Protein 6IO1 (pdb70)

Structure (mmCIF, N/CA/C/O backbone):
data_6IO1
#
_entry.id   6IO1
#
_cell.length_a   118.258
_cell.length_b   118.258
_cell.length_c   170.514
_cell.angle_alpha   90.00
_cell.angle_beta   90.00
_cell.angle_gamma   120.00
#
_symmetry.space_group_name_H-M   'H 3'
#
loop_
_entity.id
_entity.type
_entity.pdbx_description
1 polymer 'Aminotransferase, class III'
2 non-polymer "4'-DEOXY-4'-AMINOPYRIDOXAL-5'-PHOSPHATE"
3 water water
#
loop_
_atom_site.group_PDB
_atom_site.id
_atom_site.type_symbol
_atom_site.label_atom_id
_atom_site.label_alt_id
_atom_site.label_comp_id
_atom_site.label_asym_id
_atom_site.label_entity_id
_atom_site.label_seq_id
_atom_site.pdbx_PDB_ins_code
_atom_site.Cartn_x
_atom_site.Cartn_y
_atom_site.Cartn_z
_atom_site.occupancy
_atom_site.B_iso_or_equiv
_atom_site.auth_seq_id
_atom_site.auth_comp_id
_atom_site.auth_asym_id
_atom_site.auth_atom_id
_atom_site.pdbx_PDB_model_num
ATOM 1 N N . VAL A 1 3 ? -3.509 9.622 -31.828 1.00 30.08 3 VAL A N 1
ATOM 2 C CA . VAL A 1 3 ? -4.454 10.730 -31.782 1.00 26.97 3 VAL A CA 1
ATOM 3 C C . VAL A 1 3 ? -5.511 10.566 -32.870 1.00 31.23 3 VAL A C 1
ATOM 4 O O . VAL A 1 3 ? -5.215 10.667 -34.061 1.00 30.18 3 VAL A O 1
ATOM 8 N N . GLU A 1 4 ? -6.746 10.310 -32.446 1.00 31.83 4 GLU A N 1
ATOM 9 C CA . GLU A 1 4 ? -7.842 10.090 -33.380 1.00 33.20 4 GLU A CA 1
ATOM 10 C C . GLU A 1 4 ? -8.188 11.371 -34.129 1.00 32.54 4 GLU A C 1
ATOM 11 O O . GLU A 1 4 ? -8.167 12.468 -33.563 1.00 32.54 4 GLU A O 1
ATOM 17 N N . THR A 1 5 ? -8.497 11.226 -35.416 1.00 32.70 5 THR A N 1
ATOM 18 C CA . THR A 1 5 ? -8.912 12.335 -36.264 1.00 30.88 5 THR A CA 1
ATOM 19 C C . THR A 1 5 ? -10.247 12.013 -36.918 1.00 27.83 5 THR A C 1
ATOM 20 O O . THR A 1 5 ? -10.466 10.895 -37.395 1.00 30.20 5 THR A O 1
ATOM 24 N N . TRP A 1 6 ? -11.142 12.993 -36.904 1.00 26.24 6 TRP A N 1
ATOM 25 C CA . TRP A 1 6 ? -12.497 12.855 -37.410 1.00 24.15 6 TRP A CA 1
ATOM 26 C C . TRP A 1 6 ? -12.700 13.739 -38.632 1.00 25.34 6 TRP A C 1
ATOM 27 O O . TRP A 1 6 ? -12.041 14.771 -38.790 1.00 26.02 6 TRP A O 1
ATOM 38 N N . ASN A 1 7 ? -13.621 13.325 -39.499 1.00 22.99 7 ASN A N 1
ATOM 39 C CA . ASN A 1 7 ? -14.027 14.127 -40.652 1.00 23.58 7 ASN A CA 1
ATOM 40 C C . ASN A 1 7 ? -15.394 14.697 -40.294 1.00 20.45 7 ASN A C 1
ATOM 41 O O . ASN A 1 7 ? -16.431 14.060 -40.488 1.00 19.70 7 ASN A O 1
ATOM 46 N N . ALA A 1 8 ? -15.377 15.921 -39.758 1.00 20.43 8 ALA A N 1
ATOM 47 C CA . ALA A 1 8 ? -16.586 16.531 -39.215 1.00 20.16 8 ALA A CA 1
ATOM 48 C C . ALA A 1 8 ? -17.650 16.719 -40.287 1.00 19.36 8 ALA A C 1
ATOM 49 O O . ALA A 1 8 ? -18.830 16.442 -40.051 1.00 15.44 8 ALA A O 1
ATOM 51 N N . ALA A 1 9 ? -17.256 17.212 -41.463 1.00 22.49 9 ALA A N 1
ATOM 52 C CA . ALA A 1 9 ? -18.223 17.429 -42.534 1.00 19.41 9 ALA A CA 1
ATOM 53 C C . ALA A 1 9 ? -18.876 16.119 -42.955 1.00 17.75 9 ALA A C 1
ATOM 54 O O . ALA A 1 9 ? -20.094 16.061 -43.170 1.00 16.99 9 ALA A O 1
ATOM 56 N N . GLU A 1 10 ? -18.078 15.056 -43.078 1.00 17.29 10 GLU A N 1
ATOM 57 C CA . GLU A 1 10 ? -18.621 13.748 -43.431 1.00 18.06 10 GLU A CA 1
ATOM 58 C C . GLU A 1 10 ? -19.616 13.259 -42.385 1.00 17.01 10 GLU A C 1
ATOM 59 O O . GLU A 1 10 ? -20.698 12.764 -42.729 1.00 15.20 10 GLU A O 1
ATOM 65 N N . LEU A 1 11 ? -19.270 13.397 -41.103 1.00 16.57 11 LEU A N 1
ATOM 66 C CA . LEU A 1 11 ? -20.168 12.960 -40.039 1.00 15.44 11 LEU A CA 1
ATOM 67 C C . LEU A 1 11 ? -21.461 13.766 -40.039 1.00 14.84 11 LEU A C 1
ATOM 68 O O . LEU A 1 11 ? -22.550 13.207 -39.863 1.00 17.19 11 LEU A O 1
ATOM 73 N N . VAL A 1 12 ? -21.361 15.082 -40.241 1.00 12.70 12 VAL A N 1
ATOM 74 C CA . VAL A 1 12 ? -22.549 15.933 -40.279 1.00 14.86 12 VAL A CA 1
ATOM 75 C C . VAL A 1 12 ? -23.453 15.530 -41.437 1.00 15.55 12 VAL A C 1
ATOM 76 O O . VAL A 1 12 ? -24.677 15.418 -41.286 1.00 14.64 12 VAL A O 1
ATOM 80 N N . ALA A 1 13 ? -22.861 15.308 -42.614 1.00 15.64 13 ALA A N 1
ATOM 81 C CA . ALA A 1 13 ? -23.649 14.924 -43.779 1.00 17.96 13 ALA A CA 1
ATOM 82 C C . ALA A 1 13 ? -24.346 13.588 -43.554 1.00 16.21 13 ALA A C 1
ATOM 83 O O . ALA A 1 13 ? -25.543 13.444 -43.830 1.00 17.01 13 ALA A O 1
ATOM 85 N N . LYS A 1 14 ? -23.611 12.597 -43.039 1.00 15.11 14 LYS A N 1
ATOM 86 C CA . LYS A 1 14 ? -24.210 11.289 -42.795 1.00 14.30 14 LYS A CA 1
ATOM 87 C C . LYS A 1 14 ? -25.317 11.371 -41.749 1.00 13.78 14 LYS A C 1
ATOM 88 O O . LYS A 1 14 ? -26.360 10.717 -41.885 1.00 14.00 14 LYS A O 1
ATOM 94 N N . ASP A 1 15 ? -25.111 12.172 -40.700 1.00 16.07 15 ASP A N 1
ATOM 95 C CA . ASP A 1 15 ? -26.126 12.320 -39.662 1.00 14.41 15 ASP A CA 1
ATOM 96 C C . ASP A 1 15 ? -27.394 12.950 -40.220 1.00 15.84 15 ASP A C 1
ATOM 97 O O . ASP A 1 15 ? -28.505 12.477 -39.955 1.00 15.78 15 ASP A O 1
ATOM 102 N N . ILE A 1 16 ? -27.248 14.031 -40.990 1.00 14.26 16 ILE A N 1
ATOM 103 C CA . ILE A 1 16 ? -28.415 14.671 -41.589 1.00 14.80 16 ILE A CA 1
ATOM 104 C C . ILE A 1 16 ? -29.123 13.705 -42.531 1.00 15.29 16 ILE A C 1
ATOM 105 O O . ILE A 1 16 ? -30.359 13.667 -42.593 1.00 15.97 16 ILE A O 1
ATOM 110 N N . ALA A 1 17 ? -28.354 12.898 -43.265 1.00 16.65 17 ALA A N 1
ATOM 111 C CA . ALA A 1 17 ? -28.953 12.015 -44.259 1.00 17.05 17 ALA A CA 1
ATOM 112 C C . ALA A 1 17 ? -29.690 10.840 -43.622 1.00 17.00 17 ALA A C 1
ATOM 113 O O . ALA A 1 17 ? -30.726 10.407 -44.140 1.00 15.85 17 ALA A O 1
ATOM 115 N N . HIS A 1 18 ? -29.180 10.300 -42.510 1.00 15.50 18 HIS A N 1
ATOM 116 C CA . HIS A 1 18 ? -29.655 9.000 -42.045 1.00 15.00 18 HIS A CA 1
ATOM 117 C C . HIS A 1 18 ? -30.089 8.911 -40.586 1.00 16.62 18 HIS A C 1
ATOM 118 O O . HIS A 1 18 ? -30.621 7.865 -40.199 1.00 14.90 18 HIS A O 1
ATOM 125 N N . HIS A 1 19 ? -29.894 9.942 -39.767 1.00 16.13 19 HIS A N 1
ATOM 126 C CA . HIS A 1 19 ? -30.129 9.834 -38.328 1.00 14.65 19 HIS A CA 1
ATOM 127 C C . HIS A 1 19 ? -31.401 10.584 -37.946 1.00 13.72 19 HIS A C 1
ATOM 128 O O . HIS A 1 19 ? -31.457 11.815 -38.039 1.00 15.83 19 HIS A O 1
ATOM 135 N N . LEU A 1 20 ? -32.414 9.835 -37.506 1.00 13.89 20 LEU A N 1
ATOM 136 C CA . LEU A 1 20 ? -33.674 10.399 -37.017 1.00 16.08 20 LEU A CA 1
ATOM 137 C C . LEU A 1 20 ? -33.532 10.626 -35.515 1.00 16.53 20 LEU A C 1
ATOM 138 O O . LEU A 1 20 ? -33.887 9.776 -34.699 1.00 16.02 20 LEU A O 1
ATOM 143 N N . HIS A 1 21 ? -32.993 11.787 -35.153 1.00 15.87 21 HIS A N 1
ATOM 144 C CA . HIS A 1 21 ? -32.670 12.072 -33.761 1.00 15.30 21 HIS A CA 1
ATOM 145 C C . HIS A 1 21 ? -33.923 12.030 -32.887 1.00 15.85 21 HIS A C 1
ATOM 146 O O . HIS A 1 21 ? -34.994 12.483 -33.310 1.00 17.15 21 HIS A O 1
ATOM 153 N N . PRO A 1 22 ? -33.829 11.495 -31.673 1.00 16.12 22 PRO A N 1
ATOM 154 C CA . PRO A 1 22 ? -34.902 11.683 -30.696 1.00 16.28 22 PRO A CA 1
ATOM 155 C C . PRO A 1 22 ? -34.762 13.019 -29.983 1.00 16.28 22 PRO A C 1
ATOM 156 O O . PRO A 1 22 ? -33.661 13.548 -29.815 1.00 15.50 22 PRO A O 1
ATOM 160 N N . LEU A 1 23 ? -35.907 13.556 -29.554 1.00 16.43 23 LEU A N 1
ATOM 161 C CA . LEU A 1 23 ? -35.957 14.796 -28.774 1.00 16.63 23 LEU A CA 1
ATOM 162 C C . LEU A 1 23 ? -35.194 15.922 -29.467 1.00 17.11 23 LEU A C 1
ATOM 163 O O . LEU A 1 23 ? -34.429 16.662 -28.845 1.00 15.90 23 LEU A O 1
ATOM 168 N N . THR A 1 24 ? -35.402 16.049 -30.774 1.00 17.87 24 THR A N 1
ATOM 169 C CA . THR A 1 24 ? -34.682 17.017 -31.586 1.00 16.58 24 THR A CA 1
ATOM 170 C C . THR A 1 24 ? -35.640 17.645 -32.586 1.00 16.03 24 THR A C 1
ATOM 171 O O . THR A 1 24 ? -36.579 16.999 -33.058 1.00 15.93 24 THR A O 1
ATOM 175 N N . ASN A 1 25 ? -35.398 18.915 -32.901 1.00 16.44 25 ASN A N 1
ATOM 176 C CA . A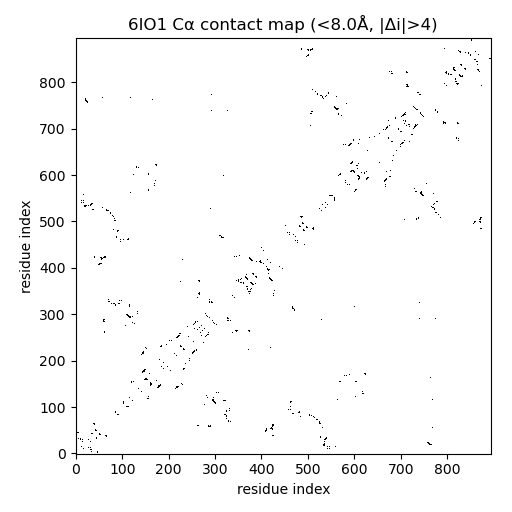SN A 1 25 ? -36.119 19.586 -33.977 1.00 18.93 25 ASN A CA 1
ATOM 177 C C . ASN A 1 25 ? -35.485 19.121 -35.280 1.00 17.34 25 ASN A C 1
ATOM 178 O O . ASN A 1 25 ? -34.428 19.613 -35.683 1.00 19.81 25 ASN A O 1
ATOM 183 N N . LEU A 1 26 ? -36.130 18.155 -35.939 1.00 19.25 26 LEU A N 1
ATOM 184 C CA . LEU A 1 26 ? -35.569 17.581 -37.158 1.00 18.36 26 LEU A CA 1
ATOM 185 C C . LEU A 1 26 ? -35.455 18.633 -38.253 1.00 18.43 26 LEU A C 1
ATOM 186 O O . LEU A 1 26 ? -34.492 18.633 -39.033 1.00 19.27 26 LEU A O 1
ATOM 191 N N . TYR A 1 27 ? -36.427 19.547 -38.313 1.00 17.04 27 TYR A N 1
ATOM 192 C CA . TYR A 1 27 ? -36.377 20.646 -39.270 1.00 19.88 27 TYR A CA 1
ATOM 193 C C . TYR A 1 27 ? -35.127 21.489 -39.051 1.00 20.62 27 TYR A C 1
ATOM 194 O O . TYR A 1 27 ? -34.414 21.826 -40.003 1.00 22.46 27 TYR A O 1
ATOM 203 N N . GLN A 1 28 ? -34.846 21.837 -37.793 1.00 20.58 28 GLN A N 1
ATOM 204 C CA . GLN A 1 28 ? -33.625 22.571 -37.481 1.00 19.87 28 GLN A CA 1
ATOM 205 C C . GLN A 1 28 ? -32.385 21.727 -37.745 1.00 19.74 28 GLN A C 1
ATOM 206 O O . GLN A 1 28 ? -31.364 22.246 -38.208 1.00 20.45 28 GLN A O 1
ATOM 212 N N . LEU A 1 29 ? -32.445 20.429 -37.431 1.00 19.70 29 LEU A N 1
ATOM 213 C CA . LEU A 1 29 ? -31.279 19.568 -37.606 1.00 19.81 29 LEU A CA 1
ATOM 214 C C . LEU A 1 29 ? -30.844 19.504 -39.063 1.00 18.91 29 LEU A C 1
ATOM 215 O O . LEU A 1 29 ? -29.645 19.540 -39.362 1.00 20.05 29 LEU A O 1
ATOM 220 N N . ARG A 1 30 ? -31.802 19.401 -39.987 1.00 21.40 30 ARG A N 1
ATOM 221 C CA . ARG A 1 30 ? -31.440 19.316 -41.400 1.00 20.47 30 ARG A CA 1
ATOM 222 C C . ARG A 1 30 ? -30.730 20.582 -41.871 1.00 20.82 30 ARG A C 1
ATOM 223 O O . ARG A 1 30 ? -29.828 20.519 -42.714 1.00 22.96 30 ARG A O 1
ATOM 231 N N . ARG A 1 31 ? -31.126 21.741 -41.341 1.00 20.40 31 ARG A N 1
ATOM 232 C CA . ARG A 1 31 ? -30.516 23.002 -41.754 1.00 19.86 31 ARG A CA 1
ATOM 233 C C . ARG A 1 31 ? -29.176 23.261 -41.069 1.00 24.50 31 ARG A C 1
ATOM 234 O O . ARG A 1 31 ? -28.248 23.777 -41.701 1.00 24.23 31 ARG A O 1
ATOM 242 N N . GLU A 1 32 ? -29.052 22.922 -39.784 1.00 22.35 32 GLU A N 1
ATOM 243 C CA . GLU A 1 32 ? -27.866 23.267 -39.011 1.00 20.58 32 GLU A CA 1
ATOM 244 C C . GLU A 1 32 ? -26.943 22.093 -38.718 1.00 18.83 32 GLU A C 1
ATOM 245 O O . GLU A 1 32 ? -25.756 22.317 -38.462 1.00 19.83 32 GLU A O 1
ATOM 251 N N . GLY A 1 33 ? -27.445 20.863 -38.743 1.00 19.52 33 GLY A N 1
ATOM 252 C CA . GLY A 1 33 ? -26.624 19.711 -38.460 1.00 17.40 33 GLY A CA 1
ATOM 253 C C . GLY A 1 33 ? -26.500 19.439 -36.976 1.00 17.34 33 GLY A C 1
ATOM 254 O O . GLY A 1 33 ? -26.945 20.226 -36.134 1.00 19.15 33 GLY A O 1
ATOM 255 N N . PRO A 1 34 ? -25.894 18.311 -36.628 1.00 17.86 34 PRO A N 1
ATOM 256 C CA . PRO A 1 34 ? -25.764 17.927 -35.223 1.00 16.83 34 PRO A CA 1
ATOM 257 C C . PRO A 1 34 ? -24.467 18.438 -34.603 1.00 15.67 34 PRO A C 1
ATOM 258 O O . PRO A 1 34 ? -23.577 18.954 -35.282 1.00 15.90 34 PRO A O 1
ATOM 262 N N . LEU A 1 35 ? -24.384 18.285 -33.284 1.00 17.15 35 LEU A N 1
ATOM 263 C CA . LEU A 1 35 ? -23.141 18.471 -32.546 1.00 14.80 35 LEU A CA 1
ATOM 264 C C . LEU A 1 35 ? -22.577 17.082 -32.271 1.00 13.41 35 LEU A C 1
ATOM 265 O O . LEU A 1 35 ? -23.129 16.330 -31.461 1.00 15.36 35 LEU A O 1
ATOM 270 N N . VAL A 1 36 ? -21.482 16.744 -32.942 1.00 11.53 36 VAL A N 1
ATOM 271 C CA . VAL A 1 36 ? -20.926 15.397 -32.916 1.00 12.49 36 VAL A CA 1
ATOM 272 C C . VAL A 1 36 ? -19.835 15.357 -31.856 1.00 14.06 36 VAL A C 1
ATOM 273 O O . VAL A 1 36 ? -18.778 15.972 -32.021 1.00 14.99 36 VAL A O 1
ATOM 277 N N . LEU A 1 37 ? -20.079 14.615 -30.779 1.00 14.92 37 LEU A N 1
ATOM 278 C CA . LEU A 1 37 ? -19.119 14.456 -29.695 1.00 15.09 37 LEU A CA 1
ATOM 279 C C . LEU A 1 37 ? -18.367 13.146 -29.884 1.00 13.03 37 LEU A C 1
ATOM 280 O O . LEU A 1 37 ? -18.981 12.101 -30.127 1.00 15.25 37 LEU A O 1
ATOM 285 N N . VAL A 1 38 ? -17.042 13.203 -29.770 1.00 12.45 38 VAL A N 1
ATOM 286 C CA . VAL A 1 38 ? -16.186 12.080 -30.135 1.00 15.03 38 VAL A CA 1
ATOM 287 C C . VAL A 1 38 ? -15.318 11.586 -28.990 1.00 18.01 38 VAL A C 1
ATOM 288 O O . VAL A 1 38 ? -14.758 10.485 -29.096 1.00 17.26 38 VAL A O 1
ATOM 292 N N . ARG A 1 39 ? -15.179 12.342 -27.906 1.00 16.53 39 ARG A N 1
ATOM 293 C CA . ARG A 1 39 ? -14.250 11.957 -26.855 1.00 16.73 39 ARG A CA 1
ATOM 294 C C . ARG A 1 39 ? -14.719 12.535 -25.534 1.00 15.04 39 ARG A C 1
ATOM 295 O O . ARG A 1 39 ? -15.324 13.609 -25.488 1.00 14.62 39 ARG A O 1
ATOM 303 N N . GLY A 1 40 ? -14.421 11.815 -24.460 1.00 17.07 40 GLY A N 1
ATOM 304 C CA . GLY A 1 40 ? -14.781 12.294 -23.151 1.00 16.99 40 GLY A CA 1
ATOM 305 C C . GLY A 1 40 ? -13.797 11.937 -22.066 1.00 17.65 40 GLY A C 1
ATOM 306 O O . GLY A 1 40 ? -13.198 10.861 -22.072 1.00 14.99 40 GLY A O 1
ATOM 307 N N . GLU A 1 41 ? -13.640 12.859 -21.112 1.00 17.91 41 GLU A N 1
ATOM 308 C CA . GLU A 1 41 ? -12.812 12.607 -19.903 1.00 18.99 41 GLU A CA 1
ATOM 309 C C . GLU A 1 41 ? -13.433 13.352 -18.712 1.00 18.91 41 GLU A C 1
ATOM 310 O O . GLU A 1 41 ? -13.549 14.589 -18.806 1.00 18.47 41 GLU A O 1
ATOM 316 N N . GLY A 1 42 ? -13.807 12.647 -17.636 1.00 18.81 42 GLY A N 1
ATOM 317 C CA . GLY A 1 42 ? -14.314 13.349 -16.474 1.00 21.73 42 GLY A CA 1
ATOM 318 C C . GLY A 1 42 ? -15.573 14.088 -16.854 1.00 13.88 42 GLY A C 1
ATOM 319 O O . GLY A 1 42 ? -16.536 13.496 -17.353 1.00 17.22 42 GLY A O 1
ATOM 320 N N . VAL A 1 43 ? -15.574 15.402 -16.629 1.00 14.48 43 VAL A N 1
ATOM 321 C CA . VAL A 1 43 ? -16.726 16.243 -16.936 1.00 15.16 43 VAL A CA 1
ATOM 322 C C . VAL A 1 43 ? -16.603 16.909 -18.303 1.00 14.42 43 VAL A C 1
ATOM 323 O O . VAL A 1 43 ? -17.453 17.726 -18.666 1.00 14.34 43 VAL A O 1
ATOM 327 N N . TRP A 1 44 ? -15.575 16.570 -19.073 1.00 14.99 44 TRP A N 1
ATOM 328 C CA . TRP A 1 44 ? -15.251 17.221 -20.335 1.00 15.64 44 TRP A CA 1
ATOM 329 C C . TRP A 1 44 ? -15.549 16.297 -21.508 1.00 14.26 44 TRP A C 1
ATOM 330 O O . TRP A 1 44 ? -15.373 15.081 -21.412 1.00 15.57 44 TRP A O 1
ATOM 341 N N . VAL A 1 45 ? -15.997 16.887 -22.615 1.00 17.03 45 VAL A N 1
ATOM 342 C CA . VAL A 1 45 ? -16.193 16.181 -23.874 1.00 16.55 45 VAL A CA 1
ATOM 343 C C . VAL A 1 45 ? -15.626 17.051 -24.988 1.00 14.79 45 VAL A C 1
ATOM 344 O O . VAL A 1 45 ? -15.439 18.257 -24.830 1.00 15.49 45 VAL A O 1
ATOM 348 N N . TRP A 1 46 ? -15.299 16.416 -26.105 1.00 13.96 46 TRP A N 1
ATOM 349 C CA . TRP A 1 46 ? -14.759 17.118 -27.262 1.00 16.11 46 TRP A CA 1
ATOM 350 C C . TRP A 1 46 ? -15.569 16.760 -28.499 1.00 13.69 46 TRP A C 1
ATOM 351 O O . TRP A 1 46 ? -15.973 15.607 -28.670 1.00 15.38 46 TRP A O 1
ATOM 362 N N . ASP A 1 47 ? -15.810 17.749 -29.359 1.00 15.80 47 ASP A N 1
ATOM 363 C CA . ASP A 1 47 ? -16.549 17.489 -30.583 1.00 15.74 47 ASP A CA 1
ATOM 364 C C . ASP A 1 47 ? -15.595 17.062 -31.701 1.00 16.01 47 ASP A C 1
ATOM 365 O O . ASP A 1 47 ? -14.379 16.971 -31.517 1.00 16.16 47 ASP A O 1
ATOM 370 N N . ALA A 1 48 ? -16.161 16.793 -32.880 1.00 14.53 48 ALA A N 1
ATOM 371 C CA . ALA A 1 48 ? -15.370 16.295 -34.000 1.00 18.03 48 ALA A CA 1
ATOM 372 C C . ALA A 1 48 ? -14.326 17.297 -34.475 1.00 18.87 48 ALA A C 1
ATOM 373 O O . ALA A 1 48 ? -13.337 16.893 -35.097 1.00 20.45 48 ALA A O 1
ATOM 375 N N . GLU A 1 49 ? -14.516 18.585 -34.202 1.00 19.65 49 GLU A N 1
ATOM 376 C CA . GLU A 1 49 ? -13.572 19.611 -34.624 1.00 22.00 49 GLU A CA 1
ATOM 377 C C . GLU A 1 49 ? -12.549 19.960 -33.551 1.00 22.84 49 GLU A C 1
ATOM 378 O O . GLU A 1 49 ? -11.735 20.865 -33.764 1.00 24.69 49 GLU A O 1
ATOM 384 N N . GLY A 1 50 ? -12.564 19.271 -32.412 1.00 21.07 50 GLY A N 1
ATOM 385 C CA . GLY A 1 50 ? -11.604 19.513 -31.358 1.00 22.09 50 GLY A CA 1
ATOM 386 C C . GLY A 1 50 ? -12.026 20.519 -30.308 1.00 20.11 50 GLY A C 1
ATOM 387 O O . GLY A 1 50 ? -11.252 20.775 -29.377 1.00 19.63 50 GLY A O 1
ATOM 388 N N . LYS A 1 51 ? -13.220 21.097 -30.425 1.00 18.79 51 LYS A N 1
ATOM 389 C CA . LYS A 1 51 ? -13.701 22.039 -29.423 1.00 19.16 51 LYS A CA 1
ATOM 390 C C . LYS A 1 51 ? -14.061 21.302 -28.137 1.00 16.18 51 LYS A C 1
ATOM 391 O O . LYS A 1 51 ? -14.584 20.184 -28.172 1.00 16.19 51 LYS A O 1
ATOM 397 N N . ARG A 1 52 ? -13.771 21.933 -26.997 1.00 17.36 52 ARG A N 1
ATOM 398 C CA . ARG A 1 52 ? -13.993 21.339 -25.687 1.00 17.38 52 ARG A CA 1
ATOM 399 C C . ARG A 1 52 ? -15.279 21.880 -25.073 1.00 17.61 52 ARG A C 1
ATOM 400 O O . ARG A 1 52 ? -15.604 23.064 -25.219 1.00 17.77 52 ARG A O 1
ATOM 408 N N . TYR A 1 53 ? -16.007 20.998 -24.392 1.00 18.54 53 TYR A N 1
ATOM 409 C CA . TYR A 1 53 ? -17.246 21.345 -23.721 1.00 17.38 53 TYR A CA 1
ATOM 410 C C . TYR A 1 53 ? -17.243 20.731 -22.337 1.00 16.08 53 TYR A C 1
ATOM 411 O O . TYR A 1 53 ? -16.665 19.663 -22.114 1.00 17.79 53 TYR A O 1
ATOM 420 N N . LEU A 1 54 ? -17.890 21.416 -21.411 1.00 18.08 54 LEU A N 1
ATOM 421 C CA . LEU A 1 54 ? -18.174 20.851 -20.103 1.00 18.31 54 LEU A CA 1
ATOM 422 C C . LEU A 1 54 ? -19.524 20.151 -20.191 1.00 14.45 54 LEU A C 1
ATOM 423 O O . LEU A 1 54 ? -20.526 20.775 -20.557 1.00 15.46 54 LEU A O 1
ATOM 428 N N . ASP A 1 55 ? -19.556 18.861 -19.850 1.00 15.36 55 ASP A N 1
ATOM 429 C CA . ASP A 1 55 ? -20.786 18.076 -19.939 1.00 15.58 55 ASP A CA 1
ATOM 430 C C . ASP A 1 55 ? -21.659 18.404 -18.729 1.00 15.84 55 ASP A C 1
ATOM 431 O O . ASP A 1 55 ? -21.773 17.642 -17.765 1.00 15.66 55 ASP A O 1
ATOM 436 N N . GLY A 1 56 ? -22.303 19.570 -18.797 1.00 16.46 56 GLY A N 1
ATOM 437 C CA . GLY A 1 56 ? -23.112 20.072 -17.700 1.00 14.51 56 GLY A CA 1
ATOM 438 C C . GLY A 1 56 ? -24.378 19.287 -17.436 1.00 14.14 56 GLY A C 1
ATOM 439 O O . GLY A 1 56 ? -25.023 19.517 -16.407 1.00 18.27 56 GLY A O 1
ATOM 440 N N . PHE A 1 57 ? -24.752 18.379 -18.335 1.00 13.65 57 PHE A N 1
ATOM 441 C CA . PHE A 1 57 ? -25.928 17.541 -18.156 1.00 14.31 57 PHE A CA 1
ATOM 442 C C . PHE A 1 57 ? -25.572 16.079 -17.931 1.00 13.22 57 PHE A C 1
ATOM 443 O O . PHE A 1 57 ? -26.479 15.247 -17.812 1.00 15.43 57 PHE A O 1
ATOM 451 N N . ALA A 1 58 ? -24.278 15.754 -17.852 1.00 14.40 58 ALA A N 1
ATOM 452 C CA . ALA A 1 58 ? -23.795 14.383 -17.674 1.00 14.35 58 ALA A CA 1
ATOM 453 C C . ALA A 1 58 ? -24.462 13.440 -18.668 1.00 13.59 58 ALA A C 1
ATOM 454 O O . ALA A 1 58 ? -24.965 12.374 -18.314 1.00 13.83 58 ALA A O 1
ATOM 456 N N . GLY A 1 59 ? -24.473 13.852 -19.932 1.00 17.17 59 GLY A N 1
ATOM 457 C CA . GLY A 1 59 ? -25.216 13.119 -20.933 1.00 14.76 59 GLY A CA 1
ATOM 458 C C . GLY A 1 59 ? -26.701 13.361 -20.768 1.00 13.82 59 GLY A C 1
ATOM 459 O O . GLY A 1 59 ? -27.233 14.361 -21.258 1.00 14.65 59 GLY A O 1
ATOM 460 N N . LEU A 1 60 ? -27.381 12.445 -20.075 1.00 15.98 60 LEU A N 1
ATOM 461 C CA . LEU A 1 60 ? -28.804 12.569 -19.760 1.00 14.44 60 LEU A CA 1
ATOM 462 C C . LEU A 1 60 ? -29.000 12.225 -18.279 1.00 14.16 60 LEU A C 1
ATOM 463 O O . LEU A 1 60 ? -29.610 11.212 -17.934 1.00 14.50 60 LEU A O 1
ATOM 468 N N . TRP A 1 61 ? -28.466 13.083 -17.407 1.00 14.23 61 TRP A N 1
ATOM 469 C CA . TRP A 1 61 ? -28.474 12.901 -15.953 1.00 15.35 61 TRP A CA 1
ATOM 470 C C . TRP A 1 61 ? -27.785 11.612 -15.512 1.00 16.13 61 TRP A C 1
ATOM 471 O O . TRP A 1 61 ? -28.013 11.151 -14.389 1.00 15.68 61 TRP A O 1
ATOM 482 N N . ASN A 1 62 ? -26.938 10.993 -16.339 1.00 15.08 62 ASN A N 1
ATOM 483 C CA . ASN A 1 62 ? -26.545 9.618 -16.049 1.00 15.00 62 ASN A CA 1
ATOM 484 C C . ASN A 1 62 ? -25.051 9.345 -15.946 1.00 13.70 62 ASN A C 1
ATOM 485 O O . ASN A 1 62 ? -24.692 8.333 -15.338 1.00 15.47 62 ASN A O 1
ATOM 490 N N . VAL A 1 63 ? -24.170 10.195 -16.468 1.00 13.01 63 VAL A N 1
ATOM 491 C CA . VAL A 1 63 ? -22.741 9.900 -16.380 1.00 13.38 63 VAL A CA 1
ATOM 492 C C . VAL A 1 63 ? -22.230 10.372 -15.024 1.00 12.54 63 VAL A C 1
ATOM 493 O O . VAL A 1 63 ? -21.509 11.372 -14.927 1.00 13.65 63 VAL A O 1
ATOM 497 N N . ASN A 1 64 ? -22.614 9.653 -13.967 1.00 14.55 64 ASN A N 1
ATOM 498 C CA . ASN A 1 64 ? -22.389 10.132 -12.606 1.00 15.56 64 ASN A CA 1
ATOM 499 C C . ASN A 1 64 ? -20.910 10.137 -12.228 1.00 13.74 64 ASN A C 1
ATOM 500 O O . ASN A 1 64 ? -20.430 11.101 -11.623 1.00 17.70 64 ASN A O 1
ATOM 505 N N . ILE A 1 65 ? -20.168 9.074 -12.562 1.00 14.18 65 ILE A N 1
ATOM 506 C CA . ILE A 1 65 ? -18.758 9.006 -12.179 1.00 15.40 65 ILE A CA 1
ATOM 507 C C . ILE A 1 65 ? -17.836 9.624 -13.221 1.00 14.64 65 ILE A C 1
ATOM 508 O O . ILE A 1 65 ? -16.609 9.576 -13.054 1.00 14.91 65 ILE A O 1
ATOM 513 N N . GLY A 1 66 ? -18.381 10.205 -14.286 1.00 14.32 66 GLY A N 1
ATOM 514 C CA . GLY A 1 66 ? -17.581 10.883 -15.284 1.00 14.57 66 GLY A CA 1
ATOM 515 C C . GLY A 1 66 ? -17.160 9.985 -16.434 1.00 13.19 66 GLY A C 1
ATOM 516 O O . GLY A 1 66 ? -17.289 8.759 -16.404 1.00 13.86 66 GLY A O 1
ATOM 517 N N . HIS A 1 67 ? -16.639 10.630 -17.474 1.00 14.13 67 HIS A N 1
ATOM 518 C CA . HIS A 1 67 ? -16.211 9.938 -18.678 1.00 16.82 67 HIS A CA 1
ATOM 519 C C . HIS A 1 67 ? -14.805 9.366 -18.514 1.00 16.92 67 HIS A C 1
ATOM 520 O O . HIS A 1 67 ? -14.030 9.777 -17.647 1.00 18.54 67 HIS A O 1
ATOM 527 N N . GLY A 1 68 ? -14.485 8.398 -19.371 1.00 17.04 68 GLY A N 1
ATOM 528 C CA . GLY A 1 68 ? -13.124 7.915 -19.492 1.00 17.68 68 GLY A CA 1
ATOM 529 C C . GLY A 1 68 ? -12.647 6.978 -18.409 1.00 19.59 68 GLY A C 1
ATOM 530 O O . GLY A 1 68 ? -11.436 6.862 -18.203 1.00 21.34 68 GLY A O 1
ATOM 531 N N . ARG A 1 69 ? -13.551 6.298 -17.709 1.00 18.72 69 ARG A N 1
ATOM 532 C CA . ARG A 1 69 ? -13.152 5.376 -16.651 1.00 19.18 69 ARG A CA 1
ATOM 533 C C . ARG A 1 69 ? -12.756 4.044 -17.278 1.00 18.61 69 ARG A C 1
ATOM 534 O O . ARG A 1 69 ? -13.617 3.270 -17.708 1.00 15.72 69 ARG A O 1
ATOM 542 N N . ARG A 1 70 ? -11.452 3.781 -17.308 1.00 17.56 70 ARG A N 1
ATOM 543 C CA . ARG A 1 70 ? -10.932 2.531 -17.915 1.00 19.56 70 ARG A CA 1
ATOM 544 C C . ARG A 1 70 ? -11.512 1.337 -17.151 1.00 18.44 70 ARG A C 1
ATOM 545 O O . ARG A 1 70 ? -11.829 0.321 -17.799 1.00 16.07 70 ARG A O 1
ATOM 553 N N . GLU A 1 71 ? -11.683 1.479 -15.833 1.00 16.70 71 GLU A N 1
ATOM 554 C CA . GLU A 1 71 ? -12.116 0.349 -15.019 1.00 16.40 71 GLU A CA 1
ATOM 555 C C . GLU A 1 71 ? -13.390 -0.275 -15.580 1.00 14.63 71 GLU A C 1
ATOM 556 O O . GLU A 1 71 ? -13.493 -1.503 -15.703 1.00 15.08 71 GLU A O 1
ATOM 562 N N . LEU A 1 72 ? -14.360 0.561 -15.956 1.00 15.14 72 LEU A N 1
ATOM 563 C CA . LEU A 1 72 ? -15.610 0.050 -16.510 1.00 14.93 72 LEU A CA 1
ATOM 564 C C . LEU A 1 72 ? -15.389 -0.586 -17.877 1.00 14.47 72 LEU A C 1
ATOM 565 O O . LEU A 1 72 ? -16.005 -1.611 -18.201 1.00 14.92 72 LEU A O 1
ATOM 570 N N . ALA A 1 73 ? -14.517 0.011 -18.695 1.00 16.45 73 ALA A N 1
ATOM 571 C CA . ALA A 1 73 ? -14.203 -0.574 -19.994 1.00 15.47 73 ALA A CA 1
ATOM 572 C C . ALA A 1 73 ? -13.586 -1.957 -19.840 1.00 16.01 73 ALA A C 1
ATOM 573 O O . ALA A 1 73 ? -13.950 -2.892 -20.562 1.00 15.86 73 ALA A O 1
ATOM 575 N N . GLU A 1 74 ? -12.660 -2.109 -18.889 1.00 15.55 74 GLU A N 1
ATOM 576 C CA . GLU A 1 74 ? -12.036 -3.407 -18.662 1.00 17.18 74 GLU A CA 1
ATOM 577 C C . GLU A 1 74 ? -13.045 -4.411 -18.115 1.00 15.99 74 GLU A C 1
ATOM 578 O O . GLU A 1 74 ? -13.002 -5.595 -18.464 1.00 18.09 74 GLU A O 1
ATOM 584 N N . ALA A 1 75 ? -13.960 -3.960 -17.249 1.00 17.34 75 ALA A N 1
ATOM 585 C CA . ALA A 1 75 ? -14.998 -4.858 -16.747 1.00 17.95 75 ALA A CA 1
ATOM 586 C C . ALA A 1 75 ? -15.870 -5.380 -17.886 1.00 15.44 75 ALA A C 1
ATOM 587 O O . ALA A 1 75 ? -16.139 -6.587 -17.981 1.00 14.68 75 ALA A O 1
ATOM 589 N N . ALA A 1 76 ? -16.312 -4.479 -18.768 1.00 15.02 76 ALA A N 1
ATOM 590 C CA . ALA A 1 76 ? -17.123 -4.896 -19.908 1.00 15.54 76 ALA A CA 1
ATOM 591 C C . ALA A 1 76 ? -16.348 -5.841 -20.813 1.00 16.24 76 ALA A C 1
ATOM 592 O O . ALA A 1 76 ? -16.893 -6.845 -21.285 1.00 16.79 76 ALA A O 1
ATOM 594 N N . ARG A 1 77 ? -15.077 -5.526 -21.075 1.00 14.06 77 ARG A N 1
ATOM 595 C CA . ARG A 1 77 ? -14.252 -6.371 -21.931 1.00 15.72 77 ARG A CA 1
ATOM 596 C C . ARG A 1 77 ? -14.111 -7.770 -21.342 1.00 16.32 77 ARG A C 1
ATOM 597 O O . ARG A 1 77 ? -14.271 -8.775 -22.047 1.00 16.64 77 ARG A O 1
ATOM 605 N N . GLU A 1 78 ? -13.812 -7.850 -20.041 1.00 17.23 78 GLU A N 1
ATOM 606 C CA . GLU A 1 78 ? -13.664 -9.140 -19.376 1.00 19.51 78 GLU A CA 1
ATOM 607 C C . GLU A 1 78 ? -14.943 -9.956 -19.484 1.00 16.70 78 GLU A C 1
ATOM 608 O O . GLU A 1 78 ? -14.912 -11.137 -19.856 1.00 20.23 78 GLU A O 1
ATOM 614 N N . GLN A 1 79 ? -16.085 -9.341 -19.163 1.00 16.91 79 GLN A N 1
ATOM 615 C CA . GLN A 1 79 ? -17.333 -10.094 -19.201 1.00 16.35 79 GLN A CA 1
ATOM 616 C C . GLN A 1 79 ? -17.661 -10.546 -20.619 1.00 17.76 79 GLN A C 1
ATOM 617 O O . GLN A 1 79 ? -18.056 -11.697 -20.832 1.00 18.94 79 GLN A O 1
ATOM 623 N N . MET A 1 80 ? -17.477 -9.664 -21.608 1.00 17.77 80 MET A N 1
ATOM 624 C CA . MET A 1 80 ? -17.781 -10.029 -22.989 1.00 17.24 80 MET A CA 1
ATOM 625 C C . MET A 1 80 ? -16.900 -11.174 -23.466 1.00 19.24 80 MET A C 1
ATOM 626 O O . MET A 1 80 ? -17.364 -12.063 -24.189 1.00 21.35 80 MET A O 1
ATOM 631 N N . GLU A 1 81 ? -15.623 -11.169 -23.077 1.00 19.34 81 GLU A N 1
ATOM 632 C CA . GLU A 1 81 ? -14.752 -12.279 -23.446 1.00 21.50 81 GLU A CA 1
ATOM 633 C C . GLU A 1 81 ? -15.198 -13.566 -22.768 1.00 24.00 81 GLU A C 1
ATOM 634 O O . GLU A 1 81 ? -15.179 -14.638 -23.383 1.00 27.04 81 GLU A O 1
ATOM 640 N N . ARG A 1 82 ? -15.601 -13.480 -21.499 1.00 22.63 82 ARG A N 1
ATOM 641 C CA . ARG A 1 82 ? -16.084 -14.669 -20.808 1.00 21.67 82 ARG A CA 1
ATOM 642 C C . ARG A 1 82 ? -17.413 -15.138 -21.393 1.00 19.57 82 ARG A C 1
ATOM 643 O O . ARG A 1 82 ? -17.535 -16.287 -21.832 1.00 18.51 82 ARG A O 1
ATOM 651 N N . VAL A 1 83 ? -18.416 -14.255 -21.417 1.00 20.32 83 VAL A N 1
ATOM 652 C CA . VAL A 1 83 ? -19.671 -14.470 -22.138 1.00 18.45 83 VAL A CA 1
ATOM 653 C C . VAL A 1 83 ? -20.467 -13.169 -22.129 1.00 19.07 83 VAL A C 1
ATOM 654 O O . VAL A 1 83 ? -20.607 -12.520 -21.086 1.00 19.40 83 VAL A O 1
ATOM 658 N N . ALA A 1 84 ? -21.003 -12.779 -23.285 1.00 18.05 84 ALA A N 1
ATOM 659 C CA . ALA A 1 84 ? -21.643 -11.474 -23.400 1.00 16.54 84 ALA A CA 1
ATOM 660 C C . ALA A 1 84 ? -23.121 -11.476 -23.021 1.00 15.83 84 ALA A C 1
ATOM 661 O O . ALA A 1 84 ? -23.585 -10.526 -22.381 1.00 16.68 84 ALA A O 1
ATOM 663 N N . PHE A 1 85 ? -23.884 -12.503 -23.393 1.00 14.66 85 PHE A N 1
ATOM 664 C CA . PHE A 1 85 ? -25.320 -12.505 -23.133 1.00 15.35 85 PHE A CA 1
ATOM 665 C C . PHE A 1 85 ? -25.763 -13.839 -22.556 1.00 16.45 85 PHE A C 1
ATOM 666 O O . PHE A 1 85 ? -25.585 -14.887 -23.186 1.00 16.28 85 PHE A O 1
ATOM 674 N N . VAL A 1 86 ? -26.344 -13.788 -21.357 1.00 16.42 86 VAL A N 1
ATOM 675 C CA . VAL A 1 86 ? -27.078 -14.900 -20.778 1.00 14.90 86 VAL A CA 1
ATOM 676 C C . VAL A 1 86 ? -28.456 -14.346 -20.404 1.00 14.74 86 VAL A C 1
ATOM 677 O O . VAL A 1 86 ? -28.527 -13.357 -19.665 1.00 18.16 86 VAL A O 1
ATOM 681 N N . PRO A 1 87 ? -29.546 -14.919 -20.882 1.00 15.01 87 PRO A N 1
ATOM 682 C CA . PRO A 1 87 ? -30.862 -14.375 -20.534 1.00 14.36 87 PRO A CA 1
ATOM 683 C C . PRO A 1 87 ? -31.221 -14.683 -19.091 1.00 14.89 87 PRO A C 1
ATOM 684 O O . PRO A 1 87 ? -30.711 -15.622 -18.474 1.00 17.11 87 PRO A O 1
ATOM 688 N N . THR A 1 88 ? -32.109 -13.857 -18.547 1.00 17.61 88 THR A N 1
ATOM 689 C CA . THR A 1 88 ? -32.722 -14.126 -17.257 1.00 17.55 88 THR A CA 1
ATOM 690 C C . THR A 1 88 ? -34.077 -14.798 -17.407 1.00 17.09 88 THR A C 1
ATOM 691 O O . THR A 1 88 ? -34.735 -15.083 -16.401 1.00 17.12 88 THR A O 1
ATOM 695 N N . PHE A 1 89 ? -34.499 -15.055 -18.642 1.00 15.03 89 PHE A N 1
ATOM 696 C CA . PHE A 1 89 ? -35.722 -15.786 -18.920 1.00 16.49 89 PHE A CA 1
ATOM 697 C C . PHE A 1 89 ? -35.563 -17.253 -18.531 1.00 15.74 89 PHE A C 1
ATOM 698 O O . PHE A 1 89 ? -34.451 -17.775 -18.410 1.00 17.24 89 PHE A O 1
ATOM 706 N N . PHE A 1 90 ? -36.704 -17.917 -18.336 1.00 17.52 90 PHE A N 1
ATOM 707 C CA . PHE A 1 90 ? -36.767 -19.372 -18.175 1.00 18.76 90 PHE A CA 1
ATOM 708 C C . PHE A 1 90 ? -35.882 -19.869 -17.035 1.00 18.45 90 PHE A C 1
ATOM 709 O O . PHE A 1 90 ? -35.324 -20.966 -17.101 1.00 18.92 90 PHE A O 1
ATOM 717 N N . GLY A 1 91 ? -35.741 -19.068 -15.982 1.00 18.18 91 GLY A N 1
ATOM 718 C CA . GLY A 1 91 ? -34.932 -19.477 -14.853 1.00 17.66 91 GLY A CA 1
ATOM 719 C C . GLY A 1 91 ? -33.439 -19.437 -15.077 1.00 18.15 91 GLY A C 1
ATOM 720 O O . GLY A 1 91 ? -32.695 -20.010 -14.279 1.00 18.36 91 GLY A O 1
ATOM 721 N N . LEU A 1 92 ? -32.974 -18.799 -16.145 1.00 16.71 92 LEU A N 1
ATOM 722 C CA . LEU A 1 92 ? -31.549 -18.660 -16.399 1.00 15.53 92 LEU A CA 1
ATOM 723 C C . LEU A 1 92 ? -31.023 -17.382 -15.750 1.00 13.66 92 LEU A C 1
ATOM 724 O O . LEU A 1 92 ? -31.777 -16.449 -15.468 1.00 15.41 92 LEU A O 1
ATOM 729 N N . ALA A 1 93 ? -29.716 -17.356 -15.501 1.00 13.74 93 ALA A N 1
ATOM 730 C CA . ALA A 1 93 ? -29.074 -16.171 -14.943 1.00 14.36 93 ALA A CA 1
ATOM 731 C C . ALA A 1 93 ? -27.565 -16.304 -15.083 1.00 12.27 93 ALA A C 1
ATOM 732 O O . ALA A 1 93 ? -27.033 -17.406 -15.245 1.00 15.77 93 ALA A O 1
ATOM 734 N N . SER A 1 94 ? -26.888 -15.164 -15.022 1.00 13.08 94 SER A N 1
ATOM 735 C CA . SER A 1 94 ? -25.438 -15.077 -15.009 1.00 15.66 94 SER A CA 1
ATOM 736 C C . SER A 1 94 ? -24.947 -14.592 -13.649 1.00 14.54 94 SER A C 1
ATOM 737 O O . SER A 1 94 ? -25.699 -13.964 -12.895 1.00 14.51 94 SER A O 1
ATOM 740 N N . PRO A 1 95 ? -23.693 -14.872 -13.298 1.00 14.39 95 PRO A N 1
ATOM 741 C CA . PRO A 1 95 ? -23.166 -14.454 -11.985 1.00 15.50 95 PRO A CA 1
ATOM 742 C C . PRO A 1 95 ? -23.235 -12.950 -11.765 1.00 15.58 95 PRO A C 1
ATOM 743 O O . PRO A 1 95 ? -23.610 -12.517 -10.663 1.00 15.06 95 PRO A O 1
ATOM 747 N N . PRO A 1 96 ? -22.869 -12.107 -12.749 1.00 15.17 96 PRO A N 1
ATOM 748 C CA . PRO A 1 96 ? -22.944 -10.658 -12.481 1.00 14.92 96 PRO A CA 1
ATOM 749 C C . PRO A 1 96 ? -24.351 -10.182 -12.169 1.00 13.96 96 PRO A C 1
ATOM 750 O O . PRO A 1 96 ? -24.529 -9.318 -11.303 1.00 14.68 96 PRO A O 1
ATOM 754 N N . THR A 1 97 ? -25.359 -10.736 -12.845 1.00 15.12 97 THR A N 1
ATOM 755 C CA . THR A 1 97 ? -26.742 -10.351 -12.578 1.00 13.47 97 THR A CA 1
ATOM 756 C C . THR A 1 97 ? -27.139 -10.688 -11.144 1.00 14.89 97 THR A C 1
ATOM 757 O O . THR A 1 97 ? -27.727 -9.862 -10.434 1.00 14.92 97 THR A O 1
ATOM 761 N N . ILE A 1 98 ? -26.809 -11.903 -10.700 1.00 15.29 98 ILE A N 1
ATOM 762 C CA . ILE A 1 98 ? -27.154 -12.338 -9.348 1.00 15.48 98 ILE A CA 1
ATOM 763 C C . ILE A 1 98 ? -26.442 -11.476 -8.312 1.00 14.50 98 ILE A C 1
ATOM 764 O O . ILE A 1 98 ? -27.040 -11.036 -7.317 1.00 15.50 98 ILE A O 1
ATOM 769 N N . GLU A 1 99 ? -25.145 -11.233 -8.525 1.00 13.55 99 GLU A N 1
ATOM 770 C CA . GLU A 1 99 ? -24.385 -10.419 -7.583 1.00 15.86 99 GLU A CA 1
ATOM 771 C C . GLU A 1 99 ? -24.927 -8.997 -7.520 1.00 15.06 99 GLU A C 1
ATOM 772 O O . GLU A 1 99 ? -25.004 -8.404 -6.438 1.00 16.16 99 GLU A O 1
ATOM 778 N N . LEU A 1 100 ? -25.311 -8.433 -8.669 1.00 14.68 100 LEU A N 1
ATOM 779 C CA . LEU A 1 100 ? -25.896 -7.098 -8.671 1.00 15.95 100 LEU A CA 1
ATOM 780 C C . LEU A 1 100 ? -27.219 -7.077 -7.921 1.00 14.00 100 LEU A C 1
ATOM 781 O O . LEU A 1 100 ? -27.512 -6.120 -7.198 1.00 15.82 100 LEU A O 1
ATOM 786 N N . ALA A 1 101 ? -28.038 -8.119 -8.087 1.00 13.28 101 ALA A N 1
ATOM 787 C CA . ALA A 1 101 ? -29.306 -8.174 -7.365 1.00 14.50 101 ALA A CA 1
ATOM 788 C C . ALA A 1 101 ? -29.077 -8.191 -5.857 1.00 15.03 101 ALA A C 1
ATOM 789 O O . ALA A 1 101 ? -29.724 -7.446 -5.109 1.00 14.61 101 ALA A O 1
ATOM 791 N N . ALA A 1 102 ? -28.137 -9.021 -5.395 1.00 15.83 102 ALA A N 1
ATOM 792 C CA . ALA A 1 102 ? -27.844 -9.070 -3.963 1.00 15.90 102 ALA A CA 1
ATOM 793 C C . ALA A 1 102 ? -27.291 -7.738 -3.461 1.00 16.96 102 ALA A C 1
ATOM 794 O O . ALA A 1 102 ? -27.684 -7.245 -2.391 1.00 19.42 102 ALA A O 1
ATOM 796 N N . ARG A 1 103 ? -26.379 -7.136 -4.228 1.00 16.74 103 ARG A N 1
ATOM 797 C CA . ARG A 1 103 ? -25.784 -5.870 -3.820 1.00 17.40 103 ARG A CA 1
ATOM 798 C C . ARG A 1 103 ? -26.832 -4.769 -3.734 1.00 15.51 103 ARG A C 1
ATOM 799 O O . ARG A 1 103 ? -26.809 -3.954 -2.806 1.00 15.60 103 ARG A O 1
ATOM 807 N N . LEU A 1 104 ? -27.750 -4.718 -4.702 1.00 13.77 104 LEU A N 1
ATOM 808 C CA . LEU A 1 104 ? -28.830 -3.740 -4.651 1.00 14.65 104 LEU A CA 1
ATOM 809 C C . LEU A 1 104 ? -29.770 -4.006 -3.484 1.00 15.09 104 LEU A C 1
ATOM 810 O O . LEU A 1 104 ? -30.304 -3.059 -2.895 1.00 16.63 104 LEU A O 1
ATOM 815 N N . ALA A 1 105 ? -29.997 -5.279 -3.146 1.00 14.89 105 ALA A N 1
ATOM 816 C CA . ALA A 1 105 ? -30.775 -5.586 -1.950 1.00 15.72 105 ALA A CA 1
ATOM 817 C C . ALA A 1 105 ? -30.112 -4.998 -0.715 1.00 15.32 105 ALA A C 1
ATOM 818 O O . ALA A 1 105 ? -30.791 -4.505 0.194 1.00 15.76 105 ALA A O 1
ATOM 820 N N . GLU A 1 106 ? -28.781 -5.042 -0.666 1.00 16.30 106 GLU A N 1
ATOM 821 C CA . GLU A 1 106 ? -28.069 -4.408 0.442 1.00 16.96 106 GLU A CA 1
ATOM 822 C C . GLU A 1 106 ? -28.202 -2.887 0.391 1.00 17.86 106 GLU A C 1
ATOM 823 O O . GLU A 1 106 ? -28.488 -2.243 1.407 1.00 18.02 106 GLU A O 1
ATOM 829 N N . LEU A 1 107 ? -27.997 -2.296 -0.789 1.00 15.11 107 LEU A N 1
ATOM 830 C CA . LEU A 1 107 ? -27.926 -0.841 -0.903 1.00 15.85 107 LEU A CA 1
ATOM 831 C C . LEU A 1 107 ? -29.287 -0.181 -0.704 1.00 18.30 107 LEU A C 1
ATOM 832 O O . LEU A 1 107 ? -29.376 0.887 -0.087 1.00 20.58 107 LEU A O 1
ATOM 837 N N . PHE A 1 108 ? -30.351 -0.782 -1.222 1.00 17.97 108 PHE A N 1
ATOM 838 C CA . PHE A 1 108 ? -31.677 -0.200 -1.057 1.00 18.97 108 PHE A CA 1
ATOM 839 C C . PHE A 1 108 ? -32.191 -0.493 0.348 1.00 17.01 108 PHE A C 1
ATOM 840 O O . PHE A 1 108 ? -32.250 -1.663 0.742 1.00 17.09 108 PHE A O 1
ATOM 848 N N . PRO A 1 109 ? -32.559 0.523 1.127 1.00 19.81 109 PRO A N 1
ATOM 849 C CA . PRO A 1 109 ? -32.943 0.291 2.525 1.00 19.24 109 PRO A CA 1
ATOM 850 C C . PRO A 1 109 ? -34.204 -0.548 2.657 1.00 17.80 109 PRO A C 1
ATOM 851 O O . PRO A 1 109 ? -35.094 -0.522 1.804 1.00 17.28 109 PRO A O 1
ATOM 855 N N . GLY A 1 110 ? -34.267 -1.299 3.753 1.00 17.90 110 GLY A N 1
ATOM 856 C CA . GLY A 1 110 ? -35.439 -2.061 4.105 1.00 17.20 110 GLY A CA 1
ATOM 857 C C . GLY A 1 110 ? -35.651 -3.281 3.235 1.00 17.30 110 GLY A C 1
ATOM 858 O O . GLY A 1 110 ? -34.726 -3.792 2.597 1.00 18.23 110 GLY A O 1
ATOM 859 N N . PRO A 1 111 ? -36.895 -3.763 3.180 1.00 16.20 111 PRO A N 1
ATOM 860 C CA . PRO A 1 111 ? -37.166 -5.025 2.481 1.00 17.81 111 PRO A CA 1
ATOM 861 C C . PRO A 1 111 ? -37.250 -4.879 0.970 1.00 16.62 111 PRO A C 1
ATOM 862 O O . PRO A 1 111 ? -37.804 -5.752 0.296 1.00 18.22 111 PRO A O 1
ATOM 866 N N . LEU A 1 112 ? -36.692 -3.799 0.420 1.00 17.57 112 LEU A N 1
ATOM 867 C CA . LEU A 1 112 ? -36.571 -3.659 -1.030 1.00 16.19 112 LEU A CA 1
ATOM 868 C C . LEU A 1 112 ? -35.440 -4.582 -1.464 1.00 13.79 112 LEU A C 1
ATOM 869 O O . LEU A 1 112 ? -34.295 -4.174 -1.677 1.00 15.26 112 LEU A O 1
ATOM 874 N N . ASP A 1 113 ? -35.779 -5.862 -1.592 1.00 16.24 113 ASP A N 1
ATOM 875 C CA . ASP A 1 113 ? -34.778 -6.897 -1.765 1.00 16.02 113 ASP A CA 1
ATOM 876 C C . ASP A 1 113 ? -34.957 -7.752 -3.010 1.00 16.43 113 ASP A C 1
ATOM 877 O O . ASP A 1 113 ? -34.151 -8.667 -3.215 1.00 17.12 113 ASP A O 1
ATOM 882 N N . HIS A 1 114 ? -35.965 -7.511 -3.850 1.00 16.36 114 HIS A N 1
ATOM 883 C CA . HIS A 1 114 ? -36.147 -8.363 -5.018 1.00 15.44 114 HIS A CA 1
ATOM 884 C C . HIS A 1 114 ? -36.129 -7.515 -6.281 1.00 13.61 114 HIS A C 1
ATOM 885 O O . HIS A 1 114 ? -36.832 -6.511 -6.363 1.00 13.82 114 HIS A O 1
ATOM 892 N N . PHE A 1 115 ? -35.329 -7.912 -7.267 1.00 16.36 115 PHE A N 1
ATOM 893 C CA . PHE A 1 115 ? -35.063 -7.038 -8.401 1.00 14.42 115 PHE A CA 1
ATOM 894 C C . PHE A 1 115 ? -35.251 -7.758 -9.727 1.00 13.53 115 PHE A C 1
ATOM 895 O O . PHE A 1 115 ? -34.891 -8.930 -9.872 1.00 15.04 115 PHE A O 1
ATOM 903 N N . GLN A 1 116 ? -35.822 -7.036 -10.690 1.00 13.96 116 GLN A N 1
ATOM 904 C CA . GLN A 1 116 ? -35.865 -7.454 -12.086 1.00 13.73 116 GLN A CA 1
ATOM 905 C C . GLN A 1 116 ? -35.269 -6.343 -12.934 1.00 13.01 116 GLN A C 1
ATOM 906 O O . GLN A 1 116 ? -35.692 -5.189 -12.833 1.00 14.10 116 GLN A O 1
ATOM 912 N N . PHE A 1 117 ? -34.302 -6.690 -13.772 1.00 12.96 117 PHE A N 1
ATOM 913 C CA . PHE A 1 117 ? -33.563 -5.686 -14.518 1.00 13.02 117 PHE A CA 1
ATOM 914 C C . PHE A 1 117 ? -34.191 -5.411 -15.882 1.00 13.54 117 PHE A C 1
ATOM 915 O O . PHE A 1 117 ? -34.984 -6.195 -16.407 1.00 14.40 117 PHE A O 1
ATOM 923 N N . THR A 1 118 ? -33.833 -4.254 -16.434 1.00 13.89 118 THR A N 1
ATOM 924 C CA . THR A 1 118 ? -34.321 -3.737 -17.706 1.00 15.62 118 THR A CA 1
ATOM 925 C C . THR A 1 118 ? -33.152 -3.028 -18.382 1.00 13.34 118 THR A C 1
ATOM 926 O O . THR A 1 118 ? -32.009 -3.095 -17.918 1.00 14.11 118 THR A O 1
ATOM 930 N N . SER A 1 119 ? -33.435 -2.334 -19.483 1.00 15.47 119 SER A N 1
ATOM 931 C CA . SER A 1 119 ? -32.414 -1.577 -20.195 1.00 16.32 119 SER A CA 1
ATOM 932 C C . SER A 1 119 ? -32.608 -0.068 -20.124 1.00 15.24 119 SER A C 1
ATOM 933 O O . SER A 1 119 ? -31.799 0.668 -20.698 1.00 17.45 119 SER A O 1
ATOM 936 N N . GLY A 1 120 ? -33.640 0.417 -19.441 1.00 15.04 120 GLY A N 1
ATOM 937 C CA . GLY A 1 120 ? -33.855 1.853 -19.392 1.00 14.83 120 GLY A CA 1
ATOM 938 C C . GLY A 1 120 ? -34.912 2.230 -18.379 1.00 14.59 120 GLY A C 1
ATOM 939 O O . GLY A 1 120 ? -35.602 1.378 -17.813 1.00 15.61 120 GLY A O 1
ATOM 940 N N . GLY A 1 121 ? -35.023 3.543 -18.162 1.00 15.00 121 GLY A N 1
ATOM 941 C CA . GLY A 1 121 ? -35.984 4.055 -17.197 1.00 15.60 121 GLY A CA 1
ATOM 942 C C . GLY A 1 121 ? -37.425 3.800 -17.593 1.00 16.49 121 GLY A C 1
ATOM 943 O O . GLY A 1 121 ? -38.256 3.452 -16.751 1.00 19.51 121 GLY A O 1
ATOM 944 N N . ALA A 1 122 ? -37.751 4.002 -18.873 1.00 17.45 122 ALA A N 1
ATOM 945 C CA . ALA A 1 122 ? -39.117 3.766 -19.331 1.00 18.79 122 ALA A CA 1
ATOM 946 C C . ALA A 1 122 ? -39.506 2.303 -19.164 1.00 15.00 122 ALA A C 1
ATOM 947 O O . ALA A 1 122 ? -40.619 1.994 -18.716 1.00 15.37 122 ALA A O 1
ATOM 949 N N . GLU A 1 123 ? -38.596 1.388 -19.511 1.00 14.14 123 GLU A N 1
ATOM 950 C CA . GLU A 1 123 ? -38.848 -0.031 -19.291 1.00 16.40 123 GLU A CA 1
ATOM 951 C C . GLU A 1 123 ? -39.074 -0.318 -17.813 1.00 15.40 123 GLU A C 1
ATOM 952 O O . GLU A 1 123 ? -39.970 -1.089 -17.450 1.00 14.55 123 GLU A O 1
ATOM 958 N N . SER A 1 124 ? -38.280 0.314 -16.944 1.00 16.27 124 SER A N 1
ATOM 959 C CA . SER A 1 124 ? -38.405 0.088 -15.508 1.00 14.74 124 SER A CA 1
ATOM 960 C C . SER A 1 124 ? -39.756 0.564 -14.988 1.00 13.66 124 SER A C 1
ATOM 961 O O . SER A 1 124 ? -40.417 -0.134 -14.212 1.00 14.55 124 SER A O 1
ATOM 964 N N . ASN A 1 125 ? -40.174 1.767 -15.385 1.00 14.67 125 ASN A N 1
ATOM 965 C CA . ASN A 1 125 ? -41.451 2.289 -14.908 1.00 14.98 125 ASN A CA 1
ATOM 966 C C . ASN A 1 125 ? -42.622 1.474 -15.444 1.00 17.05 125 ASN A C 1
ATOM 967 O O . ASN A 1 125 ? -43.598 1.231 -14.721 1.00 15.60 125 ASN A O 1
ATOM 972 N N . GLU A 1 126 ? -42.490 1.008 -16.691 1.00 16.52 126 GLU A N 1
ATOM 973 C CA . GLU A 1 126 ? -43.528 0.149 -17.322 1.00 18.31 126 GLU A CA 1
ATOM 974 C C . GLU A 1 126 ? -43.624 -1.154 -16.519 1.00 14.95 126 GLU A C 1
ATOM 975 O O . GLU A 1 126 ? -44.756 -1.601 -16.249 1.00 15.07 126 GLU A O 1
ATOM 981 N N . THR A 1 127 ? -42.472 -1.710 -16.124 1.00 15.35 127 THR A N 1
ATOM 982 C CA . THR A 1 127 ? -42.421 -2.932 -15.330 1.00 14.59 127 THR A CA 1
ATOM 983 C C . THR A 1 127 ? -43.036 -2.720 -13.954 1.00 15.11 127 THR A C 1
ATOM 984 O O . THR A 1 127 ? -43.777 -3.575 -13.463 1.00 15.74 127 THR A O 1
ATOM 988 N N . ALA A 1 128 ? -42.735 -1.587 -13.315 1.00 15.77 128 ALA A N 1
ATOM 989 C CA . ALA A 1 128 ? -43.280 -1.313 -11.988 1.00 15.32 128 ALA A CA 1
ATOM 990 C C . ALA A 1 128 ? -44.797 -1.168 -12.025 1.00 15.63 128 ALA A C 1
ATOM 991 O O . ALA A 1 128 ? -45.500 -1.683 -11.146 1.00 16.79 128 ALA A O 1
ATOM 993 N N . ILE A 1 129 ? -45.318 -0.456 -13.027 1.00 14.65 129 ILE A N 1
ATOM 994 C CA . ILE A 1 129 ? -46.766 -0.288 -13.144 1.00 15.51 129 ILE A CA 1
ATOM 995 C C . ILE A 1 129 ? -47.437 -1.643 -13.348 1.00 14.42 129 ILE A C 1
ATOM 996 O O . ILE A 1 129 ? -48.441 -1.974 -12.694 1.00 16.22 129 ILE A O 1
ATOM 1001 N N . LYS A 1 130 ? -46.876 -2.455 -14.249 1.00 14.55 130 LYS A N 1
ATOM 1002 C CA . LYS A 1 130 ? -47.433 -3.779 -14.496 1.00 14.88 130 LYS A CA 1
ATOM 1003 C C . LYS A 1 130 ? -47.348 -4.654 -13.253 1.00 15.97 130 LYS A C 1
ATOM 1004 O O . LYS A 1 130 ? -48.263 -5.434 -12.976 1.00 16.21 130 LYS A O 1
ATOM 1010 N N . ILE A 1 131 ? -46.257 -4.540 -12.491 1.00 15.76 131 ILE A N 1
ATOM 1011 C CA . ILE A 1 131 ? -46.106 -5.331 -11.273 1.00 15.89 131 ILE A CA 1
ATOM 1012 C C . ILE A 1 131 ? -47.146 -4.930 -10.237 1.00 15.63 131 ILE A C 1
ATOM 1013 O O . ILE A 1 131 ? -47.716 -5.786 -9.557 1.00 16.03 131 ILE A O 1
ATOM 1018 N N . ALA A 1 132 ? -47.402 -3.630 -10.086 1.00 16.33 132 ALA A N 1
ATOM 1019 C CA . ALA A 1 132 ? -48.418 -3.192 -9.130 1.00 16.18 132 ALA A CA 1
ATOM 1020 C C . ALA A 1 132 ? -49.794 -3.731 -9.512 1.00 16.30 132 ALA A C 1
ATOM 1021 O O . ALA A 1 132 ? -50.524 -4.285 -8.671 1.00 18.57 132 ALA A O 1
ATOM 1023 N N . ARG A 1 133 ? -50.156 -3.593 -10.791 1.00 16.71 133 ARG A N 1
ATOM 1024 C CA . ARG A 1 133 ? -51.458 -4.084 -11.235 1.00 17.59 133 ARG A CA 1
ATOM 1025 C C . ARG A 1 133 ? -51.558 -5.601 -11.092 1.00 17.48 133 ARG A C 1
ATOM 1026 O O . ARG A 1 133 ? -52.583 -6.124 -10.642 1.00 19.66 133 ARG A O 1
ATOM 1034 N N . TYR A 1 134 ? -50.495 -6.320 -11.460 1.00 16.81 134 TYR A N 1
ATOM 1035 C CA . TYR A 1 134 ? -50.468 -7.774 -11.333 1.00 16.54 134 TYR A CA 1
ATOM 1036 C C . TYR A 1 134 ? -50.528 -8.210 -9.873 1.00 18.66 134 TYR A C 1
ATOM 1037 O O . TYR A 1 134 ? -51.132 -9.238 -9.549 1.00 18.73 134 TYR A O 1
ATOM 1046 N N . TYR A 1 135 ? -49.885 -7.452 -8.984 1.00 17.66 135 TYR A N 1
ATOM 1047 C CA . TYR A 1 135 ? -49.929 -7.749 -7.557 1.00 17.75 135 TYR A CA 1
ATOM 1048 C C . TYR A 1 135 ? -51.351 -7.656 -7.034 1.00 18.69 135 TYR A C 1
ATOM 1049 O O . TYR A 1 135 ? -51.828 -8.555 -6.330 1.00 19.19 135 TYR A O 1
ATOM 1058 N N . TRP A 1 136 ? -52.048 -6.567 -7.365 1.00 17.22 136 TRP A N 1
ATOM 1059 C CA . TRP A 1 136 ? -53.441 -6.463 -6.938 1.00 18.12 136 TRP A CA 1
ATOM 1060 C C . TRP A 1 136 ? -54.312 -7.528 -7.598 1.00 20.26 136 TRP A C 1
ATOM 1061 O O . TRP A 1 136 ? -55.262 -8.022 -6.980 1.00 22.15 136 TRP A O 1
ATOM 1072 N N . TRP A 1 137 ? -54.006 -7.891 -8.848 1.00 19.26 137 TRP A N 1
ATOM 1073 C CA . TRP A 1 137 ? -54.741 -8.960 -9.520 1.00 19.25 137 TRP A CA 1
ATOM 1074 C C . TRP A 1 137 ? -54.583 -10.286 -8.783 1.00 18.76 137 TRP A C 1
ATOM 1075 O O . TRP A 1 137 ? -55.556 -11.030 -8.609 1.00 21.43 137 TRP A O 1
ATOM 1086 N N . LEU A 1 138 ? -5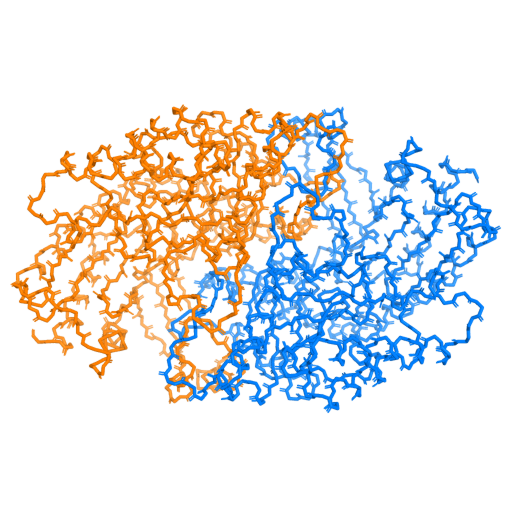3.359 -10.602 -8.351 1.00 18.13 138 LEU A N 1
ATOM 1087 C CA . LEU A 1 138 ? -53.123 -11.826 -7.592 1.00 19.27 138 LEU A CA 1
ATOM 1088 C C . LEU A 1 138 ? -53.831 -11.793 -6.245 1.00 18.91 138 LEU A C 1
ATOM 1089 O O . LEU A 1 138 ? -54.166 -12.847 -5.693 1.00 22.23 138 LEU A O 1
ATOM 1094 N N . LYS A 1 139 ? -54.062 -10.600 -5.700 1.00 19.25 139 LYS A N 1
ATOM 1095 C CA . LYS A 1 139 ? -54.749 -10.451 -4.425 1.00 20.61 139 LYS A CA 1
ATOM 1096 C C . LYS A 1 139 ? -56.263 -10.525 -4.561 1.00 22.02 139 LYS A C 1
ATOM 1097 O O . LYS A 1 139 ? -56.967 -10.366 -3.557 1.00 22.65 139 LYS A O 1
ATOM 1103 N N . GLY A 1 140 ? -56.778 -10.759 -5.765 1.00 21.55 140 GLY A N 1
ATOM 1104 C CA . GLY A 1 140 ? -58.211 -10.817 -5.971 1.00 22.42 140 GLY A CA 1
ATOM 1105 C C . GLY A 1 140 ? -58.888 -9.474 -6.117 1.00 23.11 140 GLY A C 1
ATOM 1106 O O . GLY A 1 140 ? -60.086 -9.360 -5.836 1.00 23.48 140 GLY A O 1
ATOM 1107 N N . GLN A 1 141 ? -58.157 -8.449 -6.549 1.00 21.43 141 GLN A N 1
ATOM 1108 C CA . GLN A 1 141 ? -58.701 -7.105 -6.746 1.00 23.57 141 GLN A CA 1
ATOM 1109 C C . GLN A 1 141 ? -58.388 -6.646 -8.167 1.00 24.32 141 GLN A C 1
ATOM 1110 O O . GLN A 1 141 ? -57.561 -5.750 -8.380 1.00 24.26 141 GLN A O 1
ATOM 1116 N N . PRO A 1 142 ? -59.035 -7.250 -9.171 1.00 23.92 142 PRO A N 1
ATOM 1117 C CA . PRO A 1 142 ? -58.698 -6.923 -10.567 1.00 25.38 142 PRO A CA 1
ATOM 1118 C C . PRO A 1 142 ? -59.045 -5.503 -10.988 1.00 24.59 142 PRO A C 1
ATOM 1119 O O . PRO A 1 142 ? -58.506 -5.035 -11.998 1.00 24.93 142 PRO A O 1
ATOM 1123 N N . GLU A 1 143 ? -59.920 -4.805 -10.269 1.00 24.51 143 GLU A N 1
ATOM 1124 C CA . GLU A 1 143 ? -60.286 -3.442 -10.635 1.00 26.11 143 GLU A CA 1
ATOM 1125 C C . GLU A 1 143 ? -59.337 -2.397 -10.060 1.00 21.20 143 GLU A C 1
ATOM 1126 O O . GLU A 1 143 ? -59.501 -1.207 -10.346 1.00 21.71 143 GLU A O 1
ATOM 1132 N N . ARG A 1 144 ? -58.359 -2.812 -9.253 1.00 24.24 144 ARG A N 1
ATOM 1133 C CA . ARG A 1 144 ? -57.379 -1.904 -8.654 1.00 21.82 144 ARG A CA 1
ATOM 1134 C C . ARG A 1 144 ? -56.213 -1.736 -9.626 1.00 20.45 144 ARG A C 1
ATOM 1135 O O . ARG A 1 144 ? -55.170 -2.384 -9.517 1.00 18.83 144 ARG A O 1
ATOM 1143 N N . VAL A 1 145 ? -56.400 -0.847 -10.604 1.00 21.26 145 VAL A N 1
ATOM 1144 C CA . VAL A 1 145 ? -55.419 -0.693 -11.676 1.00 20.61 145 VAL A CA 1
ATOM 1145 C C . VAL A 1 145 ? -55.017 0.762 -11.897 1.00 18.31 145 VAL A C 1
ATOM 1146 O O . VAL A 1 145 ? -54.027 1.037 -12.585 1.00 19.64 145 VAL A O 1
ATOM 1150 N N . LYS A 1 146 ? -55.771 1.703 -11.332 1.00 18.41 146 LYS A N 1
ATOM 1151 C CA . LYS A 1 146 ? -55.497 3.114 -11.581 1.00 17.96 146 LYS A CA 1
ATOM 1152 C C . LYS A 1 146 ? -54.149 3.521 -10.996 1.00 17.32 146 LYS A C 1
ATOM 1153 O O . LYS A 1 146 ? -53.767 3.079 -9.914 1.00 17.95 146 LYS A O 1
ATOM 1159 N N . ILE A 1 147 ? -53.432 4.387 -11.704 1.00 17.09 147 ILE A N 1
ATOM 1160 C CA . ILE A 1 147 ? -52.108 4.830 -11.284 1.00 18.05 147 ILE A CA 1
ATOM 1161 C C . ILE A 1 147 ? -52.148 6.329 -11.039 1.00 19.05 147 ILE A C 1
ATOM 1162 O O . ILE A 1 147 ? -52.545 7.099 -11.921 1.00 18.87 147 ILE A O 1
ATOM 1167 N N . LEU A 1 148 ? -51.735 6.737 -9.843 1.00 18.60 148 LEU A N 1
ATOM 1168 C CA . LEU A 1 148 ? -51.657 8.146 -9.498 1.00 18.98 148 LEU A CA 1
ATOM 1169 C C . LEU A 1 148 ? -50.297 8.684 -9.912 1.00 18.15 148 LEU A C 1
ATOM 1170 O O . LEU A 1 148 ? -49.259 8.105 -9.577 1.00 17.15 148 LEU A O 1
ATOM 1175 N N . SER A 1 149 ? -50.310 9.794 -10.634 1.00 17.64 149 SER A N 1
ATOM 1176 C CA . SER A 1 149 ? -49.091 10.454 -11.062 1.00 20.46 149 SER A CA 1
ATOM 1177 C C . SER A 1 149 ? -49.304 11.947 -10.931 1.00 21.66 149 SER A C 1
ATOM 1178 O O . SER A 1 149 ? -50.370 12.410 -10.516 1.00 24.92 149 SER A O 1
ATOM 1181 N N . ARG A 1 150 ? -48.288 12.714 -11.292 1.00 22.26 150 ARG A N 1
ATOM 1182 C CA . ARG A 1 150 ? -48.371 14.148 -11.115 1.00 24.11 150 ARG A CA 1
ATOM 1183 C C . ARG A 1 150 ? -48.135 14.896 -12.415 1.00 26.68 150 ARG A C 1
ATOM 1184 O O . ARG A 1 150 ? -47.484 14.418 -13.350 1.00 28.12 150 ARG A O 1
ATOM 1192 N N . ARG A 1 151 ? -48.726 16.077 -12.434 1.00 28.22 151 ARG A N 1
ATOM 1193 C CA . ARG A 1 151 ? -48.491 17.089 -13.440 1.00 32.18 151 ARG A CA 1
ATOM 1194 C C . ARG A 1 151 ? -47.024 17.474 -13.402 1.00 34.84 151 ARG A C 1
ATOM 1195 O O . ARG A 1 151 ? -46.468 17.700 -12.329 1.00 31.75 151 ARG A O 1
ATOM 1203 N N . MET A 1 152 ? -46.398 17.508 -14.576 1.00 34.40 152 MET A N 1
ATOM 1204 C CA . MET A 1 152 ? -44.975 17.729 -14.806 1.00 35.82 152 MET A CA 1
ATOM 1205 C C . MET A 1 152 ? -44.129 16.494 -14.501 1.00 33.86 152 MET A C 1
ATOM 1206 O O . MET A 1 152 ? -42.908 16.597 -14.575 1.00 34.27 152 MET A O 1
ATOM 1211 N N . ALA A 1 153 ? -44.714 15.357 -14.129 1.00 34.10 153 ALA A N 1
ATOM 1212 C CA . ALA A 1 153 ? -43.924 14.149 -13.920 1.00 31.35 153 ALA A CA 1
ATOM 1213 C C . ALA A 1 153 ? -43.484 13.563 -15.256 1.00 34.92 153 ALA A C 1
ATOM 1214 O O . ALA A 1 153 ? -44.173 13.690 -16.269 1.00 36.32 153 ALA A O 1
ATOM 1216 N N . TYR A 1 154 ? -42.302 12.948 -15.260 1.00 32.96 154 TYR A N 1
ATOM 1217 C CA . TYR A 1 154 ? -41.757 12.302 -16.452 1.00 35.37 154 TYR A CA 1
ATOM 1218 C C . TYR A 1 154 ? -41.267 10.908 -16.083 1.00 34.58 154 TYR A C 1
ATOM 1219 O O . TYR A 1 154 ? -40.315 10.766 -15.309 1.00 33.48 154 TYR A O 1
ATOM 1228 N N . HIS A 1 155 ? -41.916 9.882 -16.636 1.00 34.11 155 HIS A N 1
ATOM 1229 C CA . HIS A 1 155 ? -41.591 8.496 -16.321 1.00 33.46 155 HIS A CA 1
ATOM 1230 C C . HIS A 1 155 ? -41.260 7.654 -17.551 1.00 34.63 155 HIS A C 1
ATOM 1231 O O . HIS A 1 155 ? -41.175 6.425 -17.438 1.00 31.40 155 HIS A O 1
ATOM 1238 N N . GLY A 1 156 ? -41.055 8.270 -18.707 1.00 38.50 156 GLY A N 1
ATOM 1239 C CA . GLY A 1 156 ? -40.797 7.557 -19.942 1.00 38.96 156 GLY A CA 1
ATOM 1240 C C . GLY A 1 156 ? -41.832 7.869 -21.011 1.00 41.33 156 GLY A C 1
ATOM 1241 O O . GLY A 1 156 ? -42.897 8.423 -20.748 1.00 41.81 156 GLY A O 1
ATOM 1242 N N . ILE A 1 157 ? -41.493 7.478 -22.244 1.00 38.84 157 ILE A N 1
ATOM 1243 C CA . ILE A 1 157 ? -42.334 7.743 -23.409 1.00 37.52 157 ILE A CA 1
ATOM 1244 C C . ILE A 1 157 ? -42.821 6.451 -24.067 1.00 36.33 157 ILE A C 1
ATOM 1245 O O . ILE A 1 157 ? -43.220 6.459 -25.227 1.00 32.82 157 ILE A O 1
ATOM 1250 N N . ALA A 1 158 ? -42.794 5.340 -23.341 1.00 38.25 158 ALA A N 1
ATOM 1251 C CA . ALA A 1 158 ? -43.326 4.084 -23.857 1.00 35.89 158 ALA A CA 1
ATOM 1252 C C . ALA A 1 158 ? -44.556 3.695 -23.048 1.00 37.91 158 ALA A C 1
ATOM 1253 O O . ALA A 1 158 ? -45.688 3.932 -23.470 1.00 42.10 158 ALA A O 1
ATOM 1255 N N . ALA A 1 161 ? -45.952 4.177 -19.029 1.00 35.43 161 ALA A N 1
ATOM 1256 C CA . ALA A 1 161 ? -45.076 5.207 -18.482 1.00 34.40 161 ALA A CA 1
ATOM 1257 C C . ALA A 1 161 ? -45.362 6.561 -19.143 1.00 38.57 161 ALA A C 1
ATOM 1258 O O . ALA A 1 161 ? -45.285 7.602 -18.490 1.00 37.97 161 ALA A O 1
ATOM 1260 N N . LEU A 1 162 ? -45.652 6.541 -20.449 1.00 39.52 162 LEU A N 1
ATOM 1261 C CA . LEU A 1 162 ? -46.026 7.768 -21.151 1.00 39.56 162 LEU A CA 1
ATOM 1262 C C . LEU A 1 162 ? -47.269 8.392 -20.533 1.00 39.59 162 LEU A C 1
ATOM 1263 O O . LEU A 1 162 ? -47.352 9.617 -20.383 1.00 40.30 162 LEU A O 1
ATOM 1268 N N . SER A 1 163 ? -48.251 7.563 -20.172 1.00 39.32 163 SER A N 1
ATOM 1269 C CA . SER A 1 163 ? -49.435 8.075 -19.491 1.00 38.53 163 SER A CA 1
ATOM 1270 C C . SER A 1 163 ? -49.087 8.602 -18.106 1.00 38.00 163 SER A C 1
ATOM 1271 O O . SER A 1 163 ? -49.627 9.628 -17.674 1.00 36.20 163 SER A O 1
ATOM 1274 N N . ALA A 1 164 ? -48.201 7.906 -17.388 1.00 37.38 164 ALA A N 1
ATOM 1275 C CA . ALA A 1 164 ? -47.781 8.376 -16.072 1.00 35.06 164 ALA A CA 1
ATOM 1276 C C . ALA A 1 164 ? -47.103 9.734 -16.172 1.00 34.33 164 ALA A C 1
ATOM 1277 O O . ALA A 1 164 ? -47.250 10.580 -15.282 1.00 28.59 164 ALA A O 1
ATOM 1279 N N . THR A 1 165 ? -46.345 9.951 -17.243 1.00 36.66 165 THR A N 1
ATOM 1280 C CA . THR A 1 165 ? -45.698 11.235 -17.464 1.00 35.29 165 THR A CA 1
ATOM 1281 C C . THR A 1 165 ? -46.738 12.348 -17.524 1.00 36.34 165 THR A C 1
ATOM 1282 O O . THR A 1 165 ? -47.783 12.211 -18.166 1.00 40.08 165 THR A O 1
ATOM 1286 N N . GLY A 1 166 ? -46.458 13.430 -16.785 1.00 35.83 166 GLY A N 1
ATOM 1287 C CA . GLY A 1 166 ? -47.370 14.585 -16.651 1.00 36.73 166 GLY A CA 1
ATOM 1288 C C . GLY A 1 166 ? -47.097 15.738 -17.606 1.00 39.57 166 GLY A C 1
ATOM 1289 O O . GLY A 1 166 ? -47.851 16.728 -17.537 1.00 37.85 166 GLY A O 1
ATOM 1290 N N . VAL A 1 167 ? -46.071 15.645 -18.458 1.00 41.50 167 VAL A N 1
ATOM 1291 C CA . VAL A 1 167 ? -45.798 16.766 -19.411 1.00 40.60 167 VAL A CA 1
ATOM 1292 C C . VAL A 1 167 ? -46.649 16.513 -20.659 1.00 41.74 167 VAL A C 1
ATOM 1293 O O . VAL A 1 167 ? -46.397 15.500 -21.341 1.00 40.05 167 VAL A O 1
ATOM 1297 N N . PRO A 1 168 ? -47.639 17.371 -20.995 1.00 42.96 168 PRO A N 1
ATOM 1298 C CA . PRO A 1 168 ? -48.521 17.103 -22.148 1.00 39.87 168 PRO A CA 1
ATOM 1299 C C . PRO A 1 168 ? -47.834 17.204 -23.498 1.00 41.21 168 PRO A C 1
ATOM 1300 O O . PRO A 1 168 ? -48.342 16.628 -24.469 1.00 41.95 168 PRO A O 1
ATOM 1304 N N . ALA A 1 169 ? -46.706 17.912 -23.594 1.00 42.64 169 ALA A N 1
ATOM 1305 C CA . ALA A 1 169 ? -46.025 18.052 -24.877 1.00 39.66 169 ALA A CA 1
ATOM 1306 C C . ALA A 1 169 ? -45.592 16.701 -25.433 1.00 38.02 169 ALA A C 1
ATOM 1307 O O . ALA A 1 169 ? -45.436 16.552 -26.649 1.00 39.44 169 ALA A O 1
ATOM 1309 N N . TYR A 1 170 ? -45.358 15.721 -24.561 1.00 35.82 170 TYR A N 1
ATOM 1310 C CA . TYR A 1 170 ? -44.976 14.389 -25.017 1.00 35.79 170 TYR A CA 1
ATOM 1311 C C . TYR A 1 170 ? -46.149 13.636 -25.644 1.00 36.85 170 TYR A C 1
ATOM 1312 O O . TYR A 1 170 ? -45.937 12.719 -26.445 1.00 35.25 170 TYR A O 1
ATOM 1321 N N . TRP A 1 171 ? -47.381 13.976 -25.264 1.00 37.93 171 TRP A N 1
ATOM 1322 C CA . TRP A 1 171 ? -48.550 13.251 -25.755 1.00 37.33 171 TRP A CA 1
ATOM 1323 C C . TRP A 1 171 ? -48.931 13.622 -27.185 1.00 37.51 171 TRP A C 1
ATOM 1324 O O . TRP A 1 171 ? -49.287 12.742 -27.978 1.00 37.00 171 TRP A O 1
ATOM 1326 N N . GLU A 1 172 ? -48.798 14.896 -27.547 1.00 37.11 172 GLU A N 1
ATOM 1327 C CA . GLU A 1 172 ? -49.416 15.419 -28.762 1.00 37.72 172 GLU A CA 1
ATOM 1328 C C . GLU A 1 172 ? -48.971 14.669 -30.015 1.00 33.98 172 GLU A C 1
ATOM 1329 O O . GLU A 1 172 ? -47.776 14.482 -30.267 1.00 33.42 172 GLU A O 1
ATOM 1335 N N . GLY A 1 173 ? -49.957 14.225 -30.790 1.00 31.72 173 GLY A N 1
ATOM 1336 C CA . GLY A 1 173 ? -49.734 13.601 -32.071 1.00 29.41 173 GLY A CA 1
ATOM 1337 C C . GLY A 1 173 ? -49.400 12.127 -32.035 1.00 29.26 173 GLY A C 1
ATOM 1338 O O . GLY A 1 173 ? -49.257 11.524 -33.104 1.00 28.15 173 GLY A O 1
ATOM 1339 N N . PHE A 1 174 ? -49.268 11.519 -30.857 1.00 29.36 174 PHE A N 1
ATOM 1340 C CA . PHE A 1 174 ? -48.898 10.113 -30.758 1.00 28.39 174 PHE A CA 1
ATOM 1341 C C . PHE A 1 174 ? -50.093 9.195 -30.528 1.00 28.29 174 PHE A C 1
ATOM 1342 O O . PHE A 1 174 ? -49.905 7.997 -30.288 1.00 27.16 174 PHE A O 1
ATOM 1350 N N . GLY A 1 175 ? -51.312 9.723 -30.596 1.00 30.58 175 GLY A N 1
ATOM 1351 C CA . GLY A 1 175 ? -52.503 8.912 -30.505 1.00 30.48 175 GLY A CA 1
ATOM 1352 C C . GLY A 1 175 ? -52.985 8.695 -29.084 1.00 34.57 175 GLY A C 1
ATOM 1353 O O . GLY A 1 175 ? -52.616 9.420 -28.155 1.00 36.99 175 GLY A O 1
ATOM 1354 N N . PRO A 1 176 ? -53.831 7.683 -28.894 1.00 32.51 176 PRO A N 1
ATOM 1355 C CA . PRO A 1 176 ? -54.396 7.427 -27.566 1.00 37.80 176 PRO A CA 1
ATOM 1356 C C . PRO A 1 176 ? -53.361 6.860 -26.609 1.00 41.00 176 PRO A C 1
ATOM 1357 O O . PRO A 1 176 ? -52.367 6.252 -27.013 1.00 40.72 176 PRO A O 1
ATOM 1361 N N . ARG A 1 177 ? -53.601 7.079 -25.325 1.00 41.91 177 ARG A N 1
ATOM 1362 C CA . ARG A 1 177 ? -52.702 6.619 -24.284 1.00 42.13 177 ARG A CA 1
ATOM 1363 C C . ARG A 1 177 ? -53.372 5.564 -23.415 1.00 40.28 177 ARG A C 1
ATOM 1364 O O . ARG A 1 177 ? -54.604 5.493 -23.339 1.00 39.80 177 ARG A O 1
ATOM 1372 N N . PRO A 1 178 ? -52.588 4.719 -22.749 1.00 41.44 178 PRO A N 1
ATOM 1373 C CA . PRO A 1 178 ? -53.162 3.727 -21.835 1.00 37.57 178 PRO A CA 1
ATOM 1374 C C . PRO A 1 178 ? -53.959 4.396 -20.732 1.00 34.42 178 PRO A C 1
ATOM 1375 O O . PRO A 1 178 ? -53.503 5.381 -20.131 1.00 36.12 178 PRO A O 1
ATOM 1379 N N . PRO A 1 179 ? -55.144 3.887 -20.428 1.00 33.56 179 PRO A N 1
ATOM 1380 C CA . PRO A 1 179 ? -55.994 4.506 -19.410 1.00 34.50 179 PRO A CA 1
ATOM 1381 C C . PRO A 1 179 ? -55.562 4.076 -18.013 1.00 29.55 179 PRO A C 1
ATOM 1382 O O . PRO A 1 179 ? -54.613 3.315 -17.829 1.00 30.93 179 PRO A O 1
ATOM 1386 N N . GLY A 1 180 ? -56.282 4.585 -17.019 1.00 30.15 180 GLY A N 1
ATOM 1387 C CA . GLY A 1 180 ? -56.008 4.252 -15.640 1.00 27.13 180 GLY A CA 1
ATOM 1388 C C . GLY A 1 180 ? -55.034 5.167 -14.938 1.00 23.93 180 GLY A C 1
ATOM 1389 O O . GLY A 1 180 ? -54.518 4.797 -13.879 1.00 28.78 180 GLY A O 1
ATOM 1390 N N . PHE A 1 181 ? -54.735 6.331 -15.499 1.00 23.54 181 PHE A N 1
ATOM 1391 C CA . PHE A 1 181 ? -53.780 7.252 -14.901 1.00 23.35 181 PHE A CA 1
ATOM 1392 C C . PHE A 1 181 ? -54.487 8.523 -14.452 1.00 24.07 181 PHE A C 1
ATOM 1393 O O . PHE A 1 181 ? -55.263 9.112 -15.212 1.00 23.34 181 PHE A O 1
ATOM 1401 N N . ILE A 1 182 ? -54.229 8.896 -13.193 1.00 23.78 182 ILE A N 1
ATOM 1402 C CA . ILE A 1 182 ? -54.797 10.114 -12.542 1.00 22.89 182 ILE A CA 1
ATOM 1403 C C . ILE A 1 182 ? -53.630 11.072 -12.284 1.00 23.17 182 ILE A C 1
ATOM 1404 O O . ILE A 1 182 ? -52.621 10.629 -11.704 1.00 23.17 182 ILE A O 1
ATOM 1409 N N . HIS A 1 183 ? -53.781 12.337 -12.682 1.00 26.00 183 HIS A N 1
ATOM 1410 C CA . HIS A 1 183 ? -52.704 13.310 -12.560 1.00 26.68 183 HIS A CA 1
ATOM 1411 C C . HIS A 1 183 ? -53.014 14.303 -11.447 1.00 28.42 183 HIS A C 1
ATOM 1412 O O . HIS A 1 183 ? -54.056 14.967 -11.470 1.00 32.79 183 HIS A O 1
ATOM 1419 N N . LEU A 1 184 ? -52.105 14.393 -10.482 1.00 26.31 184 LEU A N 1
ATOM 1420 C CA . LEU A 1 184 ? -52.182 15.335 -9.376 1.00 26.73 184 LEU A CA 1
ATOM 1421 C C . LEU A 1 184 ? -51.339 16.569 -9.678 1.00 25.41 184 LEU A C 1
ATOM 1422 O O . LEU A 1 184 ? -50.560 16.603 -10.631 1.00 26.50 184 LEU A O 1
ATOM 1427 N N . THR A 1 185 ? -51.499 17.591 -8.842 1.00 24.25 185 THR A N 1
ATOM 1428 C CA . THR A 1 185 ? -50.676 18.786 -8.966 1.00 25.44 185 THR A CA 1
ATOM 1429 C C . THR A 1 185 ? -49.256 18.499 -8.490 1.00 23.15 185 THR A C 1
ATOM 1430 O O . THR A 1 185 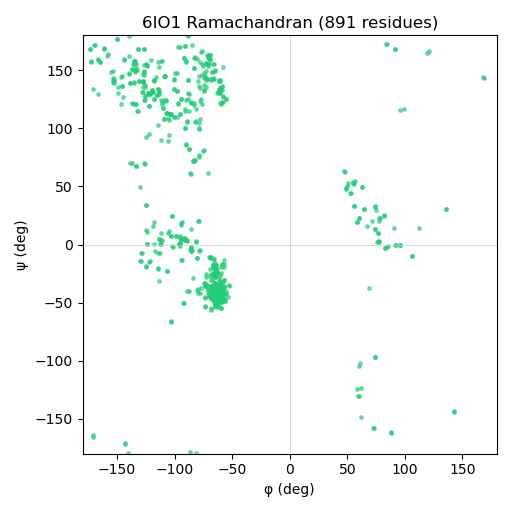? -49.043 17.747 -7.534 1.00 24.71 185 THR A O 1
ATOM 1434 N N . ALA A 1 186 ? -48.283 19.106 -9.174 1.00 25.75 186 ALA A N 1
ATOM 1435 C CA . ALA A 1 186 ? -46.856 18.968 -8.803 1.00 24.05 186 ALA A CA 1
ATOM 1436 C C . ALA A 1 186 ? -46.551 19.904 -7.627 1.00 23.57 186 ALA A C 1
ATOM 1437 O O . ALA A 1 186 ? -47.045 21.047 -7.642 1.00 24.32 186 ALA A O 1
ATOM 1439 N N . PRO A 1 187 ? -45.734 19.492 -6.631 1.00 22.11 187 PRO A N 1
ATOM 1440 C CA . PRO A 1 187 ? -45.382 20.369 -5.499 1.00 23.07 187 PRO A CA 1
ATOM 1441 C C . PRO A 1 187 ? -44.440 21.488 -5.933 1.00 23.05 187 PRO A C 1
ATOM 1442 O O . PRO A 1 187 ? -43.306 21.617 -5.460 1.00 21.62 187 PRO A O 1
ATOM 1446 N N . TYR A 1 188 ? -44.935 22.320 -6.843 1.00 24.39 188 TYR A N 1
ATOM 1447 C CA . TYR A 1 188 ? -44.187 23.377 -7.519 1.00 23.82 188 TYR A CA 1
ATOM 1448 C C . TYR A 1 188 ? -44.631 24.707 -6.910 1.00 25.66 188 TYR A C 1
ATOM 1449 O O . TYR A 1 188 ? -45.569 25.345 -7.390 1.00 26.30 188 TYR A O 1
ATOM 1458 N N . LYS A 1 189 ? -43.938 25.121 -5.844 1.00 23.80 189 LYS A N 1
ATOM 1459 C CA . LYS A 1 189 ? -44.372 26.276 -5.063 1.00 25.95 189 LYS A CA 1
ATOM 1460 C C . LYS A 1 189 ? -44.296 27.577 -5.851 1.00 26.62 189 LYS A C 1
ATOM 1461 O O . LYS A 1 189 ? -45.127 28.470 -5.645 1.00 26.44 189 LYS A O 1
ATOM 1467 N N . TYR A 1 190 ? -43.304 27.711 -6.736 1.00 27.17 190 TYR A N 1
ATOM 1468 C CA . TYR A 1 190 ? -43.081 28.975 -7.433 1.00 25.36 190 TYR A CA 1
ATOM 1469 C C . TYR A 1 190 ? -44.321 29.424 -8.198 1.00 25.66 190 TYR A C 1
ATOM 1470 O O . TYR A 1 190 ? -44.611 30.624 -8.274 1.00 25.34 190 TYR A O 1
ATOM 1479 N N . ARG A 1 191 ? -45.067 28.478 -8.770 1.00 23.92 191 ARG A N 1
ATOM 1480 C CA . ARG A 1 191 ? -46.257 28.809 -9.540 1.00 25.31 191 ARG A CA 1
ATOM 1481 C C . ARG A 1 191 ? -47.559 28.314 -8.925 1.00 26.80 191 ARG A C 1
ATOM 1482 O O . ARG A 1 191 ? -48.621 28.832 -9.281 1.00 29.42 191 ARG A O 1
ATOM 1490 N N . PHE A 1 192 ? -47.512 27.328 -8.027 1.00 28.68 192 PHE A N 1
ATOM 1491 C CA . PHE A 1 192 ? -48.720 26.775 -7.429 1.00 29.21 192 PHE A CA 1
ATOM 1492 C C . PHE A 1 192 ? -48.843 27.032 -5.933 1.00 29.47 192 PHE A C 1
ATOM 1493 O O . PHE A 1 192 ? -49.890 26.718 -5.356 1.00 29.21 192 PHE A O 1
ATOM 1501 N N . GLY A 1 193 ? -47.817 27.587 -5.293 1.00 30.74 193 GLY A N 1
ATOM 1502 C CA . GLY A 1 193 ? -47.876 27.847 -3.867 1.00 30.35 193 GLY A CA 1
ATOM 1503 C C . GLY A 1 193 ? -47.607 29.291 -3.496 1.00 30.33 193 GLY A C 1
ATOM 1504 O O . GLY A 1 193 ? -47.013 29.567 -2.449 1.00 32.41 193 GLY A O 1
ATOM 1505 N N . GLU A 1 194 ? -48.032 30.219 -4.352 1.00 31.55 194 GLU A N 1
ATOM 1506 C CA . GLU A 1 194 ? -47.771 31.636 -4.125 1.00 33.16 194 GLU A CA 1
ATOM 1507 C C . GLU A 1 194 ? -48.418 32.109 -2.828 1.00 32.71 194 GLU A C 1
ATOM 1508 O O . GLU A 1 194 ? -49.586 31.816 -2.558 1.00 31.02 194 GLU A O 1
ATOM 1514 N N . GLY A 1 195 ? -47.652 32.850 -2.030 1.00 33.20 195 GLY A N 1
ATOM 1515 C CA . GLY A 1 195 ? -48.167 33.400 -0.786 1.00 34.40 195 GLY A CA 1
ATOM 1516 C C . GLY A 1 195 ? -48.548 32.364 0.247 1.00 33.21 195 GLY A C 1
ATOM 1517 O O . GLY A 1 195 ? -49.467 32.595 1.040 1.00 34.00 195 GLY A O 1
ATOM 1518 N N . LEU A 1 196 ? -47.868 31.221 0.257 1.00 30.53 196 LEU A N 1
ATOM 1519 C CA . LEU A 1 196 ? -48.147 30.147 1.197 1.00 30.13 196 LEU A CA 1
ATOM 1520 C C . LEU A 1 196 ? -46.866 29.749 1.914 1.00 33.21 196 LEU A C 1
ATOM 1521 O O . LEU A 1 196 ? -45.769 29.861 1.363 1.00 32.64 196 LEU A O 1
ATOM 1526 N N . THR A 1 197 ? -47.011 29.304 3.158 1.00 33.36 197 THR A N 1
ATOM 1527 C CA . THR A 1 197 ? -45.898 28.649 3.819 1.00 33.02 197 THR A CA 1
ATOM 1528 C C . THR A 1 197 ? -45.754 27.225 3.284 1.00 31.71 197 THR A C 1
ATOM 1529 O O . THR A 1 197 ? -46.640 26.695 2.608 1.00 30.37 197 THR A O 1
ATOM 1533 N N . ASP A 1 198 ? -44.610 26.604 3.583 1.00 32.32 198 ASP A N 1
ATOM 1534 C CA . ASP A 1 198 ? -44.408 25.216 3.181 1.00 31.37 198 ASP A CA 1
ATOM 1535 C C . ASP A 1 198 ? -45.470 24.315 3.796 1.00 29.70 198 ASP A C 1
ATOM 1536 O O . ASP A 1 198 ? -45.994 23.407 3.134 1.00 26.64 198 ASP A O 1
ATOM 1541 N N . GLU A 1 199 ? -45.815 24.571 5.058 1.00 30.30 199 GLU A N 1
ATOM 1542 C CA . GLU A 1 199 ? -46.828 23.776 5.743 1.00 31.69 199 GLU A CA 1
ATOM 1543 C C . GLU A 1 199 ? -48.182 23.877 5.052 1.00 26.44 199 GLU A C 1
ATOM 1544 O O . GLU A 1 199 ? -48.831 22.860 4.786 1.00 25.62 199 GLU A O 1
ATOM 1550 N N . GLU A 1 200 ? -48.616 25.098 4.738 1.00 26.31 200 GLU A N 1
ATOM 1551 C CA . GLU A 1 200 ? -49.913 25.288 4.094 1.00 25.76 200 GLU A CA 1
ATOM 1552 C C . GLU A 1 200 ? -49.941 24.678 2.695 1.00 25.05 200 GLU A C 1
ATOM 1553 O O . GLU A 1 200 ? -50.946 24.077 2.290 1.00 23.43 200 GLU A O 1
ATOM 1559 N N . PHE A 1 201 ? -48.851 24.831 1.940 1.00 25.31 201 PHE A N 1
ATOM 1560 C CA . PHE A 1 201 ? -48.772 24.235 0.610 1.00 24.60 201 PHE A CA 1
ATOM 1561 C C . PHE A 1 201 ? -48.872 22.715 0.685 1.00 24.44 201 PHE A C 1
ATOM 1562 O O . PHE A 1 201 ? -49.602 22.088 -0.097 1.00 23.61 201 PHE A O 1
ATOM 1570 N N . VAL A 1 202 ? -48.150 22.106 1.630 1.00 22.75 202 VAL A N 1
ATOM 1571 C CA . VAL A 1 202 ? -48.227 20.659 1.810 1.00 20.68 202 VAL A CA 1
ATOM 1572 C C . VAL A 1 202 ? -49.637 20.247 2.214 1.00 21.74 202 VAL A C 1
ATOM 1573 O O . VAL A 1 202 ? -50.148 19.213 1.770 1.00 20.74 202 VAL A O 1
ATOM 1577 N N . ALA A 1 203 ? -50.287 21.046 3.066 1.00 21.38 203 ALA A N 1
ATOM 1578 C CA . ALA A 1 203 ? -51.652 20.733 3.476 1.00 20.90 203 ALA A CA 1
ATOM 1579 C C . ALA A 1 203 ? -52.602 20.741 2.285 1.00 20.78 203 ALA A C 1
ATOM 1580 O O . ALA A 1 203 ? -53.453 19.853 2.153 1.00 19.84 203 ALA A O 1
ATOM 1582 N N . ARG A 1 204 ? -52.470 21.736 1.406 1.00 21.34 204 ARG A N 1
ATOM 1583 C CA . ARG A 1 204 ? -53.322 21.788 0.220 1.00 22.74 204 ARG A CA 1
ATOM 1584 C C . ARG A 1 204 ? -53.062 20.603 -0.703 1.00 20.29 204 ARG A C 1
ATOM 1585 O O . ARG A 1 204 ? -54.002 20.024 -1.263 1.00 20.72 204 ARG A O 1
ATOM 1593 N N . LEU A 1 205 ? -51.791 20.232 -0.886 1.00 21.21 205 LEU A N 1
ATOM 1594 C CA . LEU A 1 205 ? -51.484 19.080 -1.732 1.00 20.46 205 LEU A CA 1
ATOM 1595 C C . LEU A 1 205 ? -52.058 17.793 -1.144 1.00 20.72 205 LEU A C 1
ATOM 1596 O O . LEU A 1 205 ? -52.597 16.949 -1.874 1.00 19.13 205 LEU A O 1
ATOM 1601 N N . VAL A 1 206 ? -51.954 17.630 0.177 1.00 21.26 206 VAL A N 1
ATOM 1602 C CA . VAL A 1 206 ? -52.522 16.459 0.841 1.00 20.75 206 VAL A CA 1
ATOM 1603 C C . VAL A 1 206 ? -54.035 16.436 0.674 1.00 21.60 206 VAL A C 1
ATOM 1604 O O . VAL A 1 206 ? -54.637 15.377 0.457 1.00 20.41 206 VAL A O 1
ATOM 1608 N N . GLN A 1 207 ? -54.676 17.602 0.796 1.00 22.62 207 GLN A N 1
ATOM 1609 C CA . GLN A 1 207 ? -56.119 17.674 0.597 1.00 23.56 207 GLN A CA 1
ATOM 1610 C C . GLN A 1 207 ? -56.495 17.277 -0.825 1.00 24.49 207 GLN A C 1
ATOM 1611 O O . GLN A 1 207 ? -57.492 16.576 -1.037 1.00 25.34 207 GLN A O 1
ATOM 1617 N N . GLU A 1 208 ? -55.720 17.730 -1.814 1.00 22.37 208 GLU A N 1
ATOM 1618 C CA . GLU A 1 208 ? -55.981 17.323 -3.192 1.00 24.54 208 GLU A CA 1
ATOM 1619 C C . GLU A 1 208 ? -55.856 15.813 -3.347 1.00 21.89 208 GLU A C 1
ATOM 1620 O O . GLU A 1 208 ? -56.683 15.180 -4.014 1.00 23.49 208 GLU A O 1
ATOM 1626 N N . LEU A 1 209 ? -54.823 15.220 -2.742 1.00 22.47 209 LEU A N 1
ATOM 1627 C CA . LEU A 1 209 ? -54.656 13.771 -2.827 1.00 20.76 209 LEU A CA 1
ATOM 1628 C C . LEU A 1 209 ? -55.842 13.047 -2.200 1.00 20.82 209 LEU A C 1
ATOM 1629 O O . LEU A 1 209 ? -56.361 12.077 -2.768 1.00 19.44 209 LEU A O 1
ATOM 1634 N N . GLU A 1 210 ? -56.284 13.507 -1.027 1.00 21.20 210 GLU A N 1
ATOM 1635 C CA . GLU A 1 210 ? -57.420 12.882 -0.355 1.00 22.21 210 GLU A CA 1
ATOM 1636 C C . GLU A 1 210 ? -58.688 12.997 -1.191 1.00 23.09 210 GLU A C 1
ATOM 1637 O O . GLU A 1 210 ? -59.438 12.023 -1.333 1.00 23.70 210 GLU A O 1
ATOM 1643 N N . GLU A 1 211 ? -58.945 14.182 -1.749 1.00 23.34 211 GLU A N 1
ATOM 1644 C CA . GLU A 1 211 ? -60.145 14.379 -2.553 1.00 23.90 211 GLU A CA 1
ATOM 1645 C C . GLU A 1 211 ? -60.105 13.533 -3.819 1.00 24.02 211 GLU A C 1
ATOM 1646 O O . GLU A 1 211 ? -61.130 12.989 -4.238 1.00 24.85 211 GLU A O 1
ATOM 1652 N N . THR A 1 212 ? -58.925 13.406 -4.437 1.00 25.77 212 THR A N 1
ATOM 1653 C CA . THR A 1 212 ? -58.781 12.550 -5.612 1.00 24.09 212 THR A CA 1
ATOM 1654 C C . THR A 1 212 ? -59.038 11.090 -5.273 1.00 23.18 212 THR A C 1
ATOM 1655 O O . THR A 1 212 ? -59.731 10.384 -6.015 1.00 24.67 212 THR A O 1
ATOM 1659 N N . ILE A 1 213 ? -58.482 10.616 -4.156 1.00 22.43 213 ILE A N 1
ATOM 1660 C CA . ILE A 1 213 ? -58.702 9.231 -3.753 1.00 21.73 213 ILE A CA 1
ATOM 1661 C C . ILE A 1 213 ? -60.179 8.988 -3.478 1.00 24.88 213 ILE A C 1
ATOM 1662 O O . ILE A 1 213 ? -60.744 7.964 -3.884 1.00 26.78 213 ILE A O 1
ATOM 1667 N N . GLU A 1 214 ? -60.830 9.931 -2.793 1.00 24.18 214 GLU A N 1
ATOM 1668 C CA . GLU A 1 214 ? -62.260 9.813 -2.527 1.00 28.39 214 GLU A CA 1
ATOM 1669 C C . GLU A 1 214 ? -63.063 9.786 -3.822 1.00 27.88 214 GLU A C 1
ATOM 1670 O O . GLU A 1 214 ? -63.996 8.987 -3.968 1.00 28.52 214 GLU A O 1
ATOM 1676 N N . ARG A 1 215 ? -62.716 10.659 -4.768 1.00 28.52 215 ARG A N 1
ATOM 1677 C CA . ARG A 1 215 ? -63.419 10.727 -6.045 1.00 27.35 215 ARG A CA 1
ATOM 1678 C C . ARG A 1 215 ? -63.271 9.427 -6.829 1.00 27.06 215 ARG A C 1
ATOM 1679 O O . ARG A 1 215 ? -64.263 8.836 -7.272 1.00 28.29 215 ARG A O 1
ATOM 1687 N N . GLU A 1 216 ? -62.031 8.968 -7.008 1.00 25.38 216 GLU A N 1
ATOM 1688 C CA . GLU A 1 216 ? -61.781 7.758 -7.785 1.00 24.06 216 GLU A CA 1
ATOM 1689 C C . GLU A 1 216 ? -62.199 6.502 -7.031 1.00 25.82 216 GLU A C 1
ATOM 1690 O O . GLU A 1 216 ? -62.680 5.539 -7.638 1.00 26.36 216 GLU A O 1
ATOM 1696 N N . GLY A 1 217 ? -62.022 6.489 -5.713 1.00 27.04 217 GLY A N 1
ATOM 1697 C CA . GLY A 1 217 ? -62.232 5.278 -4.947 1.00 27.72 217 GLY A CA 1
ATOM 1698 C C . GLY A 1 217 ? -60.918 4.582 -4.660 1.00 27.37 217 GLY A C 1
ATOM 1699 O O . GLY A 1 217 ? -60.226 4.148 -5.586 1.00 26.77 217 GLY A O 1
ATOM 1700 N N . SER A 1 218 ? -60.557 4.484 -3.376 1.00 27.23 218 SER A N 1
ATOM 1701 C CA . SER A 1 218 ? -59.251 3.949 -3.002 1.00 25.97 218 SER A CA 1
ATOM 1702 C C . SER A 1 218 ? -59.055 2.516 -3.482 1.00 24.42 218 SER A C 1
ATOM 1703 O O . SER A 1 218 ? -57.929 2.121 -3.808 1.00 23.24 218 SER A O 1
ATOM 1706 N N . GLU A 1 219 ? -60.128 1.727 -3.534 1.00 24.51 219 GLU A N 1
ATOM 1707 C CA . GLU A 1 219 ? -60.031 0.333 -3.948 1.00 24.79 219 GLU A CA 1
ATOM 1708 C C . GLU A 1 219 ? -59.727 0.172 -5.431 1.00 23.75 219 GLU A C 1
ATOM 1709 O O . GLU A 1 219 ? -59.430 -0.946 -5.864 1.00 24.26 219 GLU A O 1
ATOM 1715 N N . THR A 1 220 ? -59.798 1.245 -6.216 1.00 23.73 220 THR A N 1
ATOM 1716 C CA . THR A 1 220 ? -59.496 1.188 -7.639 1.00 23.28 220 THR A CA 1
ATOM 1717 C C . THR A 1 220 ? -58.106 1.710 -7.972 1.00 20.88 220 THR A C 1
ATOM 1718 O O . THR A 1 220 ? -57.711 1.673 -9.141 1.00 21.10 220 THR A O 1
ATOM 1722 N N . ILE A 1 221 ? -57.354 2.180 -6.982 1.00 18.88 221 ILE A N 1
ATOM 1723 C CA . ILE A 1 221 ? -56.052 2.798 -7.202 1.00 18.17 221 ILE A CA 1
ATOM 1724 C C . ILE A 1 221 ? -54.977 1.799 -6.791 1.00 19.47 221 ILE A C 1
ATOM 1725 O O . ILE A 1 221 ? -54.828 1.477 -5.608 1.00 17.44 221 ILE A O 1
ATOM 1730 N N . ALA A 1 222 ? -54.226 1.308 -7.778 1.00 18.97 222 ALA A N 1
ATOM 1731 C CA . ALA A 1 222 ? -53.163 0.347 -7.518 1.00 17.39 222 ALA A CA 1
ATOM 1732 C C . ALA A 1 222 ? -51.956 1.000 -6.856 1.00 17.59 222 ALA A C 1
ATOM 1733 O O . ALA A 1 222 ? -51.412 0.459 -5.887 1.00 18.10 222 ALA A O 1
ATOM 1735 N N . ALA A 1 223 ? -51.519 2.157 -7.352 1.00 16.26 223 ALA A N 1
ATOM 1736 C CA . ALA A 1 223 ? -50.271 2.724 -6.858 1.00 16.68 223 ALA A CA 1
ATOM 1737 C C . ALA A 1 223 ? -50.177 4.208 -7.189 1.00 15.62 223 ALA A C 1
ATOM 1738 O O . ALA A 1 223 ? -50.971 4.757 -7.958 1.00 17.14 223 ALA A O 1
ATOM 1740 N N . PHE A 1 224 ? -49.182 4.845 -6.572 1.00 15.02 224 PHE A N 1
ATOM 1741 C CA . PHE A 1 224 ? -48.766 6.213 -6.848 1.00 16.15 224 PHE A CA 1
ATOM 1742 C C . PHE A 1 224 ? -47.318 6.150 -7.311 1.00 16.26 224 PHE A C 1
ATOM 1743 O O . PHE A 1 224 ? -46.491 5.496 -6.668 1.00 17.17 224 PHE A O 1
ATOM 1751 N N . ILE A 1 225 ? -47.009 6.818 -8.419 1.00 15.62 225 ILE A N 1
ATOM 1752 C CA . ILE A 1 225 ? -45.658 6.836 -8.965 1.00 15.90 225 ILE A CA 1
ATOM 1753 C C . ILE A 1 225 ? -45.168 8.277 -9.001 1.00 15.02 225 ILE A C 1
ATOM 1754 O O . ILE A 1 225 ? -45.902 9.181 -9.419 1.00 18.01 225 ILE A O 1
ATOM 1759 N N . GLY A 1 226 ? -43.946 8.494 -8.523 1.00 16.04 226 GLY A N 1
ATOM 1760 C CA . GLY A 1 226 ? -43.373 9.825 -8.522 1.00 14.86 226 GLY A CA 1
ATOM 1761 C C . GLY A 1 226 ? -41.883 9.789 -8.280 1.00 14.90 226 GLY A C 1
ATOM 1762 O O . GLY A 1 226 ? -41.344 8.833 -7.713 1.00 16.35 226 GLY A O 1
ATOM 1763 N N . GLU A 1 227 ? -41.220 10.853 -8.719 1.00 16.11 227 GLU A N 1
ATOM 1764 C CA . GLU A 1 227 ? -39.805 11.079 -8.459 1.00 16.99 227 GLU A CA 1
ATOM 1765 C C . GLU A 1 227 ? -39.638 11.822 -7.137 1.00 17.47 227 GLU A C 1
ATOM 1766 O O . GLU A 1 227 ? -40.452 12.693 -6.812 1.00 18.14 227 GLU A O 1
ATOM 1772 N N . PRO A 1 228 ? -38.615 11.494 -6.341 1.00 16.79 228 PRO A N 1
ATOM 1773 C CA . PRO A 1 228 ? -38.386 12.274 -5.110 1.00 18.11 228 PRO A CA 1
ATOM 1774 C C . PRO A 1 228 ? -38.203 13.749 -5.408 1.00 18.71 228 PRO A C 1
ATOM 1775 O O . PRO A 1 228 ? -38.810 14.604 -4.750 1.00 19.49 228 PRO A O 1
ATOM 1779 N N . VAL A 1 229 ? -37.374 14.066 -6.397 1.00 19.32 229 VAL A N 1
ATOM 1780 C CA . VAL A 1 229 ? -37.309 15.390 -6.997 1.00 21.24 229 VAL A CA 1
ATOM 1781 C C . VAL A 1 229 ? -37.593 15.203 -8.479 1.00 22.39 229 VAL A C 1
ATOM 1782 O O . VAL A 1 229 ? -36.853 14.492 -9.171 1.00 21.02 229 VAL A O 1
ATOM 1786 N N . GLN A 1 230 ? -38.665 15.825 -8.962 1.00 22.53 230 GLN A N 1
ATOM 1787 C CA . GLN A 1 230 ? -39.010 15.714 -10.373 1.00 25.05 230 GLN A CA 1
ATOM 1788 C C . GLN A 1 230 ? -37.891 16.311 -11.215 1.00 25.84 230 GLN A C 1
ATOM 1789 O O . GLN A 1 230 ? -37.418 17.414 -10.937 1.00 23.66 230 GLN A O 1
ATOM 1795 N N . GLY A 1 231 ? -37.453 15.576 -12.235 1.00 23.18 231 GLY A N 1
ATOM 1796 C CA . GLY A 1 231 ? -36.279 15.994 -12.980 1.00 24.74 231 GLY A CA 1
ATOM 1797 C C . GLY A 1 231 ? -36.518 16.620 -14.340 1.00 27.34 231 GLY A C 1
ATOM 1798 O O . GLY A 1 231 ? -36.250 17.810 -14.526 1.00 29.54 231 GLY A O 1
ATOM 1799 N N . ALA A 1 232 ? -37.017 15.838 -15.301 1.00 28.97 232 ALA A N 1
ATOM 1800 C CA . ALA A 1 232 ? -37.245 16.381 -16.638 1.00 34.41 232 ALA A CA 1
ATOM 1801 C C . ALA A 1 232 ? -38.376 17.400 -16.647 1.00 36.67 232 ALA A C 1
ATOM 1802 O O . ALA A 1 232 ? -38.368 18.327 -17.466 1.00 39.26 232 ALA A O 1
ATOM 1804 N N . GLY A 1 233 ? -39.356 17.245 -15.756 1.00 33.00 233 GLY A N 1
ATOM 1805 C CA . GLY A 1 233 ? -40.474 18.170 -15.704 1.00 35.49 233 GLY A CA 1
ATOM 1806 C C . GLY A 1 233 ? -40.094 19.590 -15.341 1.00 33.55 233 GLY A C 1
ATOM 1807 O O . GLY A 1 233 ? -40.884 20.510 -15.578 1.00 33.37 233 GLY A O 1
ATOM 1808 N N . GLY A 1 234 ? -38.907 19.794 -14.773 1.00 31.64 234 GLY A N 1
ATOM 1809 C CA . GLY A 1 234 ? -38.467 21.133 -14.431 1.00 28.28 234 GLY A CA 1
ATOM 1810 C C . GLY A 1 234 ? -37.818 21.284 -13.068 1.00 27.26 234 GLY A C 1
ATOM 1811 O O . GLY A 1 234 ? -37.909 22.355 -12.460 1.00 27.99 234 GLY A O 1
ATOM 1812 N N . VAL A 1 235 ? -37.151 20.228 -12.591 1.00 26.49 235 VAL A N 1
ATOM 1813 C CA . VAL A 1 235 ? -36.416 20.231 -11.326 1.00 24.60 235 VAL A CA 1
ATOM 1814 C C . VAL A 1 235 ? -37.272 20.833 -10.217 1.00 22.45 235 VAL A C 1
ATOM 1815 O O . VAL A 1 235 ? -36.956 21.896 -9.672 1.00 21.65 235 VAL A O 1
ATOM 1819 N N . VAL A 1 236 ? -38.384 20.176 -9.906 1.00 24.15 236 VAL A N 1
ATOM 1820 C CA . VAL A 1 236 ? -39.299 20.641 -8.871 1.00 24.68 236 VAL A CA 1
ATOM 1821 C C . VAL A 1 236 ? -38.858 20.040 -7.541 1.00 21.40 236 VAL A C 1
ATOM 1822 O O . VAL A 1 236 ? -39.047 18.846 -7.295 1.00 22.42 236 VAL A O 1
ATOM 1826 N N . VAL A 1 237 ? -38.271 20.869 -6.683 1.00 22.63 237 VAL A N 1
ATOM 1827 C CA . VAL A 1 237 ? -37.856 20.434 -5.353 1.00 22.16 237 VAL A CA 1
ATOM 1828 C C . VAL A 1 237 ? -39.074 20.503 -4.441 1.00 23.73 237 VAL A C 1
ATOM 1829 O O . VAL A 1 237 ? -39.659 21.584 -4.270 1.00 24.93 237 VAL A O 1
ATOM 1833 N N . PRO A 1 238 ? -39.493 19.393 -3.842 1.00 21.36 238 PRO A N 1
ATOM 1834 C CA . PRO A 1 238 ? -40.719 19.400 -3.044 1.00 22.57 238 PRO A CA 1
ATOM 1835 C C . PRO A 1 238 ? -40.524 20.168 -1.751 1.00 25.73 238 PRO A C 1
ATOM 1836 O O . PRO A 1 238 ? -39.397 20.278 -1.245 1.00 26.20 238 PRO A O 1
ATOM 1840 N N . PRO A 1 239 ? -41.596 20.714 -1.186 1.00 25.59 239 PRO A N 1
ATOM 1841 C CA . PRO A 1 239 ? -41.478 21.418 0.092 1.00 29.13 239 PRO A CA 1
ATOM 1842 C C . PRO A 1 239 ? -41.215 20.448 1.229 1.00 27.89 239 PRO A C 1
ATOM 1843 O O . PRO A 1 239 ? -41.431 19.239 1.120 1.00 24.41 239 PRO A O 1
ATOM 1847 N N . ASP A 1 240 ? -40.709 21.000 2.327 1.00 31.32 240 ASP A N 1
ATOM 1848 C CA . ASP A 1 240 ? -40.432 20.198 3.508 1.00 32.34 240 ASP A CA 1
ATOM 1849 C C . ASP A 1 240 ? -41.707 19.546 4.024 1.00 27.49 240 ASP A C 1
ATOM 1850 O O . ASP A 1 240 ? -42.746 20.200 4.158 1.00 27.13 240 ASP A O 1
ATOM 1855 N N . GLY A 1 241 ? -41.624 18.250 4.311 1.00 25.74 241 GLY A N 1
ATOM 1856 C CA . GLY A 1 241 ? -42.751 17.515 4.837 1.00 23.03 241 GLY A CA 1
ATOM 1857 C C . GLY A 1 241 ? -43.719 16.980 3.805 1.00 20.25 241 GLY A C 1
ATOM 1858 O O . GLY A 1 241 ? -44.694 16.323 4.186 1.00 18.31 241 GLY A O 1
ATOM 1859 N N . TYR A 1 242 ? -43.493 17.247 2.516 1.00 21.04 242 TYR A N 1
ATOM 1860 C CA . TYR A 1 242 ? -44.419 16.785 1.485 1.00 17.64 242 TYR A CA 1
ATOM 1861 C C . TYR A 1 242 ? -44.452 15.262 1.418 1.00 15.93 242 TYR A C 1
ATOM 1862 O O . TYR A 1 242 ? -45.523 14.643 1.506 1.00 15.99 242 TYR A O 1
ATOM 1871 N N . TRP A 1 243 ? -43.281 14.644 1.273 1.00 16.45 243 TRP A N 1
ATOM 1872 C CA . TRP A 1 243 ? -43.218 13.196 1.085 1.00 16.11 243 TRP A CA 1
ATOM 1873 C C . TRP A 1 243 ? -43.736 12.409 2.282 1.00 15.69 243 TRP A C 1
ATOM 1874 O O . TRP A 1 243 ? -44.479 11.435 2.069 1.00 14.43 243 TRP A O 1
ATOM 1885 N N . PRO A 1 244 ? -43.386 12.732 3.536 1.00 17.48 244 PRO A N 1
ATOM 1886 C CA . PRO A 1 244 ? -43.963 11.959 4.650 1.00 16.76 244 PRO A CA 1
ATOM 1887 C C . PRO A 1 244 ? -45.481 12.009 4.696 1.00 15.14 244 PRO A C 1
ATOM 1888 O O . PRO A 1 244 ? -46.123 10.969 4.887 1.00 15.11 244 PRO A O 1
ATOM 1892 N N . ALA A 1 245 ? -46.076 13.186 4.492 1.00 17.82 245 ALA A N 1
ATOM 1893 C CA . ALA A 1 245 ? -47.532 13.303 4.523 1.00 17.61 245 ALA A CA 1
ATOM 1894 C C . ALA A 1 245 ? -48.177 12.520 3.382 1.00 17.57 245 ALA A C 1
ATOM 1895 O O . ALA A 1 245 ? -49.162 11.792 3.585 1.00 17.61 245 ALA A O 1
ATOM 1897 N N . ILE A 1 246 ? -47.645 12.674 2.165 1.00 16.67 246 ILE A N 1
ATOM 1898 C CA . ILE A 1 246 ? -48.208 11.967 1.015 1.00 16.47 246 ILE A CA 1
ATOM 1899 C C . ILE A 1 246 ? -48.123 10.458 1.228 1.00 14.23 246 ILE A C 1
ATOM 1900 O O . ILE A 1 246 ? -49.092 9.719 0.994 1.00 16.72 246 ILE A O 1
ATOM 1905 N N . ALA A 1 247 ? -46.957 9.979 1.674 1.00 13.40 247 ALA A N 1
ATOM 1906 C CA . ALA A 1 247 ? -46.785 8.553 1.930 1.00 14.28 247 ALA A CA 1
ATOM 1907 C C . ALA A 1 247 ? -47.728 8.071 3.024 1.00 15.54 247 ALA A C 1
ATOM 1908 O O . ALA A 1 247 ? -48.234 6.944 2.963 1.00 16.26 247 ALA A O 1
ATOM 1910 N N . ALA A 1 248 ? -47.965 8.903 4.042 1.00 16.33 248 ALA A N 1
ATOM 1911 C CA . ALA A 1 248 ? -48.898 8.526 5.098 1.00 16.92 248 ALA A CA 1
ATOM 1912 C C . ALA A 1 248 ? -50.305 8.343 4.547 1.00 16.80 248 ALA A C 1
ATOM 1913 O O . ALA A 1 248 ? -51.000 7.387 4.910 1.00 16.93 248 ALA A O 1
ATOM 1915 N N . VAL A 1 249 ? -50.743 9.247 3.668 1.00 17.20 249 VAL A N 1
ATOM 1916 C CA . VAL A 1 249 ? -52.065 9.095 3.053 1.00 17.59 249 VAL A CA 1
ATOM 1917 C C . VAL A 1 249 ? -52.130 7.797 2.250 1.00 15.19 249 VAL A C 1
ATOM 1918 O O . VAL A 1 249 ? -53.084 7.004 2.366 1.00 17.91 249 VAL A O 1
ATOM 1922 N N . LEU A 1 250 ? -51.096 7.550 1.440 1.00 15.37 250 LEU A N 1
ATOM 1923 C CA . LEU A 1 250 ? -51.071 6.347 0.612 1.00 16.88 250 LEU A CA 1
ATOM 1924 C C . LEU A 1 250 ? -51.152 5.091 1.470 1.00 17.13 250 LEU A C 1
ATOM 1925 O O . LEU A 1 250 ? -51.908 4.162 1.164 1.00 16.57 250 LEU A O 1
ATOM 1930 N N . ARG A 1 251 ? -50.373 5.046 2.555 1.00 17.47 251 ARG A N 1
ATOM 1931 C CA . ARG A 1 251 ? -50.437 3.911 3.469 1.00 18.00 251 ARG A CA 1
ATOM 1932 C C . ARG A 1 251 ? -51.801 3.807 4.136 1.00 18.63 251 ARG A C 1
ATOM 1933 O O . ARG A 1 251 ? -52.273 2.699 4.413 1.00 19.70 251 ARG A O 1
ATOM 1941 N N . LYS A 1 252 ? -52.438 4.948 4.415 1.00 19.19 252 LYS A N 1
ATOM 1942 C CA . LYS A 1 252 ? -53.773 4.926 5.000 1.00 18.14 252 LYS A CA 1
ATOM 1943 C C . LYS A 1 252 ? -54.750 4.190 4.098 1.00 20.60 252 LYS A C 1
ATOM 1944 O O . LYS A 1 252 ? -55.608 3.441 4.581 1.00 21.56 252 LYS A O 1
ATOM 1950 N N . TYR A 1 253 ? -54.632 4.374 2.785 1.00 20.91 253 TYR A N 1
ATOM 1951 C CA . TYR A 1 253 ? -55.532 3.670 1.875 1.00 18.98 253 TYR A CA 1
ATOM 1952 C C . TYR A 1 253 ? -54.950 2.377 1.316 1.00 20.23 253 TYR A C 1
ATOM 1953 O O . TYR A 1 253 ? -55.621 1.708 0.523 1.00 23.41 253 TYR A O 1
ATOM 1962 N N . GLY A 1 254 ? -53.737 1.998 1.712 1.00 20.08 254 GLY A N 1
ATOM 1963 C CA . GLY A 1 254 ? -53.136 0.785 1.199 1.00 20.92 254 GLY A CA 1
ATOM 196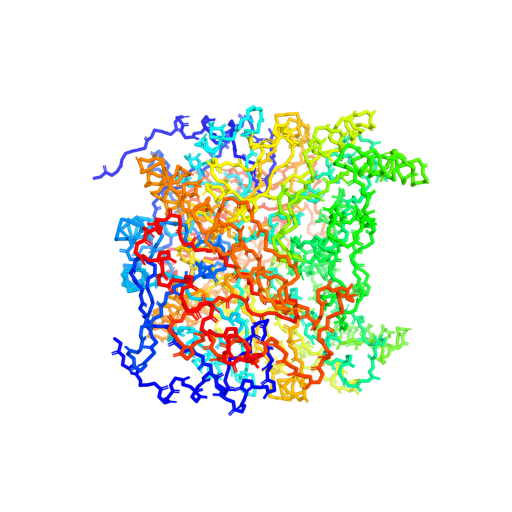4 C C . GLY A 1 254 ? -52.583 0.902 -0.201 1.00 19.09 254 GLY A C 1
ATOM 1965 O O . GLY A 1 254 ? -52.218 -0.118 -0.797 1.00 19.74 254 GLY A O 1
ATOM 1966 N N . ILE A 1 255 ? -52.515 2.117 -0.743 1.00 20.31 255 ILE A N 1
ATOM 1967 C CA . ILE A 1 255 ? -52.031 2.323 -2.101 1.00 18.39 255 ILE A CA 1
ATOM 1968 C C . ILE A 1 255 ? -50.519 2.153 -2.132 1.00 18.65 255 ILE A C 1
ATOM 1969 O O . ILE A 1 255 ? -49.797 2.711 -1.295 1.00 17.74 255 ILE A O 1
ATOM 1974 N N . LEU A 1 256 ? -50.033 1.377 -3.098 1.00 16.32 256 LEU A N 1
ATOM 1975 C CA . LEU A 1 256 ? -48.601 1.154 -3.233 1.00 15.77 256 LEU A CA 1
ATOM 1976 C C . LEU A 1 256 ? -47.896 2.438 -3.653 1.00 15.05 256 LEU A C 1
ATOM 1977 O O . LEU A 1 256 ? -48.458 3.284 -4.352 1.00 16.28 256 LEU A O 1
ATOM 1982 N N . LEU A 1 257 ? -46.655 2.586 -3.205 1.00 14.53 257 LEU A N 1
ATOM 1983 C CA . LEU A 1 257 ? -45.825 3.728 -3.565 1.00 15.27 257 LEU A CA 1
ATOM 1984 C C . LEU A 1 257 ? -44.701 3.263 -4.480 1.00 15.16 257 LEU A C 1
ATOM 1985 O O . LEU A 1 257 ? -43.862 2.451 -4.077 1.00 15.45 257 LEU A O 1
ATOM 1990 N N . ILE A 1 258 ? -44.689 3.778 -5.704 1.00 15.90 258 ILE A N 1
ATOM 1991 C CA . ILE A 1 258 ? -43.615 3.532 -6.658 1.00 14.69 258 ILE A CA 1
ATOM 1992 C C . ILE A 1 258 ? -42.753 4.785 -6.696 1.00 14.26 258 ILE A C 1
ATOM 1993 O O . ILE A 1 258 ? -43.198 5.841 -7.159 1.00 15.92 258 ILE A O 1
ATOM 1998 N N . LEU A 1 259 ? -41.521 4.683 -6.209 1.00 12.70 259 LEU A N 1
ATOM 1999 C CA . LEU A 1 259 ? -40.595 5.808 -6.206 1.00 13.35 259 LEU A CA 1
ATOM 2000 C C . LEU A 1 259 ? -39.679 5.699 -7.417 1.00 14.06 259 LEU A C 1
ATOM 2001 O O . LEU A 1 259 ? -38.972 4.698 -7.581 1.00 13.98 259 LEU A O 1
ATOM 2006 N N . ASP A 1 260 ? -39.694 6.730 -8.258 1.00 15.13 260 ASP A N 1
ATOM 2007 C CA . ASP A 1 260 ? -38.907 6.757 -9.489 1.00 14.06 260 ASP A CA 1
ATOM 2008 C C . ASP A 1 260 ? -37.561 7.392 -9.164 1.00 13.63 260 ASP A C 1
ATOM 2009 O O . ASP A 1 260 ? -37.439 8.616 -9.087 1.00 15.40 260 ASP A O 1
ATOM 2014 N N . GLU A 1 261 ? -36.540 6.553 -8.989 1.00 14.72 261 GLU A N 1
ATOM 2015 C CA . GLU A 1 261 ? -35.190 7.007 -8.690 1.00 15.39 261 GLU A CA 1
ATOM 2016 C C . GLU A 1 261 ? -34.278 6.952 -9.910 1.00 13.89 261 GLU A C 1
ATOM 2017 O O . GLU A 1 261 ? -33.057 6.847 -9.759 1.00 15.13 261 GLU A O 1
ATOM 2023 N N . VAL A 1 262 ? -34.851 7.002 -11.116 1.00 14.95 262 VAL A N 1
ATOM 2024 C CA . VAL A 1 262 ? -34.051 6.891 -12.334 1.00 13.68 262 VAL A CA 1
ATOM 2025 C C . VAL A 1 262 ? -33.025 8.016 -12.408 1.00 13.49 262 VAL A C 1
ATOM 2026 O O . VAL A 1 262 ? -31.862 7.793 -12.768 1.00 13.88 262 VAL A O 1
ATOM 2030 N N . ILE A 1 263 ? -33.429 9.233 -12.059 1.00 12.95 263 ILE A N 1
ATOM 2031 C CA . ILE A 1 263 ? -32.515 10.372 -12.065 1.00 14.07 263 ILE A CA 1
ATOM 2032 C C . ILE A 1 263 ? -31.864 10.570 -10.702 1.00 15.75 263 ILE A C 1
ATOM 2033 O O . ILE A 1 263 ? -30.641 10.700 -10.598 1.00 13.38 263 ILE A O 1
ATOM 2038 N N . THR A 1 264 ? -32.673 10.596 -9.641 1.00 16.19 264 THR A N 1
ATOM 2039 C CA . THR A 1 264 ? -32.151 10.872 -8.306 1.00 16.58 264 THR A CA 1
ATOM 2040 C C . THR A 1 264 ? -31.230 9.765 -7.810 1.00 15.53 264 THR A C 1
ATOM 2041 O O . THR A 1 264 ? -30.360 10.018 -6.968 1.00 18.48 264 THR A O 1
ATOM 2045 N N . GLY A 1 265 ? -31.403 8.545 -8.310 1.00 15.95 265 GLY A N 1
ATOM 2046 C CA . GLY A 1 265 ? -30.690 7.415 -7.758 1.00 15.43 265 GLY A CA 1
ATOM 2047 C C . GLY A 1 265 ? -29.191 7.486 -7.976 1.00 16.43 265 GLY A C 1
ATOM 2048 O O . GLY A 1 265 ? -28.685 8.136 -8.891 1.00 17.27 265 GLY A O 1
ATOM 2049 N N . PHE A 1 266 ? -28.480 6.790 -7.088 1.00 18.11 266 PHE A N 1
ATOM 2050 C CA . PHE A 1 266 ? -27.030 6.620 -7.163 1.00 16.60 266 PHE A CA 1
ATOM 2051 C C . PHE A 1 266 ? -26.288 7.952 -7.037 1.00 16.70 266 PHE A C 1
ATOM 2052 O O . PHE A 1 266 ? -25.410 8.285 -7.836 1.00 14.11 266 PHE A O 1
ATOM 2060 N N . GLY A 1 267 ? -26.657 8.719 -6.009 1.00 15.90 267 GLY A N 1
ATOM 2061 C CA . GLY A 1 267 ? -25.836 9.798 -5.498 1.00 15.90 267 GLY A CA 1
ATOM 2062 C C . GLY A 1 267 ? -26.112 11.205 -5.991 1.00 15.29 267 GLY A C 1
ATOM 2063 O O . GLY A 1 267 ? -25.430 12.131 -5.539 1.00 15.19 267 GLY A O 1
ATOM 2064 N N . ARG A 1 268 ? -27.084 11.414 -6.882 1.00 16.42 268 ARG A N 1
ATOM 2065 C CA . ARG A 1 268 ? -27.230 12.740 -7.483 1.00 16.59 268 ARG A CA 1
ATOM 2066 C C . ARG A 1 268 ? -27.696 13.789 -6.474 1.00 15.05 268 ARG A C 1
ATOM 2067 O O . ARG A 1 268 ? -27.266 14.946 -6.540 1.00 17.64 268 ARG A O 1
ATOM 2075 N N . THR A 1 269 ? -28.561 13.416 -5.532 1.00 14.96 269 THR A N 1
ATOM 2076 C CA . THR A 1 269 ? -29.173 14.390 -4.632 1.00 16.93 269 THR A CA 1
ATOM 2077 C C . THR A 1 269 ? -28.332 14.703 -3.399 1.00 19.13 269 THR A C 1
ATOM 2078 O O . THR A 1 269 ? -28.736 15.548 -2.594 1.00 20.46 269 THR A O 1
ATOM 2082 N N . GLY A 1 270 ? -27.183 14.058 -3.229 1.00 17.04 270 GLY A N 1
ATOM 2083 C CA . GLY A 1 270 ? -26.369 14.210 -2.039 1.00 18.21 270 GLY A CA 1
ATOM 2084 C C . GLY A 1 270 ? -26.418 13.016 -1.116 1.00 18.31 270 GLY A C 1
ATOM 2085 O O . GLY A 1 270 ? -25.629 12.949 -0.165 1.00 20.13 270 GLY A O 1
ATOM 2086 N N . THR A 1 271 ? -27.327 12.079 -1.367 1.00 17.99 271 THR A N 1
ATOM 2087 C CA . THR A 1 271 ? -27.351 10.771 -0.735 1.00 18.22 271 THR A CA 1
ATOM 2088 C C . THR A 1 271 ? -27.396 9.737 -1.848 1.00 17.61 271 THR A C 1
ATOM 2089 O O . THR A 1 271 ? -27.623 10.070 -3.014 1.00 19.19 271 THR A O 1
ATOM 2093 N N . LEU A 1 272 ? -27.176 8.471 -1.489 1.00 17.35 272 LEU A N 1
ATOM 2094 C CA . LEU A 1 272 ? -27.177 7.423 -2.504 1.00 18.77 272 LEU A CA 1
ATOM 2095 C C . LEU A 1 272 ? -28.513 7.368 -3.237 1.00 19.09 272 LEU A C 1
ATOM 2096 O O . LEU A 1 272 ? -28.549 7.231 -4.465 1.00 18.96 272 LEU A O 1
ATOM 2101 N N . PHE A 1 273 ? -29.620 7.479 -2.507 1.00 17.07 273 PHE A N 1
ATOM 2102 C CA . PHE A 1 273 ? -30.948 7.510 -3.100 1.00 18.92 273 PHE A CA 1
ATOM 2103 C C . PHE A 1 273 ? -31.755 8.650 -2.486 1.00 20.05 273 PHE A C 1
ATOM 2104 O O . PHE A 1 273 ? -31.548 9.022 -1.328 1.00 20.82 273 PHE A O 1
ATOM 2112 N N . GLY A 1 274 ? -32.678 9.208 -3.280 1.00 18.61 274 GLY A N 1
ATOM 2113 C CA . GLY A 1 274 ? -33.508 10.306 -2.800 1.00 18.83 274 GLY A CA 1
ATOM 2114 C C . GLY A 1 274 ? -34.442 9.910 -1.672 1.00 20.01 274 GLY A C 1
ATOM 2115 O O . GLY A 1 274 ? -34.847 10.756 -0.859 1.00 21.10 274 GLY A O 1
ATOM 2116 N N . MET A 1 275 ? -34.766 8.617 -1.592 1.00 18.38 275 MET A N 1
ATOM 2117 C CA . MET A 1 275 ? -35.691 8.152 -0.526 1.00 22.17 275 MET A CA 1
ATOM 2118 C C . MET A 1 275 ? -35.050 8.498 0.821 1.00 24.68 275 MET A C 1
ATOM 2119 O O . MET A 1 275 ? -35.780 8.940 1.728 1.00 24.03 275 MET A O 1
ATOM 2124 N N . GLN A 1 276 ? -33.726 8.345 0.916 1.00 22.11 276 GLN A N 1
ATOM 2125 C CA . GLN A 1 276 ? -32.990 8.693 2.159 1.00 22.56 276 GLN A CA 1
ATOM 2126 C C . GLN A 1 276 ? -33.155 10.196 2.420 1.00 24.65 276 GLN A C 1
ATOM 2127 O O . GLN A 1 276 ? -33.379 10.562 3.590 1.00 26.14 276 GLN A O 1
ATOM 2133 N N . GLN A 1 277 ? -33.099 11.012 1.369 1.00 24.39 277 GLN A N 1
ATOM 2134 C CA . GLN A 1 277 ? -33.220 12.485 1.510 1.00 25.55 277 GLN A CA 1
ATOM 2135 C C . GLN A 1 277 ? -34.592 12.859 2.087 1.00 25.03 277 GLN A C 1
ATOM 2136 O O . GLN A 1 277 ? -34.641 13.778 2.927 1.00 27.11 277 GLN A O 1
ATOM 2142 N N . TYR A 1 278 ? -35.650 12.144 1.691 1.00 23.08 278 TYR A N 1
ATOM 2143 C CA . TYR A 1 278 ? -37.001 12.543 2.067 1.00 23.97 278 TYR A CA 1
ATOM 2144 C C . TYR A 1 278 ? -37.676 11.586 3.043 1.00 23.17 278 TYR A C 1
ATOM 2145 O O . TYR A 1 278 ? -38.878 11.727 3.297 1.00 23.40 278 TYR A O 1
ATOM 2154 N N . GLY A 1 279 ? -36.933 10.634 3.607 1.00 24.75 279 GLY A N 1
ATOM 2155 C CA . GLY A 1 279 ? -37.460 9.744 4.622 1.00 25.12 279 GLY A CA 1
ATOM 2156 C C . GLY A 1 279 ? -38.712 9.021 4.181 1.00 24.55 279 GLY A C 1
ATOM 2157 O O . GLY A 1 279 ? -39.731 9.045 4.874 1.00 22.91 279 GLY A O 1
ATOM 2158 N N . VAL A 1 280 ? -38.642 8.362 3.034 1.00 24.27 280 VAL A N 1
ATOM 2159 C CA . VAL A 1 280 ? -39.760 7.607 2.500 1.00 20.74 280 VAL A CA 1
ATOM 2160 C C . VAL A 1 280 ? -39.269 6.198 2.213 1.00 19.67 280 VAL A C 1
ATOM 2161 O O . VAL A 1 280 ? -38.103 5.979 1.866 1.00 20.46 280 VAL A O 1
ATOM 2165 N N . GLN A 1 281 ? -40.161 5.233 2.397 1.00 18.83 281 GLN A N 1
ATOM 2166 C CA . GLN A 1 281 ? -39.846 3.827 2.168 1.00 18.39 281 GLN A CA 1
ATOM 2167 C C . GLN A 1 281 ? -40.851 3.238 1.176 1.00 20.86 281 GLN A C 1
ATOM 2168 O O . GLN A 1 281 ? -41.943 2.794 1.574 1.00 16.66 281 GLN A O 1
ATOM 2174 N N . PRO A 1 282 ? -40.544 3.240 -0.120 1.00 19.98 282 PRO A N 1
ATOM 2175 C CA . PRO A 1 282 ? -41.512 2.797 -1.130 1.00 18.06 282 PRO A CA 1
ATOM 2176 C C . PRO A 1 282 ? -41.679 1.288 -1.198 1.00 16.55 282 PRO A C 1
ATOM 2177 O O . PRO A 1 282 ? -40.792 0.510 -0.836 1.00 18.17 282 PRO A O 1
ATOM 2181 N N . ASP A 1 283 ? -42.851 0.881 -1.688 1.00 16.42 283 ASP A N 1
ATOM 2182 C CA . ASP A 1 283 ? -43.084 -0.530 -1.978 1.00 16.04 283 ASP A CA 1
ATOM 2183 C C . ASP A 1 283 ? -42.338 -0.973 -3.231 1.00 13.96 283 ASP A C 1
ATOM 2184 O O . ASP A 1 283 ? -41.893 -2.124 -3.312 1.00 15.14 283 ASP A O 1
ATOM 2189 N N . ILE A 1 284 ? -42.200 -0.084 -4.215 1.00 16.49 284 ILE A N 1
ATOM 2190 C CA . ILE A 1 284 ? -41.499 -0.372 -5.462 1.00 12.93 284 ILE A CA 1
ATOM 2191 C C . ILE A 1 284 ? -40.603 0.815 -5.789 1.00 10.86 284 ILE A C 1
ATOM 2192 O O . ILE A 1 284 ? -40.994 1.972 -5.602 1.00 13.77 284 ILE A O 1
ATOM 2197 N N . VAL A 1 285 ? -39.397 0.528 -6.272 1.00 10.83 285 VAL A N 1
ATOM 2198 C CA . VAL A 1 285 ? -38.445 1.549 -6.691 1.00 11.93 285 VAL A CA 1
ATOM 2199 C C . VAL A 1 285 ? -37.983 1.225 -8.105 1.00 12.70 285 VAL A C 1
ATOM 2200 O O . VAL A 1 285 ? -37.794 0.056 -8.455 1.00 13.72 285 VAL A O 1
ATOM 2204 N N . THR A 1 286 ? -37.840 2.256 -8.932 1.00 13.74 286 THR A N 1
ATOM 2205 C CA . THR A 1 286 ? -37.336 2.102 -10.289 1.00 12.98 286 THR A CA 1
ATOM 2206 C C . THR A 1 286 ? -36.038 2.880 -10.434 1.00 13.17 286 THR A C 1
ATOM 2207 O O . THR A 1 286 ? -35.897 3.978 -9.886 1.00 15.63 286 THR A O 1
ATOM 2211 N N . PHE A 1 287 ? -35.091 2.311 -11.175 1.00 12.61 287 PHE A N 1
ATOM 2212 C CA . PHE A 1 287 ? -33.787 2.934 -11.331 1.00 12.37 287 PHE A CA 1
ATOM 2213 C C . PHE A 1 287 ? -33.272 2.688 -12.739 1.00 13.65 287 PHE A C 1
ATOM 2214 O O . PHE A 1 287 ? -33.710 1.768 -13.430 1.00 14.25 287 PHE A O 1
ATOM 2222 N N . ALA A 1 288 ? -32.334 3.528 -13.150 1.00 14.45 288 ALA A N 1
ATOM 2223 C CA . ALA A 1 288 ? -31.679 3.442 -14.452 1.00 15.62 288 ALA A CA 1
ATOM 2224 C C . ALA A 1 288 ? -30.519 4.428 -14.432 1.00 16.17 288 ALA A C 1
ATOM 2225 O O . ALA A 1 288 ? -30.115 4.909 -13.365 1.00 19.76 288 ALA A O 1
ATOM 2227 N N . LYS A 1 289 ? -29.973 4.719 -15.612 1.00 17.08 289 LYS A N 1
ATOM 2228 C CA . LYS A 1 289 ? -28.974 5.768 -15.768 1.00 15.93 289 LYS A CA 1
ATOM 2229 C C . LYS A 1 289 ? -27.719 5.519 -14.933 1.00 14.04 289 LYS A C 1
ATOM 2230 O O . LYS A 1 289 ? -26.902 4.636 -15.239 1.00 17.44 289 LYS A O 1
ATOM 2236 N N . GLY A 1 290 ? -27.604 6.265 -13.831 1.00 15.89 290 GLY A N 1
ATOM 2237 C CA . GLY A 1 290 ? -26.379 6.308 -13.053 1.00 13.95 290 GLY A CA 1
ATOM 2238 C C . GLY A 1 290 ? -25.904 4.961 -12.558 1.00 12.39 290 GLY A C 1
ATOM 2239 O O . GLY A 1 290 ? -24.732 4.831 -12.188 1.00 15.66 290 GLY A O 1
ATOM 2240 N N . ILE A 1 291 ? -26.792 3.961 -12.518 1.00 12.56 291 ILE A N 1
ATOM 2241 C CA . ILE A 1 291 ? -26.396 2.629 -12.067 1.00 12.15 291 ILE A CA 1
ATOM 2242 C C . ILE A 1 291 ? -25.179 2.142 -12.838 1.00 14.65 291 ILE A C 1
ATOM 2243 O O . ILE A 1 291 ? -24.323 1.441 -12.283 1.00 12.58 291 ILE A O 1
ATOM 2248 N N . THR A 1 292 ? -25.071 2.501 -14.118 1.00 14.47 292 THR A N 1
ATOM 2249 C CA . THR A 1 292 ? -23.878 2.174 -14.886 1.00 12.86 292 THR A CA 1
ATOM 2250 C C . THR A 1 292 ? -23.088 3.410 -15.275 1.00 11.66 292 THR A C 1
ATOM 2251 O O . THR A 1 292 ? -22.101 3.293 -16.011 1.00 13.71 292 THR A O 1
ATOM 2255 N N . SER A 1 293 ? -23.500 4.586 -14.804 1.00 13.01 293 SER A N 1
ATOM 2256 C CA . SER A 1 293 ? -22.955 5.866 -15.240 1.00 12.88 293 SER A CA 1
ATOM 2257 C C . SER A 1 293 ? -23.151 6.070 -16.737 1.00 14.80 293 SER A C 1
ATOM 2258 O O . SER A 1 293 ? -22.416 6.836 -17.368 1.00 14.87 293 SER A O 1
ATOM 2261 N N . GLY A 1 294 ? -24.135 5.381 -17.312 1.00 15.85 294 GLY A N 1
ATOM 2262 C CA . GLY A 1 294 ? -24.419 5.448 -18.728 1.00 14.73 294 GLY A CA 1
ATOM 2263 C C . GLY A 1 294 ? -23.475 4.659 -19.604 1.00 15.37 294 GLY A C 1
ATOM 2264 O O . GLY A 1 294 ? -23.624 4.693 -20.833 1.00 15.55 294 GLY A O 1
ATOM 2265 N N . TYR A 1 295 ? -22.510 3.948 -19.017 1.00 12.38 295 TYR A N 1
ATOM 2266 C CA . TYR A 1 295 ? -21.531 3.215 -19.816 1.00 14.88 295 TYR A CA 1
ATOM 2267 C C . TYR A 1 295 ? -22.178 2.070 -20.587 1.00 15.09 295 TYR A C 1
ATOM 2268 O O . TYR A 1 295 ? -21.758 1.756 -21.706 1.00 16.92 295 TYR A O 1
ATOM 2277 N N . VAL A 1 296 ? -23.179 1.420 -20.000 1.00 14.28 296 VAL A N 1
ATOM 2278 C CA . VAL A 1 296 ? -23.951 0.378 -20.678 1.00 14.72 296 VAL A CA 1
ATOM 2279 C C . VAL A 1 296 ? -25.415 0.582 -20.301 1.00 15.85 296 VAL A C 1
ATOM 2280 O O . VAL A 1 296 ? -25.709 0.896 -19.139 1.00 16.88 296 VAL A O 1
ATOM 2284 N N . PRO A 1 297 ? -26.358 0.437 -21.234 1.00 15.41 297 PRO A N 1
ATOM 2285 C CA . PRO A 1 297 ? -27.779 0.593 -20.881 1.00 14.65 297 PRO A CA 1
ATOM 2286 C C . PRO A 1 297 ? -28.203 -0.415 -19.825 1.00 13.35 297 PRO A C 1
ATOM 2287 O O . PRO A 1 297 ? -28.090 -1.629 -20.016 1.00 14.74 297 PRO A O 1
ATOM 2291 N N . LEU A 1 298 ? -28.692 0.099 -18.699 1.00 13.75 298 LEU A N 1
ATOM 2292 C CA . LEU A 1 298 ? -29.166 -0.749 -17.616 1.00 13.15 298 LEU A CA 1
ATOM 2293 C C . LEU A 1 298 ? -30.225 -0.008 -16.815 1.00 12.33 298 LEU A C 1
ATOM 2294 O O . LEU A 1 298 ? -30.128 1.204 -16.607 1.00 13.87 298 LEU A O 1
ATOM 2299 N N . GLY A 1 299 ? -31.234 -0.753 -16.371 1.00 13.33 299 GLY A N 1
ATOM 2300 C CA . GLY A 1 299 ? -32.295 -0.240 -15.532 1.00 12.63 299 GLY A CA 1
ATOM 2301 C C . GLY A 1 299 ? -32.791 -1.374 -14.664 1.00 10.76 299 GLY A C 1
ATOM 2302 O O . GLY A 1 299 ? -32.337 -2.511 -14.786 1.00 12.71 299 GLY A O 1
ATOM 2303 N N . GLY A 1 300 ? -33.724 -1.065 -13.776 1.00 12.82 300 GLY A N 1
ATOM 2304 C CA . GLY A 1 300 ? -34.270 -2.126 -12.951 1.00 13.33 300 GLY A CA 1
ATOM 2305 C C . GLY A 1 300 ? -35.427 -1.666 -12.097 1.00 11.74 300 GLY A C 1
ATOM 2306 O O . GLY A 1 300 ? -35.691 -0.468 -11.941 1.00 12.82 300 GLY A O 1
ATOM 2307 N N . VAL A 1 301 ? -36.101 -2.661 -11.525 1.00 14.54 301 VAL A N 1
ATOM 2308 C CA . VAL A 1 301 ? -37.193 -2.475 -10.581 1.00 15.21 301 VAL A CA 1
ATOM 2309 C C . VAL A 1 301 ? -36.886 -3.300 -9.341 1.00 13.85 301 VAL A C 1
ATOM 2310 O O . VAL A 1 301 ? -36.542 -4.484 -9.446 1.00 16.38 301 VAL A O 1
ATOM 2314 N N . GLY A 1 302 ? -37.011 -2.675 -8.175 1.00 13.44 302 GLY A N 1
ATOM 2315 C CA . GLY A 1 302 ? -36.882 -3.351 -6.898 1.00 12.49 302 GLY A CA 1
ATOM 2316 C C . GLY A 1 302 ? -38.216 -3.334 -6.171 1.00 12.07 302 GLY A C 1
ATOM 2317 O O . GLY A 1 302 ? -38.888 -2.304 -6.108 1.00 14.02 302 GLY A O 1
ATOM 2318 N N . VAL A 1 303 ? -38.585 -4.489 -5.637 1.00 13.67 303 VAL A N 1
ATOM 2319 C CA . VAL A 1 303 ? -39.841 -4.672 -4.933 1.00 14.01 303 VAL A CA 1
ATOM 2320 C C . VAL A 1 303 ? -39.560 -5.211 -3.539 1.00 15.70 303 VAL A C 1
ATOM 2321 O O . VAL A 1 303 ? -38.531 -5.856 -3.270 1.00 16.63 303 VAL A O 1
ATOM 2325 N N . SER A 1 304 ? -40.513 -4.921 -2.654 1.00 15.77 304 SER A N 1
ATOM 2326 C CA . SER A 1 304 ? -40.504 -5.331 -1.264 1.00 17.59 304 SER A CA 1
ATOM 2327 C C . SER A 1 304 ? -40.717 -6.832 -1.144 1.00 19.10 304 SER A C 1
ATOM 2328 O O . SER A 1 304 ? -41.174 -7.502 -2.074 1.00 17.35 304 SER A O 1
ATOM 2331 N N . ASP A 1 305 ? -40.381 -7.357 0.034 1.00 19.53 305 ASP A N 1
ATOM 2332 C CA . ASP A 1 305 ? -40.520 -8.788 0.270 1.00 19.48 305 ASP A CA 1
ATOM 2333 C C . ASP A 1 305 ? -41.974 -9.236 0.182 1.00 20.64 305 ASP A C 1
ATOM 2334 O O . ASP A 1 305 ? -42.256 -10.353 -0.263 1.00 20.25 305 ASP A O 1
ATOM 2339 N N . GLU A 1 306 ? -42.911 -8.391 0.616 1.00 21.06 306 GLU A N 1
ATOM 2340 C CA . GLU A 1 306 ? -44.323 -8.762 0.555 1.00 18.78 306 GLU A CA 1
ATOM 2341 C C . GLU A 1 306 ? -44.795 -8.901 -0.889 1.00 18.63 306 GLU A C 1
ATOM 2342 O O . GLU A 1 306 ? -45.452 -9.886 -1.249 1.00 18.71 306 GLU A O 1
ATOM 2348 N N . ILE A 1 307 ? -44.463 -7.919 -1.731 1.00 18.11 307 ILE A N 1
ATOM 2349 C CA . ILE A 1 307 ? -44.852 -7.967 -3.138 1.00 17.86 307 ILE A CA 1
ATOM 2350 C C . ILE A 1 307 ? -44.217 -9.168 -3.826 1.00 16.91 307 ILE A C 1
ATOM 2351 O O . ILE A 1 307 ? -44.872 -9.885 -4.596 1.00 18.18 307 ILE A O 1
ATOM 2356 N N . ALA A 1 308 ? -42.928 -9.400 -3.569 1.00 18.36 308 ALA A N 1
ATOM 2357 C CA . ALA A 1 308 ? -42.241 -10.534 -4.177 1.00 16.93 308 ALA A CA 1
ATOM 2358 C C . ALA A 1 308 ? -42.839 -11.858 -3.723 1.00 19.25 308 ALA A C 1
ATOM 2359 O O . ALA A 1 308 ? -42.973 -12.790 -4.522 1.00 19.78 308 ALA A O 1
ATOM 2361 N N . GLU A 1 309 ? -43.180 -11.970 -2.437 1.00 17.20 309 GLU A N 1
ATOM 2362 C CA . GLU A 1 309 ? -43.808 -13.189 -1.938 1.00 22.16 309 GLU A CA 1
ATOM 2363 C C . GLU A 1 309 ? -45.158 -13.415 -2.602 1.00 20.10 309 GLU A C 1
ATOM 2364 O O . GLU A 1 309 ? -45.501 -14.548 -2.967 1.00 20.52 309 GLU A O 1
ATOM 2370 N N . THR A 1 310 ? -45.937 -12.344 -2.774 1.00 20.45 310 THR A N 1
ATOM 2371 C CA . THR A 1 310 ? -47.217 -12.461 -3.464 1.00 20.09 310 THR A CA 1
ATOM 2372 C C . THR A 1 310 ? -47.019 -12.946 -4.895 1.00 20.07 310 THR A C 1
ATOM 2373 O O . THR A 1 310 ? -47.727 -13.845 -5.364 1.00 18.86 310 THR A O 1
ATOM 2377 N N . LEU A 1 311 ? -46.051 -12.359 -5.605 1.00 18.48 311 LEU A N 1
ATOM 2378 C CA . LEU A 1 311 ? -45.779 -12.780 -6.977 1.00 18.96 311 LEU A CA 1
ATOM 2379 C C . LEU A 1 311 ? -45.332 -14.237 -7.031 1.00 20.88 311 LEU A C 1
ATOM 2380 O O . LEU A 1 311 ? -45.770 -14.997 -7.902 1.00 21.49 311 LEU A O 1
ATOM 2385 N N . ALA A 1 312 ? -44.461 -14.644 -6.109 1.00 18.81 312 ALA A N 1
ATOM 2386 C CA . ALA A 1 312 ? -43.916 -15.994 -6.078 1.00 19.02 312 ALA A CA 1
ATOM 2387 C C . ALA A 1 312 ? -44.883 -17.016 -5.497 1.00 20.33 312 ALA A C 1
ATOM 2388 O O . ALA A 1 312 ? -44.567 -18.210 -5.494 1.00 21.39 312 ALA A O 1
ATOM 2390 N N . SER A 1 313 ? -46.043 -16.583 -5.002 1.00 21.71 313 SER A N 1
ATOM 2391 C CA . SER A 1 313 ? -47.028 -17.518 -4.476 1.00 24.30 313 SER A CA 1
ATOM 2392 C C . SER A 1 313 ? -47.864 -18.177 -5.565 1.00 25.19 313 SER A C 1
ATOM 2393 O O . SER A 1 313 ? -48.585 -19.136 -5.272 1.00 25.33 313 SER A O 1
ATOM 2396 N N . ALA A 1 314 ? -47.789 -17.694 -6.802 1.00 23.99 314 ALA A N 1
ATOM 2397 C CA . ALA A 1 314 ? -48.573 -18.245 -7.899 1.00 25.74 314 ALA A CA 1
ATOM 2398 C C . ALA A 1 314 ? -47.759 -19.283 -8.661 1.00 25.56 314 ALA A C 1
ATOM 2399 O O . ALA A 1 314 ? -46.654 -18.993 -9.130 1.00 27.25 314 ALA A O 1
ATOM 2401 N N . ASP A 1 315 ? -48.314 -20.490 -8.790 1.00 26.15 315 ASP A N 1
ATOM 2402 C CA . ASP A 1 315 ? -47.664 -21.563 -9.544 1.00 27.76 315 ASP A CA 1
ATOM 2403 C C . ASP A 1 315 ? -47.981 -21.383 -11.029 1.00 26.40 315 ASP A C 1
ATOM 2404 O O . ASP A 1 315 ? -48.752 -22.125 -11.642 1.00 28.83 315 ASP A O 1
ATOM 2409 N N . ARG A 1 316 ? -47.356 -20.360 -11.604 1.00 25.09 316 ARG A N 1
ATOM 2410 C CA . ARG A 1 316 ? -47.530 -20.012 -13.006 1.00 28.28 316 ARG A CA 1
ATOM 2411 C C . ARG A 1 316 ? -46.320 -19.197 -13.434 1.00 24.54 316 ARG A C 1
ATOM 2412 O O . ARG A 1 316 ? -45.579 -18.671 -12.599 1.00 23.81 316 ARG A O 1
ATOM 2420 N N . VAL A 1 317 ? -46.123 -19.100 -14.742 1.00 23.45 317 VAL A N 1
ATOM 2421 C CA . VAL A 1 317 ? -45.020 -18.309 -15.274 1.00 23.25 317 VAL A CA 1
ATOM 2422 C C . VAL A 1 317 ? -45.394 -16.834 -15.239 1.00 23.56 317 VAL A C 1
ATOM 2423 O O . VAL A 1 317 ? -46.518 -16.449 -15.584 1.00 23.62 317 VAL A O 1
ATOM 2427 N N . PHE A 1 318 ? -44.445 -16.002 -14.815 1.00 23.75 318 PHE A N 1
ATOM 2428 C CA . PHE A 1 318 ? -44.633 -14.555 -14.778 1.00 20.22 318 PHE A CA 1
ATOM 2429 C C . PHE A 1 318 ? -44.481 -14.002 -16.192 1.00 20.68 318 PHE A C 1
ATOM 2430 O O . PHE A 1 318 ? -43.370 -13.943 -16.730 1.00 17.89 318 PHE A O 1
ATOM 2438 N N . MET A 1 319 ? -45.598 -13.590 -16.792 1.00 20.07 319 MET A N 1
ATOM 2439 C CA . MET A 1 319 ? -45.643 -13.234 -18.211 1.00 21.93 319 MET A CA 1
ATOM 2440 C C . MET A 1 319 ? -45.235 -11.776 -18.434 1.00 18.29 319 MET A C 1
ATOM 2441 O O . MET A 1 319 ? -45.992 -10.953 -18.949 1.00 22.78 319 MET A O 1
ATOM 2446 N N . HIS A 1 320 ? -44.003 -11.466 -18.044 1.00 17.20 320 HIS A N 1
ATOM 2447 C CA . HIS A 1 320 ? -43.437 -10.153 -18.311 1.00 16.79 320 HIS A CA 1
ATOM 2448 C C . HIS A 1 320 ? -41.925 -10.267 -18.387 1.00 17.93 320 HIS A C 1
ATOM 2449 O O . HIS A 1 320 ? -41.311 -10.992 -17.600 1.00 16.82 320 HIS A O 1
ATOM 2456 N N . GLY A 1 321 ? -41.334 -9.548 -19.337 1.00 17.92 321 GLY A N 1
ATOM 2457 C CA . GLY A 1 321 ? -39.893 -9.493 -19.437 1.00 18.82 321 GLY A CA 1
ATOM 2458 C C . GLY A 1 321 ? -39.380 -8.870 -20.716 1.00 19.37 321 GLY A C 1
ATOM 2459 O O . GLY A 1 321 ? -39.951 -9.065 -21.793 1.00 19.57 321 GLY A O 1
ATOM 2460 N N . PHE A 1 322 ? -38.286 -8.127 -20.604 1.00 17.55 322 PHE A N 1
ATOM 2461 C CA . PHE A 1 322 ? -37.584 -7.576 -21.750 1.00 17.14 322 PHE A CA 1
ATOM 2462 C C . PHE A 1 322 ? -36.386 -8.458 -22.074 1.00 17.67 322 PHE A C 1
ATOM 2463 O O . PHE A 1 322 ? -35.775 -9.051 -21.182 1.00 17.62 322 PHE A O 1
ATOM 2471 N N . THR A 1 323 ? -36.059 -8.539 -23.368 1.00 19.13 323 THR A N 1
ATOM 2472 C CA . THR A 1 323 ? -35.067 -9.506 -23.830 1.00 20.00 323 THR A CA 1
ATOM 2473 C C . THR A 1 323 ? -33.743 -9.354 -23.091 1.00 15.54 323 THR A C 1
ATOM 2474 O O . THR A 1 323 ? -33.126 -10.350 -22.694 1.00 15.18 323 THR A O 1
ATOM 2478 N N . TYR A 1 324 ? -33.295 -8.118 -22.882 1.00 15.98 324 TYR A N 1
ATOM 2479 C CA . TYR A 1 324 ? -31.981 -7.855 -22.315 1.00 15.63 324 TYR A CA 1
ATOM 2480 C C . TYR A 1 324 ? -32.011 -7.666 -20.803 1.00 15.55 324 TYR A C 1
ATOM 2481 O O . TYR A 1 324 ? -31.070 -7.095 -20.240 1.00 16.48 324 TYR A O 1
ATOM 2490 N N . SER A 1 325 ? -33.075 -8.119 -20.144 1.00 15.35 325 SER A N 1
ATOM 2491 C CA . SER A 1 325 ? -33.167 -8.044 -18.691 1.00 16.32 325 SER A CA 1
ATOM 2492 C C . SER A 1 325 ? -32.005 -8.789 -18.047 1.00 14.82 325 SER A C 1
ATOM 2493 O O . SER A 1 325 ? -31.805 -9.981 -18.299 1.00 17.15 325 SER A O 1
ATOM 2496 N N . GLY A 1 326 ? -31.237 -8.086 -17.218 1.00 14.52 326 GLY A N 1
ATOM 2497 C CA . GLY A 1 326 ? -30.126 -8.717 -16.532 1.00 16.83 326 GLY A CA 1
ATOM 2498 C C . GLY A 1 326 ? -28.936 -9.010 -17.415 1.00 16.17 326 GLY A C 1
ATOM 2499 O O . GLY A 1 326 ? -28.244 -10.010 -17.199 1.00 18.40 326 GLY A O 1
ATOM 2500 N N . HIS A 1 327 ? -28.693 -8.171 -18.418 1.00 15.29 327 HIS A N 1
ATOM 2501 C CA . HIS A 1 327 ? -27.591 -8.378 -19.344 1.00 14.71 327 HIS A CA 1
ATOM 2502 C C . HIS A 1 327 ? -26.272 -8.499 -18.580 1.00 13.57 327 HIS A C 1
ATOM 2503 O O . HIS A 1 327 ? -25.937 -7.608 -17.788 1.00 14.04 327 HIS A O 1
ATOM 2510 N N . PRO A 1 328 ? -25.508 -9.579 -18.783 1.00 14.28 328 PRO A N 1
ATOM 2511 C CA . PRO A 1 328 ? -24.293 -9.781 -17.970 1.00 13.52 328 PRO A CA 1
ATOM 2512 C C . PRO A 1 328 ? -23.276 -8.658 -18.079 1.00 14.28 328 PRO A C 1
ATOM 2513 O O . PRO A 1 328 ? -22.673 -8.279 -17.067 1.00 15.48 328 PRO A O 1
ATOM 2517 N N . VAL A 1 329 ? -23.065 -8.111 -19.278 1.00 12.78 329 VAL A N 1
ATOM 2518 C CA . VAL A 1 329 ? -22.097 -7.029 -19.435 1.00 13.74 329 VAL A CA 1
ATOM 2519 C C . VAL A 1 329 ? -22.561 -5.786 -18.688 1.00 12.67 329 VAL A C 1
ATOM 2520 O O . VAL A 1 329 ? -21.776 -5.132 -17.987 1.00 14.29 329 VAL A O 1
ATOM 2524 N N . ALA A 1 330 ? -23.846 -5.445 -18.821 1.00 13.11 330 ALA A N 1
ATOM 2525 C CA . ALA A 1 330 ? -24.388 -4.292 -18.113 1.00 13.29 330 ALA A CA 1
ATOM 2526 C C . ALA A 1 330 ? -24.258 -4.464 -16.607 1.00 12.49 330 ALA A C 1
ATOM 2527 O O . ALA A 1 330 ? -23.874 -3.527 -15.900 1.00 12.84 330 ALA A O 1
ATOM 2529 N N . CYS A 1 331 ? -24.569 -5.658 -16.098 1.00 13.30 331 CYS A N 1
ATOM 2530 C CA . CYS A 1 331 ? -24.491 -5.898 -14.660 1.00 13.06 331 CYS A CA 1
ATOM 2531 C C . CYS A 1 331 ? -23.052 -5.852 -14.154 1.00 12.46 331 CYS A C 1
ATOM 2532 O O . CYS A 1 331 ? -22.792 -5.333 -13.063 1.00 12.47 331 CYS A O 1
ATOM 2535 N N . ALA A 1 332 ? -22.103 -6.403 -14.916 1.00 13.77 332 ALA A N 1
ATOM 2536 C CA . ALA A 1 332 ? -20.701 -6.330 -14.508 1.00 13.87 332 ALA A CA 1
ATOM 2537 C C . ALA A 1 332 ? -20.212 -4.886 -14.471 1.00 13.14 332 ALA A C 1
ATOM 2538 O O . ALA A 1 332 ? -19.536 -4.465 -13.516 1.00 14.32 332 ALA A O 1
ATOM 2540 N N . VAL A 1 333 ? -20.549 -4.108 -15.504 1.00 13.24 333 VAL A N 1
ATOM 2541 C CA . VAL A 1 333 ? -20.181 -2.696 -15.518 1.00 13.50 333 VAL A CA 1
ATOM 2542 C C . VAL A 1 333 ? -20.838 -1.970 -14.353 1.00 13.12 333 VAL A C 1
ATOM 2543 O O . VAL A 1 333 ? -20.238 -1.079 -13.742 1.00 14.90 333 VAL A O 1
ATOM 2547 N N . ALA A 1 334 ? -22.077 -2.342 -14.023 1.00 13.48 334 ALA A N 1
ATOM 2548 C CA . ALA A 1 334 ? -22.760 -1.740 -12.884 1.00 13.75 334 ALA A CA 1
ATOM 2549 C C . ALA A 1 334 ? -22.047 -2.057 -11.578 1.00 13.82 334 ALA A C 1
ATOM 2550 O O . ALA A 1 334 ? -21.943 -1.198 -10.698 1.00 15.24 334 ALA A O 1
ATOM 2552 N N . LEU A 1 335 ? -21.573 -3.293 -11.423 1.00 13.43 335 LEU A N 1
ATOM 2553 C CA . LEU A 1 335 ? -20.843 -3.659 -10.212 1.00 15.67 335 LEU A CA 1
ATOM 2554 C C . LEU A 1 335 ? -19.572 -2.828 -10.072 1.00 17.26 335 LEU A C 1
ATOM 2555 O O . LEU A 1 335 ? -19.274 -2.300 -8.992 1.00 16.88 335 LEU A O 1
ATOM 2560 N N . ARG A 1 336 ? -18.818 -2.680 -11.166 1.00 14.83 336 ARG A N 1
ATOM 2561 C CA . ARG A 1 336 ? -17.606 -1.861 -11.103 1.00 15.78 336 ARG A CA 1
ATOM 2562 C C . ARG A 1 336 ? -17.935 -0.391 -10.839 1.00 15.17 336 ARG A C 1
ATOM 2563 O O . ARG A 1 336 ? -17.243 0.287 -10.060 1.00 17.27 336 ARG A O 1
ATOM 2571 N N . ASN A 1 337 ? -18.985 0.119 -11.487 1.00 14.21 337 ASN A N 1
ATOM 2572 C CA . ASN A 1 337 ? -19.407 1.499 -11.279 1.00 15.16 337 ASN A CA 1
ATOM 2573 C C . ASN A 1 337 ? -19.811 1.737 -9.831 1.00 14.48 337 ASN A C 1
ATOM 2574 O O . ASN A 1 337 ? -19.502 2.787 -9.260 1.00 16.68 337 ASN A O 1
ATOM 2579 N N . LEU A 1 338 ? -20.521 0.780 -9.230 1.00 16.76 338 LEU A N 1
ATOM 2580 C CA . LEU A 1 338 ? -20.878 0.891 -7.822 1.00 16.80 338 LEU A CA 1
ATOM 2581 C C . LEU A 1 338 ? -19.640 0.844 -6.940 1.00 17.17 338 LEU A C 1
ATOM 2582 O O . LEU A 1 338 ? -19.569 1.544 -5.924 1.00 17.66 338 LEU A O 1
ATOM 2587 N N . ASP A 1 339 ? -18.651 0.024 -7.312 1.00 16.09 339 ASP A N 1
ATOM 2588 C CA . ASP A 1 339 ? -17.390 0.015 -6.576 1.00 17.86 339 ASP A CA 1
ATOM 2589 C C . ASP A 1 339 ? -16.789 1.413 -6.532 1.00 17.59 339 ASP A C 1
ATOM 2590 O O . ASP A 1 339 ? -16.422 1.917 -5.462 1.00 19.05 339 ASP A O 1
ATOM 2595 N N . ILE A 1 340 ? -16.719 2.069 -7.692 1.00 16.41 340 ILE A N 1
ATOM 2596 C CA . ILE A 1 340 ? -16.124 3.403 -7.748 1.00 19.32 340 ILE A CA 1
ATOM 2597 C C . ILE A 1 340 ? -16.987 4.416 -7.000 1.00 18.17 340 ILE A C 1
ATOM 2598 O O . ILE A 1 340 ? -16.473 5.253 -6.247 1.00 18.68 340 ILE A O 1
ATOM 2603 N N . LEU A 1 341 ? -18.308 4.357 -7.191 1.00 17.61 341 LEU A N 1
ATOM 2604 C CA . LEU A 1 341 ? -19.208 5.324 -6.568 1.00 17.83 341 LEU A CA 1
ATOM 2605 C C . LEU A 1 341 ? -19.141 5.245 -5.047 1.00 19.13 341 LEU A C 1
ATOM 2606 O O . LEU A 1 341 ? -19.073 6.272 -4.362 1.00 19.44 341 LEU A O 1
ATOM 2611 N N . LEU A 1 342 ? -19.170 4.027 -4.499 1.00 18.57 342 LEU A N 1
ATOM 2612 C CA . LEU A 1 342 ? -19.087 3.862 -3.053 1.00 20.43 342 LEU A CA 1
ATOM 2613 C C . LEU A 1 342 ? -17.706 4.236 -2.530 1.00 20.99 342 LEU A C 1
ATOM 2614 O O . LEU A 1 342 ? -17.591 4.915 -1.503 1.00 22.28 342 LEU A O 1
ATOM 2619 N N . ALA A 1 343 ? -16.646 3.795 -3.216 1.00 19.91 343 ALA A N 1
ATOM 2620 C CA . ALA A 1 343 ? -15.293 4.065 -2.738 1.00 21.28 343 ALA A CA 1
ATOM 2621 C C . ALA A 1 343 ? -15.004 5.561 -2.692 1.00 19.05 343 ALA A C 1
ATOM 2622 O O . ALA A 1 343 ? -14.391 6.053 -1.737 1.00 22.23 343 ALA A O 1
ATOM 2624 N N . GLU A 1 344 ? -15.435 6.300 -3.709 1.00 20.23 344 GLU A N 1
ATOM 2625 C CA . GLU A 1 344 ? -15.204 7.736 -3.770 1.00 20.58 344 GLU A CA 1
ATOM 2626 C C . GLU A 1 344 ? -16.272 8.542 -3.040 1.00 19.34 344 GLU A C 1
ATOM 2627 O O . GLU A 1 344 ? -16.121 9.763 -2.916 1.00 22.39 344 GLU A O 1
ATOM 2633 N N . ARG A 1 345 ? -17.326 7.889 -2.544 1.00 17.70 345 ARG A N 1
ATOM 2634 C CA . ARG A 1 345 ? -18.392 8.544 -1.784 1.00 19.71 345 ARG A CA 1
ATOM 2635 C C . ARG A 1 345 ? -18.910 9.776 -2.524 1.00 18.84 345 ARG A C 1
ATOM 2636 O O . ARG A 1 345 ? -19.004 10.876 -1.976 1.00 16.92 345 ARG A O 1
ATOM 2644 N N . LEU A 1 346 ? -19.231 9.568 -3.802 1.00 18.64 346 LEU A N 1
ATOM 2645 C CA . LEU A 1 346 ? -19.576 10.679 -4.729 1.00 17.93 346 LEU A CA 1
ATOM 2646 C C . LEU A 1 346 ? -20.766 11.488 -4.211 1.00 16.39 346 LEU A C 1
ATOM 2647 O O . LEU A 1 346 ? -20.829 12.693 -4.525 1.00 16.77 346 LEU A O 1
ATOM 2652 N N . TRP A 1 347 ? -21.704 10.851 -3.511 1.00 17.21 347 TRP A N 1
ATOM 2653 C CA . TRP A 1 347 ? -22.856 11.616 -3.041 1.00 17.07 347 TRP A CA 1
ATOM 2654 C C . TRP A 1 347 ? -22.424 12.794 -2.175 1.00 15.69 347 TRP A C 1
ATOM 2655 O O . TRP A 1 347 ? -23.093 13.832 -2.161 1.00 15.78 347 TRP A O 1
ATOM 2666 N N . GLU A 1 348 ? -21.307 12.657 -1.457 1.00 17.41 348 GLU A N 1
ATOM 2667 C CA . GLU A 1 348 ? -20.798 13.767 -0.657 1.00 19.32 348 GLU A CA 1
ATOM 2668 C C . GLU A 1 348 ? -20.378 14.930 -1.548 1.00 16.76 348 GLU A C 1
ATOM 2669 O O . GLU A 1 348 ? -20.731 16.090 -1.291 1.00 15.98 348 GLU A O 1
ATOM 2675 N N . ASN A 1 349 ? -19.613 14.637 -2.603 1.00 17.82 349 ASN A N 1
ATOM 2676 C CA . ASN A 1 349 ? -19.249 15.683 -3.551 1.00 18.01 349 ASN A CA 1
ATOM 2677 C C . ASN A 1 349 ? -20.471 16.218 -4.275 1.00 14.97 349 ASN A C 1
ATOM 2678 O O . ASN A 1 349 ? -20.518 17.402 -4.610 1.00 15.68 349 ASN A O 1
ATOM 2683 N N . ALA A 1 350 ? -21.464 15.366 -4.532 1.00 17.79 350 ALA A N 1
ATOM 2684 C CA . ALA A 1 350 ? -22.699 15.849 -5.134 1.00 15.44 350 ALA A CA 1
ATOM 2685 C C . ALA A 1 350 ? -23.366 16.878 -4.237 1.00 15.30 350 ALA A C 1
ATOM 2686 O O . ALA A 1 350 ? -23.756 17.951 -4.701 1.00 15.12 350 ALA A O 1
ATOM 2688 N N . ALA A 1 351 ? -23.448 16.593 -2.936 1.00 18.02 351 ALA A N 1
ATOM 2689 C CA . ALA A 1 351 ? -24.049 17.539 -2.003 1.00 14.19 351 ALA A CA 1
ATOM 2690 C C . ALA A 1 351 ? -23.254 18.839 -1.949 1.00 12.85 351 ALA A C 1
ATOM 2691 O O . ALA A 1 351 ? -23.822 19.932 -2.057 1.00 15.34 351 ALA A O 1
ATOM 2693 N N . ALA A 1 352 ? -21.930 18.737 -1.808 1.00 14.26 352 ALA A N 1
ATOM 2694 C CA . ALA A 1 352 ? -21.105 19.937 -1.673 1.00 15.65 352 ALA A CA 1
ATOM 2695 C C . ALA A 1 352 ? -21.141 20.785 -2.941 1.00 15.47 352 ALA A C 1
ATOM 2696 O O . ALA A 1 352 ? -21.401 21.996 -2.886 1.00 16.22 352 ALA A O 1
ATOM 2698 N N . SER A 1 353 ? -20.874 20.167 -4.094 1.00 18.44 353 SER A N 1
ATOM 2699 C CA . SER A 1 353 ? -20.866 20.893 -5.357 1.00 15.83 353 SER A CA 1
ATOM 2700 C C . SER A 1 353 ? -22.247 21.429 -5.703 1.00 14.97 353 SER A C 1
ATOM 2701 O O . SER A 1 353 ? -22.366 22.522 -6.259 1.00 15.39 353 SER A O 1
ATOM 2704 N N . GLY A 1 354 ? -23.305 20.671 -5.404 1.00 14.76 354 GLY A N 1
ATOM 2705 C CA . GLY A 1 354 ? -24.645 21.168 -5.642 1.00 14.30 354 GLY A CA 1
ATOM 2706 C C . GLY A 1 354 ? -24.988 22.365 -4.781 1.00 14.76 354 GLY A C 1
ATOM 2707 O O . GLY A 1 354 ? -25.613 23.316 -5.250 1.00 14.56 354 GLY A O 1
ATOM 2708 N N . ALA A 1 355 ? -24.591 22.334 -3.506 1.00 17.76 355 ALA A N 1
ATOM 2709 C CA . ALA A 1 355 ? -24.812 23.491 -2.646 1.00 17.13 355 ALA A CA 1
ATOM 2710 C C . ALA A 1 355 ? -24.049 24.703 -3.161 1.00 15.93 355 ALA A C 1
ATOM 2711 O O . ALA A 1 355 ? -24.590 25.814 -3.206 1.00 18.02 355 ALA A O 1
ATOM 2713 N N . TYR A 1 356 ? -22.793 24.504 -3.572 1.00 17.37 356 TYR A N 1
ATOM 2714 C CA . TYR A 1 356 ? -22.007 25.611 -4.111 1.00 17.63 356 TYR A CA 1
ATOM 2715 C C . TYR A 1 356 ? -22.627 26.158 -5.392 1.00 15.46 356 TYR A C 1
ATOM 2716 O O . TYR A 1 356 ? -22.724 27.380 -5.577 1.00 16.66 356 TYR A O 1
ATOM 2725 N N . LEU A 1 357 ? -23.043 25.265 -6.294 1.00 16.30 357 LEU A N 1
ATOM 2726 C CA . LEU A 1 357 ? -23.658 25.687 -7.545 1.00 16.15 357 LEU A CA 1
ATOM 2727 C C . LEU A 1 357 ? -24.958 26.432 -7.293 1.00 15.61 357 LEU A C 1
ATOM 2728 O O . LEU A 1 357 ? -25.220 27.457 -7.925 1.00 18.24 357 LEU A O 1
ATOM 2733 N N . LEU A 1 358 ? -25.790 25.933 -6.376 1.00 15.92 358 LEU A N 1
ATOM 2734 C CA . LEU A 1 358 ? -27.032 26.624 -6.057 1.00 16.48 358 LEU A CA 1
ATOM 2735 C C . LEU A 1 358 ? -26.753 28.002 -5.476 1.00 17.63 358 LEU A C 1
ATOM 2736 O O . LEU A 1 358 ? -27.384 28.988 -5.870 1.00 17.94 358 LEU A O 1
ATOM 2741 N N . GLN A 1 359 ? -25.785 28.093 -4.560 1.00 19.18 359 GLN A N 1
ATOM 2742 C CA . GLN A 1 359 ? -25.453 29.373 -3.945 1.00 20.82 359 GLN A CA 1
ATOM 2743 C C . GLN A 1 359 ? -24.992 30.383 -4.989 1.00 19.48 359 GLN A C 1
ATOM 2744 O O . GLN A 1 359 ? -25.459 31.528 -5.009 1.00 18.74 359 GLN A O 1
ATOM 2750 N N . GLU A 1 360 ? -24.074 29.976 -5.869 1.00 19.06 360 GLU A N 1
ATOM 2751 C CA . GLU A 1 360 ? -23.557 30.907 -6.869 1.00 19.69 360 GLU A CA 1
ATOM 2752 C C . GLU A 1 360 ? -24.605 31.244 -7.927 1.00 18.96 360 GLU A C 1
ATOM 2753 O O . GLU A 1 360 ? -24.751 32.411 -8.309 1.00 19.57 360 GLU A O 1
ATOM 2759 N N . LEU A 1 361 ? -25.333 30.241 -8.426 1.00 18.63 361 LEU A N 1
ATOM 2760 C CA . LEU A 1 361 ? -26.348 30.482 -9.444 1.00 19.22 361 LEU A CA 1
ATOM 2761 C C . LEU A 1 361 ? -27.509 31.308 -8.907 1.00 20.92 361 LEU A C 1
ATOM 2762 O O . LEU A 1 361 ? -28.204 31.970 -9.686 1.00 20.42 361 LEU A O 1
ATOM 2767 N N . LYS A 1 362 ? -27.753 31.273 -7.593 1.00 21.63 362 LYS A N 1
ATOM 2768 C CA . LYS A 1 362 ? -28.816 32.091 -7.026 1.00 22.02 362 LYS A CA 1
ATOM 2769 C C . LYS A 1 362 ? -28.522 33.577 -7.170 1.00 22.47 362 LYS A C 1
ATOM 2770 O O . LYS A 1 362 ? -29.447 34.392 -7.100 1.00 20.40 362 LYS A O 1
ATOM 2776 N N . ARG A 1 363 ? -27.253 33.945 -7.367 1.00 20.89 363 ARG A N 1
ATOM 2777 C CA . ARG A 1 363 ? -26.912 35.330 -7.664 1.00 21.26 363 ARG A CA 1
ATOM 2778 C C . ARG A 1 363 ? -27.525 35.797 -8.974 1.00 24.07 363 ARG A C 1
ATOM 2779 O O . ARG A 1 363 ? -27.701 37.006 -9.170 1.00 23.28 363 ARG A O 1
ATOM 2787 N N . LEU A 1 364 ? -27.841 34.869 -9.879 1.00 22.66 364 LEU A N 1
ATOM 2788 C CA . LEU A 1 364 ? -28.496 35.234 -11.127 1.00 21.77 364 LEU A CA 1
ATOM 2789 C C . LEU A 1 364 ? -29.888 35.804 -10.891 1.00 23.23 364 LEU A C 1
ATOM 2790 O O . LEU A 1 364 ? -30.460 36.412 -11.801 1.00 23.57 364 LEU A O 1
ATOM 2795 N N . GLU A 1 365 ? -30.427 35.590 -9.688 1.00 24.68 365 GLU A N 1
ATOM 2796 C CA . GLU A 1 365 ? -31.806 36.029 -9.338 1.00 23.73 365 GLU A CA 1
ATOM 2797 C C . GLU A 1 365 ? -31.925 37.556 -9.395 1.00 23.38 365 GLU A C 1
ATOM 2798 O O . GLU A 1 365 ? -33.054 38.043 -9.509 1.00 25.49 365 GLU A O 1
ATOM 2804 N N . GLU A 1 366 ? -30.789 38.254 -9.308 1.00 25.94 366 GLU A N 1
ATOM 2805 C CA . GLU A 1 366 ? -30.734 39.738 -9.400 1.00 29.10 366 GLU A CA 1
ATOM 2806 C C . GLU A 1 366 ? -31.171 40.177 -10.804 1.00 26.65 366 GLU A C 1
ATOM 2807 O O . GLU A 1 366 ? -31.770 41.263 -10.927 1.00 25.42 366 GLU A O 1
ATOM 2813 N N . ARG A 1 367 ? -30.814 39.385 -11.822 1.00 25.07 367 ARG A N 1
ATOM 2814 C CA . ARG A 1 367 ? -31.135 39.691 -13.244 1.00 22.91 367 ARG A CA 1
ATOM 2815 C C . ARG A 1 367 ? -32.655 39.738 -13.431 1.00 22.41 367 ARG A C 1
ATOM 2816 O O . ARG A 1 367 ? -33.352 38.879 -12.858 1.00 24.06 367 ARG A O 1
ATOM 2824 N N . PRO A 1 368 ? -33.187 40.675 -14.248 1.00 21.48 368 PRO A N 1
ATOM 2825 C CA . PRO A 1 368 ? -34.642 40.824 -14.437 1.00 22.18 368 PRO A CA 1
ATOM 2826 C C . PRO A 1 368 ? -35.329 39.646 -15.109 1.00 20.59 368 PRO A C 1
ATOM 2827 O O . PRO A 1 368 ? -36.556 39.542 -15.004 1.00 22.35 368 PRO A O 1
ATOM 2831 N N . TYR A 1 369 ? -34.605 38.775 -15.812 1.00 20.97 369 TYR A N 1
ATOM 2832 C CA . TYR A 1 369 ? -35.225 37.684 -16.552 1.00 21.58 369 TYR A CA 1
ATOM 2833 C C . TYR A 1 369 ? -35.087 36.338 -15.854 1.00 20.73 369 TYR A C 1
ATOM 2834 O O . TYR A 1 369 ? -35.450 35.312 -16.437 1.00 20.86 369 TYR A O 1
ATOM 2843 N N . VAL A 1 370 ? -34.577 36.312 -14.628 1.00 20.58 370 VAL A N 1
ATOM 2844 C CA . VAL A 1 370 ? -34.415 35.075 -13.874 1.00 20.72 370 VAL A CA 1
ATOM 2845 C C . VAL A 1 370 ? -35.504 35.034 -12.810 1.00 22.33 370 VAL A C 1
ATOM 2846 O O . VAL A 1 370 ? -35.454 35.777 -11.823 1.00 23.07 370 VAL A O 1
ATOM 2850 N N . GLY A 1 371 ? -36.494 34.165 -13.013 1.00 23.35 371 GLY A N 1
ATOM 2851 C CA . GLY A 1 371 ? -37.578 34.059 -12.050 1.00 24.41 371 GLY A CA 1
ATOM 2852 C C . GLY A 1 371 ? -37.157 33.356 -10.774 1.00 24.05 371 GLY A C 1
ATOM 2853 O O . GLY A 1 371 ? -37.347 33.877 -9.671 1.00 25.75 371 GLY A O 1
ATOM 2854 N N . GLU A 1 372 ? -36.583 32.162 -10.904 1.00 23.36 372 GLU A N 1
ATOM 2855 C CA . GLU A 1 372 ? -36.182 31.384 -9.742 1.00 23.52 372 GLU A CA 1
ATOM 2856 C C . GLU A 1 372 ? -35.026 30.466 -10.108 1.00 21.57 372 GLU A C 1
ATOM 2857 O O . GLU A 1 372 ? -35.007 29.871 -11.189 1.00 21.02 372 GLU A O 1
ATOM 2863 N N . VAL A 1 373 ? -34.074 30.338 -9.190 1.00 20.64 373 VAL A N 1
ATOM 2864 C CA . VAL A 1 373 ? -33.013 29.344 -9.284 1.00 20.99 373 VAL A CA 1
ATOM 2865 C C . VAL A 1 373 ? -33.263 28.324 -8.184 1.00 22.02 373 VAL A C 1
ATOM 2866 O O . VAL A 1 373 ? -33.305 28.678 -6.999 1.00 24.29 373 VAL A O 1
ATOM 2870 N N . ARG A 1 374 ? -33.432 27.062 -8.569 1.00 18.99 374 ARG A N 1
ATOM 2871 C CA . ARG A 1 374 ? -33.734 26.023 -7.595 1.00 20.86 374 ARG A CA 1
ATOM 2872 C C . ARG A 1 374 ? -32.889 24.795 -7.885 1.00 20.83 374 ARG A C 1
ATOM 2873 O O . ARG A 1 374 ? -32.418 24.598 -9.006 1.00 18.61 374 ARG A O 1
ATOM 2881 N N . GLY A 1 375 ? -32.660 23.994 -6.853 1.00 19.43 375 GLY A N 1
ATOM 2882 C CA . GLY A 1 375 ? -31.884 22.787 -7.038 1.00 19.54 375 GLY A CA 1
ATOM 2883 C C . GLY A 1 375 ? -31.875 21.921 -5.802 1.00 19.58 375 GLY A C 1
ATOM 2884 O O . GLY A 1 375 ? -32.104 22.388 -4.682 1.00 20.08 375 GLY A O 1
ATOM 2885 N N . LYS A 1 376 ? -31.602 20.640 -6.033 1.00 17.12 376 LYS A N 1
ATOM 2886 C CA . LYS A 1 376 ? -31.342 19.671 -4.977 1.00 17.94 376 LYS A CA 1
ATOM 2887 C C . LYS A 1 376 ? -30.147 18.843 -5.415 1.00 18.05 376 LYS A C 1
ATOM 2888 O O . LYS A 1 376 ? -30.178 18.223 -6.485 1.00 18.49 376 LYS A O 1
ATOM 2894 N N . GLY A 1 377 ? -29.090 18.864 -4.609 1.00 15.98 377 GLY A N 1
ATOM 2895 C CA . GLY A 1 377 ? -27.876 18.171 -4.996 1.00 17.20 377 GLY A CA 1
ATOM 2896 C C . GLY A 1 377 ? -27.370 18.743 -6.302 1.00 15.54 377 GLY A C 1
ATOM 2897 O O . GLY A 1 377 ? -27.291 19.962 -6.483 1.00 20.77 377 GLY A O 1
ATOM 2898 N N . LEU A 1 378 ? -27.081 17.860 -7.251 1.00 17.59 378 LEU A N 1
ATOM 2899 C CA . LEU A 1 378 ? -26.580 18.271 -8.553 1.00 17.42 378 LEU A CA 1
ATOM 2900 C C . LEU A 1 378 ? -27.687 18.501 -9.576 1.00 20.75 378 LEU A C 1
ATOM 2901 O O . LEU A 1 378 ? -27.384 18.749 -10.748 1.00 29.99 378 LEU A O 1
ATOM 2906 N N . MET A 1 379 ? -28.953 18.421 -9.172 1.00 17.30 379 MET A N 1
ATOM 2907 C CA . MET A 1 379 ? -30.057 18.750 -10.065 1.00 16.59 379 MET A CA 1
ATOM 2908 C C . MET A 1 379 ? -30.376 20.228 -9.888 1.00 17.01 379 MET A C 1
ATOM 2909 O O . MET A 1 379 ? -30.814 20.640 -8.809 1.00 17.56 379 MET A O 1
ATOM 2914 N N . LEU A 1 380 ? -30.166 21.031 -10.933 1.00 15.95 380 LEU A N 1
ATOM 2915 C CA . LEU A 1 380 ? -30.359 22.468 -10.791 1.00 16.80 380 LEU A CA 1
ATOM 2916 C C . LEU A 1 380 ? -31.092 23.026 -12.001 1.00 17.79 380 LEU A C 1
ATOM 2917 O O . LEU A 1 380 ? -30.977 22.504 -13.112 1.00 17.22 380 LEU A O 1
ATOM 2922 N N . LEU A 1 381 ? -31.842 24.103 -11.769 1.00 17.76 381 LEU A N 1
ATOM 2923 C CA . LEU A 1 381 ? -32.594 24.761 -12.825 1.00 18.37 381 LEU A CA 1
ATOM 2924 C C . LEU A 1 381 ? -32.625 26.264 -12.586 1.00 18.47 381 LEU A C 1
ATOM 2925 O O . LEU A 1 381 ? -32.840 26.730 -11.459 1.00 18.51 381 LEU A O 1
ATOM 2930 N N . VAL A 1 382 ? -32.404 27.005 -13.667 1.00 16.97 382 VAL A N 1
ATOM 2931 C CA . VAL A 1 382 ? -32.584 28.449 -13.733 1.00 18.01 382 VAL A CA 1
ATOM 2932 C C . VAL A 1 382 ? -33.811 28.685 -14.602 1.00 18.29 382 VAL A C 1
ATOM 2933 O O . VAL A 1 382 ? -33.765 28.467 -15.820 1.00 18.67 382 VAL A O 1
ATOM 2937 N N . GLU A 1 383 ? -34.916 29.093 -13.979 1.00 19.44 383 GLU A N 1
ATOM 2938 C CA . GLU A 1 383 ? -36.158 29.363 -14.690 1.00 19.01 383 GLU A CA 1
ATOM 2939 C C . GLU A 1 383 ? -36.137 30.796 -15.204 1.00 19.72 383 GLU A C 1
ATOM 2940 O O . GLU A 1 383 ? -36.002 31.741 -14.419 1.00 20.57 383 GLU A O 1
ATOM 2946 N N . VAL A 1 384 ? -36.274 30.952 -16.516 1.00 21.04 384 VAL A N 1
ATOM 2947 C CA . VAL A 1 384 ? -36.195 32.250 -17.173 1.00 18.39 384 VAL A CA 1
ATOM 2948 C C . VAL A 1 384 ? -37.611 32.734 -17.447 1.00 20.26 384 VAL A C 1
ATOM 2949 O O . VAL A 1 384 ? -38.450 31.972 -17.943 1.00 17.67 384 VAL A O 1
ATOM 2953 N N . VAL A 1 385 ? -37.883 33.999 -17.123 1.00 21.46 385 VAL A N 1
ATOM 2954 C CA . VAL A 1 385 ? -39.203 34.578 -17.326 1.00 22.65 385 VAL A CA 1
ATOM 2955 C C . VAL A 1 385 ? -39.065 35.944 -17.981 1.00 23.09 385 VAL A C 1
ATOM 2956 O O . VAL A 1 385 ? -38.056 36.638 -17.822 1.00 23.48 385 VAL A O 1
ATOM 2960 N N . ARG A 1 386 ? -40.102 36.322 -18.732 1.00 23.69 386 ARG A N 1
ATOM 2961 C CA . ARG A 1 386 ? -40.142 37.635 -19.368 1.00 25.96 386 ARG A CA 1
ATOM 2962 C C . ARG A 1 386 ? -40.302 38.748 -18.339 1.00 26.94 386 ARG A C 1
ATOM 2963 O O . ARG A 1 386 ? -39.727 39.832 -18.492 1.00 27.28 386 ARG A O 1
ATOM 2971 N N . ASP A 1 387 ? -41.076 38.497 -17.286 1.00 30.21 387 ASP A N 1
ATOM 2972 C CA . ASP A 1 387 ? -41.372 39.500 -16.273 1.00 28.87 387 ASP A CA 1
ATOM 2973 C C . ASP A 1 387 ? -41.472 38.795 -14.931 1.00 28.80 387 ASP A C 1
ATOM 2974 O O . ASP A 1 387 ? -42.214 37.820 -14.795 1.00 27.16 387 ASP A O 1
ATOM 2979 N N . LYS A 1 388 ? -40.712 39.283 -13.946 1.00 30.94 388 LYS A N 1
ATOM 2980 C CA . LYS A 1 388 ? -40.708 38.700 -12.575 1.00 28.29 388 LYS A CA 1
ATOM 2981 C C . LYS A 1 388 ? -42.059 38.894 -11.865 1.00 27.67 388 LYS A C 1
ATOM 2982 O O . LYS A 1 388 ? -42.534 37.922 -11.245 1.00 27.02 388 LYS A O 1
ATOM 2988 N N . ALA A 1 389 ? -42.668 40.082 -11.977 1.00 26.18 389 ALA A N 1
ATOM 2989 C CA . ALA A 1 389 ? -43.939 40.389 -11.270 1.00 25.33 389 ALA A CA 1
ATOM 2990 C C . ALA A 1 389 ? -45.086 39.484 -11.743 1.00 27.21 389 ALA A C 1
ATOM 2991 O O . ALA A 1 389 ? -45.798 38.935 -10.880 1.00 28.62 389 ALA A O 1
ATOM 2993 N N . SER A 1 390 ? -45.224 39.309 -13.059 1.00 26.86 390 SER A N 1
ATOM 2994 C CA . SER A 1 390 ? -46.248 38.457 -13.651 1.00 29.69 390 SER A CA 1
ATOM 2995 C C . SER A 1 390 ? -45.817 36.997 -13.685 1.00 29.05 390 SER A C 1
ATOM 2996 O O . SER A 1 390 ? -46.672 36.104 -13.667 1.00 26.43 390 SER A O 1
ATOM 2999 N N . LYS A 1 391 ? -44.507 36.740 -13.771 1.00 29.07 391 LYS A N 1
ATOM 3000 C CA . LYS A 1 391 ? -43.927 35.407 -13.923 1.00 28.33 391 LYS A CA 1
ATOM 3001 C C . LYS A 1 391 ? -44.173 34.840 -15.314 1.00 27.08 391 LYS A C 1
ATOM 3002 O O . LYS A 1 391 ? -44.087 33.627 -15.518 1.00 23.58 391 LYS A O 1
ATOM 3008 N N . GLU A 1 392 ? -44.466 35.703 -16.284 1.00 27.80 392 GLU A N 1
ATOM 3009 C CA . GLU A 1 392 ? -44.792 35.251 -17.629 1.00 29.27 392 GLU A CA 1
ATOM 3010 C C . GLU A 1 392 ? -43.548 34.781 -18.370 1.00 26.36 392 GLU A C 1
ATOM 3011 O O . GLU A 1 392 ? -42.489 35.404 -18.295 1.00 26.70 392 GLU A O 1
ATOM 3017 N N . LYS A 1 393 ? -43.685 33.669 -19.081 1.00 25.23 393 LYS A N 1
ATOM 3018 C CA . LYS A 1 393 ? -42.612 33.070 -19.858 1.00 26.07 393 LYS A CA 1
ATOM 3019 C C . LYS A 1 393 ? -42.454 33.773 -21.204 1.00 22.96 393 LYS A C 1
ATOM 3020 O O . LYS A 1 393 ? -43.359 34.456 -21.690 1.00 23.85 393 LYS A O 1
ATOM 3026 N N . PHE A 1 394 ? -41.276 33.610 -21.801 1.00 24.40 394 PHE A N 1
ATOM 3027 C CA . PHE A 1 394 ? -41.061 34.132 -23.140 1.00 26.69 394 PHE A CA 1
ATOM 3028 C C . PHE A 1 394 ? -41.934 33.368 -24.133 1.00 25.16 394 PHE A C 1
ATOM 3029 O O . PHE A 1 394 ? -42.126 32.156 -23.989 1.00 22.81 394 PHE A O 1
ATOM 3037 N N . PRO A 1 395 ? -42.474 34.040 -25.145 1.00 26.40 395 PRO A N 1
ATOM 3038 C CA . PRO A 1 395 ? -43.392 33.373 -26.076 1.00 27.81 395 PRO A CA 1
ATOM 3039 C C . PRO A 1 395 ? -42.652 32.398 -26.974 1.00 28.41 395 PRO A C 1
ATOM 3040 O O . PRO A 1 395 ? -41.420 32.470 -27.103 1.00 29.03 395 PRO A O 1
ATOM 3044 N N . PRO A 1 396 ? -43.369 31.458 -27.602 1.00 30.16 396 PRO A N 1
ATOM 3045 C CA . PRO A 1 396 ? -42.685 30.473 -28.458 1.00 30.84 396 PRO A CA 1
ATOM 3046 C C . PRO A 1 396 ? -41.921 31.101 -29.611 1.00 33.38 396 PRO A C 1
ATOM 3047 O O . PRO A 1 396 ? -40.858 30.593 -29.990 1.00 31.24 396 PRO A O 1
ATOM 3051 N N . GLU A 1 397 ? -42.436 32.192 -30.186 1.00 32.79 397 GLU A N 1
ATOM 3052 C CA . GLU A 1 397 ? -41.760 32.827 -31.312 1.00 32.51 397 GLU A CA 1
ATOM 3053 C C . GLU A 1 397 ? -40.380 33.346 -30.932 1.00 30.18 397 GLU A C 1
ATOM 3054 O O . GLU A 1 397 ? -39.522 33.494 -31.809 1.00 31.37 397 GLU A O 1
ATOM 3060 N N . PHE A 1 398 ? -40.152 33.635 -29.648 1.00 30.75 398 PHE A N 1
ATOM 3061 C CA . PHE A 1 398 ? -38.838 34.093 -29.214 1.00 28.25 398 PHE A CA 1
ATOM 3062 C C . PHE A 1 398 ? -37.783 33.002 -29.353 1.00 26.88 398 PHE A C 1
ATOM 3063 O O . PHE A 1 398 ? -36.596 33.312 -29.496 1.00 26.89 398 PHE A O 1
ATOM 3071 N N . LYS A 1 399 ? -38.192 31.732 -29.305 1.00 26.63 399 LYS A N 1
ATOM 3072 C CA . LYS A 1 399 ? -37.274 30.596 -29.415 1.00 25.07 399 LYS A CA 1
ATOM 3073 C C . LYS A 1 399 ? -36.179 30.673 -28.352 1.00 22.25 399 LYS A C 1
ATOM 3074 O O . LYS A 1 399 ? -34.984 30.606 -28.650 1.00 21.40 399 LYS A O 1
ATOM 3080 N N . LEU A 1 400 ? -36.602 30.825 -27.093 1.00 23.37 400 LEU A N 1
ATOM 3081 C CA . LEU A 1 400 ? -35.645 30.951 -25.998 1.00 20.92 400 LEU A CA 1
ATOM 3082 C C . LEU A 1 400 ? -34.779 29.704 -25.866 1.00 18.30 400 LEU A C 1
ATOM 3083 O O . LEU A 1 400 ? -33.566 29.802 -25.647 1.00 19.36 400 LEU A O 1
ATOM 3088 N N . GLY A 1 401 ? -35.385 28.526 -25.992 1.00 18.11 401 GLY A N 1
ATOM 3089 C CA . GLY A 1 401 ? -34.672 27.278 -25.862 1.00 18.17 401 GLY A CA 1
ATOM 3090 C C . GLY A 1 401 ? -33.552 27.107 -26.871 1.00 20.53 401 GLY A C 1
ATOM 3091 O O . GLY A 1 401 ? -32.400 26.853 -26.504 1.00 18.75 401 GLY A O 1
ATOM 3092 N N . PRO A 1 402 ? -33.866 27.235 -28.166 1.00 21.82 402 PRO A N 1
ATOM 3093 C CA . PRO A 1 402 ? -32.801 27.133 -29.180 1.00 20.08 402 PRO A CA 1
ATOM 3094 C C . PRO A 1 402 ? -31.725 28.198 -29.043 1.00 18.72 402 PRO A C 1
ATOM 3095 O O . PRO A 1 402 ? -30.537 27.899 -29.225 1.00 17.81 402 PRO A O 1
ATOM 3099 N N . LYS A 1 403 ? -32.108 29.439 -28.732 1.00 19.30 403 LYS A N 1
ATOM 3100 C CA . LYS A 1 403 ? -31.122 30.504 -28.580 1.00 19.79 403 LYS A CA 1
ATOM 3101 C C . LYS A 1 403 ? -30.177 30.213 -27.420 1.00 19.64 403 LYS A C 1
ATOM 3102 O O . LYS A 1 403 ? -28.952 30.344 -27.550 1.00 18.93 403 LYS A O 1
ATOM 3108 N N . LEU A 1 404 ? -30.733 29.812 -26.273 1.00 18.43 404 LEU A N 1
ATOM 3109 C CA . LEU A 1 404 ? -29.901 29.468 -25.125 1.00 17.03 404 LEU A CA 1
ATOM 3110 C C . LEU A 1 404 ? -29.019 28.265 -25.427 1.00 16.98 404 LEU A C 1
ATOM 3111 O O . LEU A 1 404 ? -27.856 28.218 -25.010 1.00 18.28 404 LEU A O 1
ATOM 3116 N N . GLU A 1 405 ? -29.555 27.285 -26.158 1.00 18.07 405 GLU A N 1
ATOM 3117 C CA . GLU A 1 405 ? -28.776 26.109 -26.527 1.00 17.71 405 GLU A CA 1
ATOM 3118 C C . GLU A 1 405 ? -27.567 26.505 -27.363 1.00 18.90 405 GLU A C 1
ATOM 3119 O O . GLU A 1 405 ? -26.430 26.104 -27.074 1.00 17.84 405 GLU A O 1
ATOM 3125 N N . ALA A 1 406 ? -27.796 27.325 -28.392 1.00 17.76 406 ALA A N 1
ATOM 3126 C CA . ALA A 1 406 ? -26.705 27.766 -29.252 1.00 18.99 406 ALA A CA 1
ATOM 3127 C C . ALA A 1 406 ? -25.679 28.582 -28.476 1.00 18.58 406 ALA A C 1
ATOM 3128 O O . ALA A 1 406 ? -24.470 28.389 -28.644 1.00 18.89 406 ALA A O 1
ATOM 3130 N N . ALA A 1 407 ? -26.138 29.490 -27.608 1.00 19.31 407 ALA A N 1
ATOM 3131 C CA . ALA A 1 407 ? -25.205 30.329 -26.860 1.00 19.14 407 ALA A CA 1
ATOM 3132 C C . ALA A 1 407 ? -24.348 29.497 -25.911 1.00 17.72 407 ALA A C 1
ATOM 3133 O O . ALA A 1 407 ? -23.116 29.643 -25.869 1.00 18.40 407 ALA A O 1
ATOM 3135 N N . THR A 1 408 ? -24.982 28.590 -25.159 1.00 19.02 408 THR A N 1
ATOM 3136 C CA . THR A 1 408 ? -24.236 27.750 -24.230 1.00 17.18 408 THR A CA 1
ATOM 3137 C C . THR A 1 408 ? -23.228 26.882 -24.967 1.00 18.08 408 THR A C 1
ATOM 3138 O O . THR A 1 408 ? -22.079 26.748 -24.530 1.00 17.50 408 THR A O 1
ATOM 3142 N N . ARG A 1 409 ? -23.634 26.287 -26.092 1.00 18.48 409 ARG A N 1
ATOM 3143 C CA . ARG A 1 409 ? -22.703 25.451 -26.841 1.00 17.67 409 ARG A CA 1
ATOM 3144 C C . ARG A 1 409 ? -21.554 26.270 -27.421 1.00 18.69 409 ARG A C 1
ATOM 3145 O O . ARG A 1 409 ? -20.416 25.788 -27.483 1.00 21.21 409 ARG A O 1
ATOM 3153 N N . ARG A 1 410 ? -21.826 27.509 -27.852 1.00 18.14 410 ARG A N 1
ATOM 3154 C CA . ARG A 1 410 ? -20.752 28.373 -28.337 1.00 21.13 410 ARG A CA 1
ATOM 3155 C C . ARG A 1 410 ? -19.779 28.725 -27.228 1.00 22.00 410 ARG A C 1
ATOM 3156 O O . ARG A 1 410 ? -18.602 28.998 -27.494 1.00 21.78 410 ARG A O 1
ATOM 3164 N N . ARG A 1 411 ? -20.246 28.741 -25.985 1.00 20.77 411 ARG A N 1
ATOM 3165 C CA . ARG A 1 411 ? -19.362 29.057 -24.877 1.00 21.08 411 ARG A CA 1
ATOM 3166 C C . ARG A 1 411 ? -18.780 27.813 -24.226 1.00 19.20 411 ARG A C 1
ATOM 3167 O O . ARG A 1 411 ? -18.261 27.893 -23.107 1.00 19.74 411 ARG A O 1
ATOM 3175 N N . GLY A 1 412 ? -18.851 26.672 -24.904 1.00 17.58 412 GLY A N 1
ATOM 3176 C CA . GLY A 1 412 ? -18.209 25.476 -24.406 1.00 18.33 412 GLY A CA 1
ATOM 3177 C C . GLY A 1 412 ? -18.931 24.831 -23.251 1.00 16.95 412 GLY A C 1
ATOM 3178 O O . GLY A 1 412 ? -18.291 24.192 -22.409 1.00 18.24 412 GLY A O 1
ATOM 3179 N N . ILE A 1 413 ? -20.250 24.980 -23.182 1.00 16.33 413 ILE A N 1
ATOM 3180 C CA . ILE A 1 413 ? -21.063 24.379 -22.133 1.00 16.81 413 ILE A CA 1
ATOM 3181 C C . ILE A 1 413 ? -22.187 23.596 -22.793 1.00 16.71 413 ILE A C 1
ATOM 3182 O O . ILE A 1 413 ? -22.819 24.084 -23.737 1.00 18.28 413 ILE A O 1
ATOM 3187 N N . ILE A 1 414 ? -22.435 22.387 -22.300 1.00 13.98 414 ILE A N 1
ATOM 3188 C CA . ILE A 1 414 ? -23.547 21.561 -22.753 1.00 14.95 414 ILE A CA 1
ATOM 3189 C C . ILE A 1 414 ? -24.503 21.401 -21.579 1.00 15.45 414 ILE A C 1
ATOM 3190 O O . ILE A 1 414 ? -24.221 20.660 -20.630 1.00 18.12 414 ILE A O 1
ATOM 3195 N N . VAL A 1 415 ? -25.606 22.148 -21.632 1.00 15.72 415 VAL A N 1
ATOM 3196 C CA . VAL A 1 415 ? -26.655 22.110 -20.572 1.00 15.34 415 VAL A CA 1
ATOM 3197 C C . VAL A 1 415 ? -28.017 22.022 -21.265 1.00 17.42 415 VAL A C 1
ATOM 3198 O O . VAL A 1 415 ? -28.098 22.382 -22.457 1.00 19.00 415 VAL A O 1
ATOM 3202 N N . ARG A 1 416 ? -29.040 21.532 -20.562 1.00 15.74 416 ARG A N 1
ATOM 3203 C CA . ARG A 1 416 ? -30.370 21.418 -21.211 1.00 17.14 416 ARG A CA 1
ATOM 3204 C C . ARG A 1 416 ? -31.000 22.812 -21.279 1.00 18.02 416 ARG A C 1
ATOM 3205 O O . ARG A 1 416 ? -31.199 23.427 -20.214 1.00 18.57 416 ARG A O 1
ATOM 3213 N N . CYS A 1 417 ? -31.305 23.273 -22.495 1.00 19.00 417 CYS A N 1
ATOM 3214 C CA . CYS A 1 417 ? -31.949 24.564 -22.698 1.00 18.48 417 CYS A CA 1
ATOM 3215 C C . CYS A 1 417 ? -33.366 24.343 -23.211 1.00 20.42 417 CYS A C 1
ATOM 3216 O O . CYS A 1 417 ? -33.563 23.679 -24.234 1.00 21.21 417 CYS A O 1
ATOM 3219 N N . THR A 1 418 ? -34.341 24.902 -22.506 1.00 19.71 418 THR A N 1
ATOM 3220 C CA . THR A 1 418 ? -35.759 24.709 -22.770 1.00 20.65 418 THR A CA 1
ATOM 3221 C C . THR A 1 418 ? -36.458 26.056 -22.785 1.00 20.21 418 THR A C 1
ATOM 3222 O O . THR A 1 418 ? -35.896 27.065 -22.344 1.00 20.30 418 THR A O 1
ATOM 3226 N N . PRO A 1 419 ? -37.715 26.107 -23.249 1.00 21.57 419 PRO A N 1
ATOM 3227 C CA . PRO A 1 419 ? -38.456 27.379 -23.202 1.00 23.13 419 PRO A CA 1
ATOM 3228 C C . PRO A 1 419 ? -38.598 27.937 -21.801 1.00 21.61 419 PRO A C 1
ATOM 3229 O O . PRO A 1 419 ? -38.912 29.124 -21.647 1.00 20.00 419 PRO A O 1
ATOM 3233 N N . ASP A 1 420 ? -38.385 27.116 -20.776 1.00 23.03 420 ASP A N 1
ATOM 3234 C CA . ASP A 1 420 ? -38.483 27.547 -19.392 1.00 23.36 420 ASP A CA 1
ATOM 3235 C C . ASP A 1 420 ? -37.144 27.966 -18.801 1.00 21.68 420 ASP A C 1
ATOM 3236 O O . ASP A 1 420 ? -37.126 28.573 -17.726 1.00 20.66 420 ASP A O 1
ATOM 3241 N N . GLY A 1 421 ? -36.028 27.664 -19.464 1.00 20.03 421 GLY A N 1
ATOM 3242 C CA . GLY A 1 421 ? -34.741 28.045 -18.913 1.00 18.28 421 GLY A CA 1
ATOM 3243 C C . GLY A 1 421 ? -33.619 27.048 -19.114 1.00 18.98 421 GLY A C 1
ATOM 3244 O O . GLY A 1 421 ? -33.527 26.402 -20.162 1.00 21.80 421 GLY A O 1
ATOM 3245 N N . ILE A 1 422 ? -32.743 26.928 -18.118 1.00 18.23 422 ILE A N 1
ATOM 3246 C CA . ILE A 1 422 ? -31.546 26.097 -18.219 1.00 17.48 422 ILE A CA 1
ATOM 3247 C C . ILE A 1 422 ? -31.559 25.055 -17.106 1.00 18.19 422 ILE A C 1
ATOM 3248 O O . ILE A 1 422 ? -31.797 25.385 -15.940 1.00 18.40 422 ILE A O 1
ATOM 3253 N N . VAL A 1 423 ? -31.339 23.793 -17.488 1.00 16.63 423 VAL A N 1
ATOM 3254 C CA . VAL A 1 423 ? -31.322 22.653 -16.523 1.00 17.45 423 VAL A CA 1
ATOM 3255 C C . VAL A 1 423 ? -29.903 22.076 -16.499 1.00 18.42 423 VAL A C 1
ATOM 3256 O O . VAL A 1 423 ? -29.374 21.768 -17.585 1.00 17.20 423 VAL A O 1
ATOM 3260 N N . MET A 1 424 ? -29.324 21.924 -15.305 1.00 16.54 424 MET A N 1
ATOM 3261 C CA . MET A 1 424 ? -27.936 21.404 -15.184 1.00 16.22 424 MET A CA 1
ATOM 3262 C C . MET A 1 424 ? -27.903 20.141 -14.316 1.00 17.26 424 MET A C 1
ATOM 3263 O O . MET A 1 424 ? -28.458 20.169 -13.200 1.00 17.74 424 MET A O 1
ATOM 3268 N N . ALA A 1 425 ? -27.258 19.086 -14.824 1.00 14.82 425 ALA A N 1
ATOM 3269 C CA . ALA A 1 425 ? -27.067 17.830 -14.096 1.00 14.44 425 ALA A CA 1
ATOM 3270 C C . ALA A 1 425 ? -25.651 17.322 -14.336 1.00 14.19 425 ALA A C 1
ATOM 3271 O O . ALA A 1 425 ? -25.444 16.307 -15.008 1.00 14.59 425 ALA A O 1
ATOM 3273 N N . PRO A 1 426 ? -24.648 18.002 -13.788 1.00 14.74 426 PRO A N 1
ATOM 3274 C CA . PRO A 1 426 ? -23.252 17.642 -14.082 1.00 13.26 426 PRO A CA 1
ATOM 3275 C C . PRO A 1 426 ? -22.863 16.339 -13.406 1.00 13.22 426 PRO A C 1
ATOM 3276 O O . PRO A 1 426 ? -23.560 15.873 -12.492 1.00 15.09 426 PRO A O 1
ATOM 3280 N N . PRO A 1 427 ? -21.771 15.706 -13.846 1.00 14.42 427 PRO A N 1
ATOM 3281 C CA . PRO A 1 427 ? -21.308 14.482 -13.178 1.00 13.31 427 PRO A CA 1
ATOM 3282 C C . PRO A 1 427 ? -21.015 14.726 -11.705 1.00 14.91 427 PRO A C 1
ATOM 3283 O O . PRO A 1 427 ? -20.669 15.835 -11.292 1.00 15.99 427 PRO A O 1
ATOM 3287 N N . LEU A 1 428 ? -21.152 13.662 -10.910 1.00 15.74 428 LEU A N 1
ATOM 3288 C CA . LEU A 1 428 ? -20.988 13.768 -9.464 1.00 14.92 428 LEU A CA 1
ATOM 3289 C C . LEU A 1 428 ? -19.559 14.097 -9.050 1.00 17.07 428 LEU A C 1
ATOM 3290 O O . LEU A 1 428 ? -19.335 14.439 -7.884 1.00 18.76 428 LEU A O 1
ATOM 3295 N N . THR A 1 429 ? -18.597 14.005 -9.965 1.00 16.67 429 THR A N 1
ATOM 3296 C CA . THR A 1 429 ? -17.196 14.268 -9.669 1.00 17.66 429 THR A CA 1
ATOM 3297 C C . THR A 1 429 ? -16.799 15.722 -9.889 1.00 16.30 429 THR A C 1
ATOM 3298 O O . THR A 1 429 ? -15.613 16.046 -9.759 1.00 18.78 429 THR A O 1
ATOM 3302 N N . ILE A 1 430 ? -17.750 16.596 -10.230 1.00 17.12 430 ILE A N 1
ATOM 3303 C CA . ILE A 1 430 ? -17.411 17.957 -10.631 1.00 15.95 430 ILE A CA 1
ATOM 3304 C C . ILE A 1 430 ? -16.694 18.677 -9.498 1.00 17.66 430 ILE A C 1
ATOM 3305 O O . ILE A 1 430 ? -17.129 18.652 -8.339 1.00 18.63 430 ILE A O 1
ATOM 3310 N N . SER A 1 431 ? -15.560 19.290 -9.825 1.00 16.86 431 SER A N 1
ATOM 3311 C CA . SER A 1 431 ? -14.808 20.048 -8.843 1.00 17.78 431 SER A CA 1
ATOM 3312 C C . SER A 1 431 ? -15.353 21.471 -8.740 1.00 17.53 431 SER A C 1
ATOM 3313 O O . SER A 1 431 ? -16.196 21.908 -9.528 1.00 15.42 431 SER A O 1
ATOM 3316 N N . ARG A 1 432 ? -14.853 22.201 -7.741 1.00 18.80 432 ARG A N 1
ATOM 3317 C CA . ARG A 1 432 ? -15.241 23.596 -7.581 1.00 17.99 432 ARG A CA 1
ATOM 3318 C C . ARG A 1 432 ? -14.834 24.421 -8.797 1.00 15.52 432 ARG A C 1
ATOM 3319 O O . ARG A 1 432 ? -15.602 25.272 -9.256 1.00 14.26 432 ARG A O 1
ATOM 3327 N N . ALA A 1 433 ? -13.619 24.211 -9.316 1.00 15.76 433 ALA A N 1
ATOM 3328 C CA . ALA A 1 433 ? -13.179 24.969 -10.487 1.00 18.13 433 ALA A CA 1
ATOM 3329 C C . ALA A 1 433 ? -14.051 24.670 -11.703 1.00 15.44 433 ALA A C 1
ATOM 3330 O O . ALA A 1 433 ? -14.420 25.581 -12.457 1.00 16.31 433 ALA A O 1
ATOM 3332 N N . GLU A 1 434 ? -14.388 23.396 -11.912 1.00 17.26 434 GLU A N 1
ATOM 3333 C CA . GLU A 1 434 ? -15.303 23.043 -12.992 1.00 16.39 434 GLU A CA 1
ATOM 3334 C C . GLU A 1 434 ? -16.688 23.630 -12.740 1.00 15.80 434 GLU A C 1
ATOM 3335 O O . GLU A 1 434 ? -17.385 24.038 -13.681 1.00 16.69 434 GLU A O 1
ATOM 3341 N N . CYS A 1 435 ? -17.098 23.695 -11.470 1.00 15.36 435 CYS A N 1
ATOM 3342 C CA . CYS A 1 435 ? -18.351 24.362 -11.131 1.00 15.05 435 CYS A CA 1
ATOM 3343 C C . CYS A 1 435 ? -18.314 25.830 -11.534 1.00 15.56 435 CYS A C 1
ATOM 3344 O O . CYS A 1 435 ? -19.302 26.363 -12.050 1.00 16.33 435 CYS A O 1
ATOM 3347 N N . ASP A 1 436 ? -17.183 26.499 -11.301 1.00 15.48 436 ASP A N 1
ATOM 3348 C CA . ASP A 1 436 ? -17.043 27.896 -11.702 1.00 15.47 436 ASP A CA 1
ATOM 3349 C C . ASP A 1 436 ? -17.099 28.037 -13.216 1.00 15.64 436 ASP A C 1
ATOM 3350 O O . ASP A 1 436 ? -17.672 29.002 -13.738 1.00 15.80 436 ASP A O 1
ATOM 3355 N N . VAL A 1 437 ? -16.496 27.089 -13.936 1.00 17.13 437 VAL A N 1
ATOM 3356 C CA . VAL A 1 437 ? -16.593 27.095 -15.396 1.00 15.70 437 VAL A CA 1
ATOM 3357 C C . VAL A 1 437 ? -18.056 27.045 -15.820 1.00 15.97 437 VAL A C 1
ATOM 3358 O O . VAL A 1 437 ? -18.510 27.830 -16.664 1.00 16.42 437 VAL A O 1
ATOM 3362 N N . LEU A 1 438 ? -18.821 26.134 -15.211 1.00 16.58 438 LEU A N 1
ATOM 3363 C CA . LEU A 1 438 ? -20.236 25.999 -15.549 1.00 15.68 438 LEU A CA 1
ATOM 3364 C C . LEU A 1 438 ? -21.007 27.275 -15.221 1.00 16.32 438 LEU A C 1
ATOM 3365 O O . LEU A 1 438 ? -21.828 27.739 -16.024 1.00 14.75 438 LEU A O 1
ATOM 3370 N N . ILE A 1 439 ? -20.753 27.851 -14.043 1.00 16.01 439 ILE A N 1
ATOM 3371 C CA . ILE A 1 439 ? -21.455 29.060 -13.617 1.00 16.73 439 ILE A CA 1
ATOM 3372 C C . ILE A 1 439 ? -21.200 30.196 -14.599 1.00 15.62 439 ILE A C 1
ATOM 3373 O O . ILE A 1 439 ? -22.136 30.862 -15.066 1.00 16.12 439 ILE A O 1
ATOM 3378 N N . GLU A 1 440 ? -19.926 30.439 -14.923 1.00 16.98 440 GLU A N 1
ATOM 3379 C CA . GLU A 1 440 ? -19.594 31.560 -15.794 1.00 18.47 440 GLU A CA 1
ATOM 3380 C C . GLU A 1 440 ? -20.126 31.341 -17.204 1.00 17.94 440 GLU A C 1
ATOM 3381 O O . GLU A 1 440 ? -20.607 32.285 -17.843 1.00 20.19 440 GLU A O 1
ATOM 3387 N N . GLY A 1 441 ? -20.085 30.099 -17.693 1.00 16.93 441 GLY A N 1
ATOM 3388 C CA . GLY A 1 441 ? -20.657 29.824 -19.000 1.00 18.26 441 GLY A CA 1
ATOM 3389 C C . GLY A 1 441 ? -22.151 30.083 -19.051 1.00 16.24 441 GLY A C 1
ATOM 3390 O O . GLY A 1 441 ? -22.650 30.715 -19.988 1.00 18.54 441 GLY A O 1
ATOM 3391 N N . VAL A 1 442 ? -22.885 29.608 -18.040 1.00 16.44 442 VAL A N 1
ATOM 3392 C CA . VAL A 1 442 ? -24.333 29.804 -18.020 1.00 16.61 442 VAL A CA 1
ATOM 3393 C C . VAL A 1 442 ? -24.672 31.288 -17.929 1.00 17.24 442 VAL A C 1
ATOM 3394 O O . VAL A 1 442 ? -25.549 31.786 -18.650 1.00 17.96 442 VAL A O 1
ATOM 3398 N N . ALA A 1 443 ? -23.979 32.019 -17.050 1.00 17.48 443 ALA A N 1
ATOM 3399 C CA . ALA A 1 443 ? -24.246 33.447 -16.903 1.00 20.32 443 ALA A CA 1
ATOM 3400 C C . ALA A 1 443 ? -23.967 34.194 -18.202 1.00 17.76 443 ALA A C 1
ATOM 3401 O O . ALA A 1 443 ? -24.767 35.032 -18.637 1.00 20.05 443 ALA A O 1
ATOM 3403 N N . ALA A 1 444 ? -22.831 33.898 -18.839 1.00 18.36 444 ALA A N 1
ATOM 3404 C CA . ALA A 1 444 ? -22.479 34.583 -20.077 1.00 22.17 444 ALA A CA 1
ATOM 3405 C C . ALA A 1 444 ? -23.459 34.260 -21.199 1.00 18.60 444 ALA A C 1
ATOM 3406 O O . ALA A 1 444 ? -23.805 35.140 -21.992 1.00 18.66 444 ALA A O 1
ATOM 3408 N N . ALA A 1 445 ? -23.904 33.004 -21.300 1.00 17.88 445 ALA A N 1
ATOM 3409 C CA . ALA A 1 445 ? -24.884 32.656 -22.329 1.00 19.20 445 ALA A CA 1
ATOM 3410 C C . ALA A 1 445 ? -26.213 33.367 -22.091 1.00 19.36 445 ALA A C 1
ATOM 3411 O O . ALA A 1 445 ? -26.852 33.852 -23.040 1.00 21.10 445 ALA A O 1
ATOM 3413 N N . LEU A 1 446 ? -26.652 33.422 -20.830 1.00 17.29 446 LEU A N 1
ATOM 3414 C CA . LEU A 1 446 ? -27.865 34.163 -20.505 1.00 18.98 446 LEU A CA 1
ATOM 3415 C C . LEU A 1 446 ? -27.726 35.626 -20.902 1.00 19.54 446 LEU A C 1
ATOM 3416 O O . LEU A 1 446 ? -28.668 36.227 -21.430 1.00 21.59 446 LEU A O 1
ATOM 3421 N N . SER A 1 447 ? -26.557 36.218 -20.645 1.00 20.22 447 SER A N 1
ATOM 3422 C CA . SER A 1 447 ? -26.316 37.595 -21.066 1.00 22.58 447 SER A CA 1
ATOM 3423 C C . SER A 1 447 ? -26.338 37.726 -22.586 1.00 24.04 447 SER A C 1
ATOM 3424 O O . SER A 1 447 ? -26.850 38.715 -23.123 1.00 26.99 447 SER A O 1
ATOM 3427 N N . ASP A 1 448 ? -25.769 36.748 -23.294 1.00 23.51 448 ASP A N 1
ATOM 3428 C CA . ASP A 1 448 ? -25.764 36.793 -24.754 1.00 22.32 448 ASP A CA 1
ATOM 3429 C C . ASP A 1 448 ? -27.183 36.846 -25.297 1.00 21.27 448 ASP A C 1
ATOM 3430 O O . ASP A 1 448 ? -27.495 37.645 -26.188 1.00 23.78 448 ASP A O 1
ATOM 3435 N N . VAL A 1 449 ? -28.061 35.997 -24.765 1.00 20.25 449 VAL A N 1
ATOM 3436 C CA . VAL A 1 449 ? -29.405 35.899 -25.328 1.00 19.55 449 VAL A CA 1
ATOM 3437 C C . VAL A 1 449 ? -30.299 37.039 -24.844 1.00 22.91 449 VAL A C 1
ATOM 3438 O O . VAL A 1 449 ? -31.057 37.622 -25.628 1.00 22.72 449 VAL A O 1
ATOM 3442 N N . LEU A 1 450 ? -30.223 37.385 -23.558 1.00 22.79 450 LEU A N 1
ATOM 3443 C CA . LEU A 1 450 ? -31.185 38.277 -22.922 1.00 24.51 450 LEU A CA 1
ATOM 3444 C C . LEU A 1 450 ? -30.598 39.579 -22.388 1.00 25.82 450 LEU A C 1
ATOM 3445 O O . LEU A 1 450 ? -31.347 40.376 -21.808 1.00 28.44 450 LEU A O 1
ATOM 3450 N N . ASP A 1 451 ? -29.294 39.807 -22.539 1.00 26.55 451 ASP A N 1
ATOM 3451 C CA . ASP A 1 451 ? -28.606 40.978 -21.980 1.00 29.34 451 ASP A CA 1
ATOM 3452 C C . ASP A 1 451 ? -28.719 40.995 -20.461 1.00 30.53 451 ASP A C 1
ATOM 3453 O O . ASP A 1 451 ? -27.723 40.837 -19.756 1.00 29.96 451 ASP A O 1
ATOM 3458 N N . GLU B 1 4 ? -13.074 -13.257 -10.629 1.00 39.77 4 GLU B N 1
ATOM 3459 C CA . GLU B 1 4 ? -14.334 -13.771 -10.104 1.00 42.01 4 GLU B CA 1
ATOM 3460 C C . GLU B 1 4 ? -14.112 -14.569 -8.825 1.00 40.68 4 GLU B C 1
ATOM 3461 O O . GLU B 1 4 ? -13.169 -15.354 -8.730 1.00 43.40 4 GLU B O 1
ATOM 3467 N N . THR B 1 5 ? -14.982 -14.359 -7.839 1.00 41.21 5 THR B N 1
ATOM 3468 C CA . THR B 1 5 ? -14.939 -15.085 -6.573 1.00 39.64 5 THR B CA 1
ATOM 3469 C C . THR B 1 5 ? -16.308 -15.658 -6.227 1.00 40.24 5 THR B C 1
ATOM 3470 O O . THR B 1 5 ? -16.799 -15.510 -5.106 1.00 43.41 5 THR B O 1
ATOM 3474 N N . TRP B 1 6 ? -16.942 -16.352 -7.166 1.00 37.42 6 TRP B N 1
ATOM 3475 C CA . TRP B 1 6 ? -18.285 -16.856 -6.925 1.00 34.99 6 TRP B CA 1
ATOM 3476 C C . TRP B 1 6 ? -18.254 -18.367 -6.742 1.00 31.51 6 TRP B C 1
ATOM 3477 O O . TRP B 1 6 ? -17.422 -19.065 -7.325 1.00 31.61 6 TRP B O 1
ATOM 3488 N N . ASN B 1 7 ? -19.132 -18.858 -5.870 1.00 28.49 7 ASN B N 1
ATOM 3489 C CA . ASN B 1 7 ? -19.384 -20.284 -5.722 1.00 27.12 7 ASN B CA 1
ATOM 3490 C C . ASN B 1 7 ? -20.826 -20.572 -6.125 1.00 23.59 7 ASN B C 1
ATOM 3491 O O . ASN B 1 7 ? -21.721 -19.754 -5.886 1.00 22.45 7 ASN B O 1
ATOM 3496 N N . ALA B 1 8 ? -21.039 -21.736 -6.744 1.00 23.09 8 ALA B N 1
ATOM 3497 C CA . ALA B 1 8 ? -22.327 -22.044 -7.364 1.00 20.76 8 ALA B CA 1
ATOM 3498 C C . ALA B 1 8 ? -23.472 -22.041 -6.354 1.00 21.76 8 ALA B C 1
ATOM 3499 O O . ALA B 1 8 ? -24.548 -21.492 -6.624 1.00 19.82 8 ALA B O 1
ATOM 3501 N N . ALA B 1 9 ? -23.269 -22.670 -5.192 1.00 21.94 9 ALA B N 1
ATOM 3502 C CA . ALA B 1 9 ? -24.336 -22.735 -4.196 1.00 21.38 9 ALA B CA 1
ATOM 3503 C C . ALA B 1 9 ? -24.737 -21.344 -3.722 1.00 20.32 9 ALA B C 1
ATOM 3504 O O . ALA B 1 9 ? -25.932 -21.042 -3.586 1.00 20.44 9 ALA B O 1
ATOM 3506 N N . GLU B 1 10 ? -23.732 -20.490 -3.508 1.00 20.59 10 GLU B N 1
ATOM 3507 C CA . GLU B 1 10 ? -23.974 -19.093 -3.064 1.00 22.29 10 GLU B CA 1
ATOM 3508 C C . GLU B 1 10 ? -24.770 -18.362 -4.151 1.00 20.66 10 GLU B C 1
ATOM 3509 O O . GLU B 1 10 ? -25.717 -17.633 -3.797 1.00 17.96 10 GLU B O 1
ATOM 3515 N N . LEU B 1 11 ? -24.422 -18.585 -5.424 1.00 21.43 11 LEU B N 1
ATOM 3516 C CA . LEU B 1 11 ? -25.125 -17.931 -6.522 1.00 18.04 11 LEU B CA 1
ATOM 3517 C C . LEU B 1 11 ? -26.579 -18.377 -6.585 1.00 15.68 11 LEU B C 1
ATOM 3518 O O . LEU B 1 11 ? -27.479 -17.554 -6.789 1.00 17.53 11 LEU B O 1
ATOM 3523 N N . VAL B 1 12 ? -26.832 -19.675 -6.399 1.00 15.49 12 VAL B N 1
ATOM 3524 C CA . VAL B 1 12 ? -28.205 -20.177 -6.415 1.00 17.11 12 VAL B CA 1
ATOM 3525 C C . VAL B 1 12 ? -29.009 -19.554 -5.278 1.00 16.27 12 VAL B C 1
ATOM 3526 O O . VAL B 1 12 ? -30.146 -19.096 -5.469 1.00 15.98 12 VAL B O 1
ATOM 3530 N N . ALA B 1 13 ? -28.422 -19.520 -4.079 1.00 17.91 13 ALA B N 1
ATOM 3531 C CA . ALA B 1 13 ? -29.119 -18.954 -2.927 1.00 18.64 13 ALA B CA 1
ATOM 3532 C C . ALA B 1 13 ? -29.418 -17.473 -3.137 1.00 16.26 13 ALA B C 1
ATOM 3533 O O . ALA B 1 13 ? -30.535 -17.009 -2.877 1.00 18.88 13 ALA B O 1
ATOM 3535 N N . LYS B 1 14 ? -28.425 -16.715 -3.610 1.00 17.00 14 LYS B N 1
ATOM 3536 C CA . LYS B 1 14 ? -28.615 -15.288 -3.846 1.00 17.48 14 LYS B CA 1
ATOM 3537 C C . LYS B 1 14 ? -29.666 -15.039 -4.919 1.00 16.06 14 LYS B C 1
ATOM 3538 O O . LYS B 1 14 ? -30.462 -14.099 -4.810 1.00 16.24 14 LYS B O 1
ATOM 3544 N N . ASP B 1 15 ? -29.676 -15.861 -5.971 1.00 16.09 15 ASP B N 1
ATOM 3545 C CA . ASP B 1 15 ? -30.674 -15.704 -7.022 1.00 17.36 15 ASP B CA 1
ATOM 3546 C C . ASP B 1 15 ? -32.075 -15.940 -6.479 1.00 17.10 15 ASP B C 1
ATOM 3547 O O . ASP B 1 15 ? -33.001 -15.172 -6.763 1.00 17.72 15 ASP B O 1
ATOM 3552 N N . ILE B 1 16 ? -32.252 -17.011 -5.701 1.00 17.31 16 ILE B N 1
ATOM 3553 C CA . ILE B 1 16 ? -33.562 -17.277 -5.111 1.00 18.01 16 ILE B CA 1
ATOM 3554 C C . ILE B 1 16 ? -33.969 -16.134 -4.188 1.00 16.96 16 ILE B C 1
ATOM 3555 O O . ILE B 1 16 ? -35.138 -15.730 -4.150 1.00 17.83 16 ILE B O 1
ATOM 3560 N N . ALA B 1 17 ? -33.008 -15.583 -3.443 1.00 18.02 17 ALA B N 1
ATOM 3561 C CA . ALA B 1 17 ? -33.330 -14.556 -2.458 1.00 17.32 17 ALA B CA 1
ATOM 3562 C C . ALA B 1 17 ? -33.670 -13.215 -3.105 1.00 19.25 17 ALA B C 1
ATOM 3563 O O . ALA B 1 17 ? -34.536 -12.488 -2.604 1.00 17.73 17 ALA B O 1
ATOM 3565 N N . HIS B 1 18 ? -33.003 -12.858 -4.208 1.00 16.76 18 HIS B N 1
ATOM 3566 C CA . HIS B 1 18 ? -33.045 -11.478 -4.681 1.00 15.33 18 HIS B CA 1
ATOM 3567 C C . HIS B 1 18 ? -33.413 -11.266 -6.146 1.00 16.35 18 HIS B C 1
ATOM 3568 O O . HIS B 1 18 ? -33.600 -10.109 -6.536 1.00 14.09 18 HIS B O 1
ATOM 3575 N N . HIS B 1 19 ? -33.528 -12.308 -6.966 1.00 18.13 19 HIS B N 1
ATOM 3576 C CA . HIS B 1 19 ? -33.704 -12.128 -8.406 1.00 17.11 19 HIS B CA 1
ATOM 3577 C C . HIS B 1 19 ? -35.137 -12.461 -8.807 1.00 16.19 19 HIS B C 1
ATOM 3578 O O . HIS B 1 19 ? -35.558 -13.621 -8.731 1.00 16.83 19 HIS B O 1
ATOM 3585 N N . LEU B 1 20 ? -35.876 -11.440 -9.243 1.00 15.87 20 LEU B N 1
ATOM 3586 C CA . LEU B 1 20 ? -37.244 -11.593 -9.739 1.00 16.54 20 LEU B CA 1
ATOM 3587 C C . LEU B 1 20 ? -37.165 -11.848 -11.240 1.00 16.75 20 LEU B C 1
ATOM 3588 O O . LEU B 1 20 ? -37.247 -10.928 -12.054 1.00 18.01 20 LEU B O 1
ATOM 3593 N N . HIS B 1 21 ? -36.993 -13.116 -11.604 1.00 16.56 21 HIS B N 1
ATOM 3594 C CA . HIS B 1 21 ? -36.754 -13.479 -12.994 1.00 18.74 21 HIS B CA 1
ATOM 3595 C C . HIS B 1 21 ? -37.927 -13.067 -13.880 1.00 19.03 21 HIS B C 1
ATOM 3596 O O . HIS B 1 21 ? -39.089 -13.183 -13.471 1.00 18.74 21 HIS B O 1
ATOM 3603 N N . PRO B 1 22 ? -37.664 -12.582 -15.090 1.00 17.17 22 PRO B N 1
ATOM 3604 C CA . PRO B 1 22 ? -38.732 -12.444 -16.080 1.00 17.14 22 PRO B CA 1
ATOM 3605 C C . PRO B 1 22 ? -38.983 -13.762 -16.795 1.00 14.87 22 PRO B C 1
ATOM 3606 O O . PRO B 1 22 ? -38.084 -14.593 -16.951 1.00 17.90 22 PRO B O 1
ATOM 3610 N N . LEU B 1 23 ? -40.229 -13.938 -17.241 1.00 17.43 23 LEU B N 1
ATOM 3611 C CA . LEU B 1 23 ? -40.630 -15.109 -18.026 1.00 18.28 23 LEU B CA 1
ATOM 3612 C C . LEU B 1 23 ? -40.246 -16.408 -17.320 1.00 19.63 23 LEU B C 1
ATOM 3613 O O . LEU B 1 23 ? -39.729 -17.347 -17.929 1.00 19.91 23 LEU B O 1
ATOM 3618 N N . THR B 1 24 ? -40.501 -16.459 -16.015 1.00 18.61 24 THR B N 1
ATOM 3619 C CA . THR B 1 24 ? -40.113 -17.592 -15.188 1.00 19.32 24 THR B CA 1
ATOM 3620 C C . THR B 1 24 ? -41.227 -17.893 -14.197 1.00 19.34 24 THR B C 1
ATOM 3621 O O . THR B 1 24 ? -41.935 -16.990 -13.743 1.00 18.66 24 THR B O 1
ATOM 3625 N N . ASN B 1 25 ? -41.382 -19.173 -13.868 1.00 19.47 25 ASN B N 1
ATOM 3626 C CA . ASN B 1 25 ? -42.288 -19.583 -12.799 1.00 22.39 25 ASN B CA 1
ATOM 3627 C C . ASN B 1 25 ? -41.568 -19.315 -11.485 1.00 20.09 25 ASN B C 1
ATOM 3628 O O . ASN B 1 25 ? -40.711 -20.094 -11.059 1.00 20.13 25 ASN B O 1
ATOM 3633 N N . LEU B 1 26 ? -41.910 -18.196 -10.843 1.00 20.94 26 LEU B N 1
ATOM 3634 C CA . LEU B 1 26 ? -41.227 -17.802 -9.614 1.00 20.47 26 LEU B CA 1
ATOM 3635 C C . LEU B 1 26 ? -41.450 -18.830 -8.512 1.00 20.06 26 LEU B C 1
ATOM 3636 O O . LEU B 1 26 ? -40.541 -19.118 -7.721 1.00 20.86 26 LEU B O 1
ATOM 3641 N N . TYR B 1 27 ? -42.654 -19.405 -8.460 1.00 19.51 27 TYR B N 1
ATOM 3642 C CA . TYR B 1 27 ? -42.950 -20.461 -7.498 1.00 21.69 27 TYR B CA 1
ATOM 3643 C C . TYR B 1 27 ? -42.018 -21.648 -7.706 1.00 22.60 27 TYR B C 1
ATOM 3644 O O . TYR B 1 27 ? -41.450 -22.184 -6.747 1.00 23.25 27 TYR B O 1
ATOM 3653 N N . GLN B 1 28 ? -41.847 -22.069 -8.961 1.00 21.57 28 GLN B N 1
ATOM 3654 C CA . GLN B 1 28 ? -40.909 -23.144 -9.268 1.00 22.65 28 GLN B CA 1
ATOM 3655 C C . GLN B 1 28 ? -39.469 -22.721 -9.003 1.00 21.55 28 GLN B C 1
ATOM 3656 O O . GLN B 1 28 ? -38.660 -23.526 -8.526 1.00 22.42 28 GLN B O 1
ATOM 3662 N N . LEU B 1 29 ? -39.124 -21.470 -9.327 1.00 20.83 29 LEU B N 1
ATOM 3663 C CA . LEU B 1 29 ? -37.749 -21.011 -9.151 1.00 20.15 29 LEU B CA 1
ATOM 3664 C C . LEU B 1 29 ? -37.324 -21.070 -7.691 1.00 20.17 29 LEU B C 1
ATOM 3665 O O . LEU B 1 29 ? -36.197 -21.475 -7.382 1.00 22.32 29 LEU B O 1
ATOM 3670 N N . ARG B 1 30 ? -38.209 -20.667 -6.777 1.00 20.02 30 ARG B N 1
ATOM 3671 C CA . ARG B 1 30 ? -37.851 -20.686 -5.362 1.00 23.39 30 ARG B CA 1
ATOM 3672 C C . ARG B 1 30 ? -37.565 -22.104 -4.881 1.00 20.94 30 ARG B C 1
ATOM 3673 O O . ARG B 1 30 ? -36.697 -22.314 -4.025 1.00 24.03 30 ARG B O 1
ATOM 3681 N N . ARG B 1 31 ? -38.285 -23.090 -5.418 1.00 21.82 31 ARG B N 1
ATOM 3682 C CA . ARG B 1 31 ? -38.092 -24.474 -4.999 1.00 22.22 31 ARG B CA 1
ATOM 3683 C C . ARG B 1 31 ? -36.877 -25.122 -5.657 1.00 23.91 31 ARG B C 1
ATOM 3684 O O . ARG B 1 31 ? -36.163 -25.896 -5.011 1.00 23.13 31 ARG B O 1
ATOM 3692 N N . GLU B 1 32 ? -36.623 -24.832 -6.936 1.00 24.97 32 GLU B N 1
ATOM 3693 C CA . GLU B 1 32 ? -35.572 -25.518 -7.676 1.00 22.90 32 GLU B CA 1
ATOM 3694 C C . GLU B 1 32 ? -34.329 -24.678 -7.936 1.00 21.42 32 GLU B C 1
ATOM 3695 O O . GLU B 1 32 ? -33.257 -25.250 -8.152 1.00 19.88 32 GLU B O 1
ATOM 3701 N N . GLY B 1 33 ? -34.437 -23.353 -7.923 1.00 17.46 33 GLY B N 1
ATOM 3702 C CA . GLY B 1 33 ? -33.299 -22.508 -8.192 1.00 18.93 33 GLY B CA 1
ATOM 3703 C C . GLY B 1 33 ? -33.087 -22.312 -9.678 1.00 19.18 33 GLY B C 1
ATOM 3704 O O . GLY B 1 33 ? -33.744 -22.944 -10.512 1.00 21.00 33 GLY B O 1
ATOM 3705 N N . PRO B 1 34 ? -32.163 -21.431 -10.040 1.00 17.82 34 PRO B N 1
ATOM 3706 C CA . PRO B 1 34 ? -31.921 -21.132 -11.450 1.00 17.84 34 PRO B CA 1
ATOM 3707 C C . PRO B 1 34 ? -30.845 -22.028 -12.056 1.00 17.20 34 PRO B C 1
ATOM 3708 O O . PRO B 1 34 ? -30.155 -22.780 -11.366 1.00 17.35 34 PRO B O 1
ATOM 3712 N N . LEU B 1 35 ? -30.722 -21.931 -13.378 1.00 17.55 35 LEU B N 1
ATOM 3713 C CA . LEU B 1 35 ? -29.598 -22.502 -14.110 1.00 15.85 35 LEU B CA 1
ATOM 3714 C C . LEU B 1 35 ? -28.638 -21.355 -14.406 1.00 14.26 35 LEU B C 1
ATOM 3715 O O . LEU B 1 35 ? -28.939 -20.481 -15.226 1.00 13.67 35 LEU B O 1
ATOM 3720 N N . VAL B 1 36 ? -27.488 -21.360 -13.743 1.00 14.71 36 VAL B N 1
ATOM 3721 C CA . VAL B 1 36 ? -26.550 -20.244 -13.781 1.00 14.74 36 VAL B CA 1
ATOM 3722 C C . VAL B 1 36 ? -25.506 -20.537 -14.849 1.00 14.15 36 VAL B C 1
ATOM 3723 O O . VAL B 1 36 ? -24.690 -21.450 -14.696 1.00 15.91 36 VAL B O 1
ATOM 3727 N N . LEU B 1 37 ? -25.518 -19.751 -15.922 1.00 15.58 37 LEU B N 1
ATOM 3728 C CA . LEU B 1 37 ? -24.556 -19.881 -17.009 1.00 15.35 37 LEU B CA 1
ATOM 3729 C C . LEU B 1 37 ? -23.448 -18.856 -16.811 1.00 13.68 37 LEU B C 1
ATOM 3730 O O . LEU B 1 37 ? -23.724 -17.678 -16.560 1.00 15.70 37 LEU B O 1
ATOM 3735 N N . VAL B 1 38 ? -22.199 -19.304 -16.925 1.00 13.93 38 VAL B N 1
ATOM 3736 C CA . VAL B 1 38 ? -21.051 -18.485 -16.551 1.00 14.73 38 VAL B CA 1
ATOM 3737 C C . VAL B 1 38 ? -20.065 -18.265 -17.687 1.00 15.88 38 VAL B C 1
ATOM 3738 O O . VAL B 1 38 ? -19.210 -17.374 -17.572 1.00 15.75 38 VAL B O 1
ATOM 3742 N N . ARG B 1 39 ? -20.138 -19.029 -18.774 1.00 16.11 39 ARG B N 1
ATOM 3743 C CA . ARG B 1 39 ? -19.120 -18.927 -19.810 1.00 17.25 39 ARG B CA 1
ATOM 3744 C C . ARG B 1 39 ? -19.699 -19.393 -21.137 1.00 15.52 39 ARG B C 1
ATOM 3745 O O . ARG B 1 39 ? -20.561 -20.273 -21.173 1.00 15.42 39 ARG B O 1
ATOM 3753 N N . GLY B 1 40 ? -19.208 -18.798 -22.224 1.00 16.19 40 GLY B N 1
ATOM 3754 C CA . GLY B 1 40 ? -19.648 -19.179 -23.552 1.00 18.07 40 GLY B CA 1
ATOM 3755 C C . GLY B 1 40 ? -18.583 -19.086 -24.627 1.00 16.34 40 GLY B C 1
ATOM 3756 O O . GLY B 1 40 ? -17.743 -18.180 -24.608 1.00 17.75 40 GLY B O 1
ATOM 3757 N N . GLU B 1 41 ? -18.615 -20.021 -25.575 1.00 16.37 41 GLU B N 1
ATOM 3758 C CA . GLU B 1 41 ? -17.789 -19.942 -26.775 1.00 17.24 41 GLU B CA 1
ATOM 3759 C C . GLU B 1 41 ? -18.528 -20.619 -27.917 1.00 15.82 41 GLU B C 1
ATOM 3760 O O . GLU B 1 41 ? -18.992 -21.753 -27.769 1.00 14.50 41 GLU B O 1
ATOM 3766 N N . GLY B 1 42 ? -18.610 -19.935 -29.051 1.00 15.45 42 GLY B N 1
ATOM 3767 C CA . GLY B 1 42 ? -19.345 -20.470 -30.187 1.00 17.32 42 GLY B CA 1
ATOM 3768 C C . GLY B 1 42 ? -20.787 -20.742 -29.806 1.00 14.84 42 GLY B C 1
ATOM 3769 O O . GLY B 1 42 ? -21.505 -19.858 -29.324 1.00 14.12 42 GLY B O 1
ATOM 3770 N N . VAL B 1 43 ? -21.224 -21.984 -30.015 1.00 12.88 43 VAL B N 1
ATOM 3771 C CA . VAL B 1 43 ? -22.586 -22.395 -29.699 1.00 13.74 43 VAL B CA 1
ATOM 3772 C C . VAL B 1 43 ? -22.675 -23.036 -28.318 1.00 14.80 43 VAL B C 1
ATOM 3773 O O . VAL B 1 43 ? -23.732 -23.554 -27.945 1.00 16.03 43 VAL B O 1
ATOM 3777 N N . TRP B 1 44 ? -21.591 -23.004 -27.550 1.00 16.51 44 TRP B N 1
ATOM 3778 C CA . TRP B 1 44 ? -21.494 -23.713 -26.283 1.00 14.95 44 TRP B CA 1
ATOM 3779 C C . TRP B 1 44 ? -21.537 -22.740 -25.115 1.00 13.72 44 TRP B C 1
ATOM 3780 O O . TRP B 1 44 ? -21.001 -21.631 -25.197 1.00 13.97 44 TRP B O 1
ATOM 3791 N N . VAL B 1 45 ? -22.167 -23.178 -24.024 1.00 16.23 45 VAL B N 1
ATOM 3792 C CA . VAL B 1 45 ? -22.185 -22.450 -22.764 1.00 15.18 45 VAL B CA 1
ATOM 3793 C C . VAL B 1 45 ? -21.917 -23.449 -21.647 1.00 13.41 45 VAL B C 1
ATOM 3794 O O . VAL B 1 45 ? -22.082 -24.658 -21.811 1.00 15.10 45 VAL B O 1
ATOM 3798 N N . TRP B 1 46 ? -21.448 -22.938 -20.517 1.00 14.48 46 TRP B N 1
ATOM 3799 C CA . TRP B 1 46 ? -21.161 -23.771 -19.356 1.00 14.80 46 TRP B CA 1
ATOM 3800 C C . TRP B 1 46 ? -21.870 -23.203 -18.137 1.00 14.16 46 TRP B C 1
ATOM 3801 O O . TRP B 1 46 ? -21.922 -21.983 -17.955 1.00 15.33 46 TRP B O 1
ATOM 3812 N N . ASP B 1 47 ? -22.414 -24.085 -17.301 1.00 16.05 47 ASP B N 1
ATOM 3813 C CA . ASP B 1 47 ? -23.088 -23.621 -16.100 1.00 15.11 47 ASP B CA 1
ATOM 3814 C C . ASP B 1 47 ? -22.087 -23.487 -14.952 1.00 14.48 47 ASP B C 1
ATOM 3815 O O . ASP B 1 47 ? -20.894 -23.766 -15.094 1.00 16.46 47 ASP B O 1
ATOM 3820 N N . ALA B 1 48 ? -22.584 -23.050 -13.792 1.00 16.61 48 ALA B N 1
ATOM 3821 C CA . ALA B 1 48 ? -21.714 -22.792 -12.650 1.00 17.69 48 ALA B CA 1
ATOM 3822 C C . ALA B 1 48 ? -21.026 -24.050 -12.138 1.00 15.28 48 ALA B C 1
ATOM 3823 O O . ALA B 1 48 ? -19.977 -23.949 -11.492 1.00 17.17 48 ALA B O 1
ATOM 3825 N N . GLU B 1 49 ? -21.581 -25.227 -12.412 1.00 15.64 49 GLU B N 1
ATOM 3826 C CA . GLU B 1 49 ? -21.002 -26.483 -11.956 1.00 16.90 49 GLU B CA 1
ATOM 3827 C C . GLU B 1 49 ? -20.093 -27.130 -12.995 1.00 15.51 49 GLU B C 1
ATOM 3828 O O . GLU B 1 49 ? -19.607 -28.242 -12.765 1.00 17.84 49 GLU B O 1
ATOM 3834 N N . GLY B 1 50 ? -19.852 -26.465 -14.126 1.00 16.55 50 GLY B N 1
ATOM 3835 C CA . GLY B 1 50 ? -18.954 -26.957 -15.152 1.00 15.84 50 GLY B CA 1
ATOM 3836 C C . GLY B 1 50 ? -19.597 -27.787 -16.238 1.00 16.09 50 GLY B C 1
ATOM 3837 O O . GLY B 1 50 ? -18.895 -28.234 -17.155 1.00 15.95 50 GLY B O 1
ATOM 3838 N N . LYS B 1 51 ? -20.901 -28.009 -16.166 1.00 16.19 51 LYS B N 1
ATOM 3839 C CA . LYS B 1 51 ? -21.592 -28.767 -17.194 1.00 17.04 51 LYS B CA 1
ATOM 3840 C C . LYS B 1 51 ? -21.726 -27.945 -18.475 1.00 15.70 51 LYS B C 1
ATOM 3841 O O . LYS B 1 51 ? -21.972 -26.737 -18.432 1.00 14.86 51 LYS B O 1
ATOM 3847 N N . ARG B 1 52 ? -21.566 -28.605 -19.621 1.00 17.07 52 ARG B N 1
ATOM 3848 C CA . ARG B 1 52 ? -21.621 -27.940 -20.917 1.00 17.52 52 ARG B CA 1
ATOM 3849 C C . ARG B 1 52 ? -22.982 -28.148 -21.571 1.00 16.21 52 ARG B C 1
ATOM 3850 O O . ARG B 1 52 ? -23.582 -29.221 -21.461 1.00 17.96 52 ARG B O 1
ATOM 3858 N N . TYR B 1 53 ? -23.458 -27.108 -22.253 1.00 15.95 53 TYR B N 1
ATOM 3859 C CA . TYR B 1 53 ? -24.728 -27.113 -22.957 1.00 16.48 53 TYR B CA 1
ATOM 3860 C C . TYR B 1 53 ? -24.526 -26.493 -24.329 1.00 15.50 53 TYR B C 1
ATOM 3861 O O . TYR B 1 53 ? -23.662 -25.631 -24.518 1.00 15.39 53 TYR B O 1
ATOM 3870 N N . LEU B 1 54 ? -25.333 -26.939 -25.286 1.00 16.75 54 LEU B N 1
ATOM 3871 C CA . LEU B 1 54 ? -25.418 -26.290 -26.584 1.00 16.33 54 LEU B CA 1
ATOM 3872 C C . LEU B 1 54 ? -26.482 -25.204 -26.506 1.00 13.55 54 LEU B C 1
ATOM 3873 O O . LEU B 1 54 ? -27.627 -25.474 -26.128 1.00 16.90 54 LEU B O 1
ATOM 3878 N N . ASP B 1 55 ? -26.101 -23.978 -26.861 1.00 15.16 55 ASP B N 1
ATOM 3879 C CA . ASP B 1 55 ? -27.005 -22.832 -26.780 1.00 16.57 55 ASP B CA 1
ATOM 3880 C C . ASP B 1 55 ? -27.937 -22.887 -27.987 1.00 15.77 55 ASP B C 1
ATOM 3881 O O . ASP B 1 55 ? -27.809 -22.136 -28.958 1.00 16.27 55 ASP B O 1
ATOM 3886 N N . GLY B 1 56 ? -28.906 -23.802 -27.911 1.00 16.75 56 GLY B N 1
ATOM 3887 C CA . GLY B 1 56 ? -29.827 -24.056 -29.007 1.00 16.18 56 GLY B CA 1
ATOM 3888 C C . GLY B 1 56 ? -30.807 -22.937 -29.286 1.00 15.73 56 GLY B C 1
ATOM 3889 O O . GLY B 1 56 ? -31.483 -22.975 -30.320 1.00 18.03 56 GLY B O 1
ATOM 3890 N N . PHE B 1 57 ? -30.905 -21.954 -28.395 1.00 15.10 57 PHE B N 1
ATOM 3891 C CA . PHE B 1 57 ? -31.782 -20.808 -28.577 1.00 14.23 57 PHE B CA 1
ATOM 3892 C C . PHE B 1 57 ? -31.002 -19.521 -28.801 1.00 14.49 57 PHE B C 1
ATOM 3893 O O . PHE B 1 57 ? -31.615 -18.456 -28.932 1.00 15.39 57 PHE B O 1
ATOM 3901 N N . ALA B 1 58 ? -29.669 -19.603 -28.871 1.00 14.82 58 ALA B N 1
ATOM 3902 C CA . ALA B 1 58 ? -28.790 -18.445 -29.043 1.00 15.58 58 ALA B CA 1
ATOM 3903 C C . ALA B 1 58 ? -29.149 -17.343 -28.054 1.00 15.14 58 ALA B C 1
ATOM 3904 O O . ALA B 1 58 ? -29.306 -16.176 -28.413 1.00 15.67 58 ALA B O 1
ATOM 3906 N N . GLY B 1 59 ? -29.294 -17.730 -26.792 1.00 15.85 59 GLY B N 1
ATOM 3907 C CA . GLY B 1 59 ? -29.790 -16.806 -25.795 1.00 14.20 59 GLY B CA 1
ATOM 3908 C C . GLY B 1 59 ? -31.277 -16.588 -25.970 1.00 14.41 59 GLY B C 1
ATOM 3909 O O . GLY B 1 59 ? -32.089 -17.383 -25.489 1.00 14.79 59 GLY B O 1
ATOM 3910 N N . LEU B 1 60 ? -31.644 -15.507 -26.664 1.00 14.10 60 LEU B N 1
ATOM 3911 C CA . LEU B 1 60 ? -33.036 -15.195 -26.983 1.00 15.13 60 LEU B CA 1
ATOM 3912 C C . LEU B 1 60 ? -33.119 -14.800 -28.462 1.00 15.07 60 LEU B C 1
ATOM 3913 O O . LEU B 1 60 ? -33.392 -13.647 -28.799 1.00 14.38 60 LEU B O 1
ATOM 3918 N N . TRP B 1 61 ? -32.871 -15.773 -29.341 1.00 14.33 61 TRP B N 1
ATOM 3919 C CA . TRP B 1 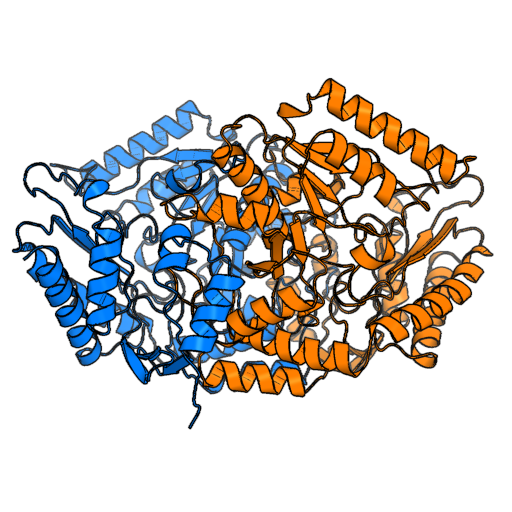61 ? -32.832 -15.586 -30.793 1.00 15.52 61 TRP B CA 1
ATOM 3920 C C . TRP B 1 61 ? -31.791 -14.558 -31.231 1.00 14.98 61 TRP B C 1
ATOM 3921 O O . TRP B 1 61 ? -31.878 -14.038 -32.348 1.00 17.18 61 TRP B O 1
ATOM 3932 N N . ASN B 1 62 ? -30.795 -14.231 -30.404 1.00 14.44 62 ASN B N 1
ATOM 3933 C CA . ASN B 1 62 ? -30.001 -13.037 -30.678 1.00 13.22 62 ASN B CA 1
ATOM 3934 C C . ASN B 1 62 ? -28.493 -13.231 -30.772 1.00 13.48 62 ASN B C 1
ATOM 3935 O O . ASN B 1 62 ? -27.838 -12.370 -31.367 1.00 15.34 62 ASN B O 1
ATOM 3940 N N . VAL B 1 63 ? -27.916 -14.313 -30.253 1.00 13.65 63 VAL B N 1
ATOM 3941 C CA . VAL B 1 63 ? -26.464 -14.467 -30.324 1.00 15.16 63 VAL B CA 1
ATOM 3942 C C . VAL B 1 63 ? -26.100 -15.060 -31.680 1.00 14.32 63 VAL B C 1
ATOM 3943 O O . VAL B 1 63 ? -25.721 -16.232 -31.784 1.00 14.89 63 VAL B O 1
ATOM 3947 N N . ASN B 1 64 ? -26.228 -14.246 -32.731 1.00 16.76 64 ASN B N 1
ATOM 3948 C CA . ASN B 1 64 ? -26.138 -14.756 -34.096 1.00 16.11 64 ASN B CA 1
ATOM 3949 C C . ASN B 1 64 ? -24.726 -15.207 -34.459 1.00 14.47 64 ASN B C 1
ATOM 3950 O O . ASN B 1 64 ? -24.553 -16.266 -35.072 1.00 18.22 64 ASN B O 1
ATOM 3955 N N . ILE B 1 65 ? -23.699 -14.424 -34.104 1.00 13.39 65 ILE B N 1
ATOM 3956 C CA . ILE B 1 65 ? -22.332 -14.789 -34.472 1.00 15.32 65 ILE B CA 1
ATOM 3957 C C . ILE B 1 65 ? -21.659 -15.668 -33.427 1.00 15.07 65 ILE B C 1
ATOM 3958 O O . ILE B 1 65 ? -20.478 -16.006 -33.585 1.00 16.22 65 ILE B O 1
ATOM 3963 N N . GLY B 1 66 ? -22.368 -16.052 -32.370 1.00 14.33 66 GLY B N 1
ATOM 3964 C CA . GLY B 1 66 ? -21.824 -16.943 -31.368 1.00 15.98 66 GLY B CA 1
ATOM 3965 C C . GLY B 1 66 ? -21.145 -16.210 -30.225 1.00 13.51 66 GLY B C 1
ATOM 3966 O O . GLY B 1 66 ? -20.893 -15.004 -30.265 1.00 14.96 66 GLY B O 1
ATOM 3967 N N . HIS B 1 67 ? -20.846 -16.974 -29.178 1.00 14.93 67 HIS B N 1
ATOM 3968 C CA . HIS B 1 67 ? -20.211 -16.425 -27.992 1.00 15.52 67 HIS B CA 1
ATOM 3969 C C . HIS B 1 67 ? -18.699 -16.321 -28.186 1.00 15.40 67 HIS B C 1
ATOM 3970 O O . HIS B 1 67 ? -18.108 -16.965 -29.058 1.00 16.67 67 HIS B O 1
ATOM 3977 N N . GLY B 1 68 ? -18.075 -15.491 -27.352 1.00 16.91 68 GLY B N 1
ATOM 3978 C CA . GLY B 1 68 ? -16.629 -15.441 -27.256 1.00 19.37 68 GLY B CA 1
ATOM 3979 C C . GLY B 1 68 ? -15.893 -14.683 -28.336 1.00 19.06 68 GLY B C 1
ATOM 3980 O O . GLY B 1 68 ? -14.705 -14.940 -28.549 1.00 21.67 68 GLY B O 1
ATOM 3981 N N . ARG B 1 69 ? -16.548 -13.751 -29.023 1.00 18.30 69 ARG B N 1
ATOM 3982 C CA . ARG B 1 69 ? -15.887 -12.976 -30.068 1.00 18.16 69 ARG B CA 1
ATOM 3983 C C . ARG B 1 69 ? -15.125 -11.823 -29.424 1.00 16.86 69 ARG B C 1
ATOM 3984 O O . ARG B 1 69 ? -15.728 -10.835 -28.991 1.00 16.75 69 ARG B O 1
ATOM 3992 N N . ARG B 1 70 ? -13.797 -11.950 -29.361 1.00 16.68 70 ARG B N 1
ATOM 3993 C CA . ARG B 1 70 ? -12.966 -10.920 -28.747 1.00 18.31 70 ARG B CA 1
ATOM 3994 C C . ARG B 1 70 ? -12.993 -9.606 -29.517 1.00 16.10 70 ARG B C 1
ATOM 3995 O O . ARG B 1 70 ? -12.698 -8.558 -28.934 1.00 16.73 70 ARG B O 1
ATOM 4003 N N . GLU B 1 71 ? -13.313 -9.639 -30.813 1.00 17.65 71 GLU B N 1
ATOM 4004 C CA . GLU B 1 71 ? -13.383 -8.406 -31.593 1.00 16.72 71 GLU B CA 1
ATOM 4005 C C . GLU B 1 71 ? -14.437 -7.457 -31.035 1.00 16.30 71 GLU B C 1
ATOM 4006 O O . GLU B 1 71 ? -14.196 -6.249 -30.908 1.00 17.27 71 GLU B O 1
ATOM 4012 N N . LEU B 1 72 ? -15.611 -7.987 -30.687 1.00 15.39 72 LEU B N 1
ATOM 4013 C CA . LEU B 1 72 ? -16.672 -7.149 -30.137 1.00 15.45 72 LEU B CA 1
ATOM 4014 C C . LEU B 1 72 ? -16.286 -6.611 -28.764 1.00 15.03 72 LEU B C 1
ATOM 4015 O O . LEU B 1 72 ? -16.578 -5.452 -28.438 1.00 15.91 72 LEU B O 1
ATOM 4020 N N . ALA B 1 73 ? -15.622 -7.437 -27.951 1.00 15.32 73 ALA B N 1
ATOM 4021 C CA . ALA B 1 73 ? -15.141 -6.975 -26.654 1.00 16.82 73 ALA B CA 1
ATOM 4022 C C . ALA B 1 73 ? -14.138 -5.840 -26.815 1.00 17.58 73 ALA B C 1
ATOM 4023 O O . ALA B 1 73 ? -14.172 -4.858 -26.064 1.00 15.55 73 ALA B O 1
ATOM 4025 N N . GLU B 1 74 ? -13.231 -5.960 -27.789 1.00 16.35 74 GLU B N 1
ATOM 4026 C CA . GLU B 1 74 ? -12.250 -4.905 -28.023 1.00 17.29 74 GLU B CA 1
ATOM 4027 C C . GLU B 1 74 ? -12.914 -3.630 -28.522 1.00 16.69 74 GLU B C 1
ATOM 4028 O O . GLU B 1 74 ? -12.525 -2.524 -28.127 1.00 18.13 74 GLU B O 1
ATOM 4034 N N . ALA B 1 75 ? -13.923 -3.762 -29.385 1.00 17.43 75 ALA B N 1
ATOM 4035 C CA . ALA B 1 75 ? -14.657 -2.585 -29.837 1.00 17.93 75 ALA B CA 1
ATOM 4036 C C . ALA B 1 75 ? -15.327 -1.882 -28.664 1.00 15.62 75 ALA B C 1
ATOM 4037 O O . ALA B 1 75 ? -15.253 -0.651 -28.536 1.00 16.01 75 ALA B O 1
ATOM 4039 N N . ALA B 1 76 ? -15.978 -2.655 -27.789 1.00 16.46 76 ALA B N 1
ATOM 4040 C CA . ALA B 1 76 ? -16.622 -2.071 -26.618 1.00 16.90 76 ALA B CA 1
ATOM 4041 C C . ALA B 1 76 ? -15.608 -1.390 -25.708 1.00 15.68 76 ALA B C 1
ATOM 4042 O O . ALA B 1 76 ? -15.852 -0.284 -25.220 1.00 16.25 76 ALA B O 1
ATOM 4044 N N . ARG B 1 77 ? -14.465 -2.037 -25.465 1.00 16.31 77 ARG B N 1
ATOM 4045 C CA . ARG B 1 77 ? -13.444 -1.450 -24.601 1.00 16.51 77 ARG B CA 1
ATOM 4046 C C . ARG B 1 77 ? -12.927 -0.136 -25.177 1.00 17.59 77 ARG B C 1
ATOM 4047 O O . ARG B 1 77 ? -12.830 0.876 -24.469 1.00 17.42 77 ARG B O 1
ATOM 4055 N N . GLU B 1 78 ? -12.602 -0.136 -26.473 1.00 18.40 78 GLU B N 1
ATOM 4056 C CA . GLU B 1 78 ? -12.102 1.067 -27.129 1.00 19.47 78 GLU B CA 1
ATOM 4057 C C . GLU B 1 78 ? -13.112 2.201 -27.034 1.00 18.25 78 GLU B C 1
ATOM 4058 O O . GLU B 1 78 ? -12.768 3.330 -26.655 1.00 16.65 78 GLU B O 1
ATOM 4064 N N . GLN B 1 79 ? -14.373 1.918 -27.377 1.00 15.37 79 GLN B N 1
ATOM 4065 C CA . GLN B 1 79 ? -15.381 2.970 -27.344 1.00 17.26 79 GLN B CA 1
ATOM 4066 C C . GLN B 1 79 ? -15.624 3.463 -25.925 1.00 15.46 79 GLN B C 1
ATOM 4067 O O . GLN B 1 79 ? -15.780 4.664 -25.708 1.00 17.19 79 GLN B O 1
ATOM 4073 N N . MET B 1 80 ? -15.677 2.558 -24.945 1.00 17.03 80 MET B N 1
ATOM 4074 C CA . MET B 1 80 ? -15.911 2.986 -23.569 1.00 18.35 80 MET B CA 1
ATOM 4075 C C . MET B 1 80 ? -14.786 3.879 -23.068 1.00 18.12 80 MET B C 1
ATOM 4076 O O . MET B 1 80 ? -15.032 4.851 -22.342 1.00 20.14 80 MET B O 1
ATOM 4081 N N . GLU B 1 81 ? -13.542 3.565 -23.434 1.00 17.14 81 GLU B N 1
ATOM 4082 C CA . GLU B 1 81 ? -12.433 4.427 -23.035 1.00 19.15 81 GLU B CA 1
ATOM 4083 C C . GLU B 1 81 ? -12.496 5.782 -23.732 1.00 19.60 81 GLU B C 1
ATOM 4084 O O . GLU B 1 81 ? -12.250 6.819 -23.104 1.00 20.11 81 GLU B O 1
ATOM 4090 N N . ARG B 1 82 ? -12.825 5.801 -25.027 1.00 18.06 82 ARG B N 1
ATOM 4091 C CA . ARG B 1 82 ? -12.882 7.070 -25.752 1.00 17.94 82 ARG B CA 1
ATOM 4092 C C . ARG B 1 82 ? -14.040 7.942 -25.271 1.00 15.60 82 ARG B C 1
ATOM 4093 O O . ARG B 1 82 ? -13.838 9.098 -24.878 1.00 16.61 82 ARG B O 1
ATOM 4101 N N . VAL B 1 83 ? -15.256 7.400 -25.289 1.00 15.78 83 VAL B N 1
ATOM 4102 C CA . VAL B 1 83 ? -16.438 8.007 -24.685 1.00 15.65 83 VAL B CA 1
ATOM 4103 C C . VAL B 1 83 ? -17.528 6.941 -24.631 1.00 16.93 83 VAL B C 1
ATOM 4104 O O . VAL B 1 83 ? -17.839 6.292 -25.636 1.00 16.56 83 VAL B O 1
ATOM 4108 N N . ALA B 1 84 ? -18.129 6.758 -23.458 1.00 18.16 84 ALA B N 1
ATOM 4109 C CA . ALA B 1 84 ? -19.081 5.669 -23.283 1.00 16.07 84 ALA B CA 1
ATOM 4110 C C . ALA B 1 84 ? -20.502 6.077 -23.640 1.00 14.30 84 ALA B C 1
ATOM 4111 O O . ALA B 1 84 ? -21.239 5.286 -24.239 1.00 14.91 84 ALA B O 1
ATOM 4113 N N . PHE B 1 85 ? -20.914 7.291 -23.282 1.00 15.85 85 PHE B N 1
ATOM 4114 C CA . PHE B 1 85 ? -22.277 7.727 -23.550 1.00 16.11 85 PHE B CA 1
ATOM 4115 C C . PHE B 1 85 ? -22.261 9.131 -24.127 1.00 15.23 85 PHE B C 1
ATOM 4116 O O . PHE B 1 85 ? -21.772 10.068 -23.489 1.00 15.23 85 PHE B O 1
ATOM 4124 N N . VAL B 1 86 ? -22.800 9.261 -25.333 1.00 17.21 86 VAL B N 1
ATOM 4125 C CA . VAL B 1 86 ? -23.141 10.547 -25.929 1.00 16.55 86 VAL B CA 1
ATOM 4126 C C . VAL B 1 86 ? -24.610 10.433 -26.310 1.00 15.27 86 VAL B C 1
ATOM 4127 O O . VAL B 1 86 ? -24.985 9.499 -27.033 1.00 17.16 86 VAL B O 1
ATOM 4131 N N . PRO B 1 87 ? -25.474 11.329 -25.851 1.00 15.26 87 PRO B N 1
ATOM 4132 C CA . PRO B 1 87 ? -26.890 11.210 -26.197 1.00 13.33 87 PRO B CA 1
ATOM 4133 C C . PRO B 1 87 ? -27.121 11.572 -27.653 1.00 14.92 87 PRO B C 1
ATOM 4134 O O . PRO B 1 87 ? -26.338 12.287 -28.282 1.00 14.19 87 PRO B O 1
ATOM 4138 N N . THR B 1 88 ? -28.210 11.041 -28.195 1.00 15.84 88 THR B N 1
ATOM 4139 C CA . THR B 1 88 ? -28.699 11.466 -29.494 1.00 14.83 88 THR B CA 1
ATOM 4140 C C . THR B 1 88 ? -29.797 12.508 -29.356 1.00 16.83 88 THR B C 1
ATOM 4141 O O . THR B 1 88 ? -30.330 12.977 -30.367 1.00 16.55 88 THR B O 1
ATOM 4145 N N . PHE B 1 89 ? -30.133 12.877 -28.123 1.00 15.17 89 PHE B N 1
ATOM 4146 C CA . PHE B 1 89 ? -31.081 13.941 -27.847 1.00 16.39 89 PHE B CA 1
ATOM 4147 C C . PHE B 1 89 ? -30.483 15.292 -28.228 1.00 14.95 89 PHE B C 1
ATOM 4148 O O . PHE B 1 89 ? -29.264 15.456 -28.333 1.00 16.50 89 PHE B O 1
ATOM 4156 N N . PHE B 1 90 ? -31.368 16.269 -28.433 1.00 15.78 90 PHE B N 1
ATOM 4157 C CA . PHE B 1 90 ? -30.986 17.675 -28.581 1.00 17.83 90 PHE B CA 1
ATOM 4158 C C . PHE B 1 90 ? -29.970 17.887 -29.700 1.00 18.71 90 PHE B C 1
ATOM 4159 O O . PHE B 1 90 ? -29.106 18.763 -29.610 1.00 18.97 90 PHE B O 1
ATOM 4167 N N . GLY B 1 91 ? -30.056 17.086 -30.759 1.00 17.95 91 GLY B N 1
ATOM 4168 C CA . GLY B 1 91 ? -29.140 17.239 -31.870 1.00 17.52 91 GLY B CA 1
ATOM 4169 C C . GLY B 1 91 ? -27.732 16.751 -31.620 1.00 16.83 91 GLY B C 1
ATOM 4170 O O . GLY B 1 91 ? -26.835 17.076 -32.401 1.00 17.70 91 GLY B O 1
ATOM 4171 N N . LEU B 1 92 ? -27.500 15.999 -30.551 1.00 15.51 92 LEU B N 1
ATOM 4172 C CA . LEU B 1 92 ? -26.186 15.439 -30.279 1.00 14.38 92 LEU B CA 1
ATOM 4173 C C . LEU B 1 92 ? -26.059 14.067 -30.933 1.00 13.42 92 LEU B C 1
ATOM 4174 O O . LEU B 1 92 ? -27.053 13.399 -31.220 1.00 13.94 92 LEU B O 1
ATOM 4179 N N . ALA B 1 93 ? -24.817 13.652 -31.173 1.00 12.31 93 ALA B N 1
ATOM 4180 C CA . ALA B 1 93 ? -24.561 12.332 -31.738 1.00 12.74 93 ALA B CA 1
ATOM 4181 C C . ALA B 1 93 ? -23.085 11.997 -31.585 1.00 11.92 93 ALA B C 1
ATOM 4182 O O . ALA B 1 93 ? -22.243 12.882 -31.414 1.00 14.30 93 ALA B O 1
ATOM 4184 N N . SER B 1 94 ? -22.790 10.704 -31.646 1.00 13.19 94 SER B N 1
ATOM 4185 C CA . SER B 1 94 ? -21.437 10.175 -31.646 1.00 14.16 94 SER B CA 1
ATOM 4186 C C . SER B 1 94 ? -21.107 9.555 -33.001 1.00 13.52 94 SER B C 1
ATOM 4187 O O . SER B 1 94 ? -22.009 9.186 -33.761 1.00 13.09 94 SER B O 1
ATOM 4190 N N . PRO B 1 95 ? -19.825 9.434 -33.340 1.00 13.83 95 PRO B N 1
ATOM 4191 C CA . PRO B 1 95 ? -19.439 8.870 -34.646 1.00 14.55 95 PRO B CA 1
ATOM 4192 C C . PRO B 1 95 ? -19.962 7.457 -34.867 1.00 14.72 95 PRO B C 1
ATOM 4193 O O . PRO B 1 95 ? -20.438 7.156 -35.974 1.00 14.72 95 PRO B O 1
ATOM 4197 N N . PRO B 1 96 ? -19.882 6.546 -33.879 1.00 15.64 96 PRO B N 1
ATOM 4198 C CA . PRO B 1 96 ? -20.388 5.187 -34.152 1.00 13.94 96 PRO B CA 1
ATOM 4199 C C . PRO B 1 96 ? -21.867 5.157 -34.489 1.00 14.70 96 PRO B C 1
ATOM 4200 O O . PRO B 1 96 ? -22.280 4.393 -35.369 1.00 13.48 96 PRO B O 1
ATOM 4204 N N . THR B 1 97 ? -22.674 5.987 -33.826 1.00 13.90 97 THR B N 1
ATOM 4205 C CA . THR B 1 97 ? -24.103 6.038 -34.118 1.00 12.99 97 THR B CA 1
ATOM 4206 C C . THR B 1 97 ? -24.355 6.489 -35.553 1.00 13.85 97 THR B C 1
ATOM 4207 O O . THR B 1 97 ? -25.159 5.888 -36.279 1.00 14.39 97 THR B O 1
ATOM 4211 N N . ILE B 1 98 ? -23.661 7.546 -35.980 1.00 14.99 98 ILE B N 1
ATOM 4212 C CA . ILE B 1 98 ? -23.838 8.078 -37.330 1.00 15.57 98 ILE B CA 1
ATOM 4213 C C . ILE B 1 98 ? -23.416 7.045 -38.370 1.00 14.30 98 ILE B C 1
ATOM 4214 O O . ILE B 1 98 ? -24.116 6.812 -39.369 1.00 13.71 98 ILE B O 1
ATOM 4219 N N . GLU B 1 99 ? -22.256 6.418 -38.154 1.00 14.58 99 GLU B N 1
ATOM 4220 C CA . GLU B 1 99 ? -21.774 5.418 -39.100 1.00 15.86 99 GLU B CA 1
ATOM 4221 C C . GLU B 1 99 ? -22.718 4.224 -39.170 1.00 14.85 99 GLU B C 1
ATOM 4222 O O . GLU B 1 99 ? -22.966 3.685 -40.255 1.00 15.60 99 GLU B O 1
ATOM 4228 N N . LEU B 1 100 ? -23.257 3.798 -38.024 1.00 13.95 100 LEU B N 1
ATOM 4229 C CA . LEU B 1 100 ? -24.214 2.698 -38.029 1.00 13.46 100 LEU B CA 1
ATOM 4230 C C . LEU B 1 100 ? -25.476 3.072 -38.790 1.00 13.11 100 LEU B C 1
ATOM 4231 O O . LEU B 1 100 ? -26.030 2.248 -39.526 1.00 15.39 100 LEU B O 1
ATOM 4236 N N . ALA B 1 101 ? -25.951 4.309 -38.624 1.00 11.92 101 ALA B N 1
ATOM 4237 C CA . ALA B 1 101 ? -27.139 4.738 -39.357 1.00 13.06 101 ALA B CA 1
ATOM 4238 C C . ALA B 1 101 ? -26.901 4.701 -40.863 1.00 13.84 101 ALA B C 1
ATOM 4239 O O . ALA B 1 101 ? -27.737 4.190 -41.620 1.00 16.82 101 ALA B O 1
ATOM 4241 N N . ALA B 1 102 ? -25.754 5.218 -41.315 1.00 14.87 102 ALA B N 1
ATOM 4242 C CA . ALA B 1 102 ? -25.454 5.189 -42.747 1.00 16.04 102 ALA B CA 1
ATOM 4243 C C . ALA B 1 102 ? -25.322 3.756 -43.260 1.00 15.52 102 ALA B C 1
ATOM 4244 O O . ALA B 1 102 ? -25.839 3.413 -44.336 1.00 17.50 102 ALA B O 1
ATOM 4246 N N . ARG B 1 103 ? -24.635 2.902 -42.498 1.00 13.76 103 ARG B N 1
ATOM 4247 C CA . ARG B 1 103 ? -24.448 1.519 -42.917 1.00 14.70 103 ARG B CA 1
ATOM 4248 C C . ARG B 1 103 ? -25.779 0.786 -43.010 1.00 16.29 103 ARG B C 1
ATOM 4249 O O . ARG B 1 103 ? -26.002 0.007 -43.943 1.00 15.45 103 ARG B O 1
ATOM 4257 N N . LEU B 1 104 ? -26.672 1.012 -42.043 1.00 14.29 104 LEU B N 1
ATOM 4258 C CA . LEU B 1 104 ? -27.997 0.407 -42.101 1.00 14.77 104 LEU B CA 1
ATOM 4259 C C . LEU B 1 104 ? -28.805 0.945 -43.272 1.00 15.47 104 LEU B C 1
ATOM 4260 O O . LEU B 1 104 ? -29.596 0.205 -43.867 1.00 15.06 104 LEU B O 1
ATOM 4265 N N . ALA B 1 105 ? -28.631 2.226 -43.609 1.00 15.22 105 ALA B N 1
ATOM 4266 C CA . ALA B 1 105 ? -29.274 2.758 -44.806 1.00 15.29 105 ALA B CA 1
ATOM 4267 C C . ALA B 1 105 ? -28.816 2.001 -46.044 1.00 15.91 105 ALA B C 1
ATOM 4268 O O . ALA B 1 105 ? -29.611 1.738 -46.953 1.00 15.96 105 ALA B O 1
ATOM 4270 N N . GLU B 1 106 ? -27.532 1.643 -46.095 1.00 17.41 106 GLU B N 1
ATOM 4271 C CA . GLU B 1 106 ? -27.052 0.832 -47.213 1.00 16.45 106 GLU B CA 1
ATOM 4272 C C . GLU B 1 106 ? -27.636 -0.579 -47.168 1.00 17.50 106 GLU B C 1
ATOM 4273 O O . GLU B 1 106 ? -28.112 -1.098 -48.186 1.00 18.25 106 GLU B O 1
ATOM 4279 N N . LEU B 1 107 ? -27.608 -1.215 -45.994 1.00 15.81 107 LEU B N 1
ATOM 4280 C CA . LEU B 1 107 ? -27.978 -2.626 -45.893 1.00 17.70 107 LEU B CA 1
ATOM 4281 C C . LEU B 1 107 ? -29.476 -2.845 -46.079 1.00 15.80 107 LEU B C 1
ATOM 4282 O O . LEU B 1 107 ? -29.888 -3.830 -46.705 1.00 17.71 107 LEU B O 1
ATOM 4287 N N . PHE B 1 108 ? -30.305 -1.958 -45.544 1.00 14.85 108 PHE B N 1
ATOM 4288 C CA . PHE B 1 108 ? -31.747 -2.125 -45.700 1.00 14.64 108 PHE B CA 1
ATOM 4289 C C . PHE B 1 108 ? -32.164 -1.693 -47.103 1.00 14.58 108 PHE B C 1
ATOM 4290 O O . PHE B 1 108 ? -31.862 -0.568 -47.512 1.00 15.05 108 PHE B O 1
ATOM 4298 N N . PRO B 1 109 ? -32.842 -2.555 -47.861 1.00 18.19 109 PRO B N 1
ATOM 4299 C CA . PRO B 1 109 ? -33.139 -2.234 -49.263 1.00 16.77 109 PRO B CA 1
ATOM 4300 C C . PRO B 1 109 ? -34.064 -1.035 -49.405 1.00 16.83 109 PRO B C 1
ATOM 4301 O O . PRO B 1 109 ? -34.916 -0.768 -48.554 1.00 14.67 109 PRO B O 1
ATOM 4305 N N . GLY B 1 110 ? -33.881 -0.310 -50.506 1.00 18.09 110 GLY B N 1
ATOM 4306 C CA . GLY B 1 110 ? -34.748 0.784 -50.869 1.00 16.26 110 GLY B CA 1
ATOM 4307 C C . GLY B 1 110 ? -34.575 2.017 -50.008 1.00 16.38 110 GLY B C 1
ATOM 4308 O O . GLY B 1 110 ? -33.544 2.217 -49.358 1.00 16.43 110 GLY B O 1
ATOM 4309 N N . PRO B 1 111 ? -35.605 2.865 -49.974 1.00 15.60 111 PRO B N 1
ATOM 4310 C CA . PRO B 1 111 ? -35.478 4.155 -49.283 1.00 16.96 111 PRO B CA 1
ATOM 4311 C C . PRO B 1 111 ? -35.618 4.051 -47.772 1.00 17.10 111 PRO B C 1
ATOM 4312 O O . PRO B 1 111 ? -35.887 5.056 -47.107 1.00 17.08 111 PRO B O 1
ATOM 4316 N N . LEU B 1 112 ? -35.421 2.855 -47.215 1.00 17.76 112 LEU B N 1
ATOM 4317 C CA . LEU B 1 112 ? -35.363 2.687 -45.763 1.00 15.48 112 LEU B CA 1
ATOM 4318 C C . LEU B 1 112 ? -34.011 3.226 -45.313 1.00 13.60 112 LEU B C 1
ATOM 4319 O O . LEU B 1 112 ? -33.043 2.492 -45.097 1.00 15.66 112 LEU B O 1
ATOM 4324 N N . ASP B 1 113 ? -33.950 4.549 -45.177 1.00 14.72 113 ASP B N 1
ATOM 4325 C CA . ASP B 1 113 ? -32.684 5.232 -44.986 1.00 16.54 113 ASP B CA 1
ATOM 4326 C C . ASP B 1 113 ? -32.603 6.095 -43.737 1.00 16.20 113 ASP B C 1
ATOM 4327 O O . ASP B 1 113 ? -31.556 6.713 -43.518 1.00 16.22 113 ASP B O 1
ATOM 4332 N N . HIS B 1 114 ? -33.643 6.172 -42.904 1.00 15.84 114 HIS B N 1
ATOM 4333 C CA . HIS B 1 114 ? -33.567 7.037 -41.732 1.00 15.99 114 HIS B CA 1
ATOM 4334 C C . HIS B 1 114 ? -33.816 6.223 -40.472 1.00 14.53 114 HIS B C 1
ATOM 4335 O O . HIS B 1 114 ? -34.792 5.480 -40.396 1.00 15.19 114 HIS B O 1
ATOM 4342 N N . PHE B 1 115 ? -32.942 6.362 -39.478 1.00 15.50 115 PHE B N 1
ATOM 4343 C CA . PHE B 1 115 ? -32.960 5.446 -38.346 1.00 14.99 115 PHE B CA 1
ATOM 4344 C C . PHE B 1 115 ? -32.935 6.185 -37.017 1.00 13.41 115 PHE B C 1
ATOM 4345 O O . PHE B 1 115 ? -32.243 7.196 -36.862 1.00 12.86 115 PHE B O 1
ATOM 4353 N N . GLN B 1 116 ? -33.706 5.664 -36.063 1.00 14.61 116 GLN B N 1
ATOM 4354 C CA . GLN B 1 116 ? -33.629 6.067 -34.664 1.00 13.03 116 GLN B CA 1
ATOM 4355 C C . GLN B 1 116 ? -33.406 4.822 -33.822 1.00 12.99 116 GLN B C 1
ATOM 4356 O O . GLN B 1 116 ? -34.162 3.853 -33.934 1.00 14.29 116 GLN B O 1
ATOM 4362 N N . PHE B 1 117 ? -32.383 4.850 -32.980 1.00 12.69 117 PHE B N 1
ATOM 4363 C CA . PHE B 1 117 ? -31.998 3.662 -32.238 1.00 13.35 117 PHE B CA 1
ATOM 4364 C C . PHE B 1 117 ? -32.681 3.597 -30.875 1.00 13.49 117 PHE B C 1
ATOM 4365 O O . PHE B 1 117 ? -33.194 4.589 -30.352 1.00 13.38 117 PHE B O 1
ATOM 4373 N N . THR B 1 118 ? -32.707 2.386 -30.323 1.00 15.16 118 THR B N 1
ATOM 4374 C CA . THR B 1 118 ? -33.337 2.052 -29.053 1.00 14.07 118 THR B CA 1
ATOM 4375 C C . THR B 1 118 ? -32.455 1.010 -28.372 1.00 14.40 118 THR B C 1
ATOM 4376 O O . THR B 1 118 ? -31.340 0.725 -28.821 1.00 14.04 118 THR B O 1
ATOM 4380 N N . SER B 1 119 ? -32.951 0.437 -27.277 1.00 15.88 119 SER B N 1
ATOM 4381 C CA . SER B 1 119 ? -32.232 -0.609 -26.564 1.00 16.20 119 SER B CA 1
ATOM 4382 C C . SER B 1 119 ? -32.903 -1.975 -26.634 1.00 15.87 119 SER B C 1
ATOM 4383 O O . SER B 1 119 ? -32.373 -2.933 -26.063 1.00 17.82 119 SER B O 1
ATOM 4386 N N . GLY B 1 120 ? -34.037 -2.103 -27.317 1.00 16.38 120 GLY B N 1
ATOM 4387 C CA . GLY B 1 120 ? -34.710 -3.390 -27.353 1.00 16.96 120 GLY B CA 1
ATOM 4388 C C . GLY B 1 120 ? -35.828 -3.418 -28.369 1.00 15.30 120 GLY B C 1
ATOM 4389 O O . GLY B 1 120 ? -36.193 -2.399 -28.961 1.00 13.85 120 GLY B O 1
ATOM 4390 N N . GLY B 1 121 ? -36.367 -4.625 -28.564 1.00 16.00 121 GLY B N 1
ATOM 4391 C CA . GLY B 1 121 ? -37.435 -4.811 -29.534 1.00 17.02 121 GLY B CA 1
ATOM 4392 C C . GLY B 1 121 ? -38.719 -4.089 -29.168 1.00 16.59 121 GLY B C 1
ATOM 4393 O O . GLY B 1 121 ? -39.373 -3.497 -30.029 1.00 15.39 121 GLY B O 1
ATOM 4394 N N . ALA B 1 122 ? -39.118 -4.156 -27.893 1.00 18.48 122 ALA B N 1
ATOM 4395 C CA . ALA B 1 122 ? -40.335 -3.468 -27.470 1.00 17.53 122 ALA B CA 1
ATOM 4396 C C . ALA B 1 122 ? -40.202 -1.963 -27.646 1.00 15.71 122 ALA B C 1
ATOM 4397 O O . ALA B 1 122 ? -41.144 -1.296 -28.093 1.00 15.25 122 ALA B O 1
ATOM 4399 N N . GLU B 1 123 ? -39.039 -1.409 -27.291 1.00 16.11 123 GLU B N 1
ATOM 4400 C CA . GLU B 1 123 ? -38.796 0.011 -27.522 1.00 16.39 123 GLU B CA 1
ATOM 4401 C C . GLU B 1 123 ? -38.911 0.342 -29.004 1.00 14.96 123 GLU B C 1
ATOM 4402 O O . GLU B 1 123 ? -39.509 1.359 -29.378 1.00 15.17 123 GLU B O 1
ATOM 4408 N N . SER B 1 124 ? -38.371 -0.526 -29.861 1.00 14.83 124 SER B N 1
ATOM 4409 C CA . SER B 1 124 ? -38.414 -0.290 -31.301 1.00 14.31 124 SER B CA 1
ATOM 4410 C C . SER B 1 124 ? -39.847 -0.299 -31.819 1.00 13.05 124 SER B C 1
ATOM 4411 O O . SER B 1 124 ? -40.243 0.570 -32.602 1.00 14.28 124 SER B O 1
ATOM 4414 N N . ASN B 1 125 ? -40.637 -1.292 -31.409 1.00 13.79 125 ASN B N 1
ATOM 4415 C CA . ASN B 1 125 ? -42.014 -1.378 -31.886 1.00 13.78 125 ASN B CA 1
ATOM 4416 C C . ASN B 1 125 ? -42.863 -0.224 -31.365 1.00 15.54 125 ASN B C 1
ATOM 4417 O O . ASN B 1 125 ? -43.710 0.307 -32.095 1.00 14.78 125 ASN B O 1
ATOM 4422 N N . GLU B 1 126 ? -42.656 0.182 -30.107 1.00 15.13 126 GLU B N 1
ATOM 4423 C CA . GLU B 1 126 ? -43.354 1.359 -29.600 1.00 17.28 126 GLU B CA 1
ATOM 4424 C C . GLU B 1 126 ? -42.981 2.597 -30.402 1.00 15.50 126 GLU B C 1
ATOM 4425 O O . GLU B 1 126 ? -43.850 3.406 -30.757 1.00 16.44 126 GLU B O 1
ATOM 4431 N N . THR B 1 127 ? -41.691 2.751 -30.710 1.00 16.04 127 THR B N 1
ATOM 4432 C CA . THR B 1 127 ? -41.247 3.882 -31.514 1.00 15.80 127 THR B CA 1
ATOM 4433 C C . THR B 1 127 ? -41.894 3.860 -32.892 1.00 15.61 127 THR B C 1
ATOM 4434 O O . THR B 1 127 ? -42.332 4.899 -33.392 1.00 15.45 127 THR B O 1
ATOM 4438 N N . ALA B 1 128 ? -41.971 2.683 -33.515 1.00 15.82 128 ALA B N 1
ATOM 4439 C CA . ALA B 1 128 ? -42.570 2.579 -34.843 1.00 15.40 128 ALA B CA 1
ATOM 4440 C C . ALA B 1 128 ? -44.054 2.926 -34.818 1.00 15.73 128 ALA B C 1
ATOM 4441 O O . ALA B 1 128 ? -44.549 3.633 -35.704 1.00 15.20 128 ALA B O 1
ATOM 4443 N N . ILE B 1 129 ? -44.784 2.427 -33.816 1.00 15.77 129 ILE B N 1
ATOM 4444 C CA . ILE B 1 129 ? -46.212 2.725 -33.716 1.00 16.33 129 ILE B CA 1
ATOM 4445 C C . ILE B 1 129 ? -46.427 4.222 -33.522 1.00 15.83 129 ILE B C 1
ATOM 4446 O O . ILE B 1 129 ? -47.270 4.846 -34.187 1.00 14.70 129 ILE B O 1
ATOM 4451 N N . LYS B 1 130 ? -45.655 4.822 -32.611 1.00 16.05 130 LYS B N 1
ATOM 4452 C CA . LYS B 1 130 ? -45.777 6.255 -32.372 1.00 15.55 130 LYS B CA 1
ATOM 4453 C C . LYS B 1 130 ? -45.402 7.055 -33.612 1.00 14.96 130 LYS B C 1
ATOM 4454 O O . LYS B 1 130 ? -46.024 8.079 -33.905 1.00 15.89 130 LYS B O 1
ATOM 4460 N N . ILE B 1 131 ? -44.389 6.602 -34.355 1.00 15.12 131 ILE B N 1
ATOM 4461 C CA . ILE B 1 131 ? -43.981 7.297 -35.573 1.00 15.92 131 ILE B CA 1
ATOM 4462 C C . ILE B 1 131 ? -45.081 7.235 -36.623 1.00 15.58 131 ILE B C 1
ATOM 4463 O O . ILE B 1 131 ? -45.350 8.223 -37.309 1.00 16.62 131 ILE B O 1
ATOM 4468 N N . ALA B 1 132 ? -45.727 6.078 -36.775 1.00 16.06 132 ALA B N 1
ATOM 4469 C CA . ALA B 1 132 ? -46.816 5.969 -37.744 1.00 16.38 132 ALA B CA 1
ATOM 4470 C C . ALA B 1 132 ? -47.965 6.906 -37.384 1.00 17.25 132 ALA B C 1
ATOM 4471 O O . ALA B 1 132 ? -48.483 7.647 -38.238 1.00 18.18 132 ALA B O 1
ATOM 4473 N N . ARG B 1 133 ? -48.370 6.895 -36.110 1.00 16.71 133 ARG B N 1
ATOM 4474 C CA . ARG B 1 133 ? -49.465 7.763 -35.687 1.00 16.78 133 ARG B CA 1
ATOM 4475 C C . ARG B 1 133 ? -49.093 9.236 -35.836 1.00 17.77 133 ARG B C 1
ATOM 4476 O O . ARG B 1 133 ? -49.906 10.046 -36.297 1.00 19.08 133 ARG B O 1
ATOM 4484 N N . TYR B 1 134 ? -47.864 9.599 -35.461 1.00 18.29 134 TYR B N 1
ATOM 4485 C CA . TYR B 1 134 ? -47.394 10.974 -35.603 1.00 19.87 134 TYR B CA 1
ATOM 4486 C C . TYR B 1 134 ? -47.310 11.385 -37.068 1.00 20.19 134 TYR B C 1
ATOM 4487 O O . TYR B 1 134 ? -47.567 12.543 -37.412 1.00 20.99 134 TYR B O 1
ATOM 4496 N N . TYR B 1 135 ? -46.929 10.451 -37.941 1.00 17.31 135 TYR B N 1
ATOM 4497 C CA . TYR B 1 135 ? -46.873 10.723 -39.372 1.00 17.44 135 TYR B CA 1
ATOM 4498 C C . TYR B 1 135 ? -48.251 11.074 -39.904 1.00 18.33 135 TYR B C 1
ATOM 4499 O O . TYR B 1 135 ? -48.420 12.066 -40.624 1.00 19.51 135 TYR B O 1
ATOM 4508 N N . TRP B 1 136 ? -49.255 10.265 -39.561 1.00 18.62 136 TRP B N 1
ATOM 4509 C CA . TRP B 1 136 ? -50.612 10.586 -39.999 1.00 19.14 136 TRP B CA 1
ATOM 4510 C C . TRP B 1 136 ? -51.115 11.879 -39.362 1.00 19.59 136 TRP B C 1
ATOM 4511 O O . TRP B 1 136 ? -51.860 12.639 -39.991 1.00 20.95 136 TRP B O 1
ATOM 4522 N N . TRP B 1 137 ? -50.720 12.144 -38.113 1.00 18.75 137 TRP B N 1
ATOM 4523 C CA . TRP B 1 137 ? -51.097 13.396 -37.460 1.00 20.34 137 TRP B CA 1
ATOM 4524 C C . TRP B 1 137 ? -50.534 14.601 -38.205 1.00 20.08 137 TRP B C 1
ATOM 4525 O O . TRP B 1 137 ? -51.231 15.604 -38.398 1.00 21.61 137 TRP B O 1
ATOM 4536 N N . LEU B 1 138 ? -49.270 14.520 -38.627 1.00 20.79 138 LEU B N 1
ATOM 4537 C CA . LEU B 1 138 ? -48.660 15.607 -39.386 1.00 21.93 138 LEU B CA 1
ATOM 4538 C C . LEU B 1 138 ? -49.327 15.789 -40.743 1.00 21.03 138 LEU B C 1
ATOM 4539 O O . LEU B 1 138 ? -49.319 16.895 -41.296 1.00 24.57 138 LEU B O 1
ATOM 4544 N N . LYS B 1 139 ? -49.904 14.724 -41.294 1.00 19.45 139 LYS B N 1
ATOM 4545 C CA . LYS B 1 139 ? -50.579 14.786 -42.583 1.00 22.39 139 LYS B CA 1
ATOM 4546 C C . LYS B 1 139 ? -51.998 15.326 -42.481 1.00 23.94 139 LYS B C 1
ATOM 4547 O O . LYS B 1 139 ? -52.697 15.379 -43.499 1.00 26.05 139 LYS B O 1
ATOM 4553 N N . GLY B 1 140 ? -52.438 15.722 -41.290 1.00 22.43 140 GLY B N 1
ATOM 4554 C CA . GLY B 1 140 ? -53.791 16.205 -41.116 1.00 22.36 140 GLY B CA 1
ATOM 4555 C C . GLY B 1 140 ? -54.831 15.121 -40.971 1.00 22.12 140 GLY B C 1
ATOM 4556 O O . GLY B 1 140 ? -56.004 15.360 -41.273 1.00 22.10 140 GLY B O 1
ATOM 4557 N N . GLN B 1 141 ? -54.439 13.933 -40.517 1.00 22.09 141 GLN B N 1
ATOM 4558 C CA . GLN B 1 141 ? -55.355 12.810 -40.317 1.00 24.48 141 GLN B CA 1
ATOM 4559 C C . GLN B 1 141 ? -55.221 12.307 -38.883 1.00 23.25 141 GLN B C 1
ATOM 4560 O O . GLN B 1 141 ? -54.701 11.211 -38.640 1.00 23.47 141 GLN B O 1
ATOM 4566 N N . PRO B 1 142 ? -55.675 13.096 -37.902 1.00 23.86 142 PRO B N 1
ATOM 4567 C CA . PRO B 1 142 ? -55.503 12.692 -36.497 1.00 26.66 142 PRO B CA 1
ATOM 4568 C C . PRO B 1 142 ? -56.300 11.459 -36.100 1.00 28.56 142 PRO B C 1
ATOM 4569 O O . PRO B 1 142 ? -55.993 10.859 -35.063 1.00 25.88 142 PRO B O 1
ATOM 4573 N N . GLU B 1 143 ? -57.309 11.060 -36.875 1.00 27.35 143 GLU B N 1
ATOM 4574 C CA . GLU B 1 143 ? -58.108 9.888 -36.543 1.00 26.48 143 GLU B CA 1
ATOM 4575 C C . GLU B 1 143 ? -57.487 8.588 -37.037 1.00 24.43 143 GLU B C 1
ATOM 4576 O O . GLU B 1 143 ? -58.024 7.513 -36.747 1.00 22.69 143 GLU B O 1
ATOM 4582 N N . ARG B 1 144 ? -56.381 8.662 -37.777 1.00 23.62 144 ARG B N 1
ATOM 4583 C CA . ARG B 1 144 ? -55.705 7.483 -38.321 1.00 21.46 144 ARG B CA 1
ATOM 4584 C C . ARG B 1 144 ? -54.711 6.966 -37.284 1.00 19.79 144 ARG B C 1
ATOM 4585 O O . ARG B 1 144 ? -53.514 7.258 -37.321 1.00 19.36 144 ARG B O 1
ATOM 4593 N N . VAL B 1 145 ? -55.225 6.185 -36.331 1.00 20.45 145 VAL B N 1
ATOM 4594 C CA . VAL B 1 145 ? -54.405 5.746 -35.204 1.00 19.84 145 VAL B CA 1
ATOM 4595 C C . VAL B 1 145 ? -54.468 4.238 -34.979 1.00 19.10 145 VAL B C 1
ATOM 4596 O O . VAL B 1 145 ? -53.640 3.683 -34.247 1.00 20.73 145 VAL B O 1
ATOM 4600 N N . LYS B 1 146 ? -55.438 3.562 -35.591 1.00 19.93 146 LYS B N 1
ATOM 4601 C CA . LYS B 1 146 ? -55.608 2.132 -35.352 1.00 17.84 146 LYS B CA 1
ATOM 4602 C C . LYS B 1 146 ? -54.426 1.336 -35.895 1.00 17.93 146 LYS B C 1
ATOM 4603 O O . LYS B 1 146 ? -53.888 1.646 -36.957 1.00 18.50 146 LYS B O 1
ATOM 4609 N N . ILE B 1 147 ? -54.032 0.291 -35.173 1.00 19.50 147 ILE B N 1
ATOM 4610 C CA . ILE B 1 147 ? -52.904 -0.547 -35.561 1.00 17.54 147 ILE B CA 1
ATOM 4611 C C . ILE B 1 147 ? -53.407 -1.963 -35.796 1.00 17.72 147 ILE B C 1
ATOM 4612 O O . ILE B 1 147 ? -54.041 -2.557 -34.915 1.00 18.64 147 ILE B O 1
ATOM 4617 N N . LEU B 1 148 ? -53.123 -2.500 -36.979 1.00 18.03 148 LEU B N 1
ATOM 4618 C CA . LEU B 1 148 ? -53.493 -3.866 -37.317 1.00 17.48 148 LEU B CA 1
ATOM 4619 C C . LEU B 1 148 ? -52.386 -4.822 -36.892 1.00 15.83 148 LEU B C 1
ATOM 4620 O O . LEU B 1 148 ? -51.211 -4.604 -37.205 1.00 15.91 148 LEU B O 1
ATOM 4625 N N . SER B 1 149 ? -52.770 -5.882 -36.184 1.00 18.19 149 SER B N 1
ATOM 4626 C CA . SER B 1 149 ? -51.850 -6.919 -35.747 1.00 17.78 149 SER B CA 1
ATOM 4627 C C . SER B 1 149 ? -52.551 -8.260 -35.913 1.00 19.08 149 SER B C 1
ATOM 4628 O O . SER B 1 149 ? -53.697 -8.329 -36.365 1.00 20.41 149 SER B O 1
ATOM 4631 N N . ARG B 1 150 ? -51.854 -9.337 -35.567 1.00 19.96 150 ARG B N 1
ATOM 4632 C CA . ARG B 1 150 ? -52.377 -10.676 -35.776 1.00 21.61 150 ARG B CA 1
ATOM 4633 C C . ARG B 1 150 ? -52.348 -11.482 -34.485 1.00 23.99 150 ARG B C 1
ATOM 4634 O O . ARG B 1 150 ? -51.561 -11.217 -33.573 1.00 24.00 150 ARG B O 1
ATOM 4642 N N . ARG B 1 151 ? -53.242 -12.464 -34.418 1.00 24.17 151 ARG B N 1
ATOM 4643 C CA . ARG B 1 151 ? -53.165 -13.476 -33.376 1.00 26.25 151 ARG B CA 1
ATOM 4644 C C . ARG B 1 151 ? -51.851 -14.232 -33.512 1.00 25.58 151 ARG B C 1
ATOM 4645 O O . ARG B 1 151 ? -51.357 -14.439 -34.622 1.00 26.31 151 ARG B O 1
ATOM 4653 N N . MET B 1 152 ? -51.243 -14.567 -32.376 1.00 24.34 152 MET B N 1
ATOM 4654 C CA . MET B 1 152 ? -49.966 -15.271 -32.252 1.00 25.34 152 MET B CA 1
ATOM 4655 C C . MET B 1 152 ? -48.789 -14.347 -32.547 1.00 23.70 152 MET B C 1
ATOM 4656 O O . MET B 1 152 ? -47.646 -14.814 -32.547 1.00 23.53 152 MET B O 1
ATOM 4661 N N . ALA B 1 153 ? -49.022 -13.068 -32.824 1.00 24.08 153 ALA B N 1
ATOM 4662 C CA . ALA B 1 153 ? -47.931 -12.122 -33.003 1.00 25.09 153 ALA B CA 1
ATOM 4663 C C . ALA B 1 153 ? -47.331 -11.743 -31.656 1.00 24.32 153 ALA B C 1
ATOM 4664 O O . ALA B 1 153 ? -48.035 -11.671 -30.645 1.00 25.03 153 ALA B O 1
ATOM 4666 N N . TYR B 1 154 ? -46.019 -11.515 -31.642 1.00 24.06 154 TYR B N 1
ATOM 4667 C CA . TYR B 1 154 ? -45.315 -11.056 -30.448 1.00 24.69 154 TYR B CA 1
ATOM 4668 C C . TYR B 1 154 ? -44.415 -9.890 -30.832 1.00 22.91 154 TYR B C 1
ATOM 4669 O O . TYR B 1 154 ? -43.469 -10.062 -31.607 1.00 22.47 154 TYR B O 1
ATOM 4678 N N . HIS B 1 155 ? -44.711 -8.708 -30.294 1.00 24.11 155 HIS B N 1
ATOM 4679 C CA . HIS B 1 155 ? -43.961 -7.498 -30.607 1.00 22.66 155 HIS B CA 1
ATOM 4680 C C . HIS B 1 155 ? -43.387 -6.819 -29.368 1.00 24.03 155 HIS B C 1
ATOM 4681 O O . HIS B 1 155 ? -42.889 -5.692 -29.468 1.00 20.34 155 HIS B O 1
ATOM 4688 N N . GLY B 1 156 ? -43.425 -7.474 -28.218 1.00 24.97 156 GLY B N 1
ATOM 4689 C CA . GLY B 1 156 ? -42.987 -6.892 -26.965 1.00 25.81 156 GLY B CA 1
ATOM 4690 C C . GLY B 1 156 ? -44.118 -6.833 -25.954 1.00 27.02 156 GLY B C 1
ATOM 4691 O O . GLY B 1 156 ? -45.295 -6.972 -26.280 1.00 27.82 156 GLY B O 1
ATOM 4692 N N . ILE B 1 157 ? -43.730 -6.606 -24.700 1.00 28.03 157 ILE B N 1
ATOM 4693 C CA . ILE B 1 157 ? -44.699 -6.613 -23.614 1.00 29.20 157 ILE B CA 1
ATOM 4694 C C . ILE B 1 157 ? -44.780 -5.260 -22.908 1.00 28.70 157 ILE B C 1
ATOM 4695 O O . ILE B 1 157 ? -45.320 -5.165 -21.812 1.00 26.85 157 ILE B O 1
ATOM 4700 N N . ALA B 1 158 ? -44.255 -4.207 -23.525 1.00 27.30 158 ALA B N 1
ATOM 4701 C CA . ALA B 1 158 ? -44.355 -2.862 -22.978 1.00 31.19 158 ALA B CA 1
ATOM 4702 C C . ALA B 1 158 ? -45.124 -1.958 -23.929 1.00 31.78 158 ALA B C 1
ATOM 4703 O O . ALA B 1 158 ? -44.944 -2.030 -25.151 1.00 34.30 158 ALA B O 1
ATOM 4705 N N . MET B 1 159 ? -45.957 -1.098 -23.359 1.00 31.21 159 MET B N 1
ATOM 4706 C CA . MET B 1 159 ? -46.524 0.041 -24.081 1.00 35.00 159 MET B CA 1
ATOM 4707 C C . MET B 1 159 ? -47.354 -0.501 -25.248 1.00 34.58 159 MET B C 1
ATOM 4708 O O . MET B 1 159 ? -47.910 -1.604 -25.147 1.00 34.19 159 MET B O 1
ATOM 4710 N N . GLY B 1 160 ? -47.443 0.221 -26.366 1.00 34.65 160 GLY B N 1
ATOM 4711 C CA . GLY B 1 160 ? -48.260 -0.240 -27.476 1.00 32.28 160 GLY B CA 1
ATOM 4712 C C . GLY B 1 160 ? -47.873 -1.614 -27.985 1.00 30.46 160 GLY B C 1
ATOM 4713 O O . GLY B 1 160 ? -48.724 -2.352 -28.488 1.00 30.81 160 GLY B O 1
ATOM 4714 N N . ALA B 1 161 ? -46.590 -1.975 -27.871 1.00 29.55 161 ALA B N 1
ATOM 4715 C CA . ALA B 1 161 ? -46.156 -3.305 -28.291 1.00 26.79 161 ALA B CA 1
ATOM 4716 C C . ALA B 1 161 ? -46.963 -4.393 -27.593 1.00 27.38 161 ALA B C 1
ATOM 4717 O O . ALA B 1 161 ? -47.375 -5.375 -28.224 1.00 26.61 161 ALA B O 1
ATOM 4719 N N . LEU B 1 162 ? -47.245 -4.204 -26.300 1.00 29.53 162 LEU B N 1
ATOM 4720 C CA . LEU B 1 162 ? -48.055 -5.175 -25.572 1.00 28.94 162 LEU B CA 1
ATOM 4721 C C . LEU B 1 162 ? -49.416 -5.347 -26.232 1.00 27.19 162 LEU B C 1
ATOM 4722 O O . LEU B 1 162 ? -49.924 -6.469 -26.344 1.00 28.64 162 LEU B O 1
ATOM 4727 N N . SER B 1 163 ? -50.024 -4.245 -26.677 1.00 27.84 163 SER B N 1
ATOM 4728 C CA . SER B 1 163 ? -51.278 -4.350 -27.414 1.00 27.52 163 SER B CA 1
ATOM 4729 C C . SER B 1 163 ? -51.068 -5.012 -28.771 1.00 26.39 163 SER B C 1
ATOM 4730 O O . SER B 1 163 ? -51.908 -5.801 -29.218 1.00 27.01 163 SER B O 1
ATOM 4733 N N . ALA B 1 164 ? -49.960 -4.689 -29.447 1.00 27.18 164 ALA B N 1
ATOM 4734 C CA . ALA B 1 164 ? -49.688 -5.282 -30.753 1.00 25.61 164 ALA B CA 1
ATOM 4735 C C . ALA B 1 164 ? -49.536 -6.796 -30.659 1.00 25.64 164 ALA B C 1
ATOM 4736 O O . ALA B 1 164 ? -49.947 -7.526 -31.569 1.00 24.00 164 ALA B O 1
ATOM 4738 N N . THR B 1 165 ? -48.935 -7.280 -29.576 1.00 26.92 165 THR B N 1
ATOM 4739 C CA . THR B 1 165 ? -48.775 -8.713 -29.371 1.00 27.23 165 THR B CA 1
ATOM 4740 C C . THR B 1 165 ? -50.129 -9.413 -29.354 1.00 28.68 165 THR B C 1
ATOM 4741 O O . THR B 1 165 ? -51.087 -8.932 -28.743 1.00 30.41 165 THR B O 1
ATOM 4745 N N . GLY B 1 166 ? -50.206 -10.558 -30.034 1.00 30.09 166 GLY B N 1
ATOM 4746 C CA . GLY B 1 166 ? -51.445 -11.298 -30.165 1.00 29.83 166 GLY B CA 1
ATOM 4747 C C . GLY B 1 166 ? -51.573 -12.547 -29.323 1.00 32.73 166 GLY B C 1
ATOM 4748 O O . GLY B 1 166 ? -52.502 -13.336 -29.558 1.00 34.76 166 GLY B O 1
ATOM 4749 N N . VAL B 1 167 ? -50.688 -12.771 -28.359 1.00 33.34 167 VAL B N 1
ATOM 4750 C CA . VAL B 1 167 ? -50.762 -13.925 -27.462 1.00 34.72 167 VAL B CA 1
ATOM 4751 C C . VAL B 1 167 ? -51.428 -13.470 -26.174 1.00 33.12 167 VAL B C 1
ATOM 4752 O O . VAL B 1 167 ? -50.821 -12.697 -25.409 1.00 31.17 167 VAL B O 1
ATOM 4756 N N . PRO B 1 168 ? -52.662 -13.899 -25.879 1.00 34.24 168 PRO B N 1
ATOM 4757 C CA . PRO B 1 168 ? -53.380 -13.359 -24.714 1.00 33.36 168 PRO B CA 1
ATOM 4758 C C . PRO B 1 168 ? -52.727 -13.662 -23.375 1.00 32.43 168 PRO B C 1
ATOM 4759 O O . PRO B 1 168 ? -53.026 -12.967 -22.395 1.00 30.94 168 PRO B O 1
ATOM 4763 N N . ALA B 1 169 ? -51.863 -14.678 -23.290 1.00 32.90 169 ALA B N 1
ATOM 4764 C CA . ALA B 1 169 ? -51.240 -15.008 -22.011 1.00 31.54 169 ALA B CA 1
ATOM 4765 C C . ALA B 1 169 ? -50.404 -13.853 -21.474 1.00 30.08 169 ALA B C 1
ATOM 4766 O O . ALA B 1 169 ? -50.258 -13.707 -20.255 1.00 32.28 169 ALA B O 1
ATOM 4768 N N . TYR B 1 170 ? -49.845 -13.029 -22.361 1.00 27.33 170 TYR B N 1
ATOM 4769 C CA . TYR B 1 170 ? -49.077 -11.870 -21.919 1.00 26.94 170 TYR B CA 1
ATOM 4770 C C . TYR B 1 170 ? -49.974 -10.775 -21.355 1.00 26.54 170 TYR B C 1
ATOM 4771 O O . TYR B 1 170 ? -49.529 -9.985 -20.516 1.00 26.88 170 TYR B O 1
ATOM 4780 N N . TRP B 1 171 ? -51.228 -10.702 -21.808 1.00 26.12 171 TRP B N 1
ATOM 4781 C CA . TRP B 1 171 ? -52.133 -9.660 -21.334 1.00 27.93 171 TRP B CA 1
ATOM 4782 C C . TRP B 1 171 ? -52.624 -9.928 -19.917 1.00 27.91 171 TRP B C 1
ATOM 4783 O O . TRP B 1 171 ? -52.858 -8.983 -19.155 1.00 27.60 171 TRP B O 1
ATOM 4794 N N . GLU B 1 172 ? -52.789 -11.200 -19.557 1.00 27.86 172 GLU B N 1
ATOM 4795 C CA . GLU B 1 172 ? -53.536 -11.576 -18.362 1.00 28.48 172 GLU B CA 1
ATOM 4796 C C . GLU B 1 172 ? -52.958 -10.959 -17.093 1.00 25.35 172 GLU B C 1
ATOM 4797 O O . GLU B 1 172 ? -51.763 -11.085 -16.810 1.00 26.44 172 GLU B O 1
ATOM 4803 N N . GLY B 1 173 ? -53.822 -10.287 -16.332 1.00 25.20 173 GLY B N 1
ATOM 4804 C CA . GLY B 1 173 ? -53.491 -9.782 -15.016 1.00 24.97 173 GLY B CA 1
ATOM 4805 C C . GLY B 1 173 ? -52.762 -8.458 -14.965 1.00 23.94 173 GLY B C 1
ATOM 4806 O O . GLY B 1 173 ? -52.509 -7.959 -13.862 1.00 24.10 173 GLY B O 1
ATOM 4807 N N . PHE B 1 174 ? -52.419 -7.865 -16.106 1.00 23.31 174 PHE B N 1
ATOM 4808 C CA . PHE B 1 174 ? -51.647 -6.629 -16.124 1.00 22.49 174 PHE B CA 1
ATOM 4809 C C . PHE B 1 174 ? -52.501 -5.382 -16.325 1.00 22.21 174 PHE B C 1
ATOM 4810 O O . PHE B 1 174 ? -51.949 -4.290 -16.497 1.00 23.38 174 PHE B O 1
ATOM 4818 N N . GLY B 1 175 ? -53.824 -5.511 -16.310 1.00 23.12 175 GLY B N 1
ATOM 4819 C CA . GLY B 1 175 ? -54.696 -4.361 -16.364 1.00 25.55 175 GLY B CA 1
ATOM 4820 C C . GLY B 1 175 ? -55.032 -3.909 -17.771 1.00 27.44 175 GLY B C 1
ATOM 4821 O O . GLY B 1 175 ? -54.881 -4.654 -18.746 1.00 28.61 175 GLY B O 1
ATOM 4822 N N . PRO B 1 176 ? -55.501 -2.669 -17.899 1.00 27.20 176 PRO B N 1
ATOM 4823 C CA . PRO B 1 176 ? -55.906 -2.167 -19.216 1.00 30.79 176 PRO B CA 1
ATOM 4824 C C . PRO B 1 176 ? -54.711 -1.921 -20.123 1.00 31.43 176 PRO B C 1
ATOM 4825 O O . PRO B 1 176 ? -53.596 -1.647 -19.670 1.00 30.11 176 PRO B O 1
ATOM 4829 N N . ARG B 1 177 ? -54.968 -1.974 -21.434 1.00 31.67 177 ARG B N 1
ATOM 4830 C CA . ARG B 1 177 ? -53.910 -1.781 -22.463 1.00 34.98 177 ARG B CA 1
ATOM 4831 C C . ARG B 1 177 ? -54.281 -0.591 -23.355 1.00 32.12 177 ARG B C 1
ATOM 4832 O O . ARG B 1 177 ? -55.470 -0.218 -23.374 1.00 29.47 177 ARG B O 1
ATOM 4840 N N . PRO B 1 178 ? -53.318 0.045 -24.059 1.00 34.08 178 PRO B N 1
ATOM 4841 C CA . PRO B 1 178 ? -53.623 1.201 -24.906 1.00 33.46 178 PRO B CA 1
ATOM 4842 C C . PRO B 1 178 ? -54.622 0.825 -26.009 1.00 32.50 178 PRO B C 1
ATOM 4843 O O . PRO B 1 178 ? -54.455 -0.210 -26.629 1.00 31.83 178 PRO B O 1
ATOM 4847 N N . PRO B 1 179 ? -55.661 1.654 -26.256 1.00 31.63 179 PRO B N 1
ATOM 4848 C CA . PRO B 1 179 ? -56.670 1.372 -27.282 1.00 29.85 179 PRO B CA 1
ATOM 4849 C C . PRO B 1 179 ? -56.197 1.670 -28.713 1.00 28.29 179 PRO B C 1
ATOM 4850 O O . PRO B 1 179 ? -55.286 2.461 -28.879 1.00 28.94 179 PRO B O 1
ATOM 4854 N N . GLY B 1 180 ? -56.824 1.019 -29.697 1.00 29.96 180 GLY B N 1
ATOM 4855 C CA . GLY B 1 180 ? -56.516 1.234 -31.094 1.00 26.64 180 GLY B CA 1
ATOM 4856 C C . GLY B 1 180 ? -55.859 0.078 -31.814 1.00 24.06 180 GLY B C 1
ATOM 4857 O O . GLY B 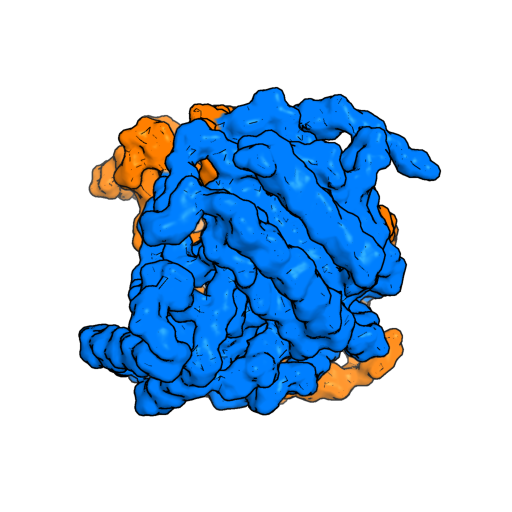1 180 ? -55.321 0.282 -32.907 1.00 24.52 180 GLY B O 1
ATOM 4858 N N . PHE B 1 181 ? -55.865 -1.120 -31.244 1.00 22.67 181 PHE B N 1
ATOM 4859 C CA . PHE B 1 181 ? -55.213 -2.268 -31.859 1.00 22.20 181 PHE B CA 1
ATOM 4860 C C . PHE B 1 181 ? -56.252 -3.298 -32.279 1.00 23.32 181 PHE B C 1
ATOM 4861 O O . PHE B 1 181 ? -57.135 -3.655 -31.493 1.00 24.79 181 PHE B O 1
ATOM 4869 N N . ILE B 1 182 ? -56.135 -3.775 -33.515 1.00 23.29 182 ILE B N 1
ATOM 4870 C CA . ILE B 1 182 ? -57.043 -4.763 -34.083 1.00 22.48 182 ILE B CA 1
ATOM 4871 C C . ILE B 1 182 ? -56.228 -5.996 -34.437 1.00 21.03 182 ILE B C 1
ATOM 4872 O O . ILE B 1 182 ? -55.184 -5.888 -35.092 1.00 19.95 182 ILE B O 1
ATOM 4877 N N . HIS B 1 183 ? -56.703 -7.162 -34.015 1.00 22.85 183 HIS B N 1
ATOM 4878 C CA . HIS B 1 183 ? -55.963 -8.407 -34.173 1.00 23.32 183 HIS B CA 1
ATOM 4879 C C . HIS B 1 183 ? -56.606 -9.260 -35.256 1.00 23.36 183 HIS B C 1
ATOM 4880 O O . HIS B 1 183 ? -57.802 -9.563 -35.189 1.00 23.96 183 HIS B O 1
ATOM 4887 N N . LEU B 1 184 ? -55.805 -9.637 -36.248 1.00 22.20 184 LEU B N 1
ATOM 4888 C CA . LEU B 1 184 ? -56.218 -10.511 -37.331 1.00 24.94 184 LEU B CA 1
ATOM 4889 C C . LEU B 1 184 ? -55.843 -11.958 -37.005 1.00 26.06 184 LEU B C 1
ATOM 4890 O O . LEU B 1 184 ? -55.128 -12.241 -36.041 1.00 25.34 184 LEU B O 1
ATOM 4895 N N . THR B 1 185 ? -56.346 -12.887 -37.816 1.00 26.90 185 THR B N 1
ATOM 4896 C CA . THR B 1 185 ? -55.988 -14.288 -37.640 1.00 27.99 185 THR B CA 1
ATOM 4897 C C . THR B 1 185 ? -54.558 -14.542 -38.101 1.00 26.55 185 THR B C 1
ATOM 4898 O O . THR B 1 185 ? -54.060 -13.912 -39.038 1.00 28.35 185 THR B O 1
ATOM 4902 N N . ALA B 1 186 ? -53.876 -15.447 -37.394 1.00 27.77 186 ALA B N 1
ATOM 4903 C CA . ALA B 1 186 ? -52.488 -15.830 -37.740 1.00 26.20 186 ALA B CA 1
ATOM 4904 C C . ALA B 1 186 ? -52.504 -16.722 -38.988 1.00 24.98 186 ALA B C 1
ATOM 4905 O O . ALA B 1 186 ? -53.419 -17.561 -39.097 1.00 24.30 186 ALA B O 1
ATOM 4907 N N . PRO B 1 187 ? -51.517 -16.620 -39.907 1.00 25.79 187 PRO B N 1
ATOM 4908 C CA . PRO B 1 187 ? -51.474 -17.486 -41.088 1.00 24.71 187 PRO B CA 1
ATOM 4909 C C . PRO B 1 187 ? -50.827 -18.791 -40.604 1.00 24.81 187 PRO B C 1
ATOM 4910 O O . PRO B 1 187 ? -49.690 -19.060 -40.944 1.00 24.55 187 PRO B O 1
ATOM 4914 N N . TYR B 1 188 ? -51.598 -19.559 -39.828 1.00 26.41 188 TYR B N 1
ATOM 4915 C CA . TYR B 1 188 ? -51.156 -20.798 -39.187 1.00 28.06 188 TYR B CA 1
ATOM 4916 C C . TYR B 1 188 ? -51.901 -21.951 -39.858 1.00 27.23 188 TYR B C 1
ATOM 4917 O O . TYR B 1 188 ? -52.980 -22.355 -39.426 1.00 25.75 188 TYR B O 1
ATOM 4926 N N . LYS B 1 189 ? -51.301 -22.488 -40.926 1.00 28.22 189 LYS B N 1
ATOM 4927 C CA . LYS B 1 189 ? -51.991 -23.458 -41.775 1.00 27.91 189 LYS B CA 1
ATOM 4928 C C . LYS B 1 189 ? -52.279 -24.767 -41.048 1.00 28.91 189 LYS B C 1
ATOM 4929 O O . LYS B 1 189 ? -53.310 -25.402 -41.298 1.00 27.41 189 LYS B O 1
ATOM 4935 N N . TYR B 1 190 ? -51.375 -25.196 -40.163 1.00 30.09 190 TYR B N 1
ATOM 4936 C CA . TYR B 1 190 ? -51.502 -26.513 -39.541 1.00 28.99 190 TYR B CA 1
ATOM 4937 C C . TYR B 1 190 ? -52.830 -26.669 -38.809 1.00 27.58 190 TYR B C 1
ATOM 4938 O O . TYR B 1 190 ? -53.426 -27.753 -38.816 1.00 28.80 190 TYR B O 1
ATOM 4947 N N . ARG B 1 191 ? -53.310 -25.602 -38.170 1.00 27.16 191 ARG B N 1
ATOM 4948 C CA . ARG B 1 191 ? -54.561 -25.660 -37.429 1.00 30.00 191 ARG B CA 1
ATOM 4949 C C . ARG B 1 191 ? -55.667 -24.788 -38.002 1.00 28.77 191 ARG B C 1
ATOM 4950 O O . ARG B 1 191 ? -56.839 -25.043 -37.710 1.00 30.42 191 ARG B O 1
ATOM 4958 N N . PHE B 1 192 ? -55.336 -23.774 -38.803 1.00 27.33 192 PHE B N 1
ATOM 4959 C CA . PHE B 1 192 ? -56.337 -22.852 -39.322 1.00 28.75 192 PHE B CA 1
ATOM 4960 C C . PHE B 1 192 ? -56.529 -22.952 -40.829 1.00 30.59 192 PHE B C 1
ATOM 4961 O O . PHE B 1 192 ? -57.441 -22.309 -41.361 1.00 30.08 192 PHE B O 1
ATOM 4969 N N . GLY B 1 193 ? -55.702 -23.728 -41.526 1.00 30.08 193 GLY B N 1
ATOM 4970 C CA . GLY B 1 193 ? -55.823 -23.883 -42.963 1.00 32.12 193 GLY B CA 1
ATOM 4971 C C . GLY B 1 193 ? -55.948 -25.331 -43.393 1.00 34.63 193 GLY B C 1
ATOM 4972 O O . GLY B 1 193 ? -55.447 -25.715 -44.454 1.00 32.58 193 GLY B O 1
ATOM 4973 N N . GLU B 1 194 ? -56.613 -26.142 -42.570 1.00 33.57 194 GLU B N 1
ATOM 4974 C CA . GLU B 1 194 ? -56.729 -27.572 -42.833 1.00 35.19 194 GLU B CA 1
ATOM 4975 C C . GLU B 1 194 ? -57.444 -27.838 -44.151 1.00 35.05 194 GLU B C 1
ATOM 4976 O O . GLU B 1 194 ? -58.478 -27.232 -44.448 1.00 33.22 194 GLU B O 1
ATOM 4982 N N . GLY B 1 195 ? -56.888 -28.755 -44.940 1.00 34.02 195 GLY B N 1
ATOM 4983 C CA . GLY B 1 195 ? -57.497 -29.134 -46.203 1.00 35.64 195 GLY B CA 1
ATOM 4984 C C . GLY B 1 195 ? -57.546 -28.021 -47.223 1.00 34.61 195 GLY B C 1
ATOM 4985 O O . GLY B 1 195 ? -58.460 -27.985 -48.053 1.00 38.23 195 GLY B O 1
ATOM 4986 N N . LEU B 1 196 ? -56.579 -27.110 -47.186 1.00 34.45 196 LEU B N 1
ATOM 4987 C CA . LEU B 1 196 ? -56.517 -25.992 -48.111 1.00 33.39 196 LEU B CA 1
ATOM 4988 C C . LEU B 1 196 ? -55.154 -25.974 -48.780 1.00 34.17 196 LEU B C 1
ATOM 4989 O O . LEU B 1 196 ? -54.152 -26.384 -48.190 1.00 32.48 196 LEU B O 1
ATOM 4994 N N . THR B 1 197 ? -55.123 -25.514 -50.026 1.00 34.83 197 THR B N 1
ATOM 4995 C CA . THR B 1 197 ? -53.844 -25.201 -50.633 1.00 32.59 197 THR B CA 1
ATOM 4996 C C . THR B 1 197 ? -53.339 -23.868 -50.087 1.00 29.29 197 THR B C 1
ATOM 4997 O O . THR B 1 197 ? -54.075 -23.109 -49.449 1.00 29.20 197 THR B O 1
ATOM 5001 N N . ASP B 1 198 ? -52.056 -23.591 -50.327 1.00 28.74 198 ASP B N 1
ATOM 5002 C CA . ASP B 1 198 ? -51.505 -22.306 -49.911 1.00 29.47 198 ASP B CA 1
ATOM 5003 C C . ASP B 1 198 ? -52.253 -21.157 -50.573 1.00 28.44 198 ASP B C 1
ATOM 5004 O O . ASP B 1 198 ? -52.512 -20.127 -49.942 1.00 27.36 198 ASP B O 1
ATOM 5009 N N . GLU B 1 199 ? -52.616 -21.325 -51.847 1.00 29.26 199 GLU B N 1
ATOM 5010 C CA . GLU B 1 199 ? -53.345 -20.285 -52.566 1.00 30.71 199 GLU B CA 1
ATOM 5011 C C . GLU B 1 199 ? -54.703 -20.013 -51.925 1.00 26.59 199 GLU B C 1
ATOM 5012 O O . GLU B 1 199 ? -55.076 -18.852 -51.717 1.00 24.76 199 GLU B O 1
ATOM 5018 N N . GLU B 1 200 ? -55.460 -21.070 -51.609 1.00 27.20 200 GLU B N 1
ATOM 5019 C CA . GLU B 1 200 ? -56.777 -20.885 -51.002 1.00 27.83 200 GLU B CA 1
ATOM 5020 C C . GLU B 1 200 ? -56.664 -20.232 -49.629 1.00 25.49 200 GLU B C 1
ATOM 5021 O O . GLU B 1 200 ? -57.461 -19.351 -49.278 1.00 25.71 200 GLU B O 1
ATOM 5027 N N . PHE B 1 201 ? -55.679 -20.660 -48.836 1.00 26.85 201 PHE B N 1
ATOM 5028 C CA . PHE B 1 201 ? -55.460 -20.071 -47.519 1.00 26.02 201 PHE B CA 1
ATOM 5029 C C . PHE B 1 201 ? -55.116 -18.590 -47.630 1.00 23.60 201 PHE B C 1
ATOM 5030 O O . PHE B 1 201 ? -55.643 -17.761 -46.875 1.00 23.54 201 PHE B O 1
ATOM 5038 N N . VAL B 1 202 ? -54.235 -18.241 -48.571 1.00 24.57 202 VAL B N 1
ATOM 5039 C CA . VAL B 1 202 ? -53.876 -16.841 -48.784 1.00 22.28 202 VAL B CA 1
ATOM 5040 C C . VAL B 1 202 ? -55.093 -16.039 -49.223 1.00 23.41 202 VAL B C 1
ATOM 5041 O O . VAL B 1 202 ? -55.279 -14.890 -48.806 1.00 22.05 202 VAL B O 1
ATOM 5045 N N . ALA B 1 203 ? -55.937 -16.626 -50.076 1.00 25.01 203 ALA B N 1
ATOM 5046 C CA . ALA B 1 203 ? -57.150 -15.935 -50.504 1.00 24.34 203 ALA B CA 1
ATOM 5047 C C . ALA B 1 203 ? -58.064 -15.655 -49.318 1.00 21.34 203 ALA B C 1
ATOM 5048 O O . ALA B 1 203 ? -58.621 -14.555 -49.196 1.00 22.04 203 ALA B O 1
ATOM 5050 N N . ARG B 1 204 ? -58.214 -16.634 -48.422 1.00 22.42 204 ARG B N 1
ATOM 5051 C CA . ARG B 1 204 ? -59.041 -16.429 -47.235 1.00 24.69 204 ARG B CA 1
ATOM 5052 C C . ARG B 1 204 ? -58.472 -15.325 -46.352 1.00 24.15 204 ARG B C 1
ATOM 5053 O O . ARG B 1 204 ? -59.216 -14.473 -45.846 1.00 22.85 204 ARG B O 1
ATOM 5061 N N . LEU B 1 205 ? -57.151 -15.325 -46.155 1.00 25.24 205 LEU B N 1
ATOM 5062 C CA . LEU B 1 205 ? -56.526 -14.302 -45.321 1.00 23.81 205 LEU B CA 1
ATOM 5063 C C . LEU B 1 205 ? -56.685 -12.913 -45.931 1.00 23.86 205 LEU B C 1
ATOM 5064 O O . LEU B 1 205 ? -56.959 -11.938 -45.218 1.00 24.13 205 LEU B O 1
ATOM 5069 N N . VAL B 1 206 ? -56.520 -12.806 -47.252 1.00 22.73 206 VAL B N 1
ATOM 5070 C CA . VAL B 1 206 ? -56.692 -11.525 -47.931 1.00 21.01 206 VAL B CA 1
ATOM 5071 C C . VAL B 1 206 ? -58.127 -11.037 -47.789 1.00 22.58 206 VAL B C 1
ATOM 5072 O O . VAL B 1 206 ? -58.376 -9.849 -47.545 1.00 24.34 206 VAL B O 1
ATOM 5076 N N . GLN B 1 207 ? -59.093 -11.948 -47.939 1.00 22.89 207 GLN B N 1
ATOM 5077 C CA . GLN B 1 207 ? -60.495 -11.574 -47.787 1.00 23.91 207 GLN B CA 1
ATOM 5078 C C . GLN B 1 207 ? -60.777 -11.067 -46.380 1.00 24.69 207 GLN B C 1
ATOM 5079 O O . GLN B 1 207 ? -61.469 -10.053 -46.199 1.00 26.61 207 GLN B O 1
ATOM 5085 N N . GLU B 1 208 ? -60.238 -11.753 -45.371 1.00 24.09 208 GLU B N 1
ATOM 5086 C CA . GLU B 1 208 ? -60.428 -11.301 -43.997 1.00 24.98 208 GLU B CA 1
ATOM 5087 C C . GLU B 1 208 ? -59.820 -9.921 -43.777 1.00 23.11 208 GLU B C 1
ATOM 5088 O O . GLU B 1 208 ? -60.441 -9.058 -43.144 1.00 23.56 208 GLU B O 1
ATOM 5094 N N . LEU B 1 209 ? -58.610 -9.691 -44.294 1.00 22.38 209 LEU B N 1
ATOM 5095 C CA . LEU B 1 209 ? -57.967 -8.390 -44.123 1.00 20.99 209 LEU B CA 1
ATOM 5096 C C . LEU B 1 209 ? -58.784 -7.281 -44.775 1.00 21.95 209 LEU B C 1
ATOM 5097 O O . LEU B 1 209 ? -59.008 -6.221 -44.176 1.00 19.18 209 LEU B O 1
ATOM 5102 N N . GLU B 1 210 ? -59.249 -7.514 -46.005 1.00 24.21 210 GLU B N 1
ATOM 5103 C CA . GLU B 1 210 ? -60.024 -6.497 -46.709 1.00 24.52 210 GLU B CA 1
ATOM 5104 C C . GLU B 1 210 ? -61.322 -6.184 -45.974 1.00 24.48 210 GLU B C 1
ATOM 5105 O O . GLU B 1 210 ? -61.690 -5.014 -45.806 1.00 24.44 210 GLU B O 1
ATOM 5111 N N . GLU B 1 211 ? -62.038 -7.221 -45.533 1.00 23.83 211 GLU B N 1
ATOM 5112 C CA . GLU B 1 211 ? -63.306 -6.991 -44.847 1.00 26.82 211 GLU B CA 1
ATOM 5113 C C . GLU B 1 211 ? -63.094 -6.303 -43.501 1.00 25.48 211 GLU B C 1
ATOM 5114 O O . GLU B 1 211 ? -63.902 -5.455 -43.098 1.00 26.65 211 GLU B O 1
ATOM 5120 N N . THR B 1 212 ? -62.016 -6.647 -42.786 1.00 25.51 212 THR B N 1
ATOM 5121 C CA . THR B 1 212 ? -61.714 -5.950 -41.537 1.00 24.84 212 THR B CA 1
ATOM 5122 C C . THR B 1 212 ? -61.423 -4.476 -41.790 1.00 24.91 212 THR B C 1
ATOM 5123 O O . THR B 1 212 ? -61.903 -3.601 -41.054 1.00 26.54 212 THR B O 1
ATOM 5127 N N . ILE B 1 213 ? -60.650 -4.181 -42.840 1.00 23.16 213 ILE B N 1
ATOM 5128 C CA . ILE B 1 213 ? -60.351 -2.792 -43.177 1.00 23.15 213 ILE B CA 1
ATOM 5129 C C . ILE B 1 213 ? -61.632 -2.039 -43.504 1.00 24.78 213 ILE B C 1
ATOM 5130 O O . ILE B 1 213 ? -61.832 -0.899 -43.064 1.00 25.13 213 ILE B O 1
ATOM 5135 N N . GLU B 1 214 ? -62.525 -2.666 -44.272 1.00 24.64 214 GLU B N 1
ATOM 5136 C CA . GLU B 1 214 ? -63.796 -2.027 -44.600 1.00 28.37 214 GLU B CA 1
ATOM 5137 C C . GLU B 1 214 ? -64.640 -1.766 -43.353 1.00 27.90 214 GLU B C 1
ATOM 5138 O O . GLU B 1 214 ? -65.256 -0.702 -43.232 1.00 27.97 214 GLU B O 1
ATOM 5144 N N . ARG B 1 215 ? -64.701 -2.727 -42.426 1.00 27.15 215 ARG B N 1
ATOM 5145 C CA . ARG B 1 215 ? -65.484 -2.526 -41.205 1.00 30.32 215 ARG B CA 1
ATOM 5146 C C . ARG B 1 215 ? -64.946 -1.369 -40.387 1.00 28.34 215 ARG B C 1
ATOM 5147 O O . ARG B 1 215 ? -65.699 -0.489 -39.947 1.00 30.70 215 ARG B O 1
ATOM 5155 N N . GLU B 1 216 ? -63.649 -1.424 -40.092 1.00 29.38 216 GLU B N 1
ATOM 5156 C CA . GLU B 1 216 ? -62.979 -0.373 -39.283 1.00 27.21 216 GLU B CA 1
ATOM 5157 C C . GLU B 1 216 ? -62.987 0.968 -40.026 1.00 25.87 216 GLU B C 1
ATOM 5158 O O . GLU B 1 216 ? -63.182 2.006 -39.365 1.00 25.97 216 GLU B O 1
ATOM 5164 N N . GLY B 1 217 ? -62.828 0.933 -41.353 1.00 27.21 217 GLY B N 1
ATOM 5165 C CA . GLY B 1 217 ? -62.639 2.140 -42.123 1.00 25.72 217 GLY B CA 1
ATOM 5166 C C . GLY B 1 217 ? -61.167 2.394 -42.351 1.00 25.76 217 GLY B C 1
ATOM 5167 O O . GLY B 1 217 ? -60.417 2.614 -41.395 1.00 24.83 217 GLY B O 1
ATOM 5168 N N . SER B 1 218 ? -60.741 2.349 -43.615 1.00 23.21 218 SER B N 1
ATOM 5169 C CA . SER B 1 218 ? -59.321 2.467 -43.930 1.00 22.44 218 SER B CA 1
ATOM 5170 C C . SER B 1 218 ? -58.741 3.791 -43.452 1.00 23.27 218 SER B C 1
ATOM 5171 O O . SER B 1 218 ? -57.559 3.856 -43.094 1.00 23.46 218 SER B O 1
ATOM 5174 N N . GLU B 1 219 ? -59.550 4.852 -43.434 1.00 22.87 219 GLU B N 1
ATOM 5175 C CA . GLU B 1 219 ? -59.056 6.164 -43.033 1.00 23.17 219 GLU B CA 1
ATOM 5176 C C . GLU B 1 219 ? -58.714 6.244 -41.551 1.00 22.40 219 GLU B C 1
ATOM 5177 O O . GLU B 1 219 ? -58.115 7.239 -41.128 1.00 25.30 219 GLU B O 1
ATOM 5183 N N . THR B 1 220 ? -59.084 5.242 -40.756 1.00 22.29 220 THR B N 1
ATOM 5184 C CA . THR B 1 220 ? -58.774 5.217 -39.333 1.00 21.53 220 THR B CA 1
ATOM 5185 C C . THR B 1 220 ? -57.603 4.304 -38.987 1.00 19.08 220 THR B C 1
ATOM 5186 O O . THR B 1 220 ? -57.220 4.235 -37.816 1.00 20.61 220 THR B O 1
ATOM 5190 N N . ILE B 1 221 ? -57.020 3.617 -39.966 1.00 19.44 221 ILE B N 1
ATOM 5191 C CA . ILE B 1 221 ? -55.974 2.628 -39.722 1.00 18.82 221 ILE B CA 1
ATOM 5192 C C . ILE B 1 221 ? -54.632 3.235 -40.114 1.00 16.67 221 ILE B C 1
ATOM 5193 O O . ILE B 1 221 ? -54.371 3.489 -41.294 1.00 19.41 221 ILE B O 1
ATOM 5198 N N . ALA B 1 222 ? -53.777 3.464 -39.115 1.00 16.74 222 ALA B N 1
ATOM 5199 C CA . ALA B 1 222 ? -52.461 4.041 -39.357 1.00 16.41 222 ALA B CA 1
ATOM 5200 C C . ALA B 1 222 ? -51.513 3.039 -40.006 1.00 17.42 222 ALA B C 1
ATOM 5201 O O . ALA B 1 222 ? -50.816 3.372 -40.972 1.00 17.12 222 ALA B O 1
ATOM 5203 N N . ALA B 1 223 ? -51.468 1.806 -39.501 1.00 14.09 223 ALA B N 1
ATOM 5204 C CA . ALA B 1 223 ? -50.458 0.872 -39.983 1.00 14.49 223 ALA B CA 1
ATOM 5205 C C . ALA B 1 223 ? -50.838 -0.565 -39.648 1.00 15.42 223 ALA B C 1
ATOM 5206 O O . ALA B 1 223 ? -51.760 -0.833 -38.873 1.00 16.44 223 ALA B O 1
ATOM 5208 N N . PHE B 1 224 ? -50.096 -1.485 -40.264 1.00 15.06 224 PHE B N 1
ATOM 5209 C CA . PHE B 1 224 ? -50.135 -2.916 -39.991 1.00 15.45 224 PHE B CA 1
ATOM 5210 C C . PHE B 1 224 ? -48.742 -3.320 -39.531 1.00 15.16 224 PHE B C 1
ATOM 5211 O O . PHE B 1 224 ? -47.751 -2.964 -40.176 1.00 15.34 224 PHE B O 1
ATOM 5219 N N . ILE B 1 225 ? -48.661 -4.056 -38.426 1.00 15.12 225 ILE B N 1
ATOM 5220 C CA . ILE B 1 225 ? -47.385 -4.497 -37.874 1.00 13.70 225 ILE B CA 1
ATOM 5221 C C . ILE B 1 225 ? -47.365 -6.019 -37.840 1.00 12.57 225 ILE B C 1
ATOM 5222 O O . ILE B 1 225 ? -48.347 -6.652 -37.435 1.00 17.48 225 ILE B O 1
ATOM 5227 N N . GLY B 1 226 ? -46.263 -6.603 -38.303 1.00 13.75 226 GLY B N 1
ATOM 5228 C CA . GLY B 1 226 ? -46.127 -8.046 -38.296 1.00 14.06 226 GLY B CA 1
ATOM 5229 C C . GLY B 1 226 ? -44.695 -8.474 -38.508 1.00 12.83 226 GLY B C 1
ATOM 5230 O O . GLY B 1 226 ? -43.877 -7.736 -39.067 1.00 14.08 226 GLY B O 1
ATOM 5231 N N . GLU B 1 227 ? -44.400 -9.686 -38.051 1.00 14.18 227 GLU B N 1
ATOM 5232 C CA . GLU B 1 227 ? -43.125 -10.354 -38.275 1.00 15.31 227 GLU B CA 1
ATOM 5233 C C . GLU B 1 227 ? -43.176 -11.136 -39.584 1.00 15.94 227 GLU B C 1
ATOM 5234 O O . GLU B 1 227 ? -44.216 -11.713 -39.916 1.00 17.40 227 GLU B O 1
ATOM 5240 N N . PRO B 1 228 ? -42.088 -11.160 -40.360 1.00 15.47 228 PRO B N 1
ATOM 5241 C CA . PRO B 1 228 ? -42.094 -12.002 -41.571 1.00 17.32 228 PRO B CA 1
ATOM 5242 C C . PRO B 1 228 ? -42.372 -13.457 -41.247 1.00 16.79 228 PRO B C 1
ATOM 5243 O O . PRO B 1 228 ? -43.206 -14.098 -41.901 1.00 20.21 228 PRO B O 1
ATOM 5247 N N . VAL B 1 229 ? -41.691 -13.995 -40.240 1.00 16.94 229 VAL B N 1
ATOM 5248 C CA . VAL B 1 229 ? -42.029 -15.275 -39.634 1.00 17.92 229 VAL B CA 1
ATOM 5249 C C . VAL B 1 229 ? -42.266 -15.019 -38.154 1.00 20.55 229 VAL B C 1
ATOM 5250 O O . VAL B 1 229 ? -41.361 -14.552 -37.450 1.00 18.82 229 VAL B O 1
ATOM 5254 N N . GLN B 1 230 ? -43.478 -15.308 -37.686 1.00 20.47 230 GLN B N 1
ATOM 5255 C CA . GLN B 1 230 ? -43.782 -15.126 -36.273 1.00 20.39 230 GLN B CA 1
ATOM 5256 C C . GLN B 1 230 ? -42.898 -16.051 -35.450 1.00 21.27 230 GLN B C 1
ATOM 5257 O O . GLN B 1 230 ? -42.789 -17.241 -35.746 1.00 23.56 230 GLN B O 1
ATOM 5263 N N . GLY B 1 231 ? -42.248 -15.503 -34.428 1.00 19.72 231 GLY B N 1
ATOM 5264 C CA . GLY B 1 231 ? -41.261 -16.270 -33.693 1.00 19.95 231 GLY B CA 1
ATOM 5265 C C . GLY B 1 231 ? -41.724 -16.783 -32.347 1.00 22.47 231 GLY B C 1
ATOM 5266 O O . GLY B 1 231 ? -41.837 -17.996 -32.145 1.00 24.39 231 GLY B O 1
ATOM 5267 N N . ALA B 1 232 ? -41.992 -15.868 -31.413 1.00 24.75 232 ALA B N 1
ATOM 5268 C CA . ALA B 1 232 ? -42.431 -16.282 -30.086 1.00 27.88 232 ALA B CA 1
ATOM 5269 C C . ALA B 1 232 ? -43.815 -16.915 -30.128 1.00 30.11 232 ALA B C 1
ATOM 5270 O O . ALA B 1 232 ? -44.124 -17.782 -29.302 1.00 30.32 232 ALA B O 1
ATOM 5272 N N . GLY B 1 233 ? -44.659 -16.491 -31.069 1.00 25.40 233 GLY B N 1
ATOM 5273 C CA . GLY B 1 233 ? -45.990 -17.055 -31.189 1.00 25.56 233 GLY B CA 1
ATOM 5274 C C . GLY B 1 233 ? -46.013 -18.523 -31.561 1.00 27.70 233 GLY B C 1
ATOM 5275 O O . GLY B 1 233 ? -47.041 -19.183 -31.374 1.00 30.33 233 GLY B O 1
ATOM 5276 N N . GLY B 1 234 ? -44.911 -19.052 -32.089 1.00 25.39 234 GLY B N 1
ATOM 5277 C CA . GLY B 1 234 ? -44.865 -20.462 -32.426 1.00 24.83 234 GLY B CA 1
ATOM 5278 C C . GLY B 1 234 ? -44.258 -20.799 -33.773 1.00 23.65 234 GLY B C 1
ATOM 5279 O O . GLY B 1 234 ? -44.640 -21.803 -34.383 1.00 25.19 234 GLY B O 1
ATOM 5280 N N . VAL B 1 235 ? -43.300 -19.988 -34.231 1.00 21.47 235 VAL B N 1
ATOM 5281 C CA . VAL B 1 235 ? -42.600 -20.195 -35.498 1.00 22.34 235 VAL B CA 1
ATOM 5282 C C . VAL B 1 235 ? -43.625 -20.473 -36.591 1.00 22.25 235 VAL B C 1
ATOM 5283 O O . VAL B 1 235 ? -43.650 -21.558 -37.181 1.00 24.29 235 VAL B O 1
ATOM 5287 N N . VAL B 1 236 ? -44.496 -19.503 -36.846 1.00 20.53 236 VAL B N 1
ATOM 5288 C CA . VAL B 1 236 ? -45.534 -19.645 -37.858 1.00 22.99 236 VAL B CA 1
ATOM 5289 C C . VAL B 1 236 ? -44.954 -19.169 -39.183 1.00 20.77 236 VAL B C 1
ATOM 5290 O O . VAL B 1 236 ? -44.803 -17.966 -39.411 1.00 20.81 236 VAL B O 1
ATOM 5294 N N . VAL B 1 237 ? -44.634 -20.114 -40.059 1.00 22.51 237 VAL B N 1
ATOM 5295 C CA . VAL B 1 237 ? -44.118 -19.793 -41.385 1.00 22.63 237 VAL B CA 1
ATOM 5296 C C . VAL B 1 237 ? -45.312 -19.504 -42.285 1.00 22.30 237 VAL B C 1
ATOM 5297 O O . VAL B 1 237 ? -46.187 -20.366 -42.447 1.00 23.91 237 VAL B O 1
ATOM 5301 N N . PRO B 1 238 ? -45.396 -18.318 -42.880 1.00 21.64 238 PRO B N 1
ATOM 5302 C CA . PRO B 1 238 ? -46.575 -17.968 -43.667 1.00 22.83 238 PRO B CA 1
ATOM 5303 C C . PRO B 1 238 ? -46.623 -18.780 -44.947 1.00 23.36 238 PRO B C 1
ATOM 5304 O O . PRO B 1 238 ? -45.583 -19.252 -45.431 1.00 25.07 238 PRO B O 1
ATOM 5308 N N . PRO B 1 239 ? -47.806 -18.976 -45.521 1.00 24.54 239 PRO B N 1
ATOM 5309 C CA . PRO B 1 239 ? -47.888 -19.710 -46.784 1.00 27.37 239 PRO B CA 1
ATOM 5310 C C . PRO B 1 239 ? -47.276 -18.896 -47.912 1.00 27.40 239 PRO B C 1
ATOM 5311 O O . PRO B 1 239 ? -47.135 -17.674 -47.831 1.00 24.17 239 PRO B O 1
ATOM 5315 N N . ASP B 1 240 ? -46.893 -19.603 -48.971 1.00 30.03 240 ASP B N 1
ATOM 5316 C CA . ASP B 1 240 ? -46.293 -18.947 -50.124 1.00 29.69 240 ASP B CA 1
ATOM 5317 C C . ASP B 1 240 ? -47.262 -17.939 -50.727 1.00 26.94 240 ASP B C 1
ATOM 5318 O O . ASP B 1 240 ? -48.443 -18.238 -50.930 1.00 25.47 240 ASP B O 1
ATOM 5323 N N . GLY B 1 241 ? -46.758 -16.739 -51.012 1.00 26.40 241 GLY B N 1
ATOM 5324 C CA . GLY B 1 241 ? -47.565 -15.690 -51.598 1.00 26.54 241 GLY B CA 1
ATOM 5325 C C . GLY B 1 241 ? -48.345 -14.847 -50.611 1.00 21.97 241 GLY B C 1
ATOM 5326 O O . GLY B 1 241 ? -49.044 -13.918 -51.035 1.00 19.35 241 GLY B O 1
ATOM 5327 N N . TYR B 1 242 ? -48.254 -15.143 -49.313 1.00 22.27 242 TYR B N 1
ATOM 5328 C CA . TYR B 1 242 ? -49.019 -14.401 -48.314 1.00 19.06 242 TYR B CA 1
ATOM 5329 C C . TYR B 1 242 ? -48.591 -12.939 -48.259 1.00 17.64 242 TYR B C 1
ATOM 5330 O O . TYR B 1 242 ? -49.423 -12.026 -48.362 1.00 18.43 242 TYR B O 1
ATOM 5339 N N . TRP B 1 243 ? -47.290 -12.701 -48.095 1.00 20.13 243 TRP B N 1
ATOM 5340 C CA . TRP B 1 243 ? -46.799 -11.338 -47.899 1.00 18.64 243 TRP B CA 1
ATOM 5341 C C . TRP B 1 243 ? -47.042 -10.425 -49.093 1.00 18.32 243 TRP B C 1
ATOM 5342 O O . TRP B 1 243 ? -47.460 -9.274 -48.878 1.00 16.84 243 TRP B O 1
ATOM 5353 N N . PRO B 1 244 ? -46.791 -10.830 -50.346 1.00 18.82 244 PRO B N 1
ATOM 5354 C CA . PRO B 1 244 ? -47.101 -9.913 -51.458 1.00 18.55 244 PRO B CA 1
ATOM 5355 C C . PRO B 1 244 ? -48.564 -9.508 -51.509 1.00 16.65 244 PRO B C 1
ATOM 5356 O O . PRO B 1 244 ? -48.867 -8.324 -51.701 1.00 16.56 244 PRO B O 1
ATOM 5360 N N . ALA B 1 245 ? -49.484 -10.455 -51.312 1.00 17.59 245 ALA B N 1
ATOM 5361 C CA . ALA B 1 245 ? -50.909 -10.134 -51.350 1.00 19.12 245 ALA B CA 1
ATOM 5362 C C . ALA B 1 245 ? -51.301 -9.196 -50.211 1.00 17.13 245 ALA B C 1
ATOM 5363 O O . ALA B 1 245 ? -52.022 -8.207 -50.420 1.00 15.85 245 ALA B O 1
ATOM 5365 N N . ILE B 1 246 ? -50.849 -9.502 -48.991 1.00 18.06 246 ILE B N 1
ATOM 5366 C CA . ILE B 1 246 ? -51.185 -8.660 -47.844 1.00 17.52 246 ILE B CA 1
ATOM 5367 C C . ILE B 1 246 ? -50.651 -7.246 -48.050 1.00 15.85 246 ILE B C 1
ATOM 5368 O O . ILE B 1 246 ? -51.358 -6.251 -47.824 1.00 17.93 246 ILE B O 1
ATOM 5373 N N . ALA B 1 247 ? -49.391 -7.137 -48.484 1.00 15.48 247 ALA B N 1
ATOM 5374 C CA . ALA B 1 247 ? -48.800 -5.828 -48.733 1.00 15.49 247 ALA B CA 1
ATOM 5375 C C . ALA B 1 247 ? -49.544 -5.084 -49.834 1.00 17.23 247 ALA B C 1
ATOM 5376 O O . ALA B 1 247 ? -49.690 -3.858 -49.774 1.00 17.38 247 ALA B O 1
ATOM 5378 N N . ALA B 1 248 ? -50.008 -5.806 -50.858 1.00 17.08 248 ALA B N 1
ATOM 5379 C CA . ALA B 1 248 ? -50.773 -5.166 -51.923 1.00 17.29 248 ALA B CA 1
ATOM 5380 C C . ALA B 1 248 ? -52.066 -4.569 -51.387 1.00 16.93 248 ALA B C 1
ATOM 5381 O O . ALA B 1 248 ? -52.435 -3.447 -51.750 1.00 17.40 248 ALA B O 1
ATOM 5383 N N . VAL B 1 249 ? -52.768 -5.301 -50.519 1.00 17.47 249 VAL B N 1
ATOM 5384 C CA . VAL B 1 249 ? -53.988 -4.759 -49.917 1.00 18.89 249 VAL B CA 1
ATOM 5385 C C . VAL B 1 249 ? -53.667 -3.505 -49.104 1.00 16.87 249 VAL B C 1
ATOM 5386 O O . VAL B 1 249 ? -54.337 -2.462 -49.219 1.00 17.37 249 VAL B O 1
ATOM 5390 N N . LEU B 1 250 ? -52.615 -3.587 -48.283 1.00 18.52 250 LEU B N 1
ATOM 5391 C CA . LEU B 1 250 ? -52.237 -2.453 -47.444 1.00 16.11 250 LEU B CA 1
ATOM 5392 C C . LEU B 1 250 ? -51.930 -1.224 -48.291 1.00 18.08 250 LEU B C 1
ATOM 5393 O O . LEU B 1 250 ? -52.377 -0.113 -47.983 1.00 17.66 250 LEU B O 1
ATOM 5398 N N . ARG B 1 251 ? -51.163 -1.407 -49.369 1.00 19.43 251 ARG B N 1
ATOM 5399 C CA . ARG B 1 251 ? -50.877 -0.300 -50.274 1.00 19.60 251 ARG B CA 1
ATOM 5400 C C . ARG B 1 251 ? -52.140 0.207 -50.955 1.00 17.93 251 ARG B C 1
ATOM 5401 O O . ARG B 1 251 ? -52.258 1.408 -51.227 1.00 18.85 251 ARG B O 1
ATOM 5409 N N . LYS B 1 252 ? -53.086 -0.690 -51.250 1.00 19.33 252 LYS B N 1
ATOM 5410 C CA . LYS B 1 252 ? -54.346 -0.267 -51.849 1.00 20.85 252 LYS B CA 1
ATOM 5411 C C . LYS B 1 252 ? -55.068 0.725 -50.951 1.00 22.63 252 LYS B C 1
ATOM 5412 O O . LYS B 1 252 ? -55.659 1.697 -51.437 1.00 21.56 252 LYS B O 1
ATOM 5418 N N . TYR B 1 253 ? -55.022 0.511 -49.638 1.00 23.12 253 TYR B N 1
ATOM 5419 C CA . TYR B 1 253 ? -55.683 1.445 -48.732 1.00 20.68 253 TYR B CA 1
ATOM 5420 C C . TYR B 1 253 ? -54.751 2.514 -48.171 1.00 19.92 253 TYR B C 1
ATOM 5421 O O . TYR B 1 253 ? -55.198 3.349 -47.378 1.00 22.72 253 TYR B O 1
ATOM 5430 N N . GLY B 1 254 ? -53.479 2.521 -48.566 1.00 19.72 254 GLY B N 1
ATOM 5431 C CA . GLY B 1 254 ? -52.545 3.506 -48.060 1.00 21.56 254 GLY B CA 1
ATOM 5432 C C . GLY B 1 254 ? -52.050 3.239 -46.659 1.00 18.18 254 GLY B C 1
ATOM 5433 O O . GLY B 1 254 ? -51.396 4.108 -46.070 1.00 19.72 254 GLY B O 1
ATOM 5434 N N . ILE B 1 255 ? -52.346 2.063 -46.110 1.00 19.60 255 ILE B N 1
ATOM 5435 C CA . ILE B 1 255 ? -51.949 1.725 -44.750 1.00 17.89 255 ILE B CA 1
ATOM 5436 C C . ILE B 1 255 ? -50.457 1.422 -44.710 1.00 17.38 255 ILE B C 1
ATOM 5437 O O . ILE B 1 255 ? -49.936 0.674 -45.548 1.00 18.37 255 ILE B O 1
ATOM 5442 N N . LEU B 1 256 ? -49.761 2.009 -43.739 1.00 16.96 256 LEU B N 1
ATOM 5443 C CA . LEU B 1 256 ? -48.333 1.773 -43.589 1.00 16.15 256 LEU B CA 1
ATOM 5444 C C . LEU B 1 256 ? -48.069 0.332 -43.167 1.00 14.04 256 LEU B C 1
ATOM 5445 O O . LEU B 1 256 ? -48.873 -0.294 -42.473 1.00 16.55 256 LEU B O 1
ATOM 5450 N N . LEU B 1 257 ? -46.932 -0.198 -43.606 1.00 14.46 257 LEU B N 1
ATOM 5451 C CA . LEU B 1 257 ? -46.502 -1.541 -43.241 1.00 14.52 257 LEU B CA 1
ATOM 5452 C C . LEU B 1 257 ? -45.297 -1.444 -42.316 1.00 14.63 257 LEU B C 1
ATOM 5453 O O . LEU B 1 257 ? -44.243 -0.936 -42.713 1.00 14.90 257 LEU B O 1
ATOM 5458 N N . ILE B 1 258 ? -45.456 -1.930 -41.090 1.00 15.21 258 ILE B N 1
ATOM 5459 C CA . ILE B 1 258 ? -44.368 -2.017 -40.125 1.00 13.67 258 ILE B CA 1
ATOM 5460 C C . ILE B 1 258 ? -43.925 -3.472 -40.076 1.00 13.01 258 ILE B C 1
ATOM 5461 O O . ILE B 1 258 ? -44.671 -4.343 -39.615 1.00 14.79 258 ILE B O 1
ATOM 5466 N N . LEU B 1 259 ? -42.714 -3.746 -40.550 1.00 13.83 259 LEU B N 1
ATOM 5467 C CA . LEU B 1 259 ? -42.168 -5.096 -40.546 1.00 13.46 259 LEU B CA 1
ATOM 5468 C C . LEU B 1 259 ? -41.276 -5.265 -39.324 1.00 11.14 259 LEU B C 1
ATOM 5469 O O . LEU B 1 259 ? -40.298 -4.528 -39.155 1.00 13.62 259 LEU B O 1
ATOM 5474 N N . ASP B 1 260 ? -41.614 -6.237 -38.481 1.00 14.42 260 ASP B N 1
ATOM 5475 C CA . ASP B 1 260 ? -40.883 -6.501 -37.244 1.00 13.65 260 ASP B CA 1
ATOM 5476 C C . ASP B 1 260 ? -39.804 -7.528 -37.559 1.00 13.50 260 ASP B C 1
ATOM 5477 O O . ASP B 1 260 ? -40.074 -8.729 -37.634 1.00 15.83 260 ASP B O 1
ATOM 5482 N N . GLU B 1 261 ? -38.570 -7.055 -37.730 1.00 13.21 261 GLU B N 1
ATOM 5483 C CA . GLU B 1 261 ? -37.430 -7.910 -38.030 1.00 13.80 261 GLU B CA 1
ATOM 5484 C C . GLU B 1 261 ? -36.551 -8.153 -36.809 1.00 13.39 261 GLU B C 1
ATOM 5485 O O . GLU B 1 261 ? -35.356 -8.428 -36.959 1.00 15.24 261 GLU B O 1
ATOM 5491 N N . VAL B 1 262 ? -37.116 -8.039 -35.604 1.00 14.91 262 VAL B N 1
ATOM 5492 C CA . VAL B 1 262 ? -36.325 -8.190 -34.384 1.00 13.98 262 VAL B CA 1
ATOM 5493 C C . VAL B 1 262 ? -35.683 -9.572 -34.324 1.00 14.26 262 VAL B C 1
ATOM 5494 O O . VAL B 1 262 ? -34.509 -9.711 -33.959 1.00 14.43 262 VAL B O 1
ATOM 5498 N N . ILE B 1 263 ? -36.429 -10.610 -34.693 1.00 13.37 263 ILE B N 1
ATOM 5499 C CA . ILE B 1 263 ? -35.889 -11.968 -34.701 1.00 15.12 263 ILE B CA 1
ATOM 5500 C C . ILE B 1 263 ? -35.313 -12.329 -36.063 1.00 14.16 263 ILE B C 1
ATOM 5501 O O . ILE B 1 263 ? -34.176 -12.799 -36.165 1.00 13.85 263 ILE B O 1
ATOM 5506 N N . THR B 1 264 ? -36.090 -12.113 -37.127 1.00 15.38 264 THR B N 1
ATOM 5507 C CA . THR B 1 264 ? -35.668 -12.526 -38.461 1.00 15.80 264 THR B CA 1
ATOM 5508 C C . THR B 1 264 ? -34.459 -11.741 -38.952 1.00 15.34 264 THR B C 1
ATOM 5509 O O . THR B 1 264 ? -33.702 -12.239 -39.793 1.00 18.25 264 THR B O 1
ATOM 5513 N N . GLY B 1 265 ? -34.264 -10.526 -38.448 1.00 13.97 265 GLY B N 1
ATOM 5514 C CA . GLY B 1 265 ? -33.242 -9.660 -38.993 1.00 14.85 265 GLY B CA 1
ATOM 5515 C C . GLY B 1 265 ? -31.835 -10.175 -38.763 1.00 16.00 265 GLY B C 1
ATOM 5516 O O . GLY B 1 265 ? -31.554 -10.949 -37.846 1.00 17.83 265 GLY B O 1
ATOM 5517 N N . PHE B 1 266 ? -30.940 -9.724 -39.643 1.00 15.80 266 PHE B N 1
ATOM 5518 C CA . PHE B 1 266 ? -29.506 -9.994 -39.552 1.00 17.26 266 PHE B CA 1
ATOM 5519 C C . PHE B 1 266 ? -29.194 -11.488 -39.671 1.00 17.51 266 PHE B C 1
ATOM 5520 O O . PHE B 1 266 ? -28.466 -12.065 -38.861 1.00 15.48 266 PHE B O 1
ATOM 5528 N N . GLY B 1 267 ? -29.762 -12.111 -40.705 1.00 15.59 267 GLY B N 1
ATOM 5529 C CA . GLY B 1 267 ? -29.298 -13.389 -41.207 1.00 14.91 267 GLY B CA 1
ATOM 5530 C C . GLY B 1 267 ? -29.996 -14.646 -40.726 1.00 15.18 267 GLY B C 1
ATOM 5531 O O . GLY B 1 267 ? -29.617 -15.735 -41.170 1.00 17.05 267 GLY B O 1
ATOM 5532 N N . ARG B 1 268 ? -31.001 -14.552 -39.852 1.00 15.80 268 ARG B N 1
ATOM 5533 C CA . ARG B 1 268 ? -31.553 -15.772 -39.263 1.00 17.34 268 ARG B CA 1
ATOM 5534 C C . ARG B 1 268 ? -32.300 -16.626 -40.287 1.00 16.73 268 ARG B C 1
ATOM 5535 O O . ARG B 1 268 ? -32.244 -17.859 -40.223 1.00 17.48 268 ARG B O 1
ATOM 5543 N N . THR B 1 269 ? -32.996 -16.006 -41.238 1.00 17.39 269 THR B N 1
ATOM 5544 C CA . THR B 1 269 ? -33.858 -16.749 -42.154 1.00 19.20 269 THR B CA 1
ATOM 5545 C C . THR B 1 269 ? -33.130 -17.297 -43.377 1.00 21.01 269 THR B C 1
ATOM 5546 O O . THR B 1 269 ? -33.757 -17.981 -44.193 1.00 20.40 269 THR B O 1
ATOM 5550 N N . GLY B 1 270 ? -31.838 -17.026 -43.526 1.00 18.89 270 GLY B N 1
ATOM 5551 C CA . GLY B 1 270 ? -31.091 -17.415 -44.706 1.00 20.13 270 GLY B CA 1
ATOM 5552 C C . GLY B 1 270 ? -30.764 -16.261 -45.625 1.00 21.72 270 GLY B C 1
ATOM 5553 O O . GLY B 1 270 ? -29.979 -16.436 -46.566 1.00 22.70 270 GLY B O 1
ATOM 5554 N N . THR B 1 271 ? -31.348 -15.092 -45.380 1.00 19.94 271 THR B N 1
ATOM 5555 C CA . THR B 1 271 ? -30.968 -13.839 -46.009 1.00 19.54 271 THR B CA 1
ATOM 5556 C C . THR B 1 271 ? -30.696 -12.843 -44.894 1.00 18.70 271 THR B C 1
ATOM 5557 O O . THR B 1 271 ? -31.017 -13.092 -43.730 1.00 19.72 271 THR B O 1
ATOM 5561 N N . LEU B 1 272 ? -30.097 -11.705 -45.250 1.00 19.25 272 LEU B N 1
ATOM 5562 C CA . LEU B 1 272 ? -29.774 -10.711 -44.231 1.00 18.92 272 LEU B CA 1
ATOM 5563 C C . LEU B 1 272 ? -31.026 -10.247 -43.496 1.00 18.24 272 LEU B C 1
ATOM 5564 O O . LEU B 1 272 ? -31.020 -10.117 -42.267 1.00 18.39 272 LEU B O 1
ATOM 5569 N N . PHE B 1 273 ? -32.113 -10.006 -44.225 1.00 17.68 273 PHE B N 1
ATOM 5570 C CA . PHE B 1 273 ? -33.375 -9.611 -43.621 1.00 17.51 273 PHE B CA 1
ATOM 5571 C C . PHE B 1 273 ? -34.510 -10.442 -44.198 1.00 20.26 273 PHE B C 1
ATOM 5572 O O . PHE B 1 273 ? -34.454 -10.894 -45.345 1.00 20.40 273 PHE B O 1
ATOM 5580 N N . GLY B 1 274 ? -35.544 -10.646 -43.378 1.00 18.37 274 GLY B N 1
ATOM 5581 C CA . GLY B 1 274 ? -36.688 -11.426 -43.815 1.00 20.19 274 GLY B CA 1
ATOM 5582 C C . GLY B 1 274 ? -37.463 -10.786 -44.950 1.00 20.93 274 GLY B C 1
ATOM 5583 O O . GLY B 1 274 ? -38.109 -11.488 -45.734 1.00 24.51 274 GLY B O 1
ATOM 5584 N N . MET B 1 275 ? -37.432 -9.450 -45.044 1.00 20.66 275 MET B N 1
ATOM 5585 C CA . MET B 1 275 ? -38.117 -8.766 -46.140 1.00 22.09 275 MET B CA 1
ATOM 5586 C C . MET B 1 275 ? -37.624 -9.259 -47.494 1.00 24.24 275 MET B C 1
ATOM 5587 O O . MET B 1 275 ? -38.403 -9.352 -48.450 1.00 24.03 275 MET B O 1
ATOM 5592 N N . GLN B 1 276 ? -36.329 -9.567 -47.600 1.00 24.26 276 GLN B N 1
ATOM 5593 C CA . GLN B 1 276 ? -35.799 -10.096 -48.852 1.00 25.22 276 GLN B CA 1
ATOM 5594 C C . GLN B 1 276 ? -36.367 -11.477 -49.158 1.00 26.02 276 GLN B C 1
ATOM 5595 O O . GLN B 1 276 ? -36.640 -11.794 -50.321 1.00 26.50 276 GLN B O 1
ATOM 5601 N N . GLN B 1 277 ? -36.549 -12.311 -48.131 1.00 27.22 277 GLN B N 1
ATOM 5602 C CA . GLN B 1 277 ? -37.100 -13.645 -48.350 1.00 26.70 277 GLN B CA 1
ATOM 5603 C C . GLN B 1 277 ? -38.485 -13.576 -48.976 1.00 26.72 277 GLN B C 1
ATOM 5604 O O . GLN B 1 277 ? -38.800 -14.339 -49.897 1.00 27.61 277 GLN B O 1
ATOM 5610 N N . TYR B 1 278 ? -39.325 -12.665 -48.493 1.00 25.71 278 TYR B N 1
ATOM 5611 C CA . TYR B 1 278 ? -40.733 -12.632 -48.855 1.00 23.87 278 TYR B CA 1
ATOM 5612 C C . TYR B 1 278 ? -41.076 -11.505 -49.820 1.00 25.87 278 TYR B C 1
ATOM 5613 O O . TYR B 1 278 ? -42.260 -11.257 -50.068 1.00 26.10 278 TYR B O 1
ATOM 5622 N N . GLY B 1 279 ? -40.070 -10.826 -50.371 1.00 25.86 279 GLY B N 1
ATOM 5623 C CA . GLY B 1 279 ? -40.284 -9.803 -51.377 1.00 25.24 279 GLY B CA 1
ATOM 5624 C C . GLY B 1 279 ? -41.234 -8.705 -50.953 1.00 24.81 279 GLY B C 1
ATOM 5625 O O . GLY B 1 279 ? -42.220 -8.425 -51.642 1.00 23.74 279 GLY B O 1
ATOM 5626 N N . VAL B 1 280 ? -40.954 -8.082 -49.814 1.00 23.06 280 VAL B N 1
ATOM 5627 C CA . VAL B 1 280 ? -41.781 -7.004 -49.294 1.00 21.26 280 VAL B CA 1
ATOM 5628 C C . VAL B 1 280 ? -40.890 -5.807 -48.996 1.00 17.57 280 VAL B C 1
ATOM 5629 O O . VAL B 1 280 ? -39.718 -5.953 -48.632 1.00 18.56 280 VAL B O 1
ATOM 5633 N N . GLN B 1 281 ? -41.444 -4.614 -49.189 1.00 17.87 281 GLN B N 1
ATOM 5634 C CA . GLN B 1 281 ? -40.732 -3.363 -48.926 1.00 15.64 281 GLN B CA 1
ATOM 5635 C C . GLN B 1 281 ? -41.528 -2.556 -47.913 1.00 17.51 281 GLN B C 1
ATOM 5636 O O . GLN B 1 281 ? -42.462 -1.825 -48.291 1.00 16.36 281 GLN B O 1
ATOM 5642 N N . PRO B 1 282 ? -41.212 -2.656 -46.627 1.00 16.10 282 PRO B N 1
ATOM 5643 C CA . PRO B 1 282 ? -42.001 -1.952 -45.615 1.00 15.84 282 PRO B CA 1
ATOM 5644 C C . PRO B 1 282 ? -41.699 -0.464 -45.580 1.00 15.16 282 PRO B C 1
ATOM 5645 O O . PRO B 1 282 ? -40.616 -0.008 -45.953 1.00 17.00 282 PRO B O 1
ATOM 5649 N N . ASP B 1 283 ? -42.694 0.296 -45.121 1.00 14.74 283 ASP B N 1
ATOM 5650 C CA . ASP B 1 283 ? -42.475 1.711 -44.854 1.00 15.92 283 ASP B CA 1
ATOM 5651 C C . ASP B 1 283 ? -41.650 1.905 -43.591 1.00 13.63 283 ASP B C 1
ATOM 5652 O O . ASP B 1 283 ? -40.864 2.855 -43.501 1.00 15.05 283 ASP B O 1
ATOM 5657 N N . ILE B 1 284 ? -41.819 1.020 -42.611 1.00 15.32 284 ILE B N 1
ATOM 5658 C CA . ILE B 1 284 ? -41.088 1.068 -41.351 1.00 14.55 284 ILE B CA 1
ATOM 5659 C C . ILE B 1 284 ? -40.615 -0.341 -41.019 1.00 13.46 284 ILE B C 1
ATOM 5660 O O . ILE B 1 284 ? -41.347 -1.316 -41.217 1.00 14.79 284 ILE B O 1
ATOM 5665 N N . VAL B 1 285 ? -39.387 -0.445 -40.521 1.00 10.81 285 VAL B N 1
ATOM 5666 C CA . VAL B 1 285 ? -38.813 -1.709 -40.085 1.00 11.11 285 VAL B CA 1
ATOM 5667 C C . VAL B 1 285 ? -38.284 -1.533 -38.668 1.00 11.60 285 VAL B C 1
ATOM 5668 O O . VAL B 1 285 ? -37.736 -0.480 -38.327 1.00 13.12 285 VAL B O 1
ATOM 5672 N N . THR B 1 286 ? -38.481 -2.546 -37.833 1.00 12.55 286 THR B N 1
ATOM 5673 C CA . THR B 1 286 ? -37.959 -2.550 -36.475 1.00 12.64 286 THR B CA 1
ATOM 5674 C C . THR B 1 286 ? -36.980 -3.702 -36.323 1.00 12.04 286 THR B C 1
ATOM 5675 O O . THR B 1 286 ? -37.200 -4.790 -36.866 1.00 14.25 286 THR B O 1
ATOM 5679 N N . PHE B 1 287 ? -35.899 -3.465 -35.586 1.00 12.43 287 PHE B N 1
ATOM 5680 C CA . PHE B 1 287 ? -34.867 -4.478 -35.434 1.00 13.78 287 PHE B CA 1
ATOM 5681 C C . PHE B 1 287 ? -34.294 -4.421 -34.028 1.00 15.26 287 PHE B C 1
ATOM 5682 O O . PHE B 1 287 ? -34.390 -3.409 -33.333 1.00 13.85 287 PHE B O 1
ATOM 5690 N N . ALA B 1 288 ? -33.688 -5.536 -33.628 1.00 15.46 288 ALA B N 1
ATOM 5691 C CA . ALA B 1 288 ? -33.051 -5.689 -32.327 1.00 16.44 288 ALA B CA 1
ATOM 5692 C C . ALA B 1 288 ? -32.282 -7.000 -32.326 1.00 17.23 288 ALA B C 1
ATOM 5693 O O . ALA B 1 288 ? -32.020 -7.565 -33.393 1.00 24.96 288 ALA B O 1
ATOM 5695 N N . LYS B 1 289 ? -31.903 -7.479 -31.142 1.00 16.07 289 LYS B N 1
ATOM 5696 C CA . LYS B 1 289 ? -31.308 -8.803 -31.004 1.00 13.62 289 LYS B CA 1
ATOM 5697 C C . LYS B 1 289 ? -30.007 -8.938 -31.789 1.00 13.44 289 LYS B C 1
ATOM 5698 O O . LYS B 1 289 ? -28.954 -8.465 -31.350 1.00 15.74 289 LYS B O 1
ATOM 5704 N N . GLY B 1 290 ? -30.079 -9.596 -32.948 1.00 14.97 290 GLY B N 1
ATOM 5705 C CA . GLY B 1 290 ? -28.900 -9.977 -33.709 1.00 13.29 290 GLY B CA 1
ATOM 5706 C C . GLY B 1 290 ? -28.007 -8.836 -34.159 1.00 13.35 290 GLY B C 1
ATOM 5707 O O . GLY B 1 290 ? -26.849 -9.083 -34.513 1.00 14.90 290 GLY B O 1
ATOM 5708 N N . ILE B 1 291 ? -28.520 -7.600 -34.186 1.00 13.68 291 ILE B N 1
ATOM 5709 C CA . ILE B 1 291 ? -27.727 -6.465 -34.667 1.00 13.23 291 ILE B CA 1
ATOM 5710 C C . ILE B 1 291 ? -26.385 -6.378 -33.948 1.00 14.45 291 ILE B C 1
ATOM 5711 O O . ILE B 1 291 ? -25.364 -6.018 -34.547 1.00 12.72 291 ILE B O 1
ATOM 5716 N N . THR B 1 292 ? -26.358 -6.714 -32.660 1.00 13.24 292 THR B N 1
ATOM 5717 C CA . THR B 1 292 ? -25.125 -6.764 -31.889 1.00 14.26 292 THR B CA 1
ATOM 5718 C C . THR B 1 292 ? -24.769 -8.177 -31.462 1.00 13.83 292 THR B C 1
ATOM 5719 O O . THR B 1 292 ? -23.805 -8.358 -30.708 1.00 15.29 292 THR B O 1
ATOM 5723 N N . SER B 1 293 ? -25.531 -9.175 -31.909 1.00 13.44 293 SER B N 1
ATOM 5724 C CA . SER B 1 293 ? -25.418 -10.554 -31.446 1.00 13.17 293 SER B CA 1
ATOM 5725 C C . SER B 1 293 ? -25.677 -10.669 -29.949 1.00 15.14 293 SER B C 1
ATOM 5726 O O . SER B 1 293 ? -25.225 -11.622 -29.306 1.00 14.25 293 SER B O 1
ATOM 5729 N N . GLY B 1 294 ? -26.400 -9.705 -29.382 1.00 15.29 294 GLY B N 1
ATOM 5730 C CA . GLY B 1 294 ? -26.693 -9.686 -27.967 1.00 16.39 294 GLY B CA 1
ATOM 5731 C C . GLY B 1 294 ? -25.556 -9.227 -27.084 1.00 16.92 294 GLY B C 1
ATOM 5732 O O . GLY B 1 294 ? -25.711 -9.228 -25.856 1.00 19.70 294 GLY B O 1
ATOM 5733 N N . TYR B 1 295 ? -24.420 -8.831 -27.663 1.00 15.12 295 TYR B N 1
ATOM 5734 C CA . TYR B 1 295 ? -23.275 -8.427 -26.852 1.00 14.73 295 TYR B CA 1
ATOM 5735 C C . TYR B 1 295 ? -23.555 -7.141 -26.080 1.00 16.29 295 TYR B C 1
ATOM 5736 O O . TYR B 1 295 ? -23.078 -6.976 -24.952 1.00 16.81 295 TYR B O 1
ATOM 5745 N N . VAL B 1 296 ? -24.307 -6.216 -26.671 1.00 14.40 296 VAL B N 1
ATOM 5746 C CA . VAL B 1 296 ? -24.729 -4.987 -25.996 1.00 15.09 296 VAL B CA 1
ATOM 5747 C C . VAL B 1 296 ? -26.183 -4.725 -26.377 1.00 16.94 296 VAL B C 1
ATOM 5748 O O . VAL B 1 296 ? -26.557 -4.933 -27.541 1.00 16.04 296 VAL B O 1
ATOM 5752 N N . PRO B 1 297 ? -27.039 -4.299 -25.446 1.00 16.07 297 PRO B N 1
ATOM 5753 C CA . PRO B 1 297 ? -28.441 -4.018 -25.801 1.00 15.41 297 PRO B CA 1
ATOM 5754 C C . PRO B 1 297 ? -28.541 -2.938 -26.866 1.00 14.75 297 PRO B C 1
ATOM 5755 O O . PRO B 1 297 ? -28.071 -1.813 -26.684 1.00 14.91 297 PRO B O 1
ATOM 5759 N N . LEU B 1 298 ? -29.160 -3.293 -27.990 1.00 13.66 298 LEU B N 1
ATOM 5760 C CA . LEU B 1 298 ? -29.355 -2.353 -29.083 1.00 14.47 298 LEU B CA 1
ATOM 5761 C C . LEU B 1 298 ? -30.582 -2.750 -29.889 1.00 13.02 298 LEU B C 1
ATOM 5762 O O . LEU B 1 298 ? -30.856 -3.937 -30.081 1.00 15.64 298 LEU B O 1
ATOM 5767 N N . GLY B 1 299 ? -31.314 -1.740 -30.351 1.00 13.50 299 GLY B N 1
ATOM 5768 C CA . GLY B 1 299 ? -32.471 -1.911 -31.201 1.00 14.29 299 GLY B CA 1
ATOM 5769 C C . GLY B 1 299 ? -32.580 -0.685 -32.079 1.00 12.17 299 GLY B C 1
ATOM 5770 O O . GLY B 1 299 ? -31.799 0.258 -31.950 1.00 13.28 299 GLY B O 1
ATOM 5771 N N . GLY B 1 300 ? -33.550 -0.694 -32.981 1.00 11.91 300 GLY B N 1
ATOM 5772 C CA . GLY B 1 300 ? -33.724 0.482 -33.814 1.00 13.13 300 GLY B CA 1
ATOM 5773 C C . GLY B 1 300 ? -34.959 0.407 -34.680 1.00 11.18 300 GLY B C 1
ATOM 5774 O O . GLY B 1 300 ? -35.585 -0.647 -34.836 1.00 11.96 300 GLY B O 1
ATOM 5775 N N . VAL B 1 301 ? -35.282 1.562 -35.257 1.00 12.89 301 VAL B N 1
ATOM 5776 C CA . VAL B 1 301 ? -36.369 1.722 -36.211 1.00 13.42 301 VAL B CA 1
ATOM 5777 C C . VAL B 1 301 ? -35.813 2.413 -37.445 1.00 13.44 301 VAL B C 1
ATOM 5778 O O . VAL B 1 301 ? -35.132 3.440 -37.333 1.00 13.33 301 VAL B O 1
ATOM 5782 N N . GLY B 1 302 ? -36.104 1.853 -38.615 1.00 13.47 302 GLY B N 1
ATOM 5783 C CA . GLY B 1 302 ? -35.764 2.458 -39.887 1.00 13.48 302 GLY B CA 1
ATOM 5784 C C . GLY B 1 302 ? -37.032 2.833 -40.635 1.00 12.43 302 GLY B C 1
ATOM 5785 O O . GLY B 1 302 ? -37.971 2.042 -40.722 1.00 14.56 302 GLY B O 1
ATOM 5786 N N . VAL B 1 303 ? -37.043 4.049 -41.163 1.00 12.91 303 VAL B N 1
ATOM 5787 C CA . VAL B 1 303 ? -38.184 4.583 -41.883 1.00 14.47 303 VAL B CA 1
ATOM 5788 C C . VAL B 1 303 ? -37.740 5.030 -43.268 1.00 15.05 303 VAL B C 1
ATOM 5789 O O . VAL B 1 303 ? -36.564 5.350 -43.521 1.00 17.57 303 VAL B O 1
ATOM 5793 N N . SER B 1 304 ? -38.724 5.036 -44.165 1.00 16.58 304 SER B N 1
ATOM 5794 C CA . SER B 1 304 ? -38.574 5.431 -45.550 1.00 17.98 304 SER B CA 1
ATOM 5795 C C . SER B 1 304 ? -38.329 6.930 -45.657 1.00 16.80 304 SER B C 1
ATOM 5796 O O . SER B 1 304 ? -38.565 7.700 -44.721 1.00 15.14 304 SER B O 1
ATOM 5799 N N . ASP B 1 305 ? -37.842 7.337 -46.829 1.00 17.46 305 ASP B N 1
ATOM 5800 C CA . ASP B 1 305 ? -37.557 8.747 -47.064 1.00 20.63 305 ASP B CA 1
ATOM 5801 C C . ASP B 1 305 ? -38.815 9.602 -46.972 1.00 18.70 305 ASP B C 1
ATOM 5802 O O . ASP B 1 305 ? -38.745 10.756 -46.538 1.00 21.17 305 ASP B O 1
ATOM 5807 N N . GLU B 1 306 ? -39.965 9.066 -47.384 1.00 19.03 306 GLU B N 1
ATOM 5808 C CA . GLU B 1 306 ? -41.208 9.831 -47.323 1.00 19.13 306 GLU B CA 1
ATOM 5809 C C . GLU B 1 306 ? -41.608 10.131 -45.881 1.00 17.66 306 GLU B C 1
ATOM 5810 O O . GLU B 1 306 ? -41.938 11.274 -45.538 1.00 18.23 306 GLU B O 1
ATOM 5816 N N . ILE B 1 307 ? -41.581 9.110 -45.020 1.00 18.37 307 ILE B N 1
ATOM 5817 C CA . ILE B 1 307 ? -41.946 9.298 -43.617 1.00 16.76 307 ILE B CA 1
ATOM 5818 C C . ILE B 1 307 ? -40.982 10.267 -42.943 1.00 16.22 307 ILE B C 1
ATOM 5819 O O . ILE B 1 307 ? -41.392 11.163 -42.193 1.00 16.36 307 ILE B O 1
ATOM 5824 N N . ALA B 1 308 ? -39.683 10.091 -43.192 1.00 17.16 308 ALA B N 1
ATOM 5825 C CA . ALA B 1 308 ? -38.686 10.974 -42.598 1.00 18.27 308 ALA B CA 1
ATOM 5826 C C . ALA B 1 308 ? -38.854 12.407 -43.083 1.00 18.51 308 ALA B C 1
ATOM 5827 O O . ALA B 1 308 ? -38.694 13.353 -42.305 1.00 17.21 308 ALA B O 1
ATOM 5829 N N . GLU B 1 309 ? -39.147 12.590 -44.372 1.00 18.08 309 GLU B N 1
ATOM 5830 C CA . GLU B 1 309 ? -39.372 13.931 -44.901 1.00 20.58 309 GLU B CA 1
ATOM 5831 C C . GLU B 1 309 ? -40.585 14.577 -44.246 1.00 17.63 309 GLU B C 1
ATOM 5832 O O . GLU B 1 309 ? -40.554 15.762 -43.888 1.00 17.20 309 GLU B O 1
ATOM 5838 N N . THR B 1 310 ? -41.659 13.804 -44.065 1.00 18.02 310 THR B N 1
ATOM 5839 C CA . THR B 1 310 ? -42.841 14.325 -43.386 1.00 16.79 310 THR B CA 1
ATOM 5840 C C . THR B 1 310 ? -42.507 14.743 -41.959 1.00 17.28 310 THR B C 1
ATOM 5841 O O . THR B 1 310 ? -42.900 15.826 -41.508 1.00 17.20 310 THR B O 1
ATOM 5845 N N . LEU B 1 311 ? -41.775 13.893 -41.234 1.00 19.41 311 LEU B N 1
ATOM 5846 C CA . LEU B 1 311 ? -41.398 14.223 -39.862 1.00 16.69 311 LEU B CA 1
ATOM 5847 C C . LEU B 1 311 ? -40.521 15.469 -39.810 1.00 18.51 311 LEU B C 1
ATOM 5848 O O . LEU B 1 311 ? -40.714 16.338 -38.951 1.00 17.95 311 LEU B O 1
ATOM 5853 N N . ALA B 1 312 ? -39.551 15.575 -40.719 1.00 17.98 312 ALA B N 1
ATOM 5854 C CA . ALA B 1 312 ? -38.617 16.692 -40.733 1.00 17.20 312 ALA B CA 1
ATOM 5855 C C . ALA B 1 312 ? -39.206 17.959 -41.338 1.00 18.90 312 ALA B C 1
ATOM 5856 O O . ALA B 1 312 ? -38.539 19.000 -41.317 1.00 21.05 312 ALA B O 1
ATOM 5858 N N . SER B 1 313 ? -40.425 17.903 -41.873 1.00 19.19 313 SER B N 1
ATOM 5859 C CA . SER B 1 313 ? -41.049 19.102 -42.418 1.00 22.96 313 SER B CA 1
ATOM 5860 C C . SER B 1 313 ? -41.675 19.986 -41.346 1.00 23.58 313 SER B C 1
ATOM 5861 O O . SER B 1 313 ? -42.048 21.125 -41.649 1.00 22.42 313 SER B O 1
ATOM 5864 N N . ALA B 1 314 ? -41.798 19.499 -40.113 1.00 23.99 314 ALA B N 1
ATOM 5865 C CA . ALA B 1 314 ? -42.404 20.266 -39.033 1.00 24.13 314 ALA B CA 1
ATOM 5866 C C . ALA B 1 314 ? -41.326 20.989 -38.234 1.00 22.46 314 ALA B C 1
ATOM 5867 O O . ALA B 1 314 ? -40.382 20.362 -37.741 1.00 23.59 314 ALA B O 1
ATOM 5869 N N . ASP B 1 315 ? -41.477 22.308 -38.100 1.00 21.41 315 ASP B N 1
ATOM 5870 C CA . ASP B 1 315 ? -40.545 23.126 -37.323 1.00 23.55 315 ASP B CA 1
ATOM 5871 C C . ASP B 1 315 ? -40.931 23.045 -35.845 1.00 23.63 315 ASP B C 1
ATOM 5872 O O . ASP B 1 315 ? -41.457 23.982 -35.240 1.00 24.71 315 ASP B O 1
ATOM 5877 N N . ARG B 1 316 ? -40.652 21.881 -35.265 1.00 21.23 316 ARG B N 1
ATOM 5878 C CA . ARG B 1 316 ? -40.969 21.607 -33.872 1.00 23.37 316 ARG B CA 1
ATOM 5879 C C . ARG B 1 316 ? -40.070 20.479 -33.393 1.00 21.01 316 ARG B C 1
ATOM 5880 O O . ARG B 1 316 ? -39.461 19.765 -34.194 1.00 20.56 316 ARG B O 1
ATOM 5888 N N . VAL B 1 317 ? -39.989 20.330 -32.077 1.00 20.81 317 VAL B N 1
ATOM 5889 C CA . VAL B 1 317 ? -39.203 19.252 -31.491 1.00 20.55 317 VAL B CA 1
ATOM 5890 C C . VAL B 1 317 ? -39.985 17.952 -31.594 1.00 19.28 317 VAL B C 1
ATOM 5891 O O . VAL B 1 317 ? -41.189 17.907 -31.312 1.00 19.84 317 VAL B O 1
ATOM 5895 N N . PHE B 1 318 ? -39.303 16.886 -32.005 1.00 18.11 318 PHE B N 1
ATOM 5896 C CA . PHE B 1 318 ? -39.906 15.558 -32.039 1.00 18.28 318 PHE B CA 1
ATOM 5897 C C . PHE B 1 318 ? -39.904 15.015 -30.616 1.00 18.35 318 PHE B C 1
ATOM 5898 O O . PHE B 1 318 ? -38.860 14.599 -30.104 1.00 17.64 318 PHE B O 1
ATOM 5906 N N . MET B 1 319 ? -41.072 15.011 -29.977 1.00 20.85 319 MET B N 1
ATOM 5907 C CA . MET B 1 319 ? -41.175 14.717 -28.547 1.00 21.87 319 MET B CA 1
ATOM 5908 C C . MET B 1 319 ? -41.284 13.211 -28.300 1.00 20.30 319 MET B C 1
ATOM 5909 O O . MET B 1 319 ? -42.261 12.706 -27.749 1.00 27.70 319 MET B O 1
ATOM 5914 N N . HIS B 1 320 ? -40.245 12.491 -28.717 1.00 18.14 320 HIS B N 1
ATOM 5915 C CA . HIS B 1 320 ? -40.163 11.062 -28.455 1.00 19.56 320 HIS B CA 1
ATOM 5916 C C . HIS B 1 320 ? -38.703 10.643 -28.405 1.00 18.56 320 HIS B C 1
ATOM 5917 O O . HIS B 1 320 ? -37.889 11.109 -29.206 1.00 16.35 320 HIS B O 1
ATOM 5924 N N . GLY B 1 321 ? -38.379 9.768 -27.457 1.00 17.36 321 GLY B N 1
ATOM 5925 C CA . GLY B 1 321 ? -37.041 9.218 -27.381 1.00 20.25 321 GLY B CA 1
ATOM 5926 C C . GLY B 1 321 ? -36.744 8.473 -26.098 1.00 20.51 321 GLY B C 1
ATOM 5927 O O . GLY B 1 321 ? -37.180 8.877 -25.017 1.00 21.27 321 GLY B O 1
ATOM 5928 N N . PHE B 1 322 ? -35.970 7.400 -26.203 1.00 18.23 322 PHE B N 1
ATOM 5929 C CA . PHE B 1 322 ? -35.490 6.668 -25.043 1.00 18.63 322 PHE B CA 1
ATOM 5930 C C . PHE B 1 322 ? -34.075 7.129 -24.720 1.00 17.23 322 PHE B C 1
ATOM 5931 O O . PHE B 1 322 ? -33.305 7.489 -25.614 1.00 16.86 322 PHE B O 1
ATOM 5939 N N . THR B 1 323 ? -33.745 7.120 -23.425 1.00 17.59 323 THR B N 1
ATOM 5940 C CA . THR B 1 323 ? -32.511 7.748 -22.956 1.00 16.34 323 THR B CA 1
ATOM 5941 C C . THR B 1 323 ? -31.282 7.208 -23.680 1.00 15.20 323 THR B C 1
ATOM 5942 O O . THR B 1 323 ? -30.399 7.977 -24.076 1.00 15.32 323 THR B O 1
ATOM 5946 N N . TYR B 1 324 ? -31.214 5.894 -23.879 1.00 15.75 324 TYR B N 1
ATOM 5947 C CA . TYR B 1 324 ? -30.024 5.256 -24.421 1.00 15.10 324 TYR B CA 1
ATOM 5948 C C . TYR B 1 324 ? -30.075 5.091 -25.935 1.00 14.54 324 TYR B C 1
ATOM 5949 O O . TYR B 1 324 ? -29.342 4.261 -26.485 1.00 16.29 324 TYR B O 1
ATOM 5958 N N . SER B 1 325 ? -30.935 5.850 -26.610 1.00 14.66 325 SER B N 1
ATOM 5959 C CA . SER B 1 325 ? -31.018 5.808 -28.064 1.00 14.59 325 SER B CA 1
ATOM 5960 C C . SER B 1 325 ? -29.670 6.153 -28.685 1.00 12.01 325 SER B C 1
ATOM 5961 O O . SER B 1 325 ? -29.115 7.226 -28.430 1.00 14.57 325 SER B O 1
ATOM 5964 N N . GLY B 1 326 ? -29.144 5.243 -29.502 1.00 13.21 326 GLY B N 1
ATOM 5965 C CA . GLY B 1 326 ? -27.884 5.497 -30.173 1.00 14.98 326 GLY B CA 1
ATOM 5966 C C . GLY B 1 326 ? -26.667 5.412 -29.282 1.00 13.01 326 GLY B C 1
ATOM 5967 O O . GLY B 1 326 ? -25.705 6.158 -29.490 1.00 14.25 326 GLY B O 1
ATOM 5968 N N . HIS B 1 327 ? -26.693 4.538 -28.279 1.00 13.04 327 HIS B N 1
ATOM 5969 C CA . HIS B 1 327 ? -25.582 4.406 -27.349 1.00 13.81 327 HIS B CA 1
ATOM 5970 C C . HIS B 1 327 ? -24.285 4.131 -28.111 1.00 12.42 327 HIS B C 1
ATOM 5971 O O . HIS B 1 327 ? -24.228 3.180 -28.903 1.00 13.08 327 HIS B O 1
ATOM 5978 N N . PRO B 1 328 ? -23.236 4.937 -27.909 1.00 13.96 328 PRO B N 1
ATOM 5979 C CA . PRO B 1 328 ? -22.016 4.773 -28.722 1.00 13.86 328 PRO B CA 1
ATOM 5980 C C . PRO B 1 328 ? -21.375 3.400 -28.609 1.00 14.91 328 PRO B C 1
ATOM 5981 O O . PRO B 1 328 ? -20.912 2.856 -29.620 1.00 14.43 328 PRO B O 1
ATOM 5985 N N . VAL B 1 329 ? -21.334 2.821 -27.408 1.00 12.91 329 VAL B N 1
ATOM 5986 C CA . VAL B 1 329 ? -20.736 1.500 -27.248 1.00 13.32 329 VAL B CA 1
ATOM 5987 C C . VAL B 1 329 ? -21.556 0.454 -27.991 1.00 12.57 329 VAL B C 1
ATOM 5988 O O . VAL B 1 329 ? -21.005 -0.412 -28.686 1.00 13.87 329 VAL B O 1
ATOM 5992 N N . ALA B 1 330 ? -22.883 0.522 -27.862 1.00 12.50 330 ALA B N 1
ATOM 5993 C CA . ALA B 1 330 ? -23.750 -0.412 -28.570 1.00 12.40 330 ALA B CA 1
ATOM 5994 C C . ALA B 1 330 ? -23.571 -0.292 -30.076 1.00 12.24 330 ALA B C 1
ATOM 5995 O O . ALA B 1 330 ? -23.489 -1.303 -30.780 1.00 13.40 330 ALA B O 1
ATOM 5997 N N . CYS B 1 331 ? -23.504 0.939 -30.589 1.00 13.41 331 CYS B N 1
ATOM 5998 C CA . CYS B 1 331 ? -23.355 1.138 -32.028 1.00 14.94 331 CYS B CA 1
ATOM 5999 C C . CYS B 1 331 ? -21.996 0.655 -32.530 1.00 14.55 331 CYS B C 1
ATOM 6000 O O . CYS B 1 331 ? -21.904 0.079 -33.619 1.00 15.60 331 CYS B O 1
ATOM 6003 N N . ALA B 1 332 ? -20.927 0.896 -31.766 1.00 13.15 332 ALA B N 1
ATOM 6004 C CA . ALA B 1 332 ? -19.613 0.398 -32.167 1.00 14.09 332 ALA B CA 1
ATOM 6005 C C . ALA B 1 332 ? -19.585 -1.127 -32.194 1.00 13.11 332 ALA B C 1
ATOM 6006 O O . ALA B 1 332 ? -19.059 -1.738 -33.140 1.00 14.35 332 ALA B O 1
ATOM 6008 N N . VAL B 1 333 ? -20.148 -1.760 -31.161 1.00 13.93 333 VAL B N 1
ATOM 6009 C CA . VAL B 1 333 ? -20.227 -3.217 -31.140 1.00 12.61 333 VAL B CA 1
ATOM 6010 C C . VAL B 1 333 ? -21.066 -3.714 -32.309 1.00 13.50 333 VAL B C 1
ATOM 6011 O O . VAL B 1 333 ? -20.762 -4.748 -32.913 1.00 15.65 333 VAL B O 1
ATOM 6015 N N . ALA B 1 334 ? -22.131 -2.984 -32.649 1.00 12.64 334 ALA B N 1
ATOM 6016 C CA . ALA B 1 334 ? -22.956 -3.352 -33.795 1.00 13.85 334 ALA B CA 1
ATOM 6017 C C . ALA B 1 334 ? -22.169 -3.268 -35.094 1.00 12.48 334 ALA B C 1
ATOM 6018 O O . ALA B 1 334 ? -22.324 -4.118 -35.975 1.00 15.22 334 ALA B O 1
ATOM 6020 N N . LEU B 1 335 ? -21.340 -2.234 -35.243 1.00 12.82 335 LEU B N 1
ATOM 6021 C CA . LEU B 1 335 ? -20.520 -2.112 -36.444 1.00 15.51 335 LEU B CA 1
ATOM 6022 C C . LEU B 1 335 ? -19.559 -3.289 -36.570 1.00 16.02 335 LEU B C 1
ATOM 6023 O O . LEU B 1 335 ? -19.418 -3.876 -37.651 1.00 17.10 335 LEU B O 1
ATOM 6028 N N . ARG B 1 336 ? -18.904 -3.661 -35.467 1.00 14.75 336 ARG B N 1
ATOM 6029 C CA . ARG B 1 336 ? -17.997 -4.809 -35.512 1.00 16.10 336 ARG B CA 1
ATOM 6030 C C . ARG B 1 336 ? -18.754 -6.107 -35.796 1.00 15.01 336 ARG B C 1
ATOM 6031 O O . ARG B 1 336 ? -18.292 -6.958 -36.575 1.00 16.05 336 ARG B O 1
ATOM 6039 N N . ASN B 1 337 ? -19.920 -6.274 -35.168 1.00 13.59 337 ASN B N 1
ATOM 6040 C CA . ASN B 1 337 ? -20.744 -7.454 -35.396 1.00 13.85 337 ASN B CA 1
ATOM 6041 C C . ASN B 1 337 ? -21.177 -7.547 -36.851 1.00 14.60 337 ASN B C 1
ATOM 6042 O O . ASN B 1 337 ? -21.206 -8.638 -37.427 1.00 15.34 337 ASN B O 1
ATOM 6047 N N . LEU B 1 338 ? -21.542 -6.413 -37.452 1.00 15.88 338 LEU B N 1
ATOM 6048 C CA . LEU B 1 338 ? -21.897 -6.396 -38.866 1.00 16.41 338 LEU B CA 1
ATOM 6049 C C . LEU B 1 338 ? -20.695 -6.734 -39.735 1.00 17.17 338 LEU B C 1
ATOM 6050 O O . LEU B 1 338 ? -20.834 -7.420 -40.753 1.00 18.65 338 LEU B O 1
ATOM 6055 N N . ASP B 1 339 ? -19.505 -6.262 -39.348 1.00 17.73 339 ASP B N 1
ATOM 6056 C CA . ASP B 1 339 ? -18.296 -6.642 -40.072 1.00 18.30 339 ASP B CA 1
ATOM 6057 C C . ASP B 1 339 ? -18.158 -8.156 -40.118 1.00 17.82 339 ASP B C 1
ATOM 6058 O O . ASP B 1 339 ? -17.956 -8.748 -41.186 1.00 18.22 339 ASP B O 1
ATOM 6063 N N . ILE B 1 340 ? -18.306 -8.801 -38.960 1.00 15.32 340 ILE B N 1
ATOM 6064 C CA . ILE B 1 340 ? -18.152 -10.252 -38.896 1.00 17.22 340 ILE B CA 1
ATOM 6065 C C . ILE B 1 340 ? -19.277 -10.954 -39.654 1.00 17.75 340 ILE B C 1
ATOM 6066 O O . ILE B 1 340 ? -19.037 -11.916 -40.395 1.00 18.95 340 ILE B O 1
ATOM 6071 N N . LEU B 1 341 ? -20.516 -10.490 -39.480 1.00 16.63 341 LEU B N 1
ATOM 6072 C CA . LEU B 1 341 ? -21.664 -11.133 -40.114 1.00 18.47 341 LEU B CA 1
ATOM 6073 C C . LEU B 1 341 ? -21.565 -11.075 -41.635 1.00 18.13 341 LEU B C 1
ATOM 6074 O O . LEU B 1 341 ? -21.803 -12.075 -42.323 1.00 20.36 341 LEU B O 1
ATOM 6079 N N . LEU B 1 342 ? -21.223 -9.905 -42.179 1.00 19.21 342 LEU B N 1
ATOM 6080 C CA . LEU B 1 342 ? -21.092 -9.764 -43.626 1.00 20.80 342 LEU B CA 1
ATOM 6081 C C . LEU B 1 342 ? -19.880 -10.522 -44.153 1.00 21.08 342 LEU B C 1
ATOM 6082 O O . LEU B 1 342 ? -19.966 -11.209 -45.177 1.00 23.50 342 LEU B O 1
ATOM 6087 N N . ALA B 1 343 ? -18.733 -10.398 -43.474 1.00 19.58 343 ALA B N 1
ATOM 6088 C CA . ALA B 1 343 ? -17.518 -11.047 -43.958 1.00 20.50 343 ALA B CA 1
ATOM 6089 C C . ALA B 1 343 ? -17.673 -12.562 -43.987 1.00 23.19 343 ALA B C 1
ATOM 6090 O O . ALA B 1 343 ? -17.254 -13.219 -44.947 1.00 23.61 343 ALA B O 1
ATOM 6092 N N . GLU B 1 344 ? -18.280 -13.134 -42.951 1.00 20.59 344 GLU B N 1
ATOM 6093 C CA . GLU B 1 344 ? -18.486 -14.571 -42.899 1.00 21.82 344 GLU B CA 1
ATOM 6094 C C . GLU B 1 344 ? -19.759 -15.004 -43.609 1.00 20.35 344 GLU B C 1
ATOM 6095 O O . GLU B 1 344 ? -19.987 -16.209 -43.756 1.00 22.57 344 GLU B O 1
ATOM 6101 N N . ARG B 1 345 ? -20.570 -14.052 -44.068 1.00 20.51 345 ARG B N 1
ATOM 6102 C CA . ARG B 1 345 ? -21.784 -14.331 -44.832 1.00 22.68 345 ARG B CA 1
ATOM 6103 C C . ARG B 1 345 ? -22.653 -15.369 -44.121 1.00 20.92 345 ARG B C 1
ATOM 6104 O O . ARG B 1 345 ? -23.075 -16.377 -44.695 1.00 19.27 345 ARG B O 1
ATOM 6112 N N . LEU B 1 346 ? -22.940 -15.077 -42.848 1.00 19.79 346 LEU B N 1
ATOM 6113 C CA . LEU B 1 346 ? -23.631 -16.010 -41.913 1.00 19.33 346 LEU B CA 1
ATOM 6114 C C . LEU B 1 346 ? -25.022 -16.399 -42.423 1.00 17.71 346 LEU B C 1
ATOM 6115 O O . LEU B 1 346 ? -25.517 -17.463 -42.005 1.00 17.86 346 LEU B O 1
ATOM 6120 N N . TRP B 1 347 ? -25.641 -15.562 -43.254 1.00 17.91 347 TRP B N 1
ATOM 6121 C CA . TRP B 1 347 ? -26.985 -15.909 -43.785 1.00 17.41 347 TRP B CA 1
ATOM 6122 C C . TRP B 1 347 ? -26.891 -17.223 -44.570 1.00 17.50 347 TRP B C 1
ATOM 6123 O O . TRP B 1 347 ? -27.887 -17.972 -44.580 1.00 17.23 347 TRP B O 1
ATOM 6134 N N . GLU B 1 348 ? -25.763 -17.457 -45.251 1.00 17.45 348 GLU B N 1
ATOM 6135 C CA . GLU B 1 348 ? -25.594 -18.672 -46.043 1.00 21.14 348 GLU B CA 1
ATOM 6136 C C . GLU B 1 348 ? -25.557 -19.905 -45.148 1.00 19.72 348 GLU B C 1
ATOM 6137 O O . GLU B 1 348 ? -26.238 -20.906 -45.414 1.00 16.55 348 GLU B O 1
ATOM 6143 N N . ASN B 1 349 ? -24.751 -19.856 -44.083 1.00 21.16 349 ASN B N 1
ATOM 6144 C CA . ASN B 1 349 ? -24.732 -20.965 -43.137 1.00 19.38 349 ASN B CA 1
ATOM 6145 C C . ASN B 1 349 ? -26.068 -21.107 -42.431 1.00 17.00 349 ASN B C 1
ATOM 6146 O O . ASN B 1 349 ? -26.472 -22.221 -42.099 1.00 16.04 349 ASN B O 1
ATOM 6151 N N . ALA B 1 350 ? -26.763 -19.996 -42.185 1.00 18.64 350 ALA B N 1
ATOM 6152 C CA . ALA B 1 350 ? -28.094 -20.087 -41.603 1.00 16.84 350 ALA B CA 1
ATOM 6153 C C . ALA B 1 350 ? -29.024 -20.872 -42.514 1.00 17.12 350 ALA B C 1
ATOM 6154 O O . ALA B 1 350 ? -29.724 -21.780 -42.060 1.00 17.13 350 ALA B O 1
ATOM 6156 N N . ALA B 1 351 ? -28.998 -20.577 -43.815 1.00 18.08 351 ALA B N 1
ATOM 6157 C CA . ALA B 1 351 ? -29.841 -21.303 -44.760 1.00 17.38 351 ALA B CA 1
ATOM 6158 C C . ALA B 1 351 ? -29.467 -22.780 -44.808 1.00 16.11 351 ALA B C 1
ATOM 6159 O O . ALA B 1 351 ? -30.335 -23.656 -44.710 1.00 19.83 351 ALA B O 1
ATOM 6161 N N . ALA B 1 352 ? -28.171 -23.077 -44.934 1.00 17.30 352 ALA B N 1
ATOM 6162 C CA . ALA B 1 352 ? -27.736 -24.467 -45.062 1.00 17.59 352 ALA B CA 1
ATOM 6163 C C . ALA B 1 352 ? -28.036 -25.265 -43.796 1.00 18.43 352 ALA B C 1
ATOM 6164 O O . ALA B 1 352 ? -28.636 -26.348 -43.856 1.00 18.90 352 ALA B O 1
ATOM 6166 N N . SER B 1 353 ? -27.615 -24.748 -42.639 1.00 19.70 353 SER B N 1
ATOM 6167 C CA . SER B 1 353 ? -27.838 -25.437 -41.375 1.00 18.18 353 SER B CA 1
ATOM 6168 C C . SER B 1 353 ? -29.320 -25.546 -41.054 1.00 17.56 353 SER B C 1
ATOM 6169 O O . SER B 1 353 ? -29.761 -26.553 -40.499 1.00 18.76 353 SER B O 1
ATOM 6172 N N . GLY B 1 354 ? -30.106 -24.515 -41.374 1.00 18.15 354 GLY B N 1
ATOM 6173 C CA . GLY B 1 354 ? -31.537 -24.601 -41.158 1.00 18.02 354 GLY B CA 1
ATOM 6174 C C . GLY B 1 354 ? -32.197 -25.654 -42.024 1.00 19.59 354 GLY B C 1
ATOM 6175 O O . GLY B 1 354 ? -33.081 -26.376 -41.565 1.00 18.37 354 GLY B O 1
ATOM 6176 N N . ALA B 1 355 ? -31.787 -25.747 -43.292 1.00 22.89 355 ALA B N 1
ATOM 6177 C CA . ALA B 1 355 ? -32.322 -26.796 -44.152 1.00 20.83 355 ALA B CA 1
ATOM 6178 C C . ALA B 1 355 ? -31.955 -28.174 -43.619 1.00 20.79 355 ALA B C 1
ATOM 6179 O O . ALA B 1 355 ? -32.799 -29.078 -43.577 1.00 23.01 355 ALA B O 1
ATOM 6181 N N . TYR B 1 356 ? -30.703 -28.345 -43.187 1.00 21.23 356 TYR B N 1
ATOM 6182 C CA . TYR B 1 356 ? -30.284 -29.628 -42.629 1.00 21.86 356 TYR B CA 1
ATOM 6183 C C . TYR B 1 356 ? -31.057 -29.957 -41.356 1.00 20.43 356 TYR B C 1
ATOM 6184 O O . TYR B 1 356 ? -31.508 -31.095 -41.167 1.00 21.71 356 TYR B O 1
ATOM 6193 N N . LEU B 1 357 ? -31.209 -28.973 -40.467 1.00 20.88 357 LEU B N 1
ATOM 6194 C CA . LEU B 1 357 ? -31.941 -29.181 -39.225 1.00 20.89 357 LEU B CA 1
ATOM 6195 C C . LEU B 1 357 ? -33.398 -29.519 -39.496 1.00 22.01 357 LEU B C 1
ATOM 6196 O O . LEU B 1 357 ? -33.959 -30.410 -38.855 1.00 23.29 357 LEU B O 1
ATOM 6201 N N . LEU B 1 358 ? -34.032 -28.816 -40.436 1.00 21.26 358 LEU B N 1
ATOM 6202 C CA . LEU B 1 358 ? -35.416 -29.120 -40.775 1.00 22.13 358 LEU B CA 1
ATOM 6203 C C . LEU B 1 358 ? -35.541 -30.527 -41.339 1.00 22.64 358 LEU B C 1
ATOM 6204 O O . LEU B 1 358 ? -36.436 -31.281 -40.944 1.00 22.64 358 LEU B O 1
ATOM 6209 N N . GLN B 1 359 ? -34.635 -30.907 -42.243 1.00 23.30 359 GLN B N 1
ATOM 6210 C CA . GLN B 1 359 ? -34.685 -32.239 -42.836 1.00 26.37 359 GLN B CA 1
ATOM 6211 C C . GLN B 1 359 ? -34.545 -33.318 -41.771 1.00 24.88 359 GLN B C 1
ATOM 6212 O O . GLN B 1 359 ? -35.322 -34.279 -41.735 1.00 26.19 359 GLN B O 1
ATOM 6218 N N . GLU B 1 360 ? -33.556 -33.173 -40.888 1.00 25.80 360 GLU B N 1
ATOM 6219 C CA . GLU B 1 360 ? -33.335 -34.197 -39.873 1.00 26.35 360 GLU B CA 1
ATOM 6220 C C . GLU B 1 360 ? -34.452 -34.215 -38.831 1.00 24.46 360 GLU B C 1
ATOM 6221 O O . GLU B 1 360 ? -34.910 -35.290 -38.431 1.00 26.20 360 GLU B O 1
ATOM 6227 N N . LEU B 1 361 ? -34.886 -33.042 -38.359 1.00 24.48 361 LEU B N 1
ATOM 6228 C CA . LEU B 1 361 ? -35.941 -32.973 -37.352 1.00 23.80 361 LEU B CA 1
ATOM 6229 C C . LEU B 1 361 ? -37.302 -33.403 -37.888 1.00 24.00 361 LEU B C 1
ATOM 6230 O O . LEU B 1 361 ? -38.140 -33.874 -37.112 1.00 25.20 361 LEU B O 1
ATOM 6235 N N . LYS B 1 362 ? -37.550 -33.264 -39.193 1.00 24.72 362 LYS B N 1
ATOM 6236 C CA . LYS B 1 362 ? -38.843 -33.667 -39.733 1.00 25.15 362 LYS B CA 1
ATOM 6237 C C . LYS B 1 362 ? -39.082 -35.155 -39.610 1.00 27.49 362 LYS B C 1
ATOM 6238 O O . LYS B 1 362 ? -40.235 -35.594 -39.697 1.00 27.18 362 LYS B O 1
ATOM 6244 N N . ARG B 1 363 ? -37.985 -35.887 -39.423 1.00 25.67 363 ARG B N 1
ATOM 6245 C CA . ARG B 1 363 ? -38.037 -37.349 -39.209 1.00 29.70 363 ARG B CA 1
ATOM 6246 C C . ARG B 1 363 ? -38.825 -37.550 -37.915 1.00 28.86 363 ARG B C 1
ATOM 6247 O O . ARG B 1 363 ? -39.602 -38.522 -37.838 1.00 31.15 363 ARG B O 1
ATOM 6255 N N . LEU B 1 364 ? -38.653 -36.633 -36.954 1.00 27.97 364 LEU B N 1
ATOM 6256 C CA . LEU B 1 364 ? -39.330 -36.809 -35.665 1.00 26.55 364 LEU B CA 1
ATOM 6257 C C . LEU B 1 364 ? -40.836 -36.926 -35.854 1.00 26.94 364 LEU B C 1
ATOM 6258 O O . LEU B 1 364 ? -41.548 -37.370 -34.945 1.00 26.95 364 LEU B O 1
ATOM 6263 N N . GLU B 1 365 ? -41.329 -36.520 -37.024 1.00 26.23 365 GLU B N 1
ATOM 6264 C CA . GLU B 1 365 ? -42.740 -36.636 -37.345 1.00 27.23 365 GLU B CA 1
ATOM 6265 C C . GLU B 1 365 ? -43.183 -38.082 -37.453 1.00 26.52 365 GLU B C 1
ATOM 6266 O O . GLU B 1 365 ? -44.388 -38.335 -37.497 1.00 29.82 365 GLU B O 1
ATOM 6272 N N . GLU B 1 366 ? -42.243 -39.028 -37.505 1.00 27.89 366 GLU B N 1
ATOM 6273 C CA . GLU B 1 366 ? -42.587 -40.442 -37.429 1.00 30.06 366 GLU B CA 1
ATOM 6274 C C . GLU B 1 366 ? -43.142 -40.830 -36.064 1.00 30.46 366 GLU B C 1
ATOM 6275 O O . GLU B 1 366 ? -43.800 -41.870 -35.949 1.00 32.42 366 GLU B O 1
ATOM 6281 N N . ARG B 1 367 ? -42.881 -40.035 -35.033 1.00 28.14 367 ARG B N 1
ATOM 6282 C CA . ARG B 1 367 ? -43.360 -40.347 -33.698 1.00 28.51 367 ARG B CA 1
ATOM 6283 C C . ARG B 1 367 ? -44.833 -39.967 -33.547 1.00 28.44 367 ARG B C 1
ATOM 6284 O O . ARG B 1 367 ? -45.290 -38.977 -34.124 1.00 28.70 367 ARG B O 1
ATOM 6292 N N . PRO B 1 368 ? -45.599 -40.745 -32.775 1.00 28.22 368 PRO B N 1
ATOM 6293 C CA . PRO B 1 368 ? -47.039 -40.461 -32.647 1.00 28.15 368 PRO B CA 1
ATOM 6294 C C . PRO B 1 368 ? -47.354 -39.156 -31.937 1.00 25.66 368 PRO B C 1
ATOM 6295 O O . PRO B 1 368 ? -48.482 -38.664 -32.068 1.00 26.58 368 PRO B O 1
ATOM 6299 N N . TYR B 1 369 ? -46.412 -38.579 -31.193 1.00 24.03 369 TYR B N 1
ATOM 6300 C CA . TYR B 1 369 ? -46.678 -37.381 -30.409 1.00 26.15 369 TYR B CA 1
ATOM 6301 C C . TYR B 1 369 ? -46.130 -36.108 -31.046 1.00 24.80 369 TYR B C 1
ATOM 6302 O O . TYR B 1 369 ? -46.169 -35.048 -30.414 1.00 25.25 369 TYR B O 1
ATOM 6311 N N . VAL B 1 370 ? -45.624 -36.183 -32.273 1.00 25.51 370 VAL B N 1
ATOM 6312 C CA . VAL B 1 370 ? -45.098 -35.022 -32.984 1.00 25.20 370 VAL B CA 1
ATOM 6313 C C . VAL B 1 370 ? -46.111 -34.637 -34.054 1.00 26.33 370 VAL B C 1
ATOM 6314 O O . VAL B 1 370 ? -46.277 -35.348 -35.052 1.00 28.16 370 VAL B O 1
ATOM 6318 N N . GLY B 1 371 ? -46.798 -33.513 -33.844 1.00 25.86 371 GLY B N 1
ATOM 6319 C CA . GLY B 1 371 ? -47.793 -33.077 -34.811 1.00 29.35 371 GLY B CA 1
ATOM 6320 C C . GLY B 1 371 ? -47.176 -32.521 -36.081 1.00 28.27 371 GLY B C 1
ATOM 6321 O O . GLY B 1 371 ? -47.497 -32.965 -37.187 1.00 31.04 371 GLY B O 1
ATOM 6322 N N . GLU B 1 372 ? -46.286 -31.540 -35.944 1.00 25.86 372 GLU B N 1
ATOM 6323 C CA . GLU B 1 372 ? -45.663 -30.919 -37.105 1.00 27.79 372 GLU B CA 1
ATOM 6324 C C . GLU B 1 372 ? -44.303 -30.352 -36.724 1.00 25.32 372 GLU B C 1
ATOM 6325 O O . GLU B 1 372 ? -44.135 -29.781 -35.644 1.00 24.53 372 GLU B O 1
ATOM 6331 N N . VAL B 1 373 ? -43.343 -30.494 -37.632 1.00 23.27 373 VAL B N 1
ATOM 6332 C CA . VAL B 1 373 ? -42.045 -29.839 -37.525 1.00 22.96 373 VAL B CA 1
ATOM 6333 C C . VAL B 1 373 ? -41.977 -28.785 -38.620 1.00 24.97 373 VAL B C 1
ATOM 6334 O O . VAL B 1 373 ? -42.132 -29.104 -39.806 1.00 26.36 373 VAL B O 1
ATOM 6338 N N . ARG B 1 374 ? -41.754 -27.532 -38.230 1.00 21.50 374 ARG B N 1
ATOM 6339 C CA . ARG B 1 374 ? -41.725 -26.441 -39.193 1.00 22.31 374 ARG B CA 1
ATOM 6340 C C . ARG B 1 374 ? -40.535 -25.542 -38.903 1.00 23.02 374 ARG B C 1
ATOM 6341 O O . ARG B 1 374 ? -40.019 -25.513 -37.785 1.00 22.67 374 ARG B O 1
ATOM 6349 N N . GLY B 1 375 ? -40.072 -24.841 -39.930 1.00 22.02 375 GLY B N 1
ATOM 6350 C CA . GLY B 1 375 ? -38.956 -23.939 -39.740 1.00 21.90 375 GLY B CA 1
ATOM 6351 C C . GLY B 1 375 ? -38.686 -23.094 -40.961 1.00 22.51 375 GLY B C 1
ATOM 6352 O O . GLY B 1 375 ? -39.045 -23.452 -42.088 1.00 22.77 375 GLY B O 1
ATOM 6353 N N . LYS B 1 376 ? -38.041 -21.959 -40.710 1.00 19.33 376 LYS B N 1
ATOM 6354 C CA . LYS B 1 376 ? -37.513 -21.080 -41.744 1.00 20.70 376 LYS B CA 1
ATOM 6355 C C . LYS B 1 376 ? -36.132 -20.625 -41.303 1.00 20.59 376 LYS B C 1
ATOM 6356 O O . LYS B 1 376 ? -35.985 -20.054 -40.216 1.00 20.98 376 LYS B O 1
ATOM 6362 N N . GLY B 1 377 ? -35.125 -20.902 -42.127 1.00 19.83 377 GLY B N 1
ATOM 6363 C CA . GLY B 1 377 ? -33.766 -20.570 -41.739 1.00 21.01 377 GLY B CA 1
ATOM 6364 C C . GLY B 1 377 ? -33.413 -21.312 -40.469 1.00 20.81 377 GLY B C 1
ATOM 6365 O O . GLY B 1 377 ? -33.635 -22.521 -40.348 1.00 21.66 377 GLY B O 1
ATOM 6366 N N . LEU B 1 378 ? -32.891 -20.583 -39.490 1.00 19.14 378 LEU B N 1
ATOM 6367 C CA . LEU B 1 378 ? -32.519 -21.175 -38.214 1.00 18.22 378 LEU B CA 1
ATOM 6368 C C . LEU B 1 378 ? -33.641 -21.123 -37.184 1.00 22.02 378 LEU B C 1
ATOM 6369 O O . LEU B 1 378 ? -33.416 -21.488 -36.025 1.00 30.50 378 LEU B O 1
ATOM 6374 N N . MET B 1 379 ? -34.835 -20.677 -37.571 1.00 18.70 379 MET B N 1
ATOM 6375 C CA . MET B 1 379 ? -35.989 -20.691 -36.680 1.00 16.84 379 MET B CA 1
ATOM 6376 C C . MET B 1 379 ? -36.732 -22.007 -36.872 1.00 18.91 379 MET B C 1
ATOM 6377 O O . MET B 1 379 ? -37.247 -22.270 -37.962 1.00 17.59 379 MET B O 1
ATOM 6382 N N . LEU B 1 380 ? -36.792 -22.838 -35.829 1.00 18.78 380 LEU B N 1
ATOM 6383 C CA . LEU B 1 380 ? -37.415 -24.147 -35.973 1.00 17.90 380 LEU B CA 1
ATOM 6384 C C . LEU B 1 380 ? -38.299 -24.450 -34.772 1.00 20.34 380 LEU B C 1
ATOM 6385 O O . LEU B 1 380 ? -38.043 -23.985 -33.659 1.00 20.33 380 LEU B O 1
ATOM 6390 N N . LEU B 1 381 ? -39.343 -25.245 -35.013 1.00 19.86 381 LEU B N 1
ATOM 6391 C CA . LEU B 1 381 ? -40.275 -25.640 -33.968 1.00 20.29 381 LEU B CA 1
ATOM 6392 C C . LEU B 1 381 ? -40.765 -27.061 -34.211 1.00 21.37 381 LEU B C 1
ATOM 6393 O O . LEU B 1 381 ? -41.097 -27.439 -35.342 1.00 21.71 381 LEU B O 1
ATOM 6398 N N . VAL B 1 382 ? -40.799 -27.834 -33.129 1.00 19.40 382 VAL B N 1
ATOM 6399 C CA . VAL B 1 382 ? -41.408 -29.156 -33.067 1.00 21.96 382 VAL B CA 1
ATOM 6400 C C . VAL B 1 382 ? -42.661 -29.021 -32.213 1.00 21.34 382 VAL B C 1
ATOM 6401 O O . VAL B 1 382 ? -42.566 -28.820 -30.994 1.00 23.14 382 VAL B O 1
ATOM 6405 N N . GLU B 1 383 ? -43.832 -29.094 -32.848 1.00 20.94 383 GLU B N 1
ATOM 6406 C CA . GLU B 1 383 ? -45.109 -28.998 -32.154 1.00 23.28 383 GLU B CA 1
ATOM 6407 C C . GLU B 1 383 ? -45.508 -30.378 -31.647 1.00 23.30 383 GLU B C 1
ATOM 6408 O O . GLU B 1 383 ? -45.626 -31.324 -32.433 1.00 23.12 383 GLU B O 1
ATOM 6414 N N . VAL B 1 384 ? -45.715 -30.489 -30.338 1.00 24.60 384 VAL B N 1
ATOM 6415 C CA . VAL B 1 384 ? -46.009 -31.759 -29.687 1.00 23.52 384 VAL B CA 1
ATOM 6416 C C . VAL B 1 384 ? -47.508 -31.856 -29.442 1.00 21.93 384 VAL B C 1
ATOM 6417 O O . VAL B 1 384 ? -48.134 -30.900 -28.968 1.00 21.25 384 VAL B O 1
ATOM 6421 N N . VAL B 1 385 ? -48.084 -33.013 -29.774 1.00 21.57 385 VAL B N 1
ATOM 6422 C CA . VAL B 1 385 ? -49.503 -33.284 -29.602 1.00 24.52 385 VAL B CA 1
ATOM 6423 C C . VAL B 1 385 ? -49.645 -34.659 -28.965 1.00 26.25 385 VAL B C 1
ATOM 6424 O O . VAL B 1 385 ? -48.757 -35.507 -29.061 1.00 26.21 385 VAL B O 1
ATOM 6428 N N . ARG B 1 386 ? -50.773 -34.867 -28.286 1.00 28.09 386 ARG B N 1
ATOM 6429 C CA . ARG B 1 386 ? -51.030 -36.178 -27.700 1.00 29.93 386 ARG B CA 1
ATOM 6430 C C . ARG B 1 386 ? -51.221 -37.233 -28.783 1.00 29.79 386 ARG B C 1
ATOM 6431 O O . ARG B 1 386 ? -50.800 -38.384 -28.620 1.00 31.97 386 ARG B O 1
ATOM 6439 N N . ASP B 1 387 ? -51.852 -36.857 -29.893 1.00 29.13 387 ASP B N 1
ATOM 6440 C CA . ASP B 1 387 ? -52.177 -37.780 -30.969 1.00 30.92 387 ASP B CA 1
ATOM 6441 C C . ASP B 1 387 ? -52.149 -37.027 -32.291 1.00 31.38 387 ASP B C 1
ATOM 6442 O O . ASP B 1 387 ? -52.669 -35.912 -32.380 1.00 30.17 387 ASP B O 1
ATOM 6447 N N . LYS B 1 388 ? -51.527 -37.629 -33.309 1.00 33.64 388 LYS B N 1
ATOM 6448 C CA . LYS B 1 388 ? -51.434 -36.960 -34.604 1.00 31.07 388 LYS B CA 1
ATOM 6449 C C . LYS B 1 388 ? -52.814 -36.750 -35.209 1.00 32.90 388 LYS B C 1
ATOM 6450 O O . LYS B 1 388 ? -53.108 -35.678 -35.753 1.00 36.80 388 LYS B O 1
ATOM 6456 N N . ALA B 1 389 ? -53.674 -37.763 -35.118 1.00 31.32 389 ALA B N 1
ATOM 6457 C CA . ALA B 1 389 ? -55.017 -37.657 -35.676 1.00 33.25 389 ALA B CA 1
ATOM 6458 C C . ALA B 1 389 ? -55.839 -36.614 -34.929 1.00 33.90 389 ALA B C 1
ATOM 6459 O O . ALA B 1 389 ? -56.459 -35.740 -35.545 1.00 37.54 389 ALA B O 1
ATOM 6461 N N . SER B 1 390 ? -55.860 -36.694 -33.596 1.00 34.43 390 SER B N 1
ATOM 6462 C CA . SER B 1 390 ? -56.662 -35.754 -32.821 1.00 33.95 390 SER B CA 1
ATOM 6463 C C . SER B 1 390 ? -56.062 -34.353 -32.834 1.00 34.74 390 SER B C 1
ATOM 6464 O O . SER B 1 390 ? -56.802 -33.364 -32.817 1.00 37.44 390 SER B O 1
ATOM 6467 N N . LYS B 1 391 ? -54.732 -34.247 -32.844 1.00 35.19 391 LYS B N 1
ATOM 6468 C CA . LYS B 1 391 ? -54.004 -32.978 -32.825 1.00 32.61 391 LYS B CA 1
ATOM 6469 C C . LYS B 1 391 ? -54.178 -32.227 -31.516 1.00 32.34 391 LYS B C 1
ATOM 6470 O O . LYS B 1 391 ? -53.865 -31.033 -31.438 1.00 32.35 391 LYS B O 1
ATOM 6476 N N . GLU B 1 392 ? -54.653 -32.944 -30.494 1.00 32.11 392 GLU B N 1
ATOM 6477 C CA . GLU B 1 392 ? -54.905 -32.352 -29.155 1.00 34.12 392 GLU B CA 1
ATOM 6478 C C . GLU B 1 392 ? -53.593 -32.059 -28.415 1.00 30.71 392 GLU B C 1
ATOM 6479 O O . GLU B 1 392 ? -52.705 -32.932 -28.385 1.00 29.11 392 GLU B O 1
ATOM 6485 N N . LYS B 1 393 ? -53.528 -30.868 -27.814 1.00 30.87 393 LYS B N 1
ATOM 6486 C CA . LYS B 1 393 ? -52.454 -30.379 -26.979 1.00 30.19 393 LYS B CA 1
ATOM 6487 C C . LYS B 1 393 ? -52.497 -31.108 -25.644 1.00 31.94 393 LYS B C 1
ATOM 6488 O O . LYS B 1 393 ? -53.556 -31.529 -25.175 1.00 33.48 393 LYS B O 1
ATOM 6494 N N . PHE B 1 394 ? -51.334 -31.277 -25.036 1.00 30.45 394 PHE B N 1
ATOM 6495 C CA . PHE B 1 394 ? -51.312 -31.896 -23.722 1.00 31.51 394 PHE B CA 1
ATOM 6496 C C . PHE B 1 394 ? -51.946 -30.934 -22.709 1.00 31.92 394 PHE B C 1
ATOM 6497 O O . PHE B 1 394 ? -51.738 -29.717 -22.794 1.00 31.57 394 PHE B O 1
ATOM 6505 N N . PRO B 1 395 ? -52.709 -31.437 -21.739 1.00 32.87 395 PRO B N 1
ATOM 6506 C CA . PRO B 1 395 ? -53.390 -30.542 -20.774 1.00 35.52 395 PRO B CA 1
ATOM 6507 C C . PRO B 1 395 ? -52.390 -29.864 -19.856 1.00 34.88 395 PRO B C 1
ATOM 6508 O O . PRO B 1 395 ? -51.234 -30.298 -19.762 1.00 35.12 395 PRO B O 1
ATOM 6512 N N . PRO B 1 396 ? -52.780 -28.782 -19.174 1.00 33.54 396 PRO B N 1
ATOM 6513 C CA . PRO B 1 396 ? -51.808 -28.099 -18.299 1.00 35.92 396 PRO B CA 1
ATOM 6514 C C . PRO B 1 396 ? -51.237 -28.971 -17.186 1.00 37.49 396 PRO B C 1
ATOM 6515 O O . PRO B 1 396 ? -50.074 -28.785 -16.806 1.00 37.93 396 PRO B O 1
ATOM 6519 N N . GLU B 1 397 ? -52.026 -29.904 -16.638 1.00 37.77 397 GLU B N 1
ATOM 6520 C CA . GLU B 1 397 ? -51.589 -30.699 -15.485 1.00 37.07 397 GLU B CA 1
ATOM 6521 C C . GLU B 1 397 ? -50.390 -31.598 -15.789 1.00 35.85 397 GLU B C 1
ATOM 6522 O O . GLU B 1 397 ? -49.627 -31.940 -14.883 1.00 36.81 397 GLU B O 1
ATOM 6528 N N . PHE B 1 398 ? -50.223 -32.009 -17.044 1.00 32.45 398 PHE B N 1
ATOM 6529 C CA . PHE B 1 398 ? -49.076 -32.822 -17.447 1.00 32.74 398 PHE B CA 1
ATOM 6530 C C . PHE B 1 398 ? -47.778 -32.025 -17.379 1.00 30.67 398 PHE B C 1
ATOM 6531 O O . PHE B 1 398 ? -46.701 -32.615 -17.238 1.00 31.68 398 PHE B O 1
ATOM 6539 N N . LYS B 1 399 ? -47.859 -30.699 -17.496 1.00 30.21 399 LYS B N 1
ATOM 6540 C CA . LYS B 1 399 ? -46.691 -29.819 -17.425 1.00 29.97 399 LYS B CA 1
ATOM 6541 C C . LYS B 1 399 ? -45.644 -30.202 -18.471 1.00 28.08 399 LYS B C 1
ATOM 6542 O O . LYS B 1 399 ? -44.483 -30.474 -18.153 1.00 27.63 399 LYS B O 1
ATOM 6548 N N . LEU B 1 400 ? -46.075 -30.254 -19.734 1.00 27.33 400 LEU B N 1
ATOM 6549 C CA . LEU B 1 400 ? -45.170 -30.654 -20.809 1.00 26.07 400 LEU B CA 1
ATOM 6550 C C . LEU B 1 400 ? -43.981 -29.707 -20.918 1.00 26.65 400 LEU B C 1
ATOM 6551 O O . LEU B 1 400 ? -42.848 -30.148 -21.140 1.00 26.52 400 LEU B O 1
ATOM 6556 N N . GLY B 1 401 ? -44.217 -28.406 -20.778 1.00 25.80 401 GLY B N 1
ATOM 6557 C CA . GLY B 1 401 ? -43.162 -27.425 -20.886 1.00 26.67 401 GLY B CA 1
ATOM 6558 C C . GLY B 1 401 ? -42.047 -27.611 -19.872 1.00 26.02 401 GLY B C 1
ATOM 6559 O O . GLY B 1 401 ? -40.870 -27.710 -20.233 1.00 25.52 401 GLY B O 1
ATOM 6560 N N . PRO B 1 402 ? -42.392 -27.657 -18.578 1.00 27.57 402 PRO B N 1
ATOM 6561 C CA . PRO B 1 402 ? -41.350 -27.890 -17.561 1.00 25.25 402 PRO B CA 1
ATOM 6562 C C . PRO B 1 402 ? -40.641 -29.226 -17.705 1.00 24.16 402 PRO B C 1
ATOM 6563 O O . PRO B 1 402 ? -39.418 -29.297 -17.520 1.00 25.09 402 PRO B O 1
ATOM 6567 N N . LYS B 1 403 ? -41.378 -30.294 -18.020 1.00 24.76 403 LYS B N 1
ATOM 6568 C CA . LYS B 1 403 ? -40.752 -31.603 -18.180 1.00 24.35 403 LYS B CA 1
ATOM 6569 C C . LYS B 1 403 ? -39.771 -31.600 -19.347 1.00 25.95 403 LYS B C 1
ATOM 6570 O O . LYS B 1 403 ? -38.654 -32.115 -19.232 1.00 23.50 403 LYS B O 1
ATOM 6576 N N . LEU B 1 404 ? -40.180 -31.032 -20.486 1.00 26.51 404 LEU B N 1
ATOM 6577 C CA . LEU B 1 404 ? -39.278 -30.938 -21.630 1.00 24.57 404 LEU B CA 1
ATOM 6578 C C . LEU B 1 404 ? -38.074 -30.065 -21.309 1.00 21.72 404 LEU B C 1
ATOM 6579 O O . LEU B 1 404 ? -36.954 -30.363 -21.733 1.00 21.78 404 LEU B O 1
ATOM 6584 N N . GLU B 1 405 ? -38.286 -28.982 -20.559 1.00 22.44 405 GLU B N 1
ATOM 6585 C CA . GLU B 1 405 ? -37.180 -28.112 -20.174 1.00 22.20 405 GLU B CA 1
ATOM 6586 C C . GLU B 1 405 ? -36.157 -28.880 -19.348 1.00 21.77 405 GLU B C 1
ATOM 6587 O O . GLU B 1 405 ? -34.954 -28.859 -19.643 1.00 20.86 405 GLU B O 1
ATOM 6593 N N . ALA B 1 406 ? -36.631 -29.594 -18.325 1.00 21.95 406 ALA B N 1
ATOM 6594 C CA . ALA B 1 406 ? -35.739 -30.375 -17.475 1.00 24.25 406 ALA B CA 1
ATOM 6595 C C . ALA B 1 406 ? -35.043 -31.479 -18.263 1.00 22.55 406 ALA B C 1
ATOM 6596 O O . ALA B 1 406 ? -33.855 -31.741 -18.053 1.00 24.80 406 ALA B O 1
ATOM 6598 N N . ALA B 1 407 ? -35.773 -32.160 -19.150 1.00 23.06 407 ALA B N 1
ATOM 6599 C CA . ALA B 1 407 ? -35.181 -33.250 -19.921 1.00 21.54 407 ALA B CA 1
ATOM 6600 C C . ALA B 1 407 ? -34.106 -32.741 -20.875 1.00 22.30 407 ALA B C 1
ATOM 6601 O O . ALA B 1 407 ? -33.018 -33.323 -20.968 1.00 23.52 407 ALA B O 1
ATOM 6603 N N . THR B 1 408 ? -34.398 -31.661 -21.607 1.00 22.83 408 THR B N 1
ATOM 6604 C CA . THR B 1 408 ? -33.414 -31.097 -22.526 1.00 20.83 408 THR B CA 1
ATOM 6605 C C . THR B 1 408 ? -32.187 -30.606 -21.775 1.00 21.53 408 THR B C 1
ATOM 6606 O O . THR B 1 408 ? -31.051 -30.855 -22.198 1.00 20.84 408 THR B O 1
ATOM 6610 N N . ARG B 1 409 ? -32.371 -29.908 -20.655 1.00 20.10 409 ARG B N 1
ATOM 6611 C CA . ARG B 1 409 ? -31.195 -29.399 -19.894 1.00 20.20 409 ARG B CA 1
ATOM 6612 C C . ARG B 1 409 ? -30.355 -30.574 -19.385 1.00 21.18 409 ARG B C 1
ATOM 6613 O O . ARG B 1 409 ? -29.122 -30.516 -19.475 1.00 22.57 409 ARG B O 1
ATOM 6621 N N . ARG B 1 410 ? -31.013 -31.649 -18.956 1.00 24.01 410 ARG B N 1
ATOM 6622 C CA . ARG B 1 410 ? -30.271 -32.834 -18.457 1.00 24.54 410 ARG B CA 1
ATOM 6623 C C . ARG B 1 410 ? -29.388 -33.364 -19.592 1.00 25.97 410 ARG B C 1
ATOM 6624 O O . ARG B 1 410 ? -28.249 -33.780 -19.307 1.00 25.73 410 ARG B O 1
ATOM 6632 N N . ARG B 1 411 ? -29.885 -33.306 -20.832 1.00 26.72 411 ARG B N 1
ATOM 6633 C CA . ARG B 1 411 ? -29.141 -33.867 -21.994 1.00 24.43 411 ARG B CA 1
ATOM 6634 C C . ARG B 1 411 ? -28.139 -32.858 -22.582 1.00 23.82 411 ARG B C 1
ATOM 6635 O O . ARG B 1 411 ? -27.657 -33.108 -23.699 1.00 25.42 411 ARG B O 1
ATOM 6643 N N . GLY B 1 412 ? -27.852 -31.776 -21.858 1.00 21.88 412 GLY B N 1
ATOM 6644 C CA . GLY B 1 412 ? -26.846 -30.803 -22.321 1.00 23.23 412 GLY B CA 1
ATOM 6645 C C . GLY B 1 412 ? -27.317 -29.863 -23.418 1.00 20.17 412 GLY B C 1
ATOM 6646 O O . GLY B 1 412 ? -26.451 -29.327 -24.124 1.00 19.95 412 GLY B O 1
ATOM 6647 N N . ILE B 1 413 ? -28.626 -29.684 -23.597 1.00 19.79 413 ILE B N 1
ATOM 6648 C CA . ILE B 1 413 ? -29.067 -28.701 -24.631 1.00 19.67 413 ILE B CA 1
ATOM 6649 C C . ILE B 1 413 ? -30.024 -27.677 -24.014 1.00 18.70 413 ILE B C 1
ATOM 6650 O O . ILE B 1 413 ? -30.904 -28.074 -23.228 1.00 19.96 413 ILE B O 1
ATOM 6655 N N . ILE B 1 414 ? -29.837 -26.408 -24.373 1.00 18.76 414 ILE B N 1
ATOM 6656 C CA . ILE B 1 414 ? -30.751 -25.327 -23.915 1.00 18.06 414 ILE B CA 1
ATOM 6657 C C . ILE B 1 414 ? -31.596 -24.913 -25.123 1.00 20.23 414 ILE B C 1
ATOM 6658 O O . ILE B 1 414 ? -31.035 -24.361 -26.080 1.00 21.14 414 ILE B O 1
ATOM 6663 N N . VAL B 1 415 ? -32.898 -25.187 -25.051 1.00 19.48 415 VAL B N 1
ATOM 6664 C CA . VAL B 1 415 ? -33.890 -24.862 -26.117 1.00 18.81 415 VAL B CA 1
ATOM 6665 C C . VAL B 1 415 ? -35.166 -24.355 -25.434 1.00 18.60 415 VAL B C 1
ATOM 6666 O O . VAL B 1 415 ? -35.319 -24.581 -24.221 1.00 19.08 415 VAL B O 1
ATOM 6670 N N . ARG B 1 416 ? -36.032 -23.671 -26.180 1.00 17.71 416 ARG B N 1
ATOM 6671 C CA . ARG B 1 416 ? -37.248 -23.136 -25.583 1.00 17.79 416 ARG B CA 1
ATOM 6672 C C . ARG B 1 416 ? -38.297 -24.237 -25.501 1.00 19.16 416 ARG B C 1
ATOM 6673 O O . ARG B 1 416 ? -38.737 -24.754 -26.528 1.00 19.66 416 ARG B O 1
ATOM 6681 N N . CYS B 1 417 ? -38.696 -24.606 -24.291 1.00 19.79 417 CYS B N 1
ATOM 6682 C CA . CYS B 1 417 ? -39.698 -25.644 -24.096 1.00 21.29 417 CYS B CA 1
ATOM 6683 C C . CYS B 1 417 ? -40.989 -25.005 -23.605 1.00 23.72 417 CYS B C 1
ATOM 6684 O O . CYS B 1 417 ? -40.993 -24.306 -22.586 1.00 26.30 417 CYS B O 1
ATOM 6687 N N . THR B 1 418 ? -42.077 -25.247 -24.327 1.00 24.54 418 THR B N 1
ATOM 6688 C CA . THR B 1 418 ? -43.374 -24.637 -24.078 1.00 25.71 418 THR B CA 1
ATOM 6689 C C . THR B 1 418 ? -44.445 -25.712 -24.081 1.00 24.27 418 THR B C 1
ATOM 6690 O O . THR B 1 418 ? -44.202 -26.843 -24.516 1.00 22.90 418 THR B O 1
ATOM 6694 N N . PRO B 1 419 ? -45.666 -25.384 -23.636 1.00 24.60 419 PRO B N 1
ATOM 6695 C CA . PRO B 1 419 ? -46.753 -26.375 -23.705 1.00 25.09 419 PRO B CA 1
ATOM 6696 C C . 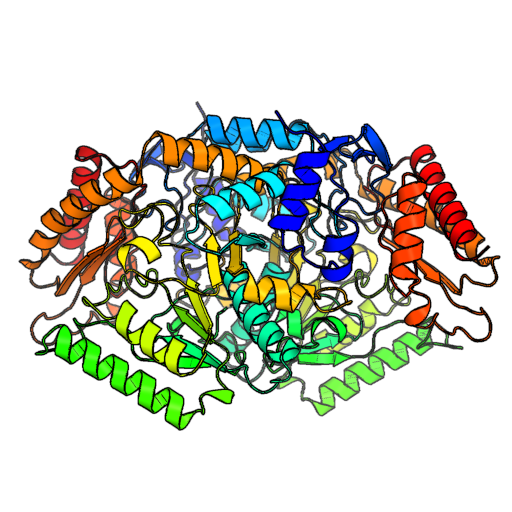PRO B 1 419 ? -47.029 -26.866 -25.113 1.00 26.05 419 PRO B C 1
ATOM 6697 O O . PRO B 1 419 ? -47.679 -27.906 -25.276 1.00 24.94 419 PRO B O 1
ATOM 6701 N N . ASP B 1 420 ? -46.558 -26.152 -26.133 1.00 25.27 420 ASP B N 1
ATOM 6702 C CA . ASP B 1 420 ? -46.757 -26.546 -27.518 1.00 25.24 420 ASP B CA 1
ATOM 6703 C C . ASP B 1 420 ? -45.600 -27.360 -28.076 1.00 23.37 420 ASP B C 1
ATOM 6704 O O . ASP B 1 420 ? -45.752 -27.964 -29.143 1.00 22.92 420 ASP B O 1
ATOM 6709 N N . GLY B 1 421 ? -44.457 -27.400 -27.393 1.00 24.10 421 GLY B N 1
ATOM 6710 C CA . GLY B 1 421 ? -43.338 -28.157 -27.919 1.00 20.97 421 GLY B CA 1
ATOM 6711 C C . GLY B 1 421 ? -41.971 -27.542 -27.706 1.00 20.82 421 GLY B C 1
ATOM 6712 O O . GLY B 1 421 ? -41.700 -26.943 -26.660 1.00 21.34 421 GLY B O 1
ATOM 6713 N N . ILE B 1 422 ? -41.091 -27.699 -28.694 1.00 19.12 422 ILE B N 1
ATOM 6714 C CA . ILE B 1 422 ? -39.698 -27.273 -28.586 1.00 18.49 422 ILE B CA 1
ATOM 6715 C C . ILE B 1 422 ? -39.390 -26.268 -29.689 1.00 18.66 422 ILE B C 1
ATOM 6716 O O . ILE B 1 422 ? -39.707 -26.503 -30.859 1.00 20.33 422 ILE B O 1
ATOM 6721 N N . VAL B 1 423 ? -38.803 -25.133 -29.296 1.00 17.74 423 VAL B N 1
ATOM 6722 C CA . VAL B 1 423 ? -38.440 -24.048 -30.256 1.00 18.00 423 VAL B CA 1
ATOM 6723 C C . VAL B 1 423 ? -36.914 -23.916 -30.263 1.00 17.37 423 VAL B C 1
ATOM 6724 O O . VAL B 1 423 ? -36.329 -23.786 -29.171 1.00 17.55 423 VAL B O 1
ATOM 6728 N N . MET B 1 424 ? -36.305 -23.938 -31.452 1.00 17.77 424 MET B N 1
ATOM 6729 C CA . MET B 1 424 ? -34.825 -23.847 -31.561 1.00 16.99 424 MET B CA 1
ATOM 6730 C C . MET B 1 424 ? -34.418 -22.648 -32.425 1.00 17.26 424 MET B C 1
ATOM 6731 O O . MET B 1 424 ? -34.946 -22.514 -33.546 1.00 19.52 424 MET B O 1
ATOM 6736 N N . ALA B 1 425 ? -33.499 -21.826 -31.909 1.00 15.64 425 ALA B N 1
ATOM 6737 C CA . ALA B 1 425 ? -32.948 -20.678 -32.633 1.00 15.43 425 ALA B CA 1
ATOM 6738 C C . ALA B 1 425 ? -31.444 -20.627 -32.399 1.00 15.64 425 ALA B C 1
ATOM 6739 O O . ALA B 1 425 ? -30.934 -19.727 -31.725 1.00 15.26 425 ALA B O 1
ATOM 6741 N N . PRO B 1 426 ? -30.677 -21.586 -32.964 1.00 14.95 426 PRO B N 1
ATOM 6742 C CA . PRO B 1 426 ? -29.226 -21.672 -32.741 1.00 15.29 426 PRO B CA 1
ATOM 6743 C C . PRO B 1 426 ? -28.395 -20.558 -33.396 1.00 14.74 426 PRO B C 1
ATOM 6744 O O . PRO B 1 426 ? -28.885 -19.912 -34.304 1.00 14.39 426 PRO B O 1
ATOM 6748 N N . PRO B 1 427 ? -27.145 -20.318 -32.934 1.00 13.80 427 PRO B N 1
ATOM 6749 C CA . PRO B 1 427 ? -26.280 -19.278 -33.504 1.00 14.88 427 PRO B CA 1
ATOM 6750 C C . PRO B 1 427 ? -26.025 -19.563 -34.991 1.00 15.57 427 PRO B C 1
ATOM 6751 O O . PRO B 1 427 ? -25.847 -20.713 -35.352 1.00 15.72 427 PRO B O 1
ATOM 6755 N N . LEU B 1 428 ? -25.997 -18.504 -35.805 1.00 16.10 428 LEU B N 1
ATOM 6756 C CA . LEU B 1 428 ? -25.854 -18.642 -37.251 1.00 16.61 428 LEU B CA 1
ATOM 6757 C C . LEU B 1 428 ? -24.593 -19.394 -37.659 1.00 18.26 428 LEU B C 1
ATOM 6758 O O . LEU B 1 428 ? -24.481 -19.788 -38.825 1.00 19.69 428 LEU B O 1
ATOM 6763 N N . THR B 1 429 ? -23.652 -19.603 -36.742 1.00 17.20 429 THR B N 1
ATOM 6764 C CA . THR B 1 429 ? -22.394 -20.273 -37.043 1.00 18.88 429 THR B CA 1
ATOM 6765 C C . THR B 1 429 ? -22.444 -21.780 -36.823 1.00 17.42 429 THR B C 1
ATOM 6766 O O . THR B 1 429 ? -21.408 -22.441 -36.958 1.00 19.28 429 THR B O 1
ATOM 6770 N N . ILE B 1 430 ? -23.610 -22.332 -36.473 1.00 18.50 430 ILE B N 1
ATOM 6771 C CA . ILE B 1 430 ? -23.690 -23.735 -36.079 1.00 18.52 430 ILE B CA 1
ATOM 6772 C C . ILE B 1 430 ? -23.245 -24.632 -37.225 1.00 19.75 430 ILE B C 1
ATOM 6773 O O . ILE B 1 430 ? -23.657 -24.463 -38.379 1.00 19.83 430 ILE B O 1
ATOM 6778 N N . SER B 1 431 ? -22.350 -25.559 -36.913 1.00 20.84 431 SER B N 1
ATOM 6779 C CA . SER B 1 431 ? -21.852 -26.524 -37.877 1.00 19.08 431 SER B CA 1
ATOM 6780 C C . SER B 1 431 ? -22.745 -27.758 -37.960 1.00 19.19 431 SER B C 1
ATOM 6781 O O . SER B 1 431 ? -23.709 -27.922 -37.200 1.00 21.15 431 SER B O 1
ATOM 6784 N N . ARG B 1 432 ? -22.313 -28.690 -38.816 1.00 20.79 432 ARG B N 1
ATOM 6785 C CA . ARG B 1 432 ? -22.978 -30.007 -39.007 1.00 22.56 432 ARG B CA 1
ATOM 6786 C C . ARG B 1 432 ? -22.875 -30.865 -37.735 1.00 23.18 432 ARG B C 1
ATOM 6787 O O . ARG B 1 432 ? -23.903 -31.467 -37.367 1.00 23.55 432 ARG B O 1
ATOM 6795 N N . ALA B 1 433 ? -21.712 -30.900 -37.062 1.00 23.80 433 ALA B N 1
ATOM 6796 C CA . ALA B 1 433 ? -21.595 -31.747 -35.889 1.00 22.98 433 ALA B CA 1
ATOM 6797 C C . ALA B 1 433 ? -22.411 -31.190 -34.740 1.00 20.37 433 ALA B C 1
ATOM 6798 O O . ALA B 1 433 ? -23.102 -31.938 -34.036 1.00 22.96 433 ALA B O 1
ATOM 6800 N N . GLU B 1 434 ? -22.375 -29.874 -34.558 1.00 20.63 434 GLU B N 1
ATOM 6801 C CA . GLU B 1 434 ? -23.198 -29.250 -33.532 1.00 19.45 434 GLU B CA 1
ATOM 6802 C C . GLU B 1 434 ? -24.686 -29.408 -33.841 1.00 19.10 434 GLU B C 1
ATOM 6803 O O . GLU B 1 434 ? -25.503 -29.588 -32.928 1.00 19.79 434 GLU B O 1
ATOM 6809 N N . CYS B 1 435 ? -25.056 -29.365 -35.126 1.00 19.70 435 CYS B N 1
ATOM 6810 C CA . CYS B 1 435 ? -26.443 -29.629 -35.497 1.00 18.39 435 CYS B CA 1
ATOM 6811 C C . CYS B 1 435 ? -26.857 -31.038 -35.097 1.00 18.87 435 CYS B C 1
ATOM 6812 O O . CYS B 1 435 ? -27.975 -31.247 -34.617 1.00 19.55 435 CYS B O 1
ATOM 6815 N N . ASP B 1 436 ? -25.973 -32.019 -35.299 1.00 19.19 436 ASP B N 1
ATOM 6816 C CA . ASP B 1 436 ? -26.278 -33.390 -34.896 1.00 20.15 436 ASP B CA 1
ATOM 6817 C C . ASP B 1 436 ? -26.421 -33.498 -33.386 1.00 20.30 436 ASP B C 1
ATOM 6818 O O . ASP B 1 436 ? -27.287 -34.229 -32.883 1.00 21.01 436 ASP B O 1
ATOM 6823 N N . VAL B 1 437 ? -25.564 -32.790 -32.649 1.00 20.46 437 VAL B N 1
ATOM 6824 C CA . VAL B 1 437 ? -25.679 -32.770 -31.194 1.00 20.09 437 VAL B CA 1
ATOM 6825 C C . VAL B 1 437 ? -27.051 -32.249 -30.792 1.00 19.46 437 VAL B C 1
ATOM 6826 O O . VAL B 1 437 ? -27.767 -32.870 -29.996 1.00 21.94 437 VAL B O 1
ATOM 6830 N N . LEU B 1 438 ? -27.457 -31.127 -31.392 1.00 20.90 438 LEU B N 1
ATOM 6831 C CA . LEU B 1 438 ? -28.749 -30.527 -31.079 1.00 19.32 438 LEU B CA 1
ATOM 6832 C C . LEU B 1 438 ? -29.890 -31.474 -31.428 1.00 20.95 438 LEU B C 1
ATOM 6833 O O . LEU B 1 438 ? -30.822 -31.668 -30.633 1.00 21.35 438 LEU B O 1
ATOM 6838 N N . ILE B 1 439 ? -29.818 -32.096 -32.608 1.00 20.04 439 ILE B N 1
ATOM 6839 C CA . ILE B 1 439 ? -30.899 -32.971 -33.059 1.00 21.91 439 ILE B CA 1
ATOM 6840 C C . ILE B 1 439 ? -31.059 -34.146 -32.107 1.00 23.48 439 ILE B C 1
ATOM 6841 O O . ILE B 1 439 ? -32.168 -34.490 -31.675 1.00 23.85 439 ILE B O 1
ATOM 6846 N N . GLU B 1 440 ? -29.932 -34.811 -31.825 1.00 24.33 440 GLU B N 1
ATOM 6847 C CA . GLU B 1 440 ? -29.915 -36.029 -30.968 1.00 29.34 440 GLU B CA 1
ATOM 6848 C C . GLU B 1 440 ? -30.418 -35.678 -29.565 1.00 26.17 440 GLU B C 1
ATOM 6849 O O . GLU B 1 440 ? -31.233 -36.449 -29.021 1.00 25.30 440 GLU B O 1
ATOM 6855 N N . GLY B 1 441 ? -29.974 -34.542 -29.025 1.00 24.92 441 GLY B N 1
ATOM 6856 C CA . GLY B 1 441 ? -30.428 -34.108 -27.710 1.00 22.64 441 GLY B CA 1
ATOM 6857 C C . GLY B 1 441 ? -31.932 -33.897 -27.684 1.00 24.28 441 GLY B C 1
ATOM 6858 O O . GLY B 1 441 ? -32.611 -34.350 -26.757 1.00 24.57 441 GLY B O 1
ATOM 6859 N N . VAL B 1 442 ? -32.475 -33.217 -28.703 1.00 22.35 442 VAL B N 1
ATOM 6860 C CA . VAL B 1 442 ? -33.914 -32.960 -28.735 1.00 22.74 442 VAL B CA 1
ATOM 6861 C C . VAL B 1 442 ? -34.692 -34.268 -28.825 1.00 23.63 442 VAL B C 1
ATOM 6862 O O . VAL B 1 442 ? -35.684 -34.467 -28.109 1.00 22.68 442 VAL B O 1
ATOM 6866 N N . ALA B 1 443 ? -34.256 -35.179 -29.700 1.00 24.46 443 ALA B N 1
ATOM 6867 C CA . ALA B 1 443 ? -34.950 -36.456 -29.854 1.00 24.56 443 ALA B CA 1
ATOM 6868 C C . ALA B 1 443 ? -34.929 -37.253 -28.555 1.00 24.98 443 ALA B C 1
ATOM 6869 O O . ALA B 1 443 ? -35.951 -37.810 -28.132 1.00 25.51 443 ALA B O 1
ATOM 6871 N N . ALA B 1 444 ? -33.758 -37.284 -27.911 1.00 23.06 444 ALA B N 1
ATOM 6872 C CA . ALA B 1 444 ? -33.584 -38.009 -26.631 1.00 24.99 444 ALA B CA 1
ATOM 6873 C C . ALA B 1 444 ? -34.475 -37.381 -25.552 1.00 25.39 444 ALA B C 1
ATOM 6874 O O . ALA B 1 444 ? -35.120 -38.143 -24.804 1.00 26.80 444 ALA B O 1
ATOM 6876 N N . ALA B 1 445 ? -34.536 -36.045 -25.504 1.00 24.21 445 ALA B N 1
ATOM 6877 C CA . ALA B 1 445 ? -35.359 -35.335 -24.495 1.00 25.18 445 ALA B CA 1
ATOM 6878 C C . ALA B 1 445 ? -36.837 -35.686 -24.699 1.00 24.62 445 ALA B C 1
ATOM 6879 O O . ALA B 1 445 ? -37.525 -35.962 -23.698 1.00 26.52 445 ALA B O 1
ATOM 6881 N N . LEU B 1 446 ? -37.285 -35.711 -25.958 1.00 24.06 446 LEU B N 1
ATOM 6882 C CA . LEU B 1 446 ? -38.663 -36.056 -26.289 1.00 24.81 446 LEU B CA 1
ATOM 6883 C C . LEU B 1 446 ? -38.971 -37.493 -25.891 1.00 26.49 446 LEU B C 1
ATOM 6884 O O . LEU B 1 446 ? -40.048 -37.783 -25.354 1.00 25.38 446 LEU B O 1
ATOM 6889 N N . SER B 1 447 ? -38.031 -38.408 -26.147 1.00 25.93 447 SER B N 1
ATOM 6890 C CA . SER B 1 447 ? -38.213 -39.796 -25.731 1.00 29.25 447 SER B CA 1
ATOM 6891 C C . SER B 1 447 ? -38.286 -39.917 -24.213 1.00 30.10 447 SER B C 1
ATOM 6892 O O . SER B 1 447 ? -39.074 -40.706 -23.683 1.00 31.57 447 SER B O 1
ATOM 6895 N N . ASP B 1 448 ? -37.455 -39.160 -23.496 1.00 30.48 448 ASP B N 1
ATOM 6896 C CA . ASP B 1 448 ? -37.482 -39.209 -22.038 1.00 28.68 448 ASP B CA 1
ATOM 6897 C C . ASP B 1 448 ? -38.851 -38.814 -21.506 1.00 28.83 448 ASP B C 1
ATOM 6898 O O . ASP B 1 448 ? -39.404 -39.477 -20.620 1.00 33.36 448 ASP B O 1
ATOM 6903 N N . VAL B 1 449 ? -39.422 -37.739 -22.047 1.00 27.13 449 VAL B N 1
ATOM 6904 C CA . VAL B 1 449 ? -40.673 -37.243 -21.481 1.00 27.57 449 VAL B CA 1
ATOM 6905 C C . VAL B 1 449 ? -41.860 -38.085 -21.940 1.00 29.33 449 VAL B C 1
ATOM 6906 O O . VAL B 1 449 ? -42.745 -38.410 -21.140 1.00 27.33 449 VAL B O 1
ATOM 6910 N N . LEU B 1 450 ? -41.904 -38.465 -23.219 1.00 29.78 450 LEU B N 1
ATOM 6911 C CA . LEU B 1 450 ? -43.095 -39.092 -23.773 1.00 29.66 450 LEU B CA 1
ATOM 6912 C C . LEU B 1 450 ? -42.891 -40.522 -24.256 1.00 31.59 450 LEU B C 1
ATOM 6913 O O . LEU B 1 450 ? -43.867 -41.144 -24.688 1.00 33.49 450 LEU B O 1
ATOM 6918 N N . ASP B 1 451 ? -41.661 -41.037 -24.240 1.00 33.50 451 ASP B N 1
ATOM 6919 C CA . ASP B 1 451 ? -41.307 -42.395 -24.692 1.00 36.46 451 ASP B CA 1
ATOM 6920 C C . ASP B 1 451 ? -41.808 -42.676 -26.108 1.00 39.56 451 ASP B C 1
ATOM 6921 O O . ASP B 1 451 ? -41.100 -42.434 -27.085 1.00 37.76 451 ASP B O 1
#

B-factor: mean 23.09, std 8.63, range [10.76, 73.38]

Solvent-accessible surface area: 28760 Å² total; per-residue (Å²): 183,85,122,76,83,26,79,78,6,44,60,55,0,48,43,38,6,7,0,0,7,10,23,6,68,49,7,64,150,125,17,16,26,5,4,7,87,4,107,26,2,51,1,25,8,14,127,53,124,124,11,0,6,0,8,0,5,6,14,0,0,1,2,0,6,26,43,175,67,0,0,72,14,0,58,72,4,0,52,64,0,1,2,1,4,0,16,25,8,3,0,0,5,9,0,0,47,0,0,17,60,0,10,144,29,1,58,48,69,0,40,13,0,1,0,1,2,7,12,11,7,0,2,18,0,0,3,5,0,0,12,3,12,21,79,46,93,59,66,86,137,18,25,50,0,0,0,2,134,41,0,44,4,7,1,7,4,14,4,0,9,8,36,102,49,24,23,91,11,7,26,48,108,24,67,19,29,28,54,10,37,0,2,12,70,27,70,111,3,111,87,35,77,52,141,79,5,15,57,155,11,30,99,52,2,40,98,7,1,135,165,41,13,25,107,25,0,0,0,0,0,0,6,2,0,2,0,45,16,10,0,3,48,10,13,121,41,5,2,70,31,4,4,46,11,1,171,137,56,35,5,12,7,0,0,5,0,15,15,1,1,1,0,0,2,10,27,21,4,0,2,119,51,39,63,12,91,3,46,0,0,0,0,1,13,1,0,0,0,0,0,2,1,1,0,0,0,0,0,14,69,89,1,0,95,12,3,6,76,15,82,63,58,2,27,0,3,11,32,5,1,0,1,0,1,0,0,15,0,0,34,93,0,0,51,13,0,47,85,82,123,6,38,94,53,0,44,65,9,2,64,45,0,40,104,32,0,92,142,11,54,149,55,96,14,0,15,45,1,26,11,61,12,0,0,0,5,0,1,0,0,136,62,84,102,73,37,87,75,34,34,122,137,56,110,5,4,56,88,0,30,47,1,0,40,173,114,18,2,8,6,51,5,25,86,54,0,0,9,0,0,0,0,0,39,1,50,158,67,36,0,46,61,0,21,120,9,0,13,27,0,0,41,59,30,23,140,122,141,66,74,25,78,77,1,48,60,53,0,50,44,38,7,8,0,0,7,9,22,7,68,46,7,66,154,123,15,17,28,5,5,5,105,4,104,18,2,37,1,54,12,19,154,50,84,120,10,0,6,0,7,0,5,6,15,0,1,1,2,0,5,23,45,164,69,0,0,80,14,0,62,73,8,0,51,48,0,0,2,2,4,0,12,25,8,3,0,0,6,13,0,0,54,0,0,17,64,0,10,146,35,1,54,47,69,0,39,12,0,0,0,1,3,6,13,12,7,0,1,9,0,0,2,5,0,0,10,2,14,22,78,46,95,59,64,75,126,19,30,49,0,0,0,3,138,36,0,47,4,8,1,4,4,5,0,10,4,0,0,6,35,80,46,29,49,87,11,6,26,48,85,14,68,23,30,25,57,12,55,0,2,14,77,29,70,101,1,115,86,32,80,44,142,82,6,15,58,140,12,27,112,47,2,46,113,12,0,112,167,43,13,27,105,25,0,0,0,0,0,0,7,3,0,2,0,47,15,10,0,3,47,8,10,119,43,7,2,68,30,4,4,45,11,1,169,139,39,37,5,12,8,0,0,5,0,16,16,1,1,0,0,0,3,10,27,22,4,0,3,117,57,40,61,13,87,2,46,0,0,0,0,2,12,1,0,0,0,0,1,1,1,0,0,0,0,0,0,13,67,87,1,0,93,11,3,7,77,16,83,64,58,2,29,0,2,10,31,6,0,0,1,0,1,0,0,15,0,0,33,91,0,0,48,13,0,44,86,86,118,6,35,95,52,0,44,65,9,2,66,39,0,45,119,47,0,89,167,11,50,139,58,92,15,0,15,43,1,27,14,60,12,0,0,0,4,0,2,0,0,120,59,81,97,64,42,81,82,30,40,118,134,60,101,5,4,56,88,0,30,36,12,0,35,170,120,14,1,9,9,51,5,21,88,56,0,0,8,0,0,0,0,0,40,1,52,164,68,36,1,54,61,0,19,119,8,0,15,28,0,0,42,77,32,21,144

Foldseek 3Di:
DDAADQVVVQVCCLVDPPDPPDDNVVCNVPGDFAWDDWFFQWTATNVGFIFGNQCLVPLFLFRTPDDVLLVVLLVVLVVVPFFDWPPPVTADPLLVVLLQVVLVVAPDQLRGKWKDQAQLLQVVVVLVLLQVLCVLVVQNLQRAEEAEALACRDLVVVLNHRDCVSVPPPDDDDDRYHYAYDLACLPQVPPHDLVVSLVVSLVRVVVVCVVVPLSNHRAYEGECFGAPSFRRHHGQPNQVSNLVVCVVSVHFYEYEFANQACQQQLDNTSCVVRVHRGQKYKYWRNLLSPPGRMIMMTGGPVSVCSVVVDPDDDPDDDRCINGSSSSSSSVSSVVVSVVVVLNNLLQVLQVVLQVLLQVCVVPQQFQDWDHGRQKIWTFGAPGNVVRHFDDVVLVQQVQLCVQLVVLNYHFRGDSGGTIGSTHSPQDPVNSVSNSVSNVVSCVVSPD/DDDAQVVVQVCCLVPPPDPPDDNVVCNVPGDFAWDDWFFQWTATRVGFIFGAQCLVPLFLFRTPDDVLLVVLLVVCVVVPFFWWPPPVIADPLLVVLLQVVLVVAPDQLRGKWKDQAQLLQVQVVLVLLCVLCVLVVQNLQRAEEAEALAQRDLDAVSVVNYRDCVSVPPPDDHDDRYHYHYDLACLPPVPPHALVRSLVVRLVRVLVVCVVVPLSNHRAYEGECFGANSFRRHHRQPNVVSNLVSCVVSVHFYEYEFANQACQQQLDNTSCVVRVHRGQKYKYWRHLLSPPGRMIMMTGGPVSVCSVVVDPDDPPDDDGCISGSSSSSSSVSSVVVSVVVVLNNLLQVLQVVLQVLLQVVVVDQQFQGWDHGRQKIWTFGAPGNVVRHFDDVVLVQQVQLQVQLVVLRYHFHGDSGGTIGSTHSPDDPVNSVSVSVSNSRSCVVSPD

Radius of gyration: 26.42 Å; Cα contacts (8 Å, |Δi|>4): 2219; chains: 2; bounding box: 61×83×58 Å

InterPro domains:
  IPR005814 Aminotransferase class-III [PF00202] (34-446)
  IPR005814 Aminotransferase class-III [PIRSF000521] (40-448)
  IPR005814 Aminotransferase class-III [cd00610] (11-446)
  IPR015421 Pyridoxal phosphate-dependent transferase, major domain [G3DSA:3.40.640.10] (69-344)
  IPR015422 Pyridoxal phosphate-dependent transferase, small domain [G3DSA:3.90.1150.10] (19-445)
  IPR015424 Pyridoxal phosphate-dependent transferase [SSF53383] (14-448)
  IPR049704 Aminotransferases class-III pyridoxal-phosphate attachment site [PS00600] (257-294)

CATH classification: 3.40.640.10

Organism: Thermomicrobium roseum (strain ATCC 27502 / DSM 5159 / P-2) (NCBI:txid309801)

Nearest PDB structures (foldseek):
  6io1-assembly1_B  TM=1.002E+00  e=5.879E-94  Thermomicrobium roseum DSM 5159
  6io1-assembly1_A  TM=9.986E-01  e=2.133E-90  Thermomicrobium roseum DSM 5159
  7ypn-assembly1_B  TM=9.652E-01  e=7.088E-55  Caulobacter sp. D5
  7ypm-assembly2_D  TM=9.647E-01  e=7.506E-55  Caulobacter sp. D5
  8wqj-assembly1_B  TM=9.624E-01  e=9.163E-52  Shimia marina

Secondary structure (DSSP, 8-state):
-----HHHHHHHHHHHB--TTSBHHHHHHH--EEEEEEEBTEEEETTS-EEEETTHHHHT-TT-B--HHHHHHHHHHHHH-S----GGGEE-HHHHHHHHHHHHHS-TTEEEEEEESSHHHHHHHHHHHHHHHHHHTT-TT--EEEEETT-------TTT---GGGTTTS----S-EEEEPP--HHHHSTT--HHHHHHHHHHHHHHHHHHH-GGGEEEEEE-SSB-TTT-BPPPTTHHHHHHHHHHHHT-EEEEE-TTTTT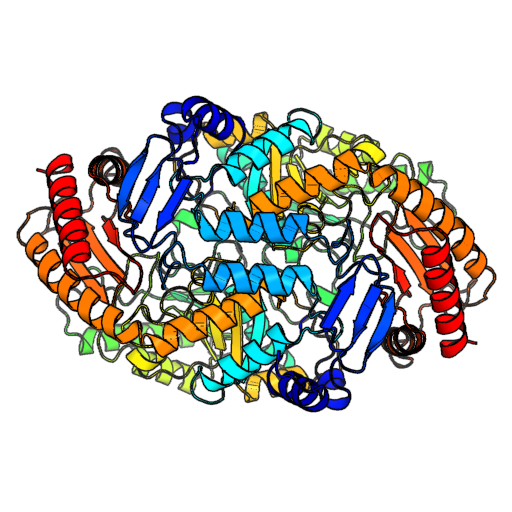TTTSSSSHHHHHT---SEEEEEGGGTTTSS--EEEEEEHHHHHHHHTSSSB-----TTTT-HHHHHHHHHHHHHHHHHTHHHHHHHHHHHHHHHHGGGGGSTTEEEEEEETTEEEEEE-SBTTTTBPPPGGG-HHHHHHHHHHHTTEE-EEETTEEEE---TT--HHHHHHHHHHHHHHHHHHH-/----HHHHHHHHHHHB--TTSBHHHHHHH--EEEEEEEBTEEEETTS-EEEETTHHHHT-TT-B--HHHHHHHHHHHHH-S---SGGGEE-HHHHHHHHHHHHHS-TTEEEEEEESSHHHHHHHHHHHHHHHHHHTT-TT--EEEEETT----SSHHHHHH---HHHHTTS----S-EEEEPP--HHHHSTT--HHHHHHHHHHHHHHHHHHH-GGGEEEEEE-SSB-TTT-BPPPTTHHHHHHHHHHHHT-EEEEE-TTTTTTTTSSSSHHHHHT---SEEEE-GGGTTTSS--EEEEEEHHHHHHHHTSSSB-----TTTT-HHHHHHHHHHHHHHHHHTHHHHHHHHHHHHHHHHGGGGGSTTEEEEEEETTEEEEEE-S-TTT-PPPPGGG-HHHHHHHHHHHTTEE-EEETTEEEE---TT--HHHHHHHHHHHHHHHHHHH-

Sequence (895 aa):
VETWNAAELVAKDIAHHLHPLTNLYQLRREGPLVLVRGEGVWVWDAEGKRYLDGFAGLWNVNIGHGRRELAEAAREQMERVAFVPTFFGLASPPTIELAARLAELFPGPLDHFQFTSGGAESNETAIKIARYYWWLKGQPERVKILSRRMAYHGIAALSATGVPAYWEGFGPRPPGFIHLTAPYKYRFGEGLTDEEFVARLVQELEETIEREGSETIAAFIGEPVQGAGGVVVPPDGYWPAIAAVLRKYGILLILDEVITGFGRTGTLFGMQQYGVQPDIVTFAKGITSGYVPLGGVGVSDEIAETLASADRVFMHGFTYSGHPVACAVALRNLDILLAERLWENAAASGAYLLQELKRLEERPYVGEVRGKGLMLLVEVVRDKASKEKFPPEFKLGPKLEAATRRRGIIVRCTPDGIVMAPPLTISRAECDVLIEGVAAALSDVLDETWNAAELVAKDIAHHLHPLTNLYQLRREGPLVLVRGEGVWVWDAEGKRYLDGFAGLWNVNIGHGRRELAEAAREQMERVAFVPTFFGLASPPTIELAARLAELFPGPLDHFQFTSGGAESNETAIKIARYYWWLKGQPERVKILSRRMAYHGIAMGALSATGVPAYWEGFGPRPPGFIHLTAPYKYRFGEGLTDEEFVARLVQELEETIEREGSETIAAFIGEPVQGAGGVVVPPDGYWPAIAAVLRKYGILLILDEVITGFGRTGTLFGMQQYGVQPDIVTFAKGITSGYVPLGGVGVSDEIAETLASADRVFMHGFTYSGHPVACAVALRNLDILLAERLWENAAASGAYLLQELKRLEERPYVGEVRGKGLMLLVEVVRDKASKEKFPPEFKLGPKLEAATRRRGIIVRCTPDGIVMAPPLTISRAECDVLIEGVAAALSDVLD